Protein AF-0000000087542972 (afdb_homodimer)

pLDDT: mean 88.5, std 11.78, range [31.05, 98.88]

Radius of gyration: 29.47 Å; Cα contacts (8 Å, |Δi|>4): 1808; chains: 2; bounding box: 66×90×65 Å

Organism: NCBI:txid47879

Secondary structure (DSSP, 8-state):
------------SSSS-HHHHHHHHHHHHHHTTSS-TTPEEPPHHHHHHHHT--HHHHHHHHHHHHHTTSEEE-TTS-EEE------SS--EEESS--------HHHHHHHHHHHHTT--THHHHSPPPTT--HHHHHHHHHHHHHTT----GGGEEEESSHHHHHHHHHHHHT-TT-EEEEESB--HHHHHHHHHHT-EEEEE-EETTEE-HHHHHHHHHHTTTSS-EEEEE--SS-TTT-----HHHHHHHHHHHHHHT-EEEEE-TT--SS-SS--HHHH-TTTEEEEEESTTTT-GGG--EEEE--GGGHHHHHHHHHHS--PPPHHHHHHHHHHHHTTHHHHHHHHHHHHHHHHHHHHHHHTTTS--B--TT-SEEEEEEEHHHHHHHHHHHHHTTEEE--GGGGBSSTT-SEEEEEEE-SSS-HHHHHHHHHHHHHHHHHS-----/------------SSSS-HHHHHHHHHHHHHHTTSS-TTPEEPPHHHHHHHHT--HHHHHHHHHHHHHTTSEEE-TTS-EEE------SS--EEESS--------HHHHHHHHHHHHTT--THHHHSPPPTT--HHHHHHHHHHHHHTT----GGGEEEESSHHHHHHHHHHHHT-TT-EEEEESB--HHHHHHHHHHT-EEEEE-EETTEE-HHHHHHHHHHTTTSS-EEEEE--SS-TTT-----HHHHHHHHHHHHHHT-EEEEE-TT--SS-SS--HHHH-TTTEEEEEESTTTT-GGG--EEEE--GGGHHHHHHHHHHS--PPPHHHHHHHHHHHHTTHHHHHHHHHHHHHHHHHHHHHHHTTTS--B--TT-SEEEEEEEHHHHHHHHHHHHHTTEEE--GGGGBSSTT-SEEEEEEE-SSS-HHHHHHHHHHHHHHHHHS-----

Structure (mmCIF, N/CA/C/O backbone):
data_AF-0000000087542972-model_v1
#
loop_
_entity.id
_entity.type
_entity.pdbx_description
1 polymer 'HTH gntR-type domain-containing protein'
#
loop_
_atom_site.group_PDB
_atom_site.id
_atom_site.type_symbol
_atom_site.label_atom_id
_atom_site.label_alt_id
_atom_site.label_comp_id
_atom_site.label_asym_id
_atom_site.label_entity_id
_atom_site.label_seq_id
_atom_site.pdbx_PDB_ins_code
_atom_site.Cartn_x
_atom_site.Cartn_y
_atom_site.Cartn_z
_atom_site.occupancy
_atom_site.B_iso_or_equiv
_atom_site.auth_seq_id
_atom_site.auth_comp_id
_atom_site.auth_asym_id
_atom_site.auth_atom_id
_atom_site.pdbx_PDB_model_num
ATOM 1 N N . MET A 1 1 ? 20.156 4.625 -27.656 1 31.38 1 MET A N 1
ATOM 2 C CA . MET A 1 1 ? 20.141 5.91 -28.344 1 31.38 1 MET A CA 1
ATOM 3 C C . MET A 1 1 ? 20.047 7.059 -27.344 1 31.38 1 MET A C 1
ATOM 5 O O . MET A 1 1 ? 19.203 7.043 -26.438 1 31.38 1 MET A O 1
ATOM 9 N N . ARG A 1 2 ? 21.078 7.871 -27.094 1 43.78 2 ARG A N 1
ATOM 10 C CA . ARG A 1 2 ? 21.031 9.086 -26.281 1 43.78 2 ARG A CA 1
ATOM 11 C C . ARG A 1 2 ? 19.812 9.93 -26.625 1 43.78 2 ARG A C 1
ATOM 13 O O . ARG A 1 2 ? 19.625 10.328 -27.781 1 43.78 2 ARG A O 1
ATOM 20 N N . LEU A 1 3 ? 18.844 9.789 -25.969 1 50.81 3 LEU A N 1
ATOM 21 C CA . LEU A 1 3 ? 17.672 10.602 -26.312 1 50.81 3 LEU A CA 1
ATOM 22 C C . LEU A 1 3 ? 18.078 12.055 -26.531 1 50.81 3 LEU A C 1
ATOM 24 O O . LEU A 1 3 ? 18.734 12.656 -25.688 1 50.81 3 LEU A O 1
ATOM 28 N N . GLN A 1 4 ? 18.141 12.484 -27.734 1 64.31 4 GLN A N 1
ATOM 29 C CA . GLN A 1 4 ? 18.406 13.852 -28.172 1 64.31 4 GLN A CA 1
ATOM 30 C C . GLN A 1 4 ? 17.406 14.836 -27.562 1 64.31 4 GLN A C 1
ATOM 32 O O . GLN A 1 4 ? 16.25 14.484 -27.312 1 64.31 4 GLN A O 1
ATOM 37 N N . SER A 1 5 ? 17.938 15.93 -27.078 1 77.12 5 SER A N 1
ATOM 38 C CA . SER A 1 5 ? 17.078 16.984 -26.562 1 77.12 5 SER A CA 1
ATOM 39 C C . SER A 1 5 ? 16.016 17.391 -27.578 1 77.12 5 SER A C 1
ATOM 41 O O . SER A 1 5 ? 16.328 17.609 -28.75 1 77.12 5 SER A O 1
ATOM 43 N N . PRO A 1 6 ? 14.812 17.422 -27.219 1 79.25 6 PRO A N 1
ATOM 44 C CA . PRO A 1 6 ? 13.781 17.891 -28.141 1 79.25 6 PRO A CA 1
ATOM 45 C C . PRO A 1 6 ? 13.789 19.406 -28.312 1 79.25 6 PRO A C 1
ATOM 47 O O . PRO A 1 6 ? 13.016 19.938 -29.125 1 79.25 6 PRO A O 1
ATOM 50 N N . TRP A 1 7 ? 14.617 20.016 -27.656 1 85.81 7 TRP A N 1
ATOM 51 C CA . TRP A 1 7 ? 14.57 21.484 -27.672 1 85.81 7 TRP A CA 1
ATOM 52 C C . TRP A 1 7 ? 15.312 22.031 -28.875 1 85.81 7 TRP A C 1
ATOM 54 O O . TRP A 1 7 ? 16.438 21.625 -29.172 1 85.81 7 TRP A O 1
ATOM 64 N N . THR A 1 8 ? 14.68 22.828 -29.641 1 83.56 8 THR A N 1
ATOM 65 C CA . THR A 1 8 ? 15.375 23.609 -30.641 1 83.56 8 THR A CA 1
ATOM 66 C C . THR A 1 8 ? 16.016 24.844 -30.016 1 83.56 8 THR A C 1
ATOM 68 O O . THR A 1 8 ? 15.32 25.766 -29.578 1 83.56 8 THR A O 1
ATOM 71 N N . PRO A 1 9 ? 17.312 24.844 -29.922 1 87.81 9 PRO A N 1
ATOM 72 C CA . PRO A 1 9 ? 18.016 25.906 -29.203 1 87.81 9 PRO A CA 1
ATOM 73 C C . PRO A 1 9 ? 17.75 27.281 -29.797 1 87.81 9 PRO A C 1
ATOM 75 O O . PRO A 1 9 ? 17.828 27.469 -31.016 1 87.81 9 PRO A O 1
ATOM 78 N N . ARG A 1 10 ? 17.328 28.188 -28.969 1 88.69 10 ARG A N 1
ATOM 79 C CA . ARG A 1 10 ? 17.109 29.578 -29.359 1 88.69 10 ARG A CA 1
ATOM 80 C C . ARG A 1 10 ? 17.375 30.516 -28.172 1 88.69 10 ARG A C 1
ATOM 82 O O . ARG A 1 10 ? 17.391 30.078 -27.031 1 88.69 10 ARG A O 1
ATOM 89 N N . LEU A 1 11 ? 17.625 31.734 -28.484 1 88.62 11 LEU A N 1
ATOM 90 C CA . LEU A 1 11 ? 17.688 32.781 -27.5 1 88.62 11 LEU A CA 1
ATOM 91 C C . LEU A 1 11 ? 16.453 33.688 -27.578 1 88.62 11 LEU A C 1
ATOM 93 O O . LEU A 1 11 ? 15.945 33.938 -28.656 1 88.62 11 LEU A O 1
ATOM 97 N N . ALA A 1 12 ? 15.938 34.031 -26.469 1 84.56 12 ALA A N 1
ATOM 98 C CA . ALA A 1 12 ? 14.805 34.938 -26.453 1 84.56 12 ALA A CA 1
ATOM 99 C C . ALA A 1 12 ? 15.18 36.281 -27.062 1 84.56 12 ALA A C 1
ATOM 101 O O . ALA A 1 12 ? 16.312 36.75 -26.906 1 84.56 12 ALA A O 1
ATOM 102 N N . ASP A 1 13 ? 14.195 36.906 -27.781 1 82.62 13 ASP A N 1
ATOM 103 C CA . ASP A 1 13 ? 14.414 38.188 -28.391 1 82.62 13 ASP A CA 1
ATOM 104 C C . ASP A 1 13 ? 14.078 39.312 -27.422 1 82.62 13 ASP A C 1
ATOM 106 O O . ASP A 1 13 ? 13.055 40 -27.578 1 82.62 13 ASP A O 1
ATOM 110 N N . ILE A 1 14 ? 14.859 39.406 -26.438 1 79.31 14 ILE A N 1
ATOM 111 C CA . ILE A 1 14 ? 14.68 40.469 -25.438 1 79.31 14 ILE A CA 1
ATOM 112 C C . ILE A 1 14 ? 16 41.188 -25.203 1 79.31 14 ILE A C 1
ATOM 114 O O . ILE A 1 14 ? 17.062 40.688 -25.594 1 79.31 14 ILE A O 1
ATOM 118 N N . GLU A 1 15 ? 15.922 42.375 -24.719 1 80.06 15 GLU A N 1
ATOM 119 C CA . GLU A 1 15 ? 17.125 43.156 -24.391 1 80.06 15 GLU A CA 1
ATOM 120 C C . GLU A 1 15 ? 17.734 42.688 -23.078 1 80.06 15 GLU A C 1
ATOM 122 O O . GLU A 1 15 ? 17.375 43.188 -22.016 1 80.06 15 GLU A O 1
ATOM 127 N N . ALA A 1 16 ? 18.484 41.625 -23.078 1 84.94 16 ALA A N 1
ATOM 128 C CA . ALA A 1 16 ? 19.172 41.062 -21.922 1 84.94 16 ALA A CA 1
ATOM 129 C C . ALA A 1 16 ? 20.469 40.375 -22.344 1 84.94 16 ALA A C 1
ATOM 131 O O . ALA A 1 16 ? 20.766 40.281 -23.547 1 84.94 16 ALA A O 1
ATOM 132 N N . ASN A 1 17 ? 21.266 40.094 -21.453 1 86.5 17 ASN A N 1
ATOM 133 C CA . ASN A 1 17 ? 22.484 39.344 -21.781 1 86.5 17 ASN A CA 1
ATOM 134 C C . ASN A 1 17 ? 22.172 37.938 -22.25 1 86.5 17 ASN A C 1
ATOM 136 O O . ASN A 1 17 ? 21.047 37.469 -22.094 1 86.5 17 ASN A O 1
ATOM 140 N N . ALA A 1 18 ? 23.078 37.312 -22.797 1 88.81 18 ALA A N 1
ATOM 141 C CA . ALA A 1 18 ? 22.891 36.031 -23.453 1 88.81 18 ALA A CA 1
ATOM 142 C C . ALA A 1 18 ? 22.391 35 -22.469 1 88.81 18 ALA A C 1
ATOM 144 O O . ALA A 1 18 ? 21.547 34.156 -22.797 1 88.81 18 ALA A O 1
ATOM 145 N N . SER A 1 19 ? 22.922 35.031 -21.297 1 88.69 19 SER A N 1
ATOM 146 C CA . SER A 1 19 ? 22.5 34.094 -20.281 1 88.69 19 SER A CA 1
ATOM 147 C C . SER A 1 19 ? 21.016 34.25 -19.938 1 88.69 19 SER A C 1
ATOM 149 O O . SER A 1 19 ? 20.281 33.281 -19.891 1 88.69 19 SER A O 1
ATOM 151 N N . GLU A 1 20 ? 20.625 35.406 -19.75 1 84.5 20 GLU A N 1
ATOM 152 C CA . GLU A 1 20 ? 19.234 35.719 -19.422 1 84.5 20 GLU A CA 1
ATOM 153 C C . GLU A 1 20 ? 18.312 35.344 -20.578 1 84.5 20 GLU A C 1
ATOM 155 O O . GLU A 1 20 ? 17.203 34.812 -20.375 1 84.5 20 GLU A O 1
ATOM 160 N N . ARG A 1 21 ? 18.766 35.656 -21.734 1 86.94 21 ARG A N 1
ATOM 161 C CA . ARG A 1 21 ? 17.969 35.344 -22.906 1 86.94 21 ARG A CA 1
ATOM 162 C C . ARG A 1 21 ? 17.797 33.812 -23.047 1 86.94 21 ARG A C 1
ATOM 164 O O . ARG A 1 21 ? 16.734 33.344 -23.453 1 86.94 21 ARG A O 1
ATOM 171 N N . LEU A 1 22 ? 18.812 33.125 -22.75 1 89.06 22 LEU A N 1
ATOM 172 C CA . LEU A 1 22 ? 18.703 31.672 -22.781 1 89.06 22 LEU A CA 1
ATOM 173 C C . LEU A 1 22 ? 17.75 31.172 -21.703 1 89.06 22 LEU A C 1
ATOM 175 O O . LEU A 1 22 ? 16.922 30.297 -21.969 1 89.06 22 LEU A O 1
ATOM 179 N N . VAL A 1 23 ? 17.859 31.719 -20.516 1 86.44 23 VAL A N 1
ATOM 180 C CA . VAL A 1 23 ? 16.969 31.344 -19.422 1 86.44 23 VAL A CA 1
ATOM 181 C C . VAL A 1 23 ? 15.516 31.578 -19.812 1 86.44 23 VAL A C 1
ATOM 183 O O . VAL A 1 23 ? 14.656 30.703 -19.641 1 86.44 23 VAL A O 1
ATOM 186 N N . TYR A 1 24 ? 15.234 32.656 -20.328 1 80.44 24 TYR A N 1
ATOM 187 C CA . TYR A 1 24 ? 13.875 33 -20.719 1 80.44 24 TYR A CA 1
ATOM 188 C C . TYR A 1 24 ? 13.367 32.094 -21.828 1 80.44 24 TYR A C 1
ATOM 190 O O . TYR A 1 24 ? 12.211 31.656 -21.797 1 80.44 24 TYR A O 1
ATOM 198 N N . ALA A 1 25 ? 14.219 31.875 -22.797 1 85.75 25 ALA A N 1
ATOM 199 C CA . ALA A 1 25 ? 13.828 31 -23.906 1 85.75 25 ALA A CA 1
ATOM 200 C C . ALA A 1 25 ? 13.461 29.609 -23.391 1 85.75 25 ALA A C 1
ATOM 202 O O . ALA A 1 25 ? 12.406 29.078 -23.734 1 85.75 25 ALA A O 1
ATOM 203 N N . LEU A 1 26 ? 14.297 29.062 -22.578 1 84.25 26 LEU A N 1
ATOM 204 C CA . LEU A 1 26 ? 14.055 27.734 -22.031 1 84.25 26 LEU A CA 1
ATOM 205 C C . LEU A 1 26 ? 12.859 27.75 -21.078 1 84.25 26 LEU A C 1
ATOM 207 O O . LEU A 1 26 ? 12.008 26.859 -21.125 1 84.25 26 LEU A O 1
ATOM 211 N N . ALA A 1 27 ? 12.836 28.766 -20.219 1 77.69 27 ALA A N 1
ATOM 212 C CA . ALA A 1 27 ? 11.719 28.891 -19.281 1 77.69 27 ALA A CA 1
ATOM 213 C C . ALA A 1 27 ? 10.391 29 -20.031 1 77.69 27 ALA A C 1
ATOM 215 O O . ALA A 1 27 ? 9.414 28.344 -19.672 1 77.69 27 ALA A O 1
ATOM 216 N N . ASP A 1 28 ? 10.398 29.828 -21 1 75.06 28 ASP A N 1
ATOM 217 C CA . ASP A 1 28 ? 9.203 30.016 -21.812 1 75.06 28 ASP A CA 1
ATOM 218 C C . ASP A 1 28 ? 8.773 28.703 -22.453 1 75.06 28 ASP A C 1
ATOM 220 O O . ASP A 1 28 ? 7.59 28.359 -22.453 1 75.06 28 ASP A O 1
ATOM 224 N N . ASP A 1 29 ? 9.742 28 -22.953 1 78.5 29 ASP A N 1
ATOM 225 C CA . ASP A 1 29 ? 9.422 26.75 -23.641 1 78.5 29 ASP A CA 1
ATOM 226 C C . ASP A 1 29 ? 8.969 25.672 -22.656 1 78.5 29 ASP A C 1
ATOM 228 O O . ASP A 1 29 ? 8.133 24.828 -22.984 1 78.5 29 ASP A O 1
ATOM 232 N N . ILE A 1 30 ? 9.461 25.797 -21.531 1 76.06 30 ILE A N 1
ATOM 233 C CA . ILE A 1 30 ? 9.039 24.875 -20.484 1 76.06 30 ILE A CA 1
ATOM 234 C C . ILE A 1 30 ? 7.641 25.234 -20 1 76.06 30 ILE A C 1
ATOM 236 O O . ILE A 1 30 ? 6.762 24.375 -19.922 1 76.06 30 ILE A O 1
ATOM 240 N N . VAL A 1 31 ? 7.387 26.5 -19.828 1 63.59 31 VAL A N 1
ATOM 241 C CA . VAL A 1 31 ? 6.117 26.984 -19.297 1 63.59 31 VAL A CA 1
ATOM 242 C C . VAL A 1 31 ? 5.027 26.844 -20.359 1 63.59 31 VAL A C 1
ATOM 244 O O . VAL A 1 31 ? 3.889 26.484 -20.047 1 63.59 31 VAL A O 1
ATOM 247 N N . GLU A 1 32 ? 5.41 27.062 -21.562 1 63 32 GLU A N 1
ATOM 248 C CA . GLU A 1 32 ? 4.457 27 -22.672 1 63 32 GLU A CA 1
ATOM 249 C C . GLU A 1 32 ? 4.25 25.562 -23.125 1 63 32 GLU A C 1
ATOM 251 O O . GLU A 1 32 ? 3.469 25.297 -24.047 1 63 32 GLU A O 1
ATOM 256 N N . GLY A 1 33 ? 4.965 24.719 -22.453 1 66.12 33 GLY A N 1
ATOM 257 C CA . GLY A 1 33 ? 4.75 23.297 -22.703 1 66.12 33 GLY A CA 1
ATOM 258 C C . GLY A 1 33 ? 5.484 22.781 -23.922 1 66.12 33 GLY A C 1
ATOM 259 O O . GLY A 1 33 ? 5.277 21.641 -24.344 1 66.12 33 GLY A O 1
ATOM 260 N N . ARG A 1 34 ? 6.336 23.625 -24.594 1 72.62 34 ARG A N 1
ATOM 261 C CA . ARG A 1 34 ? 7.145 23.156 -25.719 1 72.62 34 ARG A CA 1
ATOM 262 C C . ARG A 1 34 ? 8.219 22.172 -25.266 1 72.62 34 ARG A C 1
ATOM 264 O O . ARG A 1 34 ? 8.586 21.266 -26 1 72.62 34 ARG A O 1
ATOM 271 N N . LEU A 1 35 ? 8.648 22.453 -24.047 1 75.31 35 LEU A N 1
ATOM 272 C CA . LEU A 1 35 ? 9.5 21.5 -23.328 1 75.31 35 LEU A CA 1
ATOM 273 C C . LEU A 1 35 ? 8.742 20.891 -22.156 1 75.31 35 LEU A C 1
ATOM 275 O O . LEU A 1 35 ? 8.156 21.609 -21.344 1 75.31 35 LEU A O 1
ATOM 279 N N . LYS A 1 36 ? 8.625 19.781 -22.156 1 68.56 36 LYS A N 1
ATOM 280 C CA . LYS A 1 36 ? 7.809 19.078 -21.172 1 68.56 36 LYS A CA 1
ATOM 281 C C . LYS A 1 36 ? 8.664 18.562 -20.016 1 68.56 36 LYS A C 1
ATOM 283 O O . LYS A 1 36 ? 9.875 18.375 -20.172 1 68.56 36 LYS A O 1
ATOM 288 N N . SER A 1 37 ? 7.883 18.422 -18.859 1 66.12 37 SER A N 1
ATOM 289 C CA . SER A 1 37 ? 8.562 17.844 -17.703 1 66.12 37 SER A CA 1
ATOM 290 C C . SER A 1 37 ? 9.25 16.531 -18.078 1 66.12 37 SER A C 1
ATOM 292 O O . SER A 1 37 ? 8.664 15.68 -18.75 1 66.12 37 SER A O 1
ATOM 294 N N . GLY A 1 38 ? 10.547 16.484 -17.75 1 69.94 38 GLY A N 1
ATOM 295 C CA . GLY A 1 38 ? 11.32 15.281 -18.016 1 69.94 38 GLY A CA 1
ATOM 296 C C . GLY A 1 38 ? 12.117 15.359 -19.312 1 69.94 38 GLY A C 1
ATOM 297 O O . GLY A 1 38 ? 12.953 14.5 -19.578 1 69.94 38 GLY A O 1
ATOM 298 N N . ASP A 1 39 ? 11.867 16.359 -20.109 1 75.38 39 ASP A N 1
ATOM 299 C CA . ASP A 1 39 ? 12.617 16.484 -21.359 1 75.38 39 ASP A CA 1
ATOM 300 C C . ASP A 1 39 ? 14.094 16.734 -21.078 1 75.38 39 ASP A C 1
ATOM 302 O O . ASP A 1 39 ? 14.445 17.484 -20.172 1 75.38 39 ASP A O 1
ATOM 306 N N . ARG A 1 40 ? 14.891 16.047 -21.859 1 80.88 40 ARG A N 1
ATOM 307 C CA . ARG A 1 40 ? 16.344 16.25 -21.781 1 80.88 40 ARG A CA 1
ATOM 308 C C . ARG A 1 40 ? 16.75 17.531 -22.484 1 80.88 40 ARG A C 1
ATOM 310 O O . ARG A 1 40 ? 16.312 17.797 -23.609 1 80.88 40 ARG A O 1
ATOM 317 N N . LEU A 1 41 ? 17.531 18.281 -21.75 1 86 41 LEU A N 1
ATOM 318 C CA . LEU A 1 41 ? 18.078 19.5 -22.359 1 86 41 LEU A CA 1
ATOM 319 C C . LEU A 1 41 ? 19.453 19.219 -22.969 1 86 41 LEU A C 1
ATOM 321 O O . LEU A 1 41 ? 20.141 18.281 -22.562 1 86 41 LEU A O 1
ATOM 325 N N . PRO A 1 42 ? 19.891 19.969 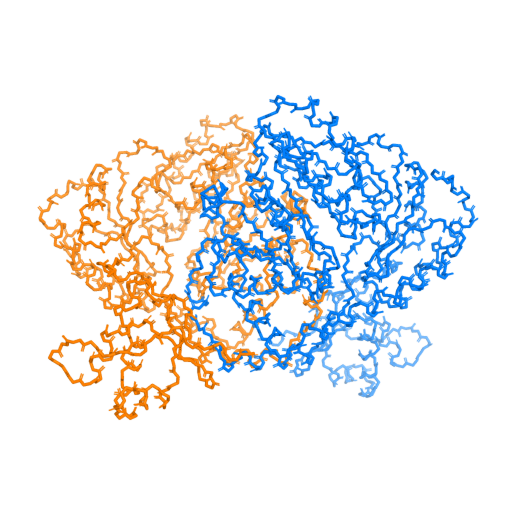-24.062 1 85.25 42 PRO A N 1
ATOM 326 C CA . PRO A 1 42 ? 21.203 19.781 -24.672 1 85.25 42 PRO A CA 1
ATOM 327 C C . PRO A 1 42 ? 22.344 19.953 -23.672 1 85.25 42 PRO A C 1
ATOM 329 O O . PRO A 1 42 ? 22.219 20.703 -22.703 1 85.25 42 PRO A O 1
ATOM 332 N N . ALA A 1 43 ? 23.406 19.234 -23.953 1 85.06 43 ALA A N 1
ATOM 333 C CA . ALA A 1 43 ? 24.609 19.438 -23.156 1 85.06 43 ALA A CA 1
ATOM 334 C C . ALA A 1 43 ? 25.125 20.875 -23.266 1 85.06 43 ALA A C 1
ATOM 336 O O . ALA A 1 43 ? 24.969 21.516 -24.312 1 85.06 43 ALA A O 1
ATOM 337 N N . HIS A 1 44 ? 25.703 21.328 -22.141 1 87.19 44 HIS A N 1
ATOM 338 C CA . HIS A 1 44 ? 26.125 22.719 -22.078 1 87.19 44 HIS A CA 1
ATOM 339 C C . HIS A 1 44 ? 27.016 23.094 -23.266 1 87.19 44 HIS A C 1
ATOM 341 O O . HIS A 1 44 ? 26.781 24.109 -23.906 1 87.19 44 HIS A O 1
ATOM 347 N N . ARG A 1 45 ? 27.984 22.188 -23.547 1 86.38 45 ARG A N 1
ATOM 348 C CA . ARG A 1 45 ? 28.922 22.469 -24.625 1 86.38 45 ARG A CA 1
ATOM 349 C C . ARG A 1 45 ? 28.219 22.469 -25.984 1 86.38 45 ARG A C 1
ATOM 351 O O . ARG A 1 45 ? 28.484 23.328 -26.828 1 86.38 45 ARG A O 1
ATOM 358 N N . GLN A 1 46 ? 27.359 21.594 -26.156 1 86.75 46 GLN A N 1
ATOM 359 C CA . GLN A 1 46 ? 26.625 21.5 -27.406 1 86.75 46 GLN A CA 1
ATOM 360 C C . GLN A 1 46 ? 25.734 22.719 -27.609 1 86.75 46 GLN A C 1
ATOM 362 O O . GLN A 1 46 ? 25.656 23.266 -28.719 1 86.75 46 GLN A O 1
ATOM 367 N N . LEU A 1 47 ? 25.094 23.109 -26.609 1 88.81 47 LEU A N 1
ATOM 368 C CA . LEU A 1 47 ? 24.203 24.266 -26.672 1 88.81 47 LEU A CA 1
ATOM 369 C C . LEU A 1 47 ? 24.984 25.547 -26.938 1 88.81 47 LEU A C 1
ATOM 371 O O . LEU A 1 47 ? 24.547 26.391 -27.719 1 88.81 47 LEU A O 1
ATOM 375 N N . ALA A 1 48 ? 26.094 25.641 -26.312 1 91.62 48 ALA A N 1
ATOM 376 C CA . ALA A 1 48 ? 26.969 26.797 -26.547 1 91.62 48 ALA A CA 1
ATOM 377 C C . ALA A 1 48 ? 27.375 26.891 -28.016 1 91.62 48 ALA A C 1
ATOM 379 O O . ALA A 1 48 ? 27.328 27.969 -28.594 1 91.62 48 ALA A O 1
ATOM 380 N N . TRP A 1 49 ? 27.719 25.781 -28.516 1 89 49 TRP A N 1
ATOM 381 C CA . TRP A 1 49 ? 28.125 25.719 -29.906 1 89 49 TRP A CA 1
ATOM 382 C C . TRP A 1 49 ? 26.953 26.078 -30.828 1 89 49 TRP A C 1
ATOM 384 O O . TRP A 1 49 ? 27.094 26.906 -31.734 1 89 49 TRP A O 1
ATOM 394 N N . GLN A 1 50 ? 25.875 25.562 -30.578 1 88.81 50 GLN A N 1
ATOM 395 C CA . GLN A 1 50 ? 24.703 25.734 -31.453 1 88.81 50 GLN A CA 1
ATOM 396 C C . GLN A 1 50 ? 24.203 27.172 -31.422 1 88.81 50 GLN A C 1
ATOM 398 O O . GLN A 1 50 ? 23.75 27.688 -32.438 1 88.81 50 GLN A O 1
ATOM 403 N N . LEU A 1 51 ? 24.344 27.812 -30.312 1 89.38 51 LEU A N 1
ATOM 404 C CA . LEU A 1 51 ? 23.797 29.141 -30.141 1 89.38 51 LEU A CA 1
ATOM 405 C C . LEU A 1 51 ? 24.859 30.203 -30.328 1 89.38 51 LEU A C 1
ATOM 407 O O . LEU A 1 51 ? 24.562 31.406 -30.344 1 89.38 51 LEU A O 1
ATOM 411 N N . GLY A 1 52 ? 26.141 29.734 -30.406 1 90.31 52 GLY A N 1
ATOM 412 C CA . GLY A 1 52 ? 27.25 30.656 -30.578 1 90.31 52 GLY A CA 1
ATOM 413 C C . GLY A 1 52 ? 27.484 31.531 -29.375 1 90.31 52 GLY A C 1
ATOM 414 O O . GLY A 1 52 ? 27.75 32.719 -29.5 1 90.31 52 GLY A O 1
ATOM 415 N N . ILE A 1 53 ? 27.234 30.984 -28.266 1 91 53 ILE A N 1
ATOM 416 C CA . ILE A 1 53 ? 27.453 31.734 -27.031 1 91 53 ILE A CA 1
ATOM 417 C C . ILE A 1 53 ? 28.469 31 -26.156 1 91 53 ILE A C 1
ATOM 419 O O . ILE A 1 53 ? 28.859 29.875 -26.453 1 91 53 ILE A O 1
ATOM 423 N N . GLY A 1 54 ? 29 31.719 -25.094 1 88.56 54 GLY A N 1
ATOM 424 C CA . GLY A 1 54 ? 30.031 31.156 -24.234 1 88.56 54 GLY A CA 1
ATOM 425 C C . GLY A 1 54 ? 29.516 30.016 -23.375 1 88.56 54 GLY A C 1
ATOM 426 O O . GLY A 1 54 ? 28.359 30.016 -22.953 1 88.56 54 GLY A O 1
ATOM 427 N N . LEU A 1 55 ? 30.422 29.125 -23.172 1 88.12 55 LEU A N 1
ATOM 428 C CA . LEU A 1 55 ? 30.109 28 -22.312 1 88.12 55 LEU A CA 1
ATOM 429 C C . LEU A 1 55 ? 29.703 28.484 -20.922 1 88.12 55 LEU A C 1
ATOM 431 O O . LEU A 1 55 ? 28.766 27.953 -20.328 1 88.12 55 LEU A O 1
ATOM 435 N N . GLY A 1 56 ? 30.391 29.375 -20.453 1 88.31 56 GLY A N 1
ATOM 436 C CA . GLY A 1 56 ? 30.047 29.953 -19.156 1 88.31 56 GLY A CA 1
ATOM 437 C C . GLY A 1 56 ? 28.656 30.547 -19.109 1 88.31 56 GLY A C 1
ATOM 438 O O . GLY A 1 56 ? 27.969 30.453 -18.094 1 88.31 56 GLY A O 1
ATOM 439 N N . THR A 1 57 ? 28.266 31.141 -20.141 1 87.69 57 THR A N 1
ATOM 440 C CA . THR A 1 57 ? 26.938 31.734 -20.297 1 87.69 57 THR A CA 1
ATOM 441 C C . THR A 1 57 ? 25.859 30.656 -20.219 1 87.69 57 THR A C 1
ATOM 443 O O . THR A 1 57 ? 24.844 30.828 -19.547 1 87.69 57 THR A O 1
ATOM 446 N N . VAL A 1 58 ? 26.078 29.562 -20.906 1 90.19 58 VAL A N 1
ATOM 447 C CA . VAL A 1 58 ? 25.141 28.453 -20.891 1 90.19 58 VAL A CA 1
ATOM 448 C C . VAL A 1 58 ? 25.062 27.859 -19.5 1 90.19 58 VAL A C 1
ATOM 450 O O . VAL A 1 58 ? 23.984 27.578 -18.984 1 90.19 58 VAL A O 1
ATOM 453 N N . THR A 1 59 ? 26.188 27.703 -18.969 1 87.06 59 THR A N 1
ATOM 454 C CA . THR A 1 59 ? 26.25 27.125 -17.625 1 87.06 59 THR A CA 1
ATOM 455 C C . THR A 1 59 ? 25.516 28 -16.625 1 87.06 59 THR A C 1
ATOM 457 O O . THR A 1 59 ? 24.766 27.5 -15.781 1 87.06 59 THR A O 1
ATOM 460 N N . LYS A 1 60 ? 25.688 29.25 -16.703 1 83.06 60 LYS A N 1
ATOM 461 C CA . LYS A 1 60 ? 24.969 30.203 -15.859 1 83.06 60 LYS A CA 1
ATOM 462 C C . LYS A 1 60 ? 23.453 30.109 -16.078 1 83.06 60 LYS A C 1
ATOM 464 O O . LYS A 1 60 ? 22.672 30.188 -15.133 1 83.06 60 LYS A O 1
ATOM 469 N N . ALA A 1 61 ? 23.047 29.984 -17.25 1 86.56 61 ALA A N 1
ATOM 470 C CA . ALA A 1 61 ? 21.625 29.891 -17.594 1 86.56 61 ALA A CA 1
ATOM 471 C C . ALA A 1 61 ? 21.016 28.609 -17.016 1 86.56 61 ALA A C 1
ATOM 473 O O . ALA A 1 61 ? 19.938 28.656 -16.422 1 86.56 61 ALA A O 1
ATOM 474 N N . TYR A 1 62 ? 21.703 27.531 -17.219 1 85.88 62 TYR A N 1
ATOM 475 C CA . TYR A 1 62 ? 21.188 26.266 -16.703 1 85.88 62 TYR A CA 1
ATOM 476 C C . TYR A 1 62 ? 21.141 26.297 -15.172 1 85.88 62 TYR A C 1
ATOM 478 O O . TYR A 1 62 ? 20.203 25.781 -14.57 1 85.88 62 TYR A O 1
ATOM 486 N N . ALA A 1 63 ? 22.078 26.969 -14.609 1 80.62 63 ALA A N 1
ATOM 487 C CA . ALA A 1 63 ? 22.062 27.125 -13.156 1 80.62 63 ALA A CA 1
ATOM 488 C C . ALA A 1 63 ? 20.875 27.969 -12.711 1 80.62 63 ALA A C 1
ATOM 490 O O . ALA A 1 63 ? 20.234 27.656 -11.703 1 80.62 63 ALA A O 1
ATOM 491 N N . ALA A 1 64 ? 20.641 28.969 -13.391 1 78.88 64 ALA A N 1
ATOM 492 C CA . ALA A 1 64 ? 19.5 29.828 -13.086 1 78.88 64 ALA A CA 1
ATOM 493 C C . ALA A 1 64 ? 18.188 29.062 -13.234 1 78.88 64 ALA A C 1
ATOM 495 O O . ALA A 1 64 ? 17.297 29.203 -12.398 1 78.88 64 ALA A O 1
ATOM 496 N N . LEU A 1 65 ? 18.062 28.312 -14.266 1 78 65 LEU A N 1
ATOM 497 C CA . LEU A 1 65 ? 16.875 27.5 -14.5 1 78 65 LEU A CA 1
ATOM 498 C C . LEU A 1 65 ? 16.703 26.469 -13.391 1 78 65 LEU A C 1
ATOM 500 O O . LEU A 1 65 ? 15.578 26.203 -12.961 1 78 65 LEU A O 1
ATOM 504 N N . GLU A 1 66 ? 17.797 25.938 -13.016 1 75.12 66 GLU A N 1
ATOM 505 C CA . GLU A 1 66 ? 17.766 24.953 -11.938 1 75.12 66 GLU A CA 1
ATOM 506 C C . GLU A 1 66 ? 17.344 25.594 -10.617 1 75.12 66 GLU A C 1
ATOM 508 O O . GLU A 1 66 ? 16.547 25.016 -9.875 1 75.12 66 GLU A O 1
ATOM 513 N N . ARG A 1 67 ? 17.781 26.781 -10.414 1 66.44 67 ARG A N 1
ATOM 514 C CA . ARG A 1 67 ? 17.375 27.531 -9.227 1 66.44 67 ARG A CA 1
ATOM 515 C C . ARG A 1 67 ? 15.883 27.828 -9.242 1 66.44 67 ARG A C 1
ATOM 517 O O . ARG A 1 67 ? 15.234 27.844 -8.195 1 66.44 67 ARG A O 1
ATOM 524 N N . ARG A 1 68 ? 15.391 27.984 -10.43 1 61 68 ARG A N 1
ATOM 525 C CA . ARG A 1 68 ? 13.977 28.297 -10.609 1 61 68 ARG A CA 1
ATOM 526 C C . ARG A 1 68 ? 13.133 27.031 -10.586 1 61 68 ARG A C 1
ATOM 528 O O . ARG A 1 68 ? 11.914 27.078 -10.734 1 61 68 ARG A O 1
ATOM 535 N N . GLY A 1 69 ? 13.75 25.938 -10.484 1 62.78 69 GLY A N 1
ATOM 536 C CA . GLY A 1 69 ? 13.086 24.641 -10.414 1 62.78 69 GLY A CA 1
ATOM 537 C C . GLY A 1 69 ? 12.586 24.156 -11.758 1 62.78 69 GLY A C 1
ATOM 538 O O . GLY A 1 69 ? 11.773 23.234 -11.828 1 62.78 69 GLY A O 1
ATOM 539 N N . LEU A 1 70 ? 12.961 24.766 -12.82 1 70.75 70 LEU A N 1
ATOM 540 C CA . LEU A 1 70 ? 12.438 24.453 -14.141 1 70.75 70 LEU A CA 1
ATOM 541 C C . LEU A 1 70 ? 13.203 23.297 -14.766 1 70.75 70 LEU A C 1
ATOM 543 O O . LEU A 1 70 ? 12.688 22.625 -15.656 1 70.75 70 LEU A O 1
ATOM 547 N N . VAL A 1 71 ? 14.539 23.281 -14.312 1 76.44 71 VAL A N 1
ATOM 548 C CA . VAL A 1 71 ? 15.336 22.188 -14.836 1 76.44 71 VAL A CA 1
ATOM 549 C C . VAL A 1 71 ? 16.062 21.484 -13.688 1 76.44 71 VAL A C 1
ATOM 551 O O . VAL A 1 71 ? 16.203 22.047 -12.602 1 76.44 71 VAL A O 1
ATOM 554 N N . ARG A 1 72 ? 16.297 20.312 -13.852 1 73.06 72 ARG A N 1
ATOM 555 C CA . ARG A 1 72 ? 17.062 19.531 -12.883 1 73.06 72 ARG A CA 1
ATOM 556 C C . ARG A 1 72 ? 18.266 18.875 -13.547 1 73.06 72 ARG A C 1
ATOM 558 O O . ARG A 1 72 ? 18.125 18.203 -14.57 1 73.06 72 ARG A O 1
ATOM 565 N N . SER A 1 73 ? 19.484 19.25 -12.914 1 72.81 73 SER A N 1
ATOM 566 C CA . SER A 1 73 ? 20.703 18.625 -13.438 1 72.81 73 SER A CA 1
ATOM 567 C C . SER A 1 73 ? 21.016 17.312 -12.727 1 72.81 73 SER A C 1
ATOM 569 O O . SER A 1 73 ? 20.922 17.234 -11.5 1 72.81 73 SER A O 1
ATOM 571 N N . VAL A 1 74 ? 21.094 16.297 -13.453 1 62.88 74 VAL A N 1
ATOM 572 C CA . VAL A 1 74 ? 21.562 15.023 -12.914 1 62.88 74 VAL A CA 1
ATOM 573 C C . VAL A 1 74 ? 23.031 14.836 -13.242 1 62.88 74 VAL A C 1
ATOM 575 O O . VAL A 1 74 ? 23.422 14.789 -14.414 1 62.88 74 VAL A O 1
ATOM 578 N N . LYS A 1 75 ? 23.969 14.906 -12.203 1 61.59 75 LYS A N 1
ATOM 579 C CA . LYS A 1 75 ? 25.422 14.82 -12.398 1 61.59 75 LYS A CA 1
ATOM 580 C C . LYS A 1 75 ? 25.781 13.57 -13.188 1 61.59 75 LYS A C 1
ATOM 582 O O . LYS A 1 75 ? 25.406 12.453 -12.82 1 61.59 75 LYS A O 1
ATOM 587 N N . GLY A 1 76 ? 26.625 13.742 -14.266 1 60.72 76 GLY A N 1
ATOM 588 C CA . GLY A 1 76 ? 27.141 12.68 -15.125 1 60.72 76 GLY A CA 1
ATOM 589 C C . GLY A 1 76 ? 26.141 12.234 -16.172 1 60.72 76 GLY A C 1
ATOM 590 O O . GLY A 1 76 ? 26.438 11.32 -16.953 1 60.72 76 GLY A O 1
ATOM 591 N N . ARG A 1 77 ? 24.875 12.82 -16.266 1 66.12 77 ARG A N 1
ATOM 592 C CA . ARG A 1 77 ? 23.922 12.492 -17.312 1 66.12 77 ARG A CA 1
ATOM 593 C C . ARG A 1 77 ? 23.578 13.719 -18.156 1 66.12 77 ARG A C 1
ATOM 595 O O . ARG A 1 77 ? 24.297 14.055 -19.094 1 66.12 77 ARG A O 1
ATOM 602 N N . ALA A 1 78 ? 22.406 14.25 -17.922 1 74.44 78 ALA A N 1
ATOM 603 C CA . ALA A 1 78 ? 21.922 15.406 -18.656 1 74.44 78 ALA A CA 1
ATOM 604 C C . ALA A 1 78 ? 21.062 16.297 -17.766 1 74.44 78 ALA A C 1
ATOM 606 O O . ALA A 1 78 ? 20.844 15.992 -16.578 1 74.44 78 ALA A O 1
ATOM 607 N N . THR A 1 79 ? 20.859 17.531 -18.125 1 79 79 THR A N 1
ATOM 608 C CA . THR A 1 79 ? 19.875 18.422 -17.516 1 79 79 THR A CA 1
ATOM 609 C C . THR A 1 79 ? 18.484 18.172 -18.094 1 79 79 THR A C 1
ATOM 611 O O . THR A 1 79 ? 18.328 18.016 -19.297 1 79 79 THR A O 1
ATOM 614 N N . PHE A 1 80 ? 17.531 17.969 -17.203 1 78.25 80 PHE A N 1
ATOM 615 C CA . PHE A 1 80 ? 16.156 17.688 -17.609 1 78.25 80 PHE A CA 1
ATOM 616 C C . PHE A 1 80 ? 15.227 18.812 -17.172 1 78.25 80 PHE A C 1
ATOM 618 O O . PHE A 1 80 ? 15.516 19.531 -16.203 1 78.25 80 PHE A O 1
ATOM 625 N N . VAL A 1 81 ? 14.211 19.047 -18.078 1 71.62 81 VAL A N 1
ATOM 626 C CA . VAL A 1 81 ? 13.141 19.938 -17.641 1 71.62 81 VAL A CA 1
ATOM 627 C C . VAL A 1 81 ? 12.484 19.391 -16.375 1 71.62 81 VAL A C 1
ATOM 629 O O . VAL A 1 81 ? 12.086 18.219 -16.344 1 71.62 81 VAL A O 1
ATOM 632 N N . ALA A 1 82 ? 12.664 20.125 -15.305 1 61.66 82 ALA A N 1
ATOM 633 C CA . ALA A 1 82 ? 12.062 19.734 -14.031 1 61.66 82 ALA A CA 1
ATOM 634 C C . ALA A 1 82 ? 10.539 19.672 -14.141 1 61.66 82 ALA A C 1
ATOM 636 O O . ALA A 1 82 ? 9.953 20.281 -15.039 1 61.66 82 ALA A O 1
ATOM 637 N N . ILE A 1 83 ? 9.914 18.859 -13.539 1 45.5 83 ILE A N 1
ATOM 638 C CA . ILE A 1 83 ? 8.461 18.844 -13.453 1 45.5 83 ILE A CA 1
ATOM 639 C C . ILE A 1 83 ? 7.945 20.266 -13.203 1 45.5 83 ILE A C 1
ATOM 641 O O . ILE A 1 83 ? 8.25 20.875 -12.18 1 45.5 83 ILE A O 1
ATOM 645 N N . LEU A 1 84 ? 7.898 21.062 -14.258 1 42.25 84 LEU A N 1
ATOM 646 C CA . LEU A 1 84 ? 7.285 22.375 -14.117 1 42.25 84 LEU A CA 1
ATOM 647 C C . LEU A 1 84 ? 5.961 22.281 -13.367 1 42.25 84 LEU A C 1
ATOM 649 O O . LEU A 1 84 ? 5.047 21.578 -13.797 1 42.25 84 LEU A O 1
ATOM 653 N N . GLN A 1 85 ? 5.914 22.328 -12.141 1 39.81 85 GLN A N 1
ATOM 654 C CA . GLN A 1 85 ? 4.648 22.875 -11.664 1 39.81 85 GLN A CA 1
ATOM 655 C C . GLN A 1 85 ? 4.215 24.078 -12.508 1 39.81 85 GLN A C 1
ATOM 657 O O . GLN A 1 85 ? 5.043 24.906 -12.883 1 39.81 85 GLN A O 1
ATOM 662 N N . ALA A 1 86 ? 3.408 24.078 -13.469 1 34.59 86 ALA A N 1
ATOM 663 C CA . ALA A 1 86 ? 2.852 25.188 -14.242 1 34.59 86 ALA A CA 1
ATOM 664 C C . ALA A 1 86 ? 3.066 26.516 -13.531 1 34.59 86 ALA A C 1
ATOM 666 O O . ALA A 1 86 ? 2.662 26.688 -12.375 1 34.59 86 ALA A O 1
ATOM 667 N N . HIS A 1 87 ? 4.012 27.328 -13.852 1 35.69 87 HIS A N 1
ATOM 668 C CA . HIS A 1 87 ? 4.195 28.719 -13.453 1 35.69 87 HIS A CA 1
ATOM 669 C C . HIS A 1 87 ? 2.916 29.531 -13.664 1 35.69 87 HIS A C 1
ATOM 671 O O . HIS A 1 87 ? 2.957 30.75 -13.734 1 35.69 87 HIS A O 1
ATOM 677 N N . GLY A 1 88 ? 1.956 29.297 -14.32 1 36.66 88 GLY A N 1
ATOM 678 C CA . GLY A 1 88 ? 0.996 30.359 -14.078 1 36.66 88 GLY A CA 1
ATOM 679 C C . GLY A 1 88 ? 1.075 30.938 -12.672 1 36.66 88 GLY A C 1
ATOM 680 O O . GLY A 1 88 ? 1.858 30.453 -11.852 1 36.66 88 GLY A O 1
ATOM 681 N N . GLN A 1 89 ? 0.387 32.031 -12.172 1 44.41 89 GLN A N 1
ATOM 682 C CA . GLN A 1 89 ? 0.417 32.594 -10.836 1 44.41 89 GLN A CA 1
ATOM 683 C C . GLN A 1 89 ? 0.713 31.531 -9.789 1 44.41 89 GLN A C 1
ATOM 685 O O . GLN A 1 89 ? 0.047 30.5 -9.75 1 44.41 89 GLN A O 1
ATOM 690 N N . GLN A 1 90 ? 2.066 31.297 -9.383 1 59.47 90 GLN A N 1
ATOM 691 C CA . GLN A 1 90 ? 2.697 30.375 -8.438 1 59.47 90 GLN A CA 1
ATOM 692 C C . GLN A 1 90 ? 1.753 30.031 -7.293 1 59.47 90 GLN A C 1
ATOM 694 O O . GLN A 1 90 ? 1.494 30.875 -6.422 1 59.47 90 GLN A O 1
ATOM 699 N N . LEU A 1 91 ? 0.887 29.25 -7.504 1 83.88 91 LEU A N 1
ATOM 700 C CA . LEU A 1 91 ? -0.038 28.812 -6.465 1 83.88 91 LEU A CA 1
ATOM 701 C C . LEU A 1 91 ? 0.719 28.281 -5.25 1 83.88 91 LEU A C 1
ATOM 703 O O . LEU A 1 91 ? 1.598 27.422 -5.387 1 83.88 91 LEU A O 1
ATOM 707 N N . ILE A 1 92 ? 0.728 29.156 -4.215 1 93.44 92 ILE A N 1
ATOM 708 C CA . ILE A 1 92 ? 1.255 28.703 -2.934 1 93.44 92 ILE A CA 1
ATOM 709 C C . ILE A 1 92 ? 0.254 27.766 -2.27 1 93.44 92 ILE A C 1
ATOM 711 O O . ILE A 1 92 ? -0.887 28.141 -2.002 1 93.44 92 ILE A O 1
ATOM 715 N N . ASP A 1 93 ? 0.704 26.531 -2.066 1 93.56 93 ASP A N 1
ATOM 716 C CA . ASP A 1 93 ? -0.202 25.531 -1.526 1 93.56 93 ASP A CA 1
ATOM 717 C C . ASP A 1 93 ? -0.094 25.453 -0.006 1 93.56 93 ASP A C 1
ATOM 719 O O . ASP A 1 93 ? 0.892 24.938 0.526 1 93.56 93 ASP A O 1
ATOM 723 N N . LEU A 1 94 ? -1.119 25.938 0.682 1 97.38 94 LEU A N 1
ATOM 724 C CA . LEU A 1 94 ? -1.223 25.812 2.133 1 97.38 94 LEU A CA 1
ATOM 725 C C . LEU A 1 94 ? -2.344 24.859 2.521 1 97.38 94 LEU A C 1
ATOM 727 O O . LEU A 1 94 ? -2.881 24.938 3.629 1 97.38 94 LEU A O 1
ATOM 731 N N . SER A 1 95 ? -2.699 23.969 1.548 1 95.19 95 SER A N 1
ATOM 732 C CA . SER A 1 95 ? -3.863 23.125 1.764 1 95.19 95 SER A CA 1
ATOM 733 C C . SER A 1 95 ? -3.449 21.734 2.225 1 95.19 95 SER A C 1
ATOM 735 O O . SER A 1 95 ? -4.254 21 2.803 1 95.19 95 SER A O 1
ATOM 737 N N . SER A 1 96 ? -2.23 21.281 2 1 91.5 96 SER A N 1
ATOM 738 C CA . SER A 1 96 ? -1.771 19.922 2.303 1 91.5 96 SER A CA 1
ATOM 739 C C . SER A 1 96 ? -0.838 19.922 3.51 1 91.5 96 SER A C 1
ATOM 741 O O . SER A 1 96 ? 0.198 20.594 3.504 1 91.5 96 SER A O 1
ATOM 743 N N . ASN A 1 97 ? -1.168 19.156 4.441 1 93.19 97 ASN A N 1
ATOM 744 C CA . ASN A 1 97 ? -0.395 19.125 5.68 1 93.19 97 ASN A CA 1
ATOM 745 C C . ASN A 1 97 ? 0.796 18.172 5.57 1 93.19 97 ASN A C 1
ATOM 747 O O . ASN A 1 97 ? 0.689 17 5.902 1 93.19 97 ASN A O 1
ATOM 751 N N . VAL A 1 98 ? 1.867 18.703 5.148 1 90.81 98 VAL A N 1
ATOM 752 C CA . VAL A 1 98 ? 3.111 17.953 4.984 1 90.81 98 VAL A CA 1
ATOM 753 C C . VAL A 1 98 ? 4.18 18.516 5.918 1 90.81 98 VAL A C 1
ATOM 755 O O . VAL A 1 98 ? 4.16 19.703 6.246 1 90.81 98 VAL A O 1
ATOM 758 N N . PRO A 1 99 ? 5.031 17.672 6.359 1 92.19 99 PRO A N 1
ATOM 759 C CA . PRO A 1 99 ? 6.148 18.203 7.141 1 92.19 99 PRO A CA 1
ATOM 760 C C . PRO A 1 99 ? 7.152 18.969 6.277 1 92.19 99 PRO A C 1
ATOM 762 O O . PRO A 1 99 ? 7.199 18.781 5.062 1 92.19 99 PRO A O 1
ATOM 765 N N . PRO A 1 100 ? 7.883 19.828 6.934 1 90.75 100 PRO A N 1
ATOM 766 C CA . PRO A 1 100 ? 8.984 20.438 6.188 1 90.75 100 PRO A CA 1
ATOM 767 C C . PRO A 1 100 ? 9.984 19.422 5.672 1 90.75 100 PRO A C 1
ATOM 769 O O . PRO A 1 100 ? 10.188 18.375 6.305 1 90.75 100 PRO A O 1
ATOM 772 N N . ALA A 1 101 ? 10.57 19.734 4.562 1 89.06 101 ALA A N 1
ATOM 773 C CA . ALA A 1 101 ? 11.57 18.844 3.977 1 89.06 101 ALA A CA 1
ATOM 774 C C . ALA A 1 101 ? 12.867 18.875 4.773 1 89.06 101 ALA A C 1
ATOM 776 O O . ALA A 1 101 ? 13.547 19.906 4.832 1 89.06 101 ALA A O 1
ATOM 777 N N . MET A 1 102 ? 13.211 17.75 5.359 1 89.56 102 MET A N 1
ATOM 778 C CA . MET A 1 102 ? 14.406 17.75 6.199 1 89.56 102 MET A CA 1
ATOM 779 C C . MET A 1 102 ? 15.453 16.781 5.645 1 89.56 102 MET A C 1
ATOM 781 O O . MET A 1 102 ? 16.625 16.859 6.027 1 89.56 102 MET A O 1
ATOM 785 N N . LEU A 1 103 ? 15.047 15.898 4.793 1 91.19 103 LEU A N 1
ATOM 786 C CA . LEU A 1 103 ? 15.977 14.898 4.289 1 91.19 103 LEU A CA 1
ATOM 787 C C . LEU A 1 103 ? 16.844 15.469 3.18 1 91.19 103 LEU A C 1
ATOM 789 O O . LEU A 1 103 ? 16.359 16.219 2.332 1 91.19 103 LEU A O 1
ATOM 793 N N . THR A 1 104 ? 18.141 15.156 3.268 1 91.44 104 THR A N 1
ATOM 794 C CA . THR A 1 104 ? 19.078 15.609 2.248 1 91.44 104 THR A CA 1
ATOM 795 C C . THR A 1 104 ? 19.609 14.43 1.434 1 91.44 104 THR A C 1
ATOM 797 O O . THR A 1 104 ? 19.609 13.297 1.905 1 91.44 104 THR A O 1
ATOM 800 N N . SER A 1 105 ? 20.047 14.758 0.289 1 90.69 105 SER A N 1
ATOM 801 C CA . SER A 1 105 ? 20.641 13.734 -0.557 1 90.69 105 SER A CA 1
ATOM 802 C C . SER A 1 105 ? 21.875 13.133 0.096 1 90.69 105 SER A C 1
ATOM 804 O O . SER A 1 105 ? 22.141 11.938 -0.039 1 90.69 105 SER A O 1
ATOM 806 N N . ARG A 1 106 ? 22.594 13.961 0.782 1 91.5 106 ARG A N 1
ATOM 807 C CA . ARG A 1 106 ? 23.797 13.492 1.462 1 91.5 106 ARG A CA 1
ATOM 808 C C . ARG A 1 106 ? 23.453 12.484 2.549 1 91.5 106 ARG A C 1
ATOM 810 O O . ARG A 1 106 ? 24.109 11.453 2.674 1 91.5 106 ARG A O 1
ATOM 817 N N . LEU A 1 107 ? 22.453 12.781 3.324 1 93 107 LEU A N 1
ATOM 818 C CA . LEU A 1 107 ? 22.016 11.852 4.355 1 93 107 LEU A CA 1
ATOM 819 C C . LEU A 1 107 ? 21.562 10.531 3.744 1 93 107 LEU A C 1
ATOM 821 O O . LEU A 1 107 ? 21.922 9.461 4.234 1 93 107 LEU A O 1
ATOM 825 N N . LEU A 1 108 ? 20.812 10.594 2.68 1 93.5 108 LEU A N 1
ATOM 826 C CA . LEU A 1 108 ? 20.297 9.398 2.029 1 93.5 108 LEU A CA 1
ATOM 827 C C . LEU A 1 108 ? 21.438 8.578 1.417 1 93.5 108 LEU A C 1
ATOM 829 O O . LEU A 1 108 ? 21.422 7.348 1.48 1 93.5 108 LEU A O 1
ATOM 833 N N . ALA A 1 109 ? 22.375 9.32 0.838 1 93.75 109 ALA A N 1
ATOM 834 C CA . ALA A 1 109 ? 23.531 8.641 0.26 1 93.75 109 ALA A CA 1
ATOM 835 C C . ALA A 1 109 ? 24.297 7.852 1.323 1 93.75 109 ALA A C 1
ATOM 837 O O . ALA A 1 109 ? 24.656 6.691 1.109 1 93.75 109 ALA A O 1
ATOM 838 N N . ARG A 1 110 ? 24.531 8.453 2.41 1 93.94 110 ARG A N 1
ATOM 839 C CA . ARG A 1 110 ? 25.219 7.789 3.514 1 93.94 110 ARG A CA 1
ATOM 840 C C . ARG A 1 110 ? 24.422 6.586 4.012 1 93.94 110 ARG A C 1
ATOM 842 O O . ARG A 1 110 ? 25 5.535 4.305 1 93.94 110 ARG A O 1
ATOM 849 N N . THR A 1 111 ? 23.188 6.77 4.113 1 95.44 111 THR A N 1
ATOM 850 C CA . THR A 1 111 ? 22.297 5.715 4.594 1 95.44 111 THR A CA 1
ATOM 851 C C . THR A 1 111 ? 22.328 4.512 3.66 1 95.44 111 THR A C 1
ATOM 853 O O . THR A 1 111 ? 22.5 3.375 4.109 1 95.44 111 THR A O 1
ATOM 856 N N . LEU A 1 112 ? 22.188 4.746 2.367 1 95.5 112 LEU A N 1
ATOM 857 C CA . LEU A 1 112 ? 22.156 3.672 1.382 1 95.5 112 LEU A CA 1
ATOM 858 C C . LEU A 1 112 ? 23.5 2.93 1.35 1 95.5 112 LEU A C 1
ATOM 860 O O . LEU A 1 112 ? 23.531 1.705 1.207 1 95.5 112 LEU A O 1
ATOM 864 N N . THR A 1 113 ? 24.516 3.688 1.493 1 93.81 113 THR A N 1
ATOM 865 C CA . THR A 1 113 ? 25.844 3.064 1.55 1 93.81 113 THR A CA 1
ATOM 866 C C . THR A 1 113 ? 25.969 2.172 2.781 1 93.81 113 THR A C 1
ATOM 868 O O . THR A 1 113 ? 26.547 1.084 2.711 1 93.81 113 THR A O 1
ATOM 871 N N . GLY A 1 114 ? 25.453 2.637 3.873 1 93.19 114 GLY A N 1
ATOM 872 C CA . GLY A 1 114 ? 25.469 1.843 5.09 1 93.19 114 GLY A CA 1
ATOM 873 C C . GLY A 1 114 ? 24.656 0.567 4.98 1 93.19 114 GLY A C 1
ATOM 874 O O . GLY A 1 114 ? 25.094 -0.499 5.406 1 93.19 114 GLY A O 1
ATOM 875 N N . ILE A 1 115 ? 23.531 0.608 4.367 1 93.56 115 ILE A N 1
ATOM 876 C CA . ILE A 1 115 ? 22.625 -0.527 4.207 1 93.56 115 ILE A CA 1
ATOM 877 C C . ILE A 1 115 ? 23.234 -1.545 3.25 1 93.56 115 ILE A C 1
ATOM 879 O O . ILE A 1 115 ? 23.078 -2.754 3.436 1 93.56 115 ILE A O 1
ATOM 883 N N . ALA A 1 116 ? 23.922 -1.037 2.266 1 92.81 116 ALA A N 1
ATOM 884 C CA . ALA A 1 116 ? 24.547 -1.9 1.269 1 92.81 116 ALA A CA 1
ATOM 885 C C . ALA A 1 116 ? 25.469 -2.926 1.929 1 92.81 116 ALA A C 1
ATOM 887 O O . ALA A 1 116 ? 25.609 -4.047 1.438 1 92.81 116 ALA A O 1
ATOM 888 N N . ARG A 1 117 ? 25.922 -2.672 3.018 1 87.69 117 ARG A N 1
ATOM 889 C CA . ARG A 1 117 ? 26.906 -3.52 3.684 1 87.69 117 ARG A CA 1
ATOM 890 C C . ARG A 1 117 ? 26.219 -4.641 4.461 1 87.69 117 ARG A C 1
ATOM 892 O O . ARG A 1 117 ? 26.859 -5.621 4.836 1 87.69 117 ARG A O 1
ATOM 899 N N . ARG A 1 118 ? 24.938 -4.535 4.613 1 84.88 118 ARG A N 1
ATOM 900 C CA . ARG A 1 118 ? 24.297 -5.477 5.527 1 84.88 118 ARG A CA 1
ATOM 901 C C . ARG A 1 118 ? 22.984 -5.996 4.949 1 84.88 118 ARG A C 1
ATOM 903 O O . ARG A 1 118 ? 22.312 -6.836 5.562 1 84.88 118 ARG A O 1
ATOM 910 N N . ILE A 1 119 ? 22.672 -5.551 3.803 1 84.69 119 ILE A N 1
ATOM 911 C CA . ILE A 1 119 ? 21.359 -5.848 3.25 1 84.69 119 ILE A CA 1
ATOM 912 C C . ILE A 1 119 ? 21.219 -7.352 3.033 1 84.69 119 ILE A C 1
ATOM 914 O O . ILE A 1 119 ? 22.156 -8.016 2.605 1 84.69 119 ILE A O 1
ATOM 918 N N . ASP A 1 120 ? 19.984 -7.855 3.412 1 81.81 120 ASP A N 1
ATOM 919 C CA . ASP A 1 120 ? 19.594 -9.25 3.223 1 81.81 120 ASP A CA 1
ATOM 920 C C . ASP A 1 120 ? 18.672 -9.406 2.016 1 81.81 120 ASP A C 1
ATOM 922 O O . ASP A 1 120 ? 17.562 -8.867 2.004 1 81.81 120 ASP A O 1
ATOM 926 N N . ALA A 1 121 ? 19.141 -10.227 1.112 1 85.69 121 ALA A N 1
ATOM 927 C CA . ALA A 1 121 ? 18.375 -10.398 -0.125 1 85.69 121 ALA A CA 1
ATOM 928 C C . ALA A 1 121 ? 17.078 -11.156 0.124 1 85.69 121 ALA A C 1
ATOM 930 O O . ALA A 1 121 ? 16.141 -11.078 -0.672 1 85.69 121 ALA A O 1
ATOM 931 N N . ASP A 1 122 ? 16.953 -11.883 1.182 1 83.12 122 ASP A N 1
ATOM 932 C CA . ASP A 1 122 ? 15.781 -12.719 1.459 1 83.12 122 ASP A CA 1
ATOM 933 C C . ASP A 1 122 ? 14.523 -11.859 1.61 1 83.12 122 ASP A C 1
ATOM 935 O O . ASP A 1 122 ? 13.43 -12.273 1.211 1 83.12 122 ASP A O 1
ATOM 939 N N . HIS A 1 123 ? 14.703 -10.734 2.117 1 80.81 123 HIS A N 1
ATOM 940 C CA . HIS A 1 123 ? 13.547 -9.852 2.291 1 80.81 123 HIS A CA 1
ATOM 941 C C . HIS A 1 123 ? 12.992 -9.398 0.946 1 80.81 123 HIS A C 1
ATOM 943 O O . HIS A 1 123 ? 11.82 -9.031 0.846 1 80.81 123 HIS A O 1
ATOM 949 N N . LEU A 1 124 ? 13.828 -9.398 0.008 1 84.19 124 LEU A N 1
ATOM 950 C CA . LEU A 1 124 ? 13.391 -8.969 -1.312 1 84.19 124 LEU A CA 1
ATOM 951 C C . LEU A 1 124 ? 12.953 -10.156 -2.158 1 84.19 124 LEU A C 1
ATOM 953 O O . LEU A 1 124 ? 12.141 -10.008 -3.078 1 84.19 124 LEU A O 1
ATOM 957 N N . ASN A 1 125 ? 13.477 -11.312 -1.819 1 84.5 125 ASN A N 1
ATOM 958 C CA . ASN A 1 125 ? 13.195 -12.516 -2.6 1 84.5 125 ASN A CA 1
ATOM 959 C C . ASN A 1 125 ? 11.883 -13.172 -2.164 1 84.5 125 ASN A C 1
ATOM 961 O O . ASN A 1 125 ? 11.273 -13.914 -2.932 1 84.5 125 ASN A O 1
ATOM 965 N N . LEU A 1 126 ? 11.5 -12.93 -1.008 1 78.5 126 LEU A N 1
ATOM 966 C CA . LEU A 1 126 ? 10.359 -13.656 -0.452 1 78.5 126 LEU A CA 1
ATOM 967 C C . LEU A 1 126 ? 9.188 -12.711 -0.204 1 78.5 126 LEU A C 1
ATOM 969 O O . LEU A 1 126 ? 9.391 -11.539 0.137 1 78.5 126 LEU A O 1
ATOM 973 N N . TYR A 1 127 ? 8.039 -13.328 -0.399 1 73.88 127 TYR A N 1
ATOM 974 C CA . TYR A 1 127 ? 6.855 -12.594 0.038 1 73.88 127 TYR A CA 1
ATOM 975 C C . TYR A 1 127 ? 6.844 -12.43 1.554 1 73.88 127 TYR A C 1
ATOM 977 O O . TYR A 1 127 ? 7.207 -13.352 2.285 1 73.88 127 TYR A O 1
ATOM 985 N N . SER A 1 128 ? 6.477 -11.266 1.954 1 75.81 128 SER A N 1
ATOM 986 C CA . SER A 1 128 ? 6.273 -11.055 3.385 1 75.81 128 SER A CA 1
ATOM 987 C C . SER A 1 128 ? 4.988 -11.727 3.863 1 75.81 128 SER A C 1
ATOM 989 O O . SER A 1 128 ? 4.027 -11.852 3.102 1 75.81 128 SER A O 1
ATOM 991 N N . PRO A 1 129 ? 5.047 -12.141 5.145 1 76.56 129 PRO A N 1
ATOM 992 C CA . PRO A 1 129 ? 3.746 -12.484 5.73 1 76.56 129 PRO A CA 1
ATOM 993 C C . PRO A 1 129 ? 2.732 -11.344 5.625 1 76.56 129 PRO A C 1
ATOM 995 O O . PRO A 1 129 ? 3.115 -10.188 5.426 1 76.56 129 PRO A O 1
ATOM 998 N N . PRO A 1 130 ? 1.483 -11.695 5.758 1 74 130 PRO A N 1
ATOM 999 C CA . PRO A 1 130 ? 0.42 -10.711 5.539 1 74 130 PRO A CA 1
ATOM 1000 C C . PRO A 1 130 ? 0.583 -9.469 6.406 1 74 130 PRO A C 1
ATOM 1002 O O . PRO A 1 130 ? 0.351 -8.352 5.934 1 74 130 PRO A O 1
ATOM 1005 N N . ALA A 1 131 ? 1.019 -9.633 7.602 1 78.31 131 ALA A N 1
ATOM 1006 C CA . ALA A 1 131 ? 1.149 -8.492 8.5 1 78.31 131 ALA A CA 1
ATOM 1007 C C . ALA A 1 131 ? 2.537 -7.863 8.398 1 78.31 131 ALA A C 1
ATOM 1009 O O . ALA A 1 131 ? 2.842 -6.891 9.094 1 78.31 131 ALA A O 1
ATOM 1010 N N . GLY A 1 132 ? 3.381 -8.359 7.582 1 81 132 GLY A N 1
ATOM 1011 C CA . GLY A 1 132 ? 4.754 -7.906 7.445 1 81 132 GLY A CA 1
ATOM 1012 C C .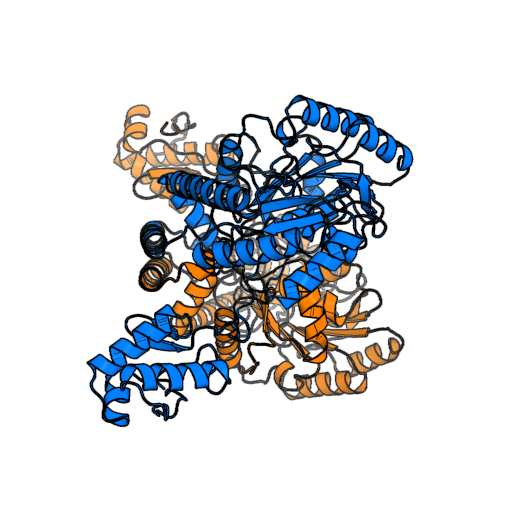 GLY A 1 132 ? 5.762 -8.859 8.062 1 81 132 GLY A C 1
ATOM 1013 O O . GLY A 1 132 ? 5.406 -9.703 8.891 1 81 132 GLY A O 1
ATOM 1014 N N . HIS A 1 133 ? 6.973 -8.711 7.648 1 82.81 133 HIS A N 1
ATOM 1015 C CA . HIS A 1 133 ? 8.039 -9.508 8.234 1 82.81 133 HIS A CA 1
ATOM 1016 C C . HIS A 1 133 ? 8.172 -9.25 9.727 1 82.81 133 HIS A C 1
ATOM 1018 O O . HIS A 1 133 ? 8.07 -8.102 10.172 1 82.81 133 HIS A O 1
ATOM 1024 N N . LEU A 1 134 ? 8.383 -10.289 10.445 1 84.12 134 LEU A N 1
ATOM 1025 C CA . LEU A 1 134 ? 8.484 -10.156 11.891 1 84.12 134 LEU A CA 1
ATOM 1026 C C . LEU A 1 134 ? 9.617 -9.219 12.281 1 84.12 134 LEU A C 1
ATOM 1028 O O . LEU A 1 134 ? 9.492 -8.453 13.234 1 84.12 134 LEU A O 1
ATOM 1032 N N . GLU A 1 135 ? 10.688 -9.266 11.523 1 85.5 135 GLU A N 1
ATOM 1033 C CA . GLU A 1 135 ? 11.82 -8.383 11.789 1 85.5 135 GLU A CA 1
ATOM 1034 C C . GLU A 1 135 ? 11.422 -6.918 11.656 1 85.5 135 GLU A C 1
ATOM 1036 O O . GLU A 1 135 ? 11.875 -6.078 12.438 1 85.5 135 GLU A O 1
ATOM 1041 N N . HIS A 1 136 ? 10.633 -6.691 10.719 1 90.62 136 HIS A N 1
ATOM 1042 C CA . HIS A 1 136 ? 10.18 -5.32 10.5 1 90.62 136 HIS A CA 1
ATOM 1043 C C . HIS A 1 136 ? 9.156 -4.906 11.555 1 90.62 136 HIS A C 1
ATOM 1045 O O . HIS A 1 136 ? 9.141 -3.752 11.992 1 90.62 136 HIS A O 1
ATOM 1051 N N . ARG A 1 137 ? 8.297 -5.816 11.953 1 93.5 137 ARG A N 1
ATOM 1052 C CA . ARG A 1 137 ? 7.34 -5.531 13.016 1 93.5 137 ARG A CA 1
ATOM 1053 C C . ARG A 1 137 ? 8.055 -5.246 14.328 1 93.5 137 ARG A C 1
ATOM 1055 O O . ARG A 1 137 ? 7.66 -4.352 15.078 1 93.5 137 ARG A O 1
ATOM 1062 N N . ARG A 1 138 ? 9.141 -5.965 14.609 1 92.06 138 ARG A N 1
ATOM 1063 C CA . ARG A 1 138 ? 9.953 -5.715 15.797 1 92.06 138 ARG A CA 1
ATOM 1064 C C . ARG A 1 138 ? 10.602 -4.336 15.734 1 92.06 138 ARG A C 1
ATOM 1066 O O . ARG A 1 138 ? 10.609 -3.604 16.734 1 92.06 138 ARG A O 1
ATOM 1073 N N . LEU A 1 139 ? 11.102 -4.078 14.609 1 91.38 139 LEU A N 1
ATOM 1074 C CA . LEU A 1 139 ? 11.727 -2.781 14.375 1 91.38 139 LEU A CA 1
ATOM 1075 C C . LEU A 1 139 ? 10.75 -1.646 14.672 1 91.38 139 LEU A C 1
ATOM 1077 O O . LEU A 1 139 ? 11.078 -0.717 15.414 1 91.38 139 LEU A O 1
ATOM 1081 N N . LEU A 1 140 ? 9.57 -1.738 14.141 1 94.88 140 LEU A N 1
ATOM 1082 C CA . LEU A 1 140 ? 8.617 -0.642 14.25 1 94.88 140 LEU A CA 1
ATOM 1083 C C . LEU A 1 140 ? 7.934 -0.657 15.617 1 94.88 140 LEU A C 1
ATOM 1085 O O . LEU A 1 140 ? 7.438 0.373 16.078 1 94.88 140 LEU A O 1
ATOM 1089 N N . ALA A 1 141 ? 7.93 -1.81 16.234 1 94.69 141 ALA A N 1
ATOM 1090 C CA . ALA A 1 141 ? 7.512 -1.842 17.641 1 94.69 141 ALA A CA 1
ATOM 1091 C C . ALA A 1 141 ? 8.477 -1.042 18.516 1 94.69 141 ALA A C 1
ATOM 1093 O O . ALA A 1 141 ? 8.055 -0.377 19.469 1 94.69 141 ALA A O 1
ATOM 1094 N N . ARG A 1 142 ? 9.727 -1.123 18.219 1 91.25 142 ARG A N 1
ATOM 1095 C CA . ARG A 1 142 ? 10.711 -0.312 18.938 1 91.25 142 ARG A CA 1
ATOM 1096 C C . ARG A 1 142 ? 10.453 1.175 18.703 1 91.25 142 ARG A C 1
ATOM 1098 O O . ARG A 1 142 ? 10.617 1.982 19.625 1 91.25 142 ARG A O 1
ATOM 1105 N N . TRP A 1 143 ? 10.102 1.48 17.547 1 91 143 TRP A N 1
ATOM 1106 C CA . TRP A 1 143 ? 9.711 2.854 17.234 1 91 143 TRP A CA 1
ATOM 1107 C C . TRP A 1 143 ? 8.57 3.305 18.141 1 91 143 TRP A C 1
ATOM 1109 O O . TRP A 1 143 ? 8.641 4.375 18.75 1 91 143 TRP A O 1
ATOM 1119 N N . LEU A 1 144 ? 7.539 2.518 18.25 1 93.38 144 LEU A N 1
ATOM 1120 C CA . LEU A 1 144 ? 6.379 2.855 19.062 1 93.38 144 LEU A CA 1
ATOM 1121 C C . LEU A 1 144 ? 6.758 2.92 20.547 1 93.38 144 LEU A C 1
ATOM 1123 O O . LEU A 1 144 ? 6.242 3.758 21.281 1 93.38 144 LEU A O 1
ATOM 1127 N N . ASP A 1 145 ? 7.66 2.084 20.891 1 91.38 145 ASP A N 1
ATOM 1128 C CA . ASP A 1 145 ? 8.133 2.086 22.281 1 91.38 145 ASP A CA 1
ATOM 1129 C C . ASP A 1 145 ? 8.781 3.424 22.641 1 91.38 145 ASP A C 1
ATOM 1131 O O . ASP A 1 145 ? 8.602 3.928 23.75 1 91.38 145 ASP A O 1
ATOM 1135 N N . ALA A 1 146 ? 9.508 3.967 21.75 1 86.31 146 ALA A N 1
ATOM 1136 C CA . ALA A 1 146 ? 10.141 5.27 21.953 1 86.31 146 ALA A CA 1
ATOM 1137 C C . ALA A 1 146 ? 9.094 6.367 22.125 1 86.31 146 ALA A C 1
ATOM 1139 O O . ALA A 1 146 ? 9.383 7.426 22.672 1 86.31 146 ALA A O 1
ATOM 1140 N N . LEU A 1 147 ? 7.902 6.102 21.688 1 87.94 147 LEU A N 1
ATOM 1141 C CA . LEU A 1 147 ? 6.801 7.047 21.828 1 87.94 147 LEU A CA 1
ATOM 1142 C C . LEU A 1 147 ? 5.977 6.73 23.078 1 87.94 147 LEU A C 1
ATOM 1144 O O . LEU A 1 147 ? 4.961 7.383 23.328 1 87.94 147 LEU A O 1
ATOM 1148 N N . GLY A 1 148 ? 6.406 5.711 23.781 1 89.12 148 GLY A N 1
ATOM 1149 C CA . GLY A 1 148 ? 5.711 5.34 25 1 89.12 148 GLY A CA 1
ATOM 1150 C C . GLY A 1 148 ? 4.609 4.32 24.781 1 89.12 148 GLY A C 1
ATOM 1151 O O . GLY A 1 148 ? 3.771 4.102 25.656 1 89.12 148 GLY A O 1
ATOM 1152 N N . ILE A 1 149 ? 4.535 3.76 23.641 1 93.06 149 ILE A N 1
ATOM 1153 C CA . ILE A 1 149 ? 3.52 2.764 23.312 1 93.06 149 ILE A CA 1
ATOM 1154 C C . ILE A 1 149 ? 4.164 1.383 23.219 1 93.06 149 ILE A C 1
ATOM 1156 O O . ILE A 1 149 ? 4.871 1.084 22.25 1 93.06 149 ILE A O 1
ATOM 1160 N N . VAL A 1 150 ? 3.871 0.569 24.156 1 92.94 150 VAL A N 1
ATOM 1161 C CA . VAL A 1 150 ? 4.426 -0.781 24.172 1 92.94 150 VAL A CA 1
ATOM 1162 C C . VAL A 1 150 ? 3.469 -1.742 23.469 1 92.94 150 VAL A C 1
ATOM 1164 O O . VAL A 1 150 ? 2.301 -1.857 23.859 1 92.94 150 VAL A O 1
ATOM 1167 N N . VAL A 1 151 ? 3.979 -2.367 22.469 1 93.94 151 VAL A N 1
ATOM 1168 C CA . VAL A 1 151 ? 3.154 -3.307 21.719 1 93.94 151 VAL A CA 1
ATOM 1169 C C . VAL A 1 151 ? 3.971 -4.547 21.375 1 93.94 151 VAL A C 1
ATOM 1171 O O . VAL A 1 151 ? 5.152 -4.445 21.047 1 93.94 151 VAL A O 1
ATOM 1174 N N . GLU A 1 152 ? 3.318 -5.707 21.562 1 92.69 152 GLU A N 1
ATOM 1175 C CA . GLU A 1 152 ? 3.934 -6.93 21.047 1 92.69 152 GLU A CA 1
ATOM 1176 C C . GLU A 1 152 ? 3.988 -6.926 19.516 1 92.69 152 GLU A C 1
ATOM 1178 O O . GLU A 1 152 ? 2.992 -6.621 18.859 1 92.69 152 GLU A O 1
ATOM 1183 N N . PRO A 1 153 ? 5.117 -7.281 18.953 1 92.69 153 PRO A N 1
ATOM 1184 C CA . PRO A 1 153 ? 5.242 -7.289 17.5 1 92.69 153 PRO A CA 1
ATOM 1185 C C . PRO A 1 153 ? 4.141 -8.102 16.812 1 92.69 153 PRO A C 1
ATOM 1187 O O . PRO A 1 153 ? 3.686 -7.734 15.727 1 92.69 153 PRO A O 1
ATOM 1190 N N . SER A 1 154 ? 3.666 -9.164 17.375 1 90.12 154 SER A N 1
ATOM 1191 C CA . SER A 1 154 ? 2.619 -10 16.797 1 90.12 154 SER A CA 1
ATOM 1192 C C . SER A 1 154 ? 1.289 -9.258 16.734 1 90.12 154 SER A C 1
ATOM 1194 O O . SER A 1 154 ? 0.374 -9.672 16.016 1 90.12 154 SER A O 1
ATOM 1196 N N . HIS A 1 155 ? 1.198 -8.117 17.438 1 92.88 155 HIS A N 1
ATOM 1197 C CA . HIS A 1 155 ? -0.027 -7.32 17.453 1 92.88 155 HIS A CA 1
ATOM 1198 C C . HIS A 1 155 ? 0.109 -6.07 16.594 1 92.88 155 HIS A C 1
ATOM 1200 O O . HIS A 1 155 ? -0.718 -5.16 16.688 1 92.88 155 HIS A O 1
ATOM 1206 N N . LEU A 1 156 ? 1.172 -6.09 15.883 1 96.19 156 LEU A N 1
ATOM 1207 C CA . LEU A 1 156 ? 1.444 -4.934 15.039 1 96.19 156 LEU A CA 1
ATOM 1208 C C . LEU A 1 156 ? 1.298 -5.293 13.562 1 96.19 156 LEU A C 1
ATOM 1210 O O . LEU A 1 156 ? 1.856 -6.293 13.102 1 96.19 156 LEU A O 1
ATOM 1214 N N . VAL A 1 157 ? 0.478 -4.527 12.875 1 96.62 157 VAL A N 1
ATOM 1215 C CA . VAL A 1 157 ? 0.339 -4.672 11.43 1 96.62 157 VAL A CA 1
ATOM 1216 C C . VAL A 1 157 ? 1.054 -3.518 10.727 1 96.62 157 VAL A C 1
ATOM 1218 O O . VAL A 1 157 ? 0.875 -2.354 11.086 1 96.62 157 VAL A O 1
ATOM 1221 N N . LEU A 1 158 ? 1.866 -3.875 9.781 1 96.19 158 LEU A N 1
ATOM 1222 C CA . LEU A 1 158 ? 2.545 -2.859 8.977 1 96.19 158 LEU A CA 1
ATOM 1223 C C . LEU A 1 158 ? 1.777 -2.578 7.691 1 96.19 158 LEU A C 1
ATOM 1225 O O . LEU A 1 158 ? 1.242 -3.498 7.07 1 96.19 158 LEU A O 1
ATOM 1229 N N . THR A 1 159 ? 1.698 -1.296 7.367 1 95.5 159 THR A N 1
ATOM 1230 C CA . THR A 1 159 ? 1.048 -0.849 6.141 1 95.5 159 THR A CA 1
ATOM 1231 C C . THR A 1 159 ? 1.94 0.127 5.379 1 95.5 159 THR A C 1
ATOM 1233 O O . THR A 1 159 ? 2.99 0.537 5.879 1 95.5 159 THR A O 1
ATOM 1236 N N . GLY A 1 160 ? 1.541 0.465 4.184 1 93.31 160 GLY A N 1
ATOM 1237 C CA . GLY A 1 160 ? 2.312 1.384 3.363 1 93.31 160 GLY A CA 1
ATOM 1238 C C . GLY A 1 160 ? 2.135 2.836 3.764 1 93.31 160 GLY A C 1
ATOM 1239 O O . GLY A 1 160 ? 2.908 3.699 3.344 1 93.31 160 GLY A O 1
ATOM 1240 N N . SER A 1 161 ? 1.157 3.117 4.551 1 93.06 161 SER A N 1
ATOM 1241 C CA . SER A 1 161 ? 0.889 4.469 5.031 1 93.06 161 SER A CA 1
ATOM 1242 C C . SER A 1 161 ? -0.076 4.457 6.211 1 93.06 161 SER A C 1
ATOM 1244 O O . SER A 1 161 ? -0.774 3.467 6.438 1 93.06 161 SER A O 1
ATOM 1246 N N . ALA A 1 162 ? -0.082 5.57 6.902 1 95.31 162 ALA A N 1
ATOM 1247 C CA . ALA A 1 162 ? -1.056 5.707 7.98 1 95.31 162 ALA A CA 1
ATOM 1248 C C . ALA A 1 162 ? -2.48 5.711 7.438 1 95.31 162 ALA A C 1
ATOM 1250 O O . ALA A 1 162 ? -3.404 5.223 8.094 1 95.31 162 ALA A O 1
ATOM 1251 N N . ARG A 1 163 ? -2.691 6.234 6.293 1 94 163 ARG A N 1
ATOM 1252 C CA . ARG A 1 163 ? -4.016 6.242 5.684 1 94 163 ARG A CA 1
ATOM 1253 C C . ARG A 1 163 ? -4.504 4.824 5.414 1 94 163 ARG A C 1
ATOM 1255 O O . ARG A 1 163 ? -5.684 4.52 5.605 1 94 163 ARG A O 1
ATOM 1262 N N . GLN A 1 164 ? -3.605 3.988 4.945 1 94.38 164 GLN A N 1
ATOM 1263 C CA . GLN A 1 164 ? -3.961 2.584 4.766 1 94.38 164 GLN A CA 1
ATOM 1264 C C . GLN A 1 164 ? -4.293 1.923 6.098 1 94.38 164 GLN A C 1
ATOM 1266 O O . GLN A 1 164 ? -5.18 1.073 6.172 1 94.38 164 GLN A O 1
ATOM 1271 N N . ALA A 1 165 ? -3.572 2.301 7.09 1 96.88 165 ALA A N 1
ATOM 1272 C CA . ALA A 1 165 ? -3.863 1.789 8.422 1 96.88 165 ALA A CA 1
ATOM 1273 C C . ALA A 1 165 ? -5.25 2.227 8.891 1 96.88 165 ALA A C 1
ATOM 1275 O O . ALA A 1 165 ? -5.984 1.441 9.492 1 96.88 165 ALA A O 1
ATOM 1276 N N . ILE A 1 166 ? -5.605 3.467 8.602 1 97.44 166 ILE A N 1
ATOM 1277 C CA . ILE A 1 166 ? -6.934 3.963 8.945 1 97.44 166 ILE A CA 1
ATOM 1278 C C . ILE A 1 166 ? -7.992 3.152 8.203 1 97.44 166 ILE A C 1
ATOM 1280 O O . ILE A 1 166 ? -8.992 2.732 8.797 1 97.44 166 ILE A O 1
ATOM 1284 N N . SER A 1 167 ? -7.762 2.949 6.957 1 94.81 167 SER A N 1
ATOM 1285 C CA . SER A 1 167 ? -8.695 2.168 6.148 1 94.81 167 SER A CA 1
ATOM 1286 C C . SER A 1 167 ? -8.914 0.783 6.746 1 94.81 167 SER A C 1
ATOM 1288 O O . SER A 1 167 ? -10.055 0.333 6.875 1 94.81 167 SER A O 1
ATOM 1290 N N . LEU A 1 168 ? -7.836 0.129 7.078 1 95.25 168 LEU A N 1
ATOM 1291 C CA . LEU A 1 168 ? -7.91 -1.201 7.672 1 95.25 168 LEU A CA 1
ATOM 1292 C C . LEU A 1 168 ? -8.617 -1.153 9.023 1 95.25 168 LEU A C 1
ATOM 1294 O O . LEU A 1 168 ? -9.438 -2.023 9.328 1 95.25 168 LEU A O 1
ATOM 1298 N N . ALA A 1 169 ? -8.297 -0.187 9.805 1 97.44 169 ALA A N 1
ATOM 1299 C CA . ALA A 1 169 ? -8.93 -0.042 11.109 1 97.44 169 ALA A CA 1
ATOM 1300 C C . ALA A 1 169 ? -10.438 0.111 10.977 1 97.44 169 ALA A C 1
ATOM 1302 O O . ALA A 1 169 ? -11.203 -0.49 11.742 1 97.44 169 ALA A O 1
ATOM 1303 N N . PHE A 1 170 ? -10.867 0.93 10.031 1 96.44 170 PHE A N 1
ATOM 1304 C CA . PHE A 1 170 ? -12.297 1.096 9.789 1 96.44 170 PHE A CA 1
ATOM 1305 C C . PHE A 1 170 ? -12.938 -0.233 9.406 1 96.44 170 PHE A C 1
ATOM 1307 O O . PHE A 1 170 ? -13.992 -0.588 9.93 1 96.44 170 PHE A O 1
ATOM 1314 N N . ASP A 1 171 ? -12.297 -0.985 8.523 1 93.31 171 ASP A N 1
ATOM 1315 C CA . ASP A 1 171 ? -12.828 -2.268 8.07 1 93.31 171 ASP A CA 1
ATOM 1316 C C . ASP A 1 171 ? -12.953 -3.252 9.227 1 93.31 171 ASP A C 1
ATOM 1318 O O . ASP A 1 171 ? -13.922 -4.008 9.305 1 93.31 171 ASP A O 1
ATOM 1322 N N . LEU A 1 172 ? -12 -3.246 10.078 1 94.75 172 LEU A N 1
ATOM 1323 C CA . LEU A 1 172 ? -11.938 -4.227 11.156 1 94.75 172 LEU A CA 1
ATOM 1324 C C . LEU A 1 172 ? -12.898 -3.863 12.281 1 94.75 172 LEU A C 1
ATOM 1326 O O . LEU A 1 172 ? -13.602 -4.73 12.812 1 94.75 172 LEU A O 1
ATOM 1330 N N . ALA A 1 173 ? -12.969 -2.564 12.625 1 95.94 173 ALA A N 1
ATOM 1331 C CA . ALA A 1 173 ? -13.656 -2.152 13.844 1 95.94 173 ALA A CA 1
ATOM 1332 C C . ALA A 1 173 ? -15.109 -1.785 13.547 1 95.94 173 ALA A C 1
ATOM 1334 O O . ALA A 1 173 ? -15.992 -1.987 14.391 1 95.94 173 ALA A O 1
ATOM 1335 N N . CYS A 1 174 ? -15.383 -1.161 12.492 1 93 174 CYS A N 1
ATOM 1336 C CA . CYS A 1 174 ? -16.703 -0.628 12.211 1 93 174 CYS A CA 1
ATOM 1337 C C . CYS A 1 174 ? -17.562 -1.658 11.492 1 93 174 CYS A C 1
ATOM 1339 O O . CYS A 1 174 ? -18.672 -1.973 11.938 1 93 174 CYS A O 1
ATOM 1341 N N . GLY A 1 175 ? -17.031 -2.338 10.5 1 80.69 175 GLY A N 1
ATOM 1342 C CA . GLY A 1 175 ? -17.812 -3.234 9.672 1 80.69 175 GLY A CA 1
ATOM 1343 C C . GLY A 1 175 ? -18.906 -2.521 8.891 1 80.69 175 GLY A C 1
ATOM 1344 O O . GLY A 1 175 ? -19.031 -1.299 8.969 1 80.69 175 GLY A O 1
ATOM 1345 N N . PRO A 1 176 ? -19.828 -3.215 8.195 1 79.19 176 PRO A N 1
ATOM 1346 C CA . PRO A 1 176 ? -20.781 -2.602 7.285 1 79.19 176 PRO A CA 1
ATOM 1347 C C . PRO A 1 176 ? -21.938 -1.91 8.016 1 79.19 176 PRO A C 1
ATOM 1349 O O . PRO A 1 176 ? -22.578 -1.018 7.457 1 79.19 176 PRO A O 1
ATOM 1352 N N . HIS A 1 177 ? -22.203 -2.223 9.242 1 86.12 177 HIS A N 1
ATOM 1353 C CA . HIS A 1 177 ? -23.359 -1.66 9.938 1 86.12 177 HIS A CA 1
ATOM 1354 C C . HIS A 1 177 ? -22.938 -0.915 11.195 1 86.12 177 HIS A C 1
ATOM 1356 O O . HIS A 1 177 ? -23.734 -0.707 12.109 1 86.12 177 HIS A O 1
ATOM 1362 N N . GLY A 1 178 ? -21.75 -0.551 11.195 1 93.19 178 GLY A N 1
ATOM 1363 C CA . GLY A 1 178 ? -21.25 0.176 12.352 1 93.19 178 GLY A CA 1
ATOM 1364 C C . GLY A 1 178 ? -21.406 1.679 12.234 1 93.19 178 GLY A C 1
ATOM 1365 O O . GLY A 1 178 ? -21.953 2.17 11.242 1 93.19 178 GLY A O 1
ATOM 1366 N N . MET A 1 179 ? -21.141 2.361 13.375 1 96.94 179 MET A N 1
ATOM 1367 C CA . MET A 1 179 ? -21.188 3.816 13.477 1 96.94 179 MET A CA 1
ATOM 1368 C C . MET A 1 179 ? -19.844 4.375 13.93 1 96.94 179 MET A C 1
ATOM 1370 O O . MET A 1 179 ? -19.297 3.949 14.953 1 96.94 179 MET A O 1
ATOM 1374 N N . ILE A 1 180 ? -19.328 5.293 13.125 1 98.31 180 ILE A N 1
ATOM 1375 C CA . ILE A 1 180 ? -18.094 5.973 13.5 1 98.31 180 ILE A CA 1
ATOM 1376 C C . ILE A 1 180 ? -18.422 7.328 14.117 1 98.31 180 ILE A C 1
ATOM 1378 O O . ILE A 1 180 ? -19.031 8.18 13.469 1 98.31 180 ILE A O 1
ATOM 1382 N N . LEU A 1 181 ? -18.109 7.5 15.367 1 98.69 181 LEU A N 1
ATOM 1383 C CA . LEU A 1 181 ? -18.156 8.797 16.031 1 98.69 181 LEU A CA 1
ATOM 1384 C C . LEU A 1 181 ? -16.781 9.453 16.016 1 98.69 181 LEU A C 1
ATOM 1386 O O . LEU A 1 181 ? -15.766 8.789 16.281 1 98.69 181 LEU A O 1
ATOM 1390 N N . THR A 1 182 ? -16.703 10.672 15.664 1 98.75 182 THR A N 1
ATOM 1391 C CA . THR A 1 182 ? -15.438 11.391 15.586 1 98.75 182 THR A CA 1
ATOM 1392 C C . THR A 1 182 ? -15.625 12.859 15.953 1 98.75 182 THR A C 1
ATOM 1394 O O . THR A 1 182 ? -16.75 13.297 16.219 1 98.75 182 THR A O 1
ATOM 1397 N N . GLU A 1 183 ? -14.555 13.57 16.141 1 98.56 183 GLU A N 1
ATOM 1398 C CA . GLU A 1 183 ? -14.633 15.016 16.344 1 98.56 183 GLU A CA 1
ATOM 1399 C C . GLU A 1 183 ? -15.414 15.695 15.227 1 98.56 183 GLU A C 1
ATOM 1401 O O . GLU A 1 183 ? -15.281 15.336 14.062 1 98.56 183 GLU A O 1
ATOM 1406 N N . ARG A 1 184 ? -16.203 16.703 15.539 1 97.81 184 ARG A N 1
ATOM 1407 C CA . ARG A 1 184 ? -17.094 17.328 14.562 1 97.81 184 ARG A CA 1
ATOM 1408 C C . ARG A 1 184 ? -16.297 17.859 13.375 1 97.81 184 ARG A C 1
ATOM 1410 O O . ARG A 1 184 ? -16.812 17.938 12.258 1 97.81 184 ARG A O 1
ATOM 1417 N N . LEU A 1 185 ? -15.102 18.359 13.68 1 97.69 185 LEU A N 1
ATOM 1418 C CA . LEU A 1 185 ? -14.07 18.625 12.68 1 97.69 185 LEU A CA 1
ATOM 1419 C C . LEU A 1 185 ? -12.914 17.641 12.82 1 97.69 185 LEU A C 1
ATOM 1421 O O . LEU A 1 185 ? -12.43 17.391 13.93 1 97.69 185 LEU A O 1
ATOM 1425 N N . THR A 1 186 ? -12.602 17.047 11.727 1 98 186 THR A N 1
ATOM 1426 C CA . THR A 1 186 ? -11.531 16.062 11.867 1 98 186 THR A CA 1
ATOM 1427 C C . THR A 1 186 ? -10.727 15.945 10.578 1 98 186 THR A C 1
ATOM 1429 O O . THR A 1 186 ? -10.914 16.734 9.648 1 98 186 THR A O 1
ATOM 1432 N N . TYR A 1 187 ? -9.812 15.078 10.547 1 97.12 187 TYR A N 1
ATOM 1433 C CA . TYR A 1 187 ? -8.898 14.836 9.445 1 97.12 187 TYR A CA 1
ATOM 1434 C C . TYR A 1 187 ? -9.664 14.555 8.156 1 97.12 187 TYR A C 1
ATOM 1436 O O . TYR A 1 187 ? -10.398 13.57 8.07 1 97.12 187 TYR A O 1
ATOM 1444 N N . PRO A 1 188 ? -9.414 15.328 7.043 1 95.19 188 PRO A N 1
ATOM 1445 C CA . PRO A 1 188 ? -10.148 15.148 5.789 1 95.19 188 PRO A CA 1
ATOM 1446 C C . PRO A 1 188 ? -10 13.742 5.211 1 95.19 188 PRO A C 1
ATOM 1448 O O . PRO A 1 188 ? -10.945 13.211 4.629 1 95.19 188 PRO A O 1
ATOM 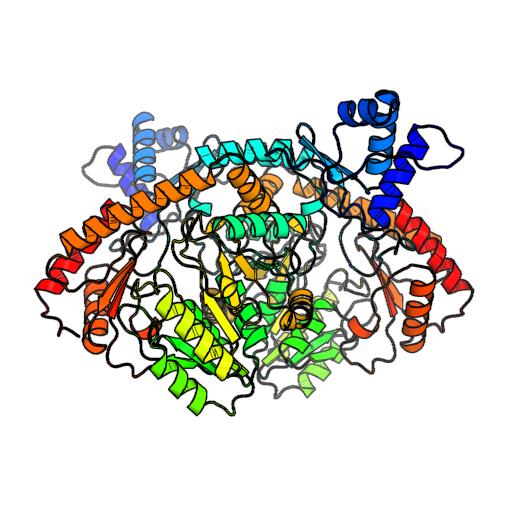1451 N N . GLY A 1 189 ? -8.812 13.172 5.363 1 94.5 189 GLY A N 1
ATOM 1452 C CA . GLY A 1 189 ? -8.586 11.844 4.824 1 94.5 189 GLY A CA 1
ATOM 1453 C C . GLY A 1 189 ? -9.469 10.781 5.461 1 94.5 189 GLY A C 1
ATOM 1454 O O . GLY A 1 189 ? -9.938 9.867 4.781 1 94.5 189 GLY A O 1
ATOM 1455 N N . ALA A 1 190 ? -9.672 10.875 6.734 1 96.88 190 ALA A N 1
ATOM 1456 C CA . ALA A 1 190 ? -10.547 9.93 7.43 1 96.88 190 ALA A CA 1
ATOM 1457 C C . ALA A 1 190 ? -11.992 10.086 6.977 1 96.88 190 ALA A C 1
ATOM 1459 O O . ALA A 1 190 ? -12.695 9.094 6.777 1 96.88 190 ALA A O 1
ATOM 1460 N N . ILE A 1 191 ? -12.445 11.344 6.797 1 96.31 191 ILE A N 1
ATOM 1461 C CA . ILE A 1 191 ? -13.805 11.625 6.352 1 96.31 191 ILE A CA 1
ATOM 1462 C C . ILE A 1 191 ? -14.016 11.062 4.949 1 96.31 191 ILE A C 1
ATOM 1464 O O . ILE A 1 191 ? -14.984 10.336 4.703 1 96.31 191 ILE A O 1
ATOM 1468 N N . ALA A 1 192 ? -13.086 11.406 4.102 1 92.88 192 ALA A N 1
ATOM 1469 C CA . ALA A 1 192 ? -13.195 10.961 2.715 1 92.88 192 ALA A CA 1
ATOM 1470 C C . ALA A 1 192 ? -13.211 9.438 2.631 1 92.88 192 ALA A C 1
ATOM 1472 O O . ALA A 1 192 ? -14 8.859 1.874 1 92.88 192 ALA A O 1
ATOM 1473 N N . LEU A 1 193 ? -12.383 8.781 3.367 1 92.25 193 LEU A N 1
ATOM 1474 C CA . LEU A 1 193 ? -12.305 7.328 3.391 1 92.25 193 LEU A CA 1
ATOM 1475 C C . LEU A 1 193 ? -13.609 6.719 3.879 1 92.25 193 LEU A C 1
ATOM 1477 O O . LEU A 1 193 ? -14.117 5.766 3.283 1 92.25 193 LEU A O 1
ATOM 1481 N N . ALA A 1 194 ? -14.141 7.207 4.988 1 94.44 194 ALA A N 1
ATOM 1482 C CA . ALA A 1 194 ? -15.391 6.699 5.543 1 94.44 194 ALA A CA 1
ATOM 1483 C C . ALA A 1 194 ? -16.531 6.84 4.543 1 94.44 194 ALA A C 1
ATOM 1485 O O . ALA A 1 194 ? -17.312 5.906 4.348 1 94.44 194 ALA A O 1
ATOM 1486 N N . ARG A 1 195 ? -16.594 7.984 3.9 1 91 195 ARG A N 1
ATOM 1487 C CA . ARG A 1 195 ? -17.641 8.242 2.92 1 91 195 ARG A CA 1
ATOM 1488 C C . ARG A 1 195 ? -17.516 7.301 1.728 1 91 195 ARG A C 1
ATOM 1490 O O . ARG A 1 195 ? -18.5 6.727 1.276 1 91 195 ARG A O 1
ATOM 1497 N N . ARG A 1 196 ? -16.359 7.156 1.26 1 86 196 ARG A N 1
ATOM 1498 C CA . ARG A 1 196 ? -16.125 6.297 0.104 1 86 196 ARG A CA 1
ATOM 1499 C C . ARG A 1 196 ? -16.516 4.855 0.407 1 86 196 ARG A C 1
ATOM 1501 O O . ARG A 1 196 ? -17.078 4.16 -0.449 1 86 196 ARG A O 1
ATOM 1508 N N . LYS A 1 197 ? -16.203 4.395 1.589 1 86.81 197 LYS A N 1
ATOM 1509 C CA . LYS A 1 197 ? -16.469 3.012 1.979 1 86.81 197 LYS A CA 1
ATOM 1510 C C . LYS A 1 197 ? -17.922 2.824 2.414 1 86.81 197 LYS A C 1
ATOM 1512 O O . LYS A 1 197 ? -18.344 1.702 2.686 1 86.81 197 LYS A O 1
ATOM 1517 N N . GLY A 1 198 ? -18.641 3.93 2.607 1 88.06 198 GLY A N 1
ATOM 1518 C CA . GLY A 1 198 ? -20.047 3.869 2.961 1 88.06 198 GLY A CA 1
ATOM 1519 C C . GLY A 1 198 ? -20.281 3.75 4.453 1 88.06 198 GLY A C 1
ATOM 1520 O O . GLY A 1 198 ? -21.359 3.334 4.887 1 88.06 198 GLY A O 1
ATOM 1521 N N . TYR A 1 199 ? -19.312 4.059 5.254 1 9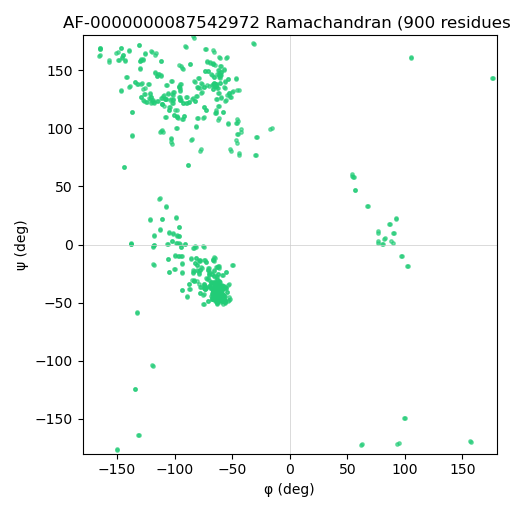3.31 199 TYR A N 1
ATOM 1522 C CA . TYR A 1 199 ? -19.5 4.023 6.699 1 93.31 199 TYR A CA 1
ATOM 1523 C C . TYR A 1 199 ? -20.266 5.242 7.184 1 93.31 199 TYR A C 1
ATOM 1525 O O . TYR A 1 199 ? -20.078 6.348 6.676 1 93.31 199 TYR A O 1
ATOM 1533 N N . ARG A 1 200 ? -21.172 5.008 8.117 1 94.88 200 ARG A N 1
ATOM 1534 C CA . ARG A 1 200 ? -21.859 6.117 8.766 1 94.88 200 ARG A CA 1
ATOM 1535 C C . ARG A 1 200 ? -20.953 6.824 9.766 1 94.88 200 ARG A C 1
ATOM 1537 O O . ARG A 1 200 ? -20.234 6.172 10.531 1 94.88 200 ARG A O 1
ATOM 1544 N N . MET A 1 201 ? -20.969 8.133 9.727 1 96.44 201 MET A N 1
ATOM 1545 C CA . MET A 1 201 ? -20.109 8.938 10.594 1 96.44 201 MET A CA 1
ATOM 1546 C C . MET A 1 201 ? -20.906 10.078 11.227 1 96.44 201 MET A C 1
ATOM 1548 O O . MET A 1 201 ? -21.734 10.695 10.57 1 96.44 201 MET A O 1
ATOM 1552 N N . GLN A 1 202 ? -20.641 10.344 12.5 1 97.19 202 GLN A N 1
ATOM 1553 C CA . GLN A 1 202 ? -21.266 11.453 13.219 1 97.19 202 GLN A CA 1
ATOM 1554 C C . GLN A 1 202 ? -20.219 12.273 13.977 1 97.19 202 GLN A C 1
ATOM 1556 O O . GLN A 1 202 ? -19.328 11.711 14.609 1 97.19 202 GLN A O 1
ATOM 1561 N N . GLY A 1 203 ? -20.406 13.578 13.906 1 97.94 203 GLY A N 1
ATOM 1562 C CA . GLY A 1 203 ? -19.516 14.484 14.625 1 97.94 203 GLY A CA 1
ATOM 1563 C C . GLY A 1 203 ? -19.906 14.664 16.078 1 97.94 203 GLY A C 1
ATOM 1564 O O . GLY A 1 203 ? -21.094 14.734 16.406 1 97.94 203 GLY A O 1
ATOM 1565 N N . VAL A 1 204 ? -18.891 14.711 16.891 1 98.31 204 VAL A N 1
ATOM 1566 C CA . VAL A 1 204 ? -19.047 14.969 18.312 1 98.31 204 VAL A CA 1
ATOM 1567 C C . VAL A 1 204 ? -18.453 16.328 18.656 1 98.31 204 VAL A C 1
ATOM 1569 O O . VAL A 1 204 ? -17.406 16.703 18.125 1 98.31 204 VAL A O 1
ATOM 1572 N N . GLU A 1 205 ? -19.016 17 19.578 1 97.75 205 GLU A N 1
ATOM 1573 C CA . GLU A 1 205 ? -18.578 18.344 19.953 1 97.75 205 GLU A CA 1
ATOM 1574 C C . GLU A 1 205 ? -17.156 18.328 20.5 1 97.75 205 GLU A C 1
ATOM 1576 O O . GLU A 1 205 ? -16.734 17.344 21.141 1 97.75 205 GLU A O 1
ATOM 1581 N N . ILE A 1 206 ? -16.438 19.453 20.203 1 97.75 206 ILE A N 1
ATOM 1582 C CA . ILE A 1 206 ? -15.039 19.562 20.625 1 97.75 206 ILE A CA 1
ATOM 1583 C C . ILE A 1 206 ? -14.836 20.891 21.359 1 97.75 206 ILE A C 1
ATOM 1585 O O . ILE A 1 206 ? -15.648 21.812 21.234 1 97.75 206 ILE A O 1
ATOM 1589 N N . ASP A 1 207 ? -13.797 20.984 22.156 1 96.81 207 ASP A N 1
ATOM 1590 C CA . ASP A 1 207 ? -13.312 22.219 22.766 1 96.81 207 ASP A CA 1
ATOM 1591 C C . ASP A 1 207 ? -11.797 22.359 22.578 1 96.81 207 ASP A C 1
ATOM 1593 O O . ASP A 1 207 ? -11.219 21.766 21.656 1 96.81 207 ASP A O 1
ATOM 1597 N N . GLU A 1 208 ? -11.156 23.203 23.297 1 94.94 208 GLU A N 1
ATOM 1598 C CA . GLU A 1 208 ? -9.734 23.5 23.125 1 94.94 208 GLU A CA 1
ATOM 1599 C C . GLU A 1 208 ? -8.867 22.281 23.453 1 94.94 208 GLU A C 1
ATOM 1601 O O . GLU A 1 208 ? -7.688 22.25 23.094 1 94.94 208 GLU A O 1
ATOM 1606 N N . GLN A 1 209 ? -9.516 21.266 24.047 1 95.31 209 GLN A N 1
ATOM 1607 C CA . GLN A 1 209 ? -8.773 20.047 24.375 1 95.31 209 GLN A CA 1
ATOM 1608 C C . GLN A 1 209 ? -9.242 18.875 23.531 1 95.31 209 GLN A C 1
ATOM 1610 O O . GLN A 1 209 ? -8.93 17.719 23.828 1 95.31 209 GLN A O 1
ATOM 1615 N N . GLY A 1 210 ? -9.984 19.141 22.531 1 96.62 210 GLY A N 1
ATOM 1616 C CA . GLY A 1 210 ? -10.438 18.062 21.672 1 96.62 210 GLY A CA 1
ATOM 1617 C C . GLY A 1 210 ? -11.852 17.625 21.969 1 96.62 210 GLY A C 1
ATOM 1618 O O . GLY A 1 210 ? -12.703 18.438 22.328 1 96.62 210 GLY A O 1
ATOM 1619 N N . MET A 1 211 ? -12.148 16.422 21.766 1 98.56 211 MET A N 1
ATOM 1620 C CA . MET A 1 211 ? -13.484 15.836 21.875 1 98.56 211 MET A CA 1
ATOM 1621 C C . MET A 1 211 ? -14.008 15.938 23.297 1 98.56 211 MET A C 1
ATOM 1623 O O . MET A 1 211 ? -13.281 15.648 24.25 1 98.56 211 MET A O 1
ATOM 1627 N N . LEU A 1 212 ? -15.281 16.344 23.453 1 98.69 212 LEU A N 1
ATOM 1628 C CA . LEU A 1 212 ? -15.906 16.438 24.766 1 98.69 212 LEU A CA 1
ATOM 1629 C C . LEU A 1 212 ? -16.422 15.086 25.234 1 98.69 212 LEU A C 1
ATOM 1631 O O . LEU A 1 212 ? -17.281 14.492 24.578 1 98.69 212 LEU A O 1
ATOM 1635 N N . PRO A 1 213 ? -15.953 14.641 26.422 1 98.69 213 PRO A N 1
ATOM 1636 C CA . PRO A 1 213 ? -16.391 13.328 26.891 1 98.69 213 PRO A CA 1
ATOM 1637 C C . PRO A 1 213 ? -17.891 13.242 27.094 1 98.69 213 PRO A C 1
ATOM 1639 O O . PRO A 1 213 ? -18.516 12.227 26.75 1 98.69 213 PRO A O 1
ATOM 1642 N N . LYS A 1 214 ? -18.5 14.273 27.609 1 98.56 214 LYS A N 1
ATOM 1643 C CA . LYS A 1 214 ? -19.938 14.273 27.859 1 98.56 214 LYS A CA 1
ATOM 1644 C C . LYS A 1 214 ? -20.703 14.141 26.547 1 98.56 214 LYS A C 1
ATOM 1646 O O . LYS A 1 214 ? -21.672 13.383 26.453 1 98.56 214 LYS A O 1
ATOM 1651 N N . ALA A 1 215 ? -20.312 14.883 25.578 1 98.69 215 ALA A N 1
ATOM 1652 C CA . ALA A 1 215 ? -20.953 14.812 24.266 1 98.69 215 ALA A CA 1
ATOM 1653 C C . ALA A 1 215 ? -20.766 13.43 23.641 1 98.69 215 ALA A C 1
ATOM 1655 O O . ALA A 1 215 ? -21.672 12.914 22.984 1 98.69 215 ALA A O 1
ATOM 1656 N N . LEU A 1 216 ? -19.609 12.875 23.828 1 98.81 216 LEU A N 1
ATOM 1657 C CA . LEU A 1 216 ? -19.328 11.531 23.328 1 98.81 216 LEU A CA 1
ATOM 1658 C C . LEU A 1 216 ? -20.234 10.508 23.984 1 98.81 216 LEU A C 1
ATOM 1660 O O . LEU A 1 216 ? -20.812 9.648 23.297 1 98.81 216 LEU A O 1
ATOM 1664 N N . ALA A 1 217 ? -20.359 10.617 25.281 1 98.69 217 ALA A N 1
ATOM 1665 C CA . ALA A 1 217 ? -21.219 9.695 26.016 1 98.69 217 ALA A CA 1
ATOM 1666 C C . ALA A 1 217 ? -22.656 9.758 25.484 1 98.69 217 ALA A C 1
ATOM 1668 O O . ALA A 1 217 ? -23.297 8.719 25.297 1 98.69 217 ALA A O 1
ATOM 1669 N N . GLN A 1 218 ? -23.125 10.922 25.266 1 98.5 218 GLN A N 1
ATOM 1670 C CA . GLN A 1 218 ? -24.469 11.117 24.75 1 98.5 218 GLN A CA 1
ATOM 1671 C C . GLN A 1 218 ? -24.625 10.5 23.359 1 98.5 218 GLN A C 1
ATOM 1673 O O . GLN A 1 218 ? -25.625 9.836 23.078 1 98.5 218 GLN A O 1
ATOM 1678 N N . ALA A 1 219 ? -23.672 10.742 22.531 1 98 219 ALA A N 1
ATOM 1679 C CA . ALA A 1 219 ? -23.719 10.211 21.172 1 98 219 ALA A CA 1
ATOM 1680 C C . ALA A 1 219 ? -23.688 8.68 21.172 1 98 219 ALA A C 1
ATOM 1682 O O . ALA A 1 219 ? -24.422 8.039 20.422 1 98 219 ALA A O 1
ATOM 1683 N N . LEU A 1 220 ? -22.844 8.125 22 1 98.19 220 LEU A N 1
ATOM 1684 C CA . LEU A 1 220 ? -22.734 6.672 22.094 1 98.19 220 LEU A CA 1
ATOM 1685 C C . LEU A 1 220 ? -24.031 6.059 22.594 1 98.19 220 LEU A C 1
ATOM 1687 O O . LEU A 1 220 ? -24.453 4.996 22.141 1 98.19 220 LEU A O 1
ATOM 1691 N N . ASP A 1 221 ? -24.656 6.75 23.5 1 97.19 221 ASP A N 1
ATOM 1692 C CA . ASP A 1 221 ? -25.953 6.297 24.016 1 97.19 221 ASP A CA 1
ATOM 1693 C C . ASP A 1 221 ? -27.016 6.324 22.922 1 97.19 221 ASP A C 1
ATOM 1695 O O . ASP A 1 221 ? -27.844 5.418 22.828 1 97.19 221 ASP A O 1
ATOM 1699 N N . HIS A 1 222 ? -27 7.328 22.141 1 96.25 222 HIS A N 1
ATOM 1700 C CA . HIS A 1 222 ? -27.953 7.477 21.047 1 96.25 222 HIS A CA 1
ATOM 1701 C C . HIS A 1 222 ? -27.812 6.336 20.047 1 96.25 222 HIS A C 1
ATOM 1703 O O . HIS A 1 222 ? -28.781 5.934 19.406 1 96.25 222 HIS A O 1
ATOM 1709 N N . HIS A 1 223 ? -26.594 5.836 19.891 1 95.06 223 HIS A N 1
ATOM 1710 C CA . HIS A 1 223 ? -26.328 4.789 18.906 1 95.06 223 HIS A CA 1
ATOM 1711 C C . HIS A 1 223 ? -26.094 3.443 19.578 1 95.06 223 HIS A C 1
ATOM 1713 O O . HIS A 1 223 ? -25.328 2.619 19.094 1 95.06 223 HIS A O 1
ATOM 1719 N N . ALA A 1 224 ? -26.719 3.24 20.641 1 92.25 224 ALA A N 1
ATOM 1720 C CA . ALA A 1 224 ? -26.516 2.037 21.438 1 92.25 224 ALA A CA 1
ATOM 1721 C C . ALA A 1 224 ? -26.891 0.785 20.641 1 92.25 224 ALA A C 1
ATOM 1723 O O . ALA A 1 224 ? -26.344 -0.293 20.875 1 92.25 224 ALA A O 1
ATOM 1724 N N . ALA A 1 225 ? -27.672 0.911 19.609 1 89.56 225 ALA A N 1
ATOM 1725 C CA . ALA A 1 225 ? -28.188 -0.233 18.859 1 89.56 225 ALA A CA 1
ATOM 1726 C C . ALA A 1 225 ? -27.297 -0.563 17.672 1 89.56 225 ALA A C 1
ATOM 1728 O O . ALA A 1 225 ? -27.469 -1.598 1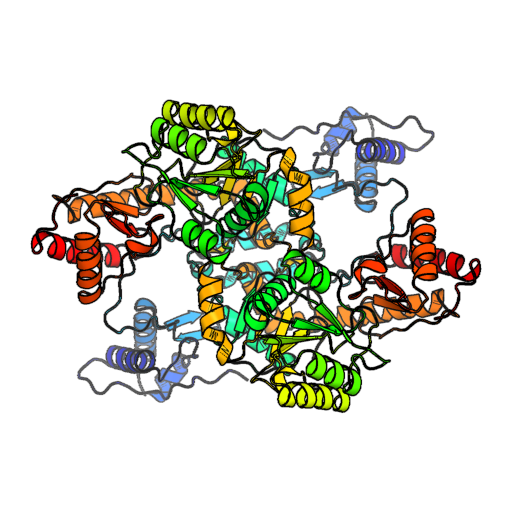7.031 1 89.56 225 ALA A O 1
ATOM 1729 N N . ALA A 1 226 ? -26.406 0.297 17.438 1 89.44 226 ALA A N 1
ATOM 1730 C CA . ALA A 1 226 ? -25.5 0.027 16.312 1 89.44 226 ALA A CA 1
ATOM 1731 C C . ALA A 1 226 ? -24.734 -1.271 16.531 1 89.44 226 ALA A C 1
ATOM 1733 O O . ALA A 1 226 ? -24.359 -1.598 17.656 1 89.44 226 ALA A O 1
ATOM 1734 N N . ALA A 1 227 ? -24.438 -2.014 15.469 1 86.94 227 ALA A N 1
ATOM 1735 C CA . ALA A 1 227 ? -23.75 -3.301 15.555 1 86.94 227 ALA A CA 1
ATOM 1736 C C . ALA A 1 227 ? -22.344 -3.135 16.125 1 86.94 227 ALA A C 1
ATOM 1738 O O . ALA A 1 227 ? -21.844 -4.023 16.828 1 86.94 227 ALA A O 1
ATOM 1739 N N . SER A 1 228 ? -21.734 -2.053 15.789 1 93.62 228 SER A N 1
ATOM 1740 C CA . SER A 1 228 ? -20.422 -1.682 16.281 1 93.62 228 SER A CA 1
ATOM 1741 C C . SER A 1 228 ? -20.281 -0.17 16.438 1 93.62 228 SER A C 1
ATOM 1743 O O . SER A 1 228 ? -20.797 0.588 15.602 1 93.62 228 SER A O 1
ATOM 1745 N N . LYS A 1 229 ? -19.797 0.228 17.516 1 97.25 229 LYS A N 1
ATOM 1746 C CA . LYS A 1 229 ? -19.484 1.632 17.781 1 97.25 229 LYS A CA 1
ATOM 1747 C C . LYS A 1 229 ? -17.984 1.881 17.797 1 97.25 229 LYS A C 1
ATOM 1749 O O . LYS A 1 229 ? -17.25 1.208 18.516 1 97.25 229 LYS A O 1
ATOM 1754 N N . VAL A 1 230 ? -17.609 2.799 16.984 1 98.56 230 VAL A N 1
ATOM 1755 C CA . VAL A 1 230 ? -16.188 3.111 16.828 1 98.56 230 VAL A CA 1
ATOM 1756 C C . VAL A 1 230 ? -15.961 4.605 17.062 1 98.56 230 VAL A C 1
ATOM 1758 O O . VAL A 1 230 ? -16.703 5.438 16.531 1 98.56 230 VAL A O 1
ATOM 1761 N N . VAL A 1 231 ? -15.023 4.949 17.891 1 98.88 231 VAL A N 1
ATOM 1762 C CA . VAL A 1 231 ? -14.617 6.332 18.094 1 98.88 231 VAL A CA 1
ATOM 1763 C C . VAL A 1 231 ? -13.273 6.578 17.406 1 98.88 231 VAL A C 1
ATOM 1765 O O . VAL A 1 231 ? -12.273 5.934 17.75 1 98.88 231 VAL A O 1
ATOM 1768 N N . TYR A 1 232 ? -13.281 7.418 16.438 1 98.75 232 TYR A N 1
ATOM 1769 C CA . TYR A 1 232 ? -12.055 7.867 15.789 1 98.75 232 TYR A CA 1
ATOM 1770 C C . TYR A 1 232 ? -11.656 9.258 16.266 1 98.75 232 TYR A C 1
ATOM 1772 O O . TYR A 1 232 ? -12.461 10.188 16.25 1 98.75 232 TYR A O 1
ATOM 1780 N N . LEU A 1 233 ? -10.383 9.414 16.688 1 98.31 233 LEU A N 1
ATOM 1781 C CA . LEU A 1 233 ? -9.984 10.742 17.156 1 98.31 233 LEU A CA 1
ATOM 1782 C C . LEU A 1 233 ? -8.477 10.922 17.047 1 98.31 233 LEU A C 1
ATOM 1784 O O . LEU A 1 233 ? -7.73 9.945 16.938 1 98.31 233 LEU A O 1
ATOM 1788 N N . THR A 1 234 ? -8.047 12.133 16.984 1 97.56 234 THR A N 1
ATOM 1789 C CA . THR A 1 234 ? -6.652 12.562 17 1 97.56 234 THR A CA 1
ATOM 1790 C C . THR A 1 234 ? -6.328 13.312 18.281 1 97.56 234 THR A C 1
ATOM 1792 O O . THR A 1 234 ? -6.473 14.531 18.359 1 97.56 234 THR A O 1
ATOM 1795 N N . PRO A 1 235 ? -5.766 12.633 19.234 1 96.69 235 PRO A N 1
ATOM 1796 C CA . PRO A 1 235 ? -5.637 13.227 20.578 1 96.69 235 PRO A CA 1
ATOM 1797 C C . PRO A 1 235 ? -4.477 14.211 20.672 1 96.69 235 PRO A C 1
ATOM 1799 O O . PRO A 1 235 ? -4.43 15.031 21.594 1 96.69 235 PRO A O 1
ATOM 1802 N N . THR A 1 236 ? -3.512 14.031 19.828 1 95.19 236 THR A N 1
ATOM 1803 C CA . THR A 1 236 ? -2.332 14.891 19.828 1 95.19 236 THR A CA 1
ATOM 1804 C C . THR A 1 236 ? -2.244 15.703 18.547 1 95.19 236 THR A C 1
ATOM 1806 O O . THR A 1 236 ? -2.219 15.133 17.453 1 95.19 236 THR A O 1
ATOM 1809 N N . LEU A 1 237 ? -2.186 17.078 18.75 1 94.62 237 LEU A N 1
ATOM 1810 C CA . LEU A 1 237 ? -2.096 17.969 17.609 1 94.62 237 LEU A CA 1
ATOM 1811 C C . LEU A 1 237 ? -3.219 17.703 16.609 1 94.62 237 LEU A C 1
ATOM 1813 O O . LEU A 1 237 ? -2.961 17.438 15.438 1 94.62 237 LEU A O 1
ATOM 1817 N N . HIS A 1 238 ? -4.359 17.891 17.172 1 96.75 238 HIS A N 1
ATOM 1818 C CA . HIS A 1 238 ? -5.594 17.609 16.438 1 96.75 238 HIS A CA 1
ATOM 1819 C C . HIS A 1 238 ? -5.578 18.281 15.062 1 96.75 238 HIS A C 1
ATOM 1821 O O . HIS A 1 238 ? -5.133 19.422 14.93 1 96.75 238 HIS A O 1
ATOM 1827 N N . ASN A 1 239 ? -5.898 17.531 14.125 1 96.31 239 ASN A N 1
ATOM 1828 C CA . ASN A 1 239 ? -6.125 18 12.758 1 96.31 239 ASN A CA 1
ATOM 1829 C C . ASN A 1 239 ? -7.613 18.203 12.477 1 96.31 239 ASN A C 1
ATOM 1831 O O . ASN A 1 239 ? -8.359 17.234 12.336 1 96.31 239 ASN A O 1
ATOM 1835 N N . PRO A 1 240 ? -8.055 19.453 12.531 1 96.81 240 PRO A N 1
ATOM 1836 C CA . PRO A 1 240 ? -7.305 20.594 12.031 1 96.81 240 PRO A CA 1
ATOM 1837 C C . PRO A 1 240 ? -6.969 21.609 13.133 1 96.81 240 PRO A C 1
ATOM 1839 O O . PRO A 1 240 ? -6.25 22.578 12.883 1 96.81 240 PRO A O 1
ATOM 1842 N N . THR A 1 241 ? -7.336 21.484 14.359 1 96.56 241 THR A N 1
ATOM 1843 C CA . THR A 1 241 ? -7.398 22.578 15.32 1 96.56 241 THR A CA 1
ATOM 1844 C C . THR A 1 241 ? -6.098 22.672 16.109 1 96.56 241 THR A C 1
ATOM 1846 O O . THR A 1 241 ? -5.883 23.641 16.844 1 96.56 241 THR A O 1
ATOM 1849 N N . THR A 1 242 ? -5.258 21.672 16.125 1 95.31 242 THR A N 1
ATOM 1850 C CA . THR A 1 242 ? -3.992 21.531 16.828 1 95.31 242 THR A CA 1
ATOM 1851 C C . THR A 1 242 ? -4.234 21.234 18.312 1 95.31 242 THR A C 1
ATOM 1853 O O . THR A 1 242 ? -3.289 21.141 19.094 1 95.31 242 THR A O 1
ATOM 1856 N N . ALA A 1 243 ? -5.492 21.094 18.719 1 95.19 243 ALA A N 1
ATOM 1857 C CA . ALA A 1 243 ? -5.812 20.766 20.094 1 95.19 243 ALA A CA 1
ATOM 1858 C C . ALA A 1 243 ? -5.113 19.469 20.531 1 95.19 243 ALA A C 1
ATOM 1860 O O . ALA A 1 243 ? -5.027 18.516 19.75 1 95.19 243 ALA A O 1
ATOM 1861 N N . THR A 1 244 ? -4.621 19.438 21.734 1 94.81 244 THR A N 1
ATOM 1862 C CA . THR A 1 244 ? -3.99 18.266 22.312 1 94.81 244 THR A CA 1
ATOM 1863 C C . THR A 1 244 ? -4.621 17.922 23.656 1 94.81 244 THR A C 1
ATOM 1865 O O . THR A 1 244 ? -4.66 18.75 24.562 1 94.81 244 THR A O 1
ATOM 1868 N N . MET A 1 245 ? -5.086 16.734 23.719 1 96.19 245 MET A N 1
ATOM 1869 C CA . MET A 1 245 ? -5.75 16.266 24.922 1 96.19 245 MET A CA 1
ATOM 1870 C C . MET A 1 245 ? -4.742 16.078 26.062 1 96.19 245 MET A C 1
ATOM 1872 O O . MET A 1 245 ? -3.646 15.562 25.844 1 96.19 245 MET A O 1
ATOM 1876 N N . ASP A 1 246 ? -5.129 16.531 27.234 1 95.56 246 ASP A N 1
ATOM 1877 C CA . ASP A 1 246 ? -4.324 16.188 28.406 1 95.56 246 ASP A CA 1
ATOM 1878 C C . ASP A 1 246 ? -4.691 14.812 28.953 1 95.56 246 ASP A C 1
ATOM 1880 O O . ASP A 1 246 ? -5.52 14.109 28.359 1 95.56 246 ASP A O 1
ATOM 1884 N N . THR A 1 247 ? -4.008 14.375 29.984 1 96.06 247 THR A N 1
ATOM 1885 C CA . THR A 1 247 ? -4.176 13.039 30.547 1 96.06 247 THR A CA 1
ATOM 1886 C C . THR A 1 247 ? -5.609 12.828 31.031 1 96.06 247 THR A C 1
ATOM 1888 O O . THR A 1 247 ? -6.203 11.773 30.781 1 96.06 247 THR A O 1
ATOM 1891 N N . ALA A 1 248 ? -6.152 13.805 31.703 1 97.44 248 ALA A N 1
ATOM 1892 C CA . ALA A 1 248 ? -7.5 13.688 32.25 1 97.44 248 ALA A CA 1
ATOM 1893 C C . ALA A 1 248 ? -8.531 13.5 31.156 1 97.44 248 ALA A C 1
ATOM 1895 O O . ALA A 1 248 ? -9.438 12.664 31.281 1 97.44 248 ALA A O 1
ATOM 1896 N N . ARG A 1 249 ? -8.422 14.297 30.125 1 98.06 249 ARG A N 1
ATOM 1897 C CA . ARG A 1 249 ? -9.32 14.18 28.984 1 98.06 249 ARG A CA 1
ATOM 1898 C C . ARG A 1 249 ? -9.219 12.797 28.344 1 98.06 249 ARG A C 1
ATOM 1900 O O . ARG A 1 249 ? -10.234 12.188 28 1 98.06 249 ARG A O 1
ATOM 1907 N N . ARG A 1 250 ? -8.078 12.281 28.172 1 98.06 250 ARG A N 1
ATOM 1908 C CA . ARG A 1 250 ? -7.852 10.969 27.578 1 98.06 250 ARG A CA 1
ATOM 1909 C C . ARG A 1 250 ? -8.469 9.867 28.438 1 98.06 250 ARG A C 1
ATOM 1911 O O . ARG A 1 250 ? -9.109 8.953 27.906 1 98.06 250 ARG A O 1
ATOM 1918 N N . GLN A 1 251 ? -8.273 9.953 29.719 1 98.25 251 GLN A N 1
ATOM 1919 C CA . GLN A 1 251 ? -8.852 8.977 30.625 1 98.25 251 GLN A CA 1
ATOM 1920 C C . GLN A 1 251 ? -10.375 9.008 30.562 1 98.25 251 GLN A C 1
ATOM 1922 O O . GLN A 1 251 ? -11.023 7.953 30.578 1 98.25 251 GLN A O 1
ATOM 1927 N N . ALA A 1 252 ? -10.883 10.203 30.531 1 98.75 252 ALA A N 1
ATOM 1928 C CA . ALA A 1 252 ? -12.336 10.352 30.453 1 98.75 252 ALA A CA 1
ATOM 1929 C C . ALA A 1 252 ? -12.883 9.719 29.172 1 98.75 252 ALA A C 1
ATOM 1931 O O . ALA A 1 252 ? -13.914 9.047 29.188 1 98.75 252 ALA A O 1
ATOM 1932 N N . ILE A 1 253 ? -12.242 9.93 28.078 1 98.81 253 ILE A N 1
ATOM 1933 C CA . ILE A 1 253 ? -12.656 9.367 26.797 1 98.81 253 ILE A CA 1
ATOM 1934 C C . ILE A 1 253 ? -12.633 7.84 26.875 1 98.81 253 ILE A C 1
ATOM 1936 O O . ILE A 1 253 ? -13.578 7.18 26.438 1 98.81 253 ILE A O 1
ATOM 1940 N N . VAL A 1 254 ? -11.547 7.262 27.391 1 98.69 254 VAL A N 1
ATOM 1941 C CA . VAL A 1 254 ? -11.391 5.816 27.516 1 98.69 254 VAL A CA 1
ATOM 1942 C C . VAL A 1 254 ? -12.523 5.242 28.359 1 98.69 254 VAL A C 1
ATOM 1944 O O . VAL A 1 254 ? -13.109 4.215 28.016 1 98.69 254 VAL A O 1
ATOM 1947 N N . GLU A 1 255 ? -12.797 5.938 29.453 1 98.62 255 GLU A N 1
ATOM 1948 C CA . GLU A 1 255 ? -13.828 5.461 30.359 1 98.62 255 GLU A CA 1
ATOM 1949 C C . GLU A 1 255 ? -15.203 5.473 29.688 1 98.62 255 GLU A C 1
ATOM 1951 O O . GLU A 1 255 ? -15.984 4.531 29.844 1 98.62 255 GLU A O 1
ATOM 1956 N N . VAL A 1 256 ? -15.492 6.516 29.016 1 98.75 256 VAL A N 1
ATOM 1957 C CA . VAL A 1 256 ? -16.75 6.617 28.281 1 98.75 256 VAL A CA 1
ATOM 1958 C C . VAL A 1 256 ? -16.875 5.48 27.281 1 98.75 256 VAL A C 1
ATOM 1960 O O . VAL A 1 256 ? -17.922 4.844 27.156 1 98.75 256 VAL A O 1
ATOM 1963 N N . CYS A 1 257 ? -15.828 5.203 26.562 1 98.69 257 CYS A N 1
ATOM 1964 C CA . CYS A 1 257 ? -15.836 4.172 25.531 1 98.69 257 CYS A CA 1
ATOM 1965 C C . CYS A 1 257 ? -15.953 2.783 26.156 1 98.69 257 CYS A C 1
ATOM 1967 O O . CYS A 1 257 ? -16.625 1.908 25.609 1 98.69 257 CYS A O 1
ATOM 1969 N N . ARG A 1 258 ? -15.328 2.562 27.281 1 97.88 258 ARG A N 1
ATOM 1970 C CA . ARG A 1 258 ? -15.438 1.295 28 1 97.88 258 ARG A CA 1
ATOM 1971 C C . ARG A 1 258 ? -16.875 1.014 28.406 1 97.88 258 ARG A C 1
ATOM 1973 O O . ARG A 1 258 ? -17.375 -0.095 28.203 1 97.88 258 ARG A O 1
ATOM 1980 N N . GLN A 1 259 ? -17.484 1.996 28.906 1 97.44 259 GLN A N 1
ATOM 1981 C CA . GLN A 1 259 ? -18.859 1.859 29.359 1 97.44 259 GLN A CA 1
ATOM 1982 C C . GLN A 1 259 ? -19.797 1.54 28.188 1 97.44 259 GLN A C 1
ATOM 1984 O O . GLN A 1 259 ? -20.75 0.776 28.344 1 97.44 259 GLN A O 1
ATOM 1989 N N . ALA A 1 260 ? -19.5 2.064 27.094 1 97.75 260 ALA A N 1
ATOM 1990 C CA . ALA A 1 260 ? -20.375 1.902 25.922 1 97.75 260 ALA A CA 1
ATOM 1991 C C . ALA A 1 260 ? -19.922 0.723 25.062 1 97.75 260 ALA A C 1
ATOM 1993 O O . ALA A 1 260 ? -20.516 0.45 24.016 1 97.75 260 ALA A O 1
ATOM 1994 N N . ASP A 1 261 ? -18.828 0.039 25.422 1 97.12 261 ASP A N 1
ATOM 1995 C CA . ASP A 1 261 ? -18.25 -1.063 24.656 1 97.12 261 ASP A CA 1
ATOM 1996 C C . ASP A 1 261 ? -17.922 -0.637 23.234 1 97.12 261 ASP A C 1
ATOM 1998 O O . ASP A 1 261 ? -18.328 -1.305 22.266 1 97.12 261 ASP A O 1
ATOM 2002 N N . ALA A 1 262 ? -17.281 0.524 23.109 1 98.31 262 ALA A N 1
ATOM 2003 C CA . ALA A 1 262 ? -16.906 1.078 21.812 1 98.31 262 ALA A CA 1
ATOM 2004 C C . ALA A 1 262 ? -15.422 0.868 21.547 1 98.31 262 ALA A C 1
ATOM 2006 O O . ALA A 1 262 ? -14.602 0.934 22.453 1 98.31 262 ALA A O 1
ATOM 2007 N N . TRP A 1 263 ? -15.055 0.546 20.281 1 98.5 263 TRP A N 1
ATOM 2008 C CA . TRP A 1 263 ? -13.664 0.563 19.844 1 98.5 263 TRP A CA 1
ATOM 2009 C C . TRP A 1 263 ? -13.148 1.993 19.734 1 98.5 263 TRP A C 1
ATOM 2011 O O . TRP A 1 263 ? -13.922 2.928 19.516 1 98.5 263 TRP A O 1
ATOM 2021 N N . ILE A 1 264 ? -11.883 2.193 19.953 1 98.81 264 ILE A N 1
ATOM 2022 C CA . ILE A 1 264 ? -11.234 3.488 19.766 1 98.81 264 ILE A CA 1
ATOM 2023 C C . ILE A 1 264 ? -10.164 3.377 18.688 1 98.81 264 ILE A C 1
ATOM 2025 O O . ILE A 1 264 ? -9.297 2.5 18.75 1 98.81 264 ILE A O 1
ATOM 2029 N N . ILE A 1 265 ? -10.234 4.145 17.672 1 98.81 265 ILE A N 1
ATOM 2030 C CA . ILE A 1 265 ? -9.156 4.328 16.719 1 98.81 265 ILE A CA 1
ATOM 2031 C C . ILE A 1 265 ? -8.414 5.625 17.016 1 98.81 265 ILE A C 1
ATOM 2033 O O . ILE A 1 265 ? -8.961 6.715 16.844 1 98.81 265 ILE A O 1
ATOM 2037 N N . GLU A 1 266 ? -7.207 5.488 17.453 1 98.56 266 GLU A N 1
ATOM 2038 C CA . GLU A 1 266 ? -6.355 6.617 17.828 1 98.56 266 GLU A CA 1
ATOM 2039 C C . GLU A 1 266 ? -5.398 6.98 16.688 1 98.56 266 GLU A C 1
ATOM 2041 O O . GLU A 1 266 ? -4.492 6.211 16.359 1 98.56 266 GLU A O 1
ATOM 2046 N N . ASP A 1 267 ? -5.641 8.094 16.109 1 98.12 267 ASP A N 1
ATOM 2047 C CA . ASP A 1 267 ? -4.723 8.633 15.109 1 98.12 267 ASP A CA 1
ATOM 2048 C C . ASP A 1 267 ? -3.549 9.352 15.781 1 98.12 267 ASP A C 1
ATOM 2050 O O . ASP A 1 267 ? -3.664 10.516 16.172 1 98.12 267 ASP A O 1
ATOM 2054 N N . GLY A 1 268 ? -2.412 8.672 15.828 1 96.19 268 GLY A N 1
ATOM 2055 C CA . GLY A 1 268 ? -1.259 9.18 16.562 1 96.19 268 GLY A CA 1
ATOM 2056 C C . GLY A 1 268 ? -0.094 9.531 15.656 1 96.19 268 GLY A C 1
ATOM 2057 O O . GLY A 1 268 ? 1.066 9.336 16.016 1 96.19 268 GLY A O 1
ATOM 2058 N N . VAL A 1 269 ? -0.304 10.117 14.484 1 94.25 269 VAL A N 1
ATOM 2059 C CA . VAL A 1 269 ? 0.729 10.289 13.469 1 94.25 269 VAL A CA 1
ATOM 2060 C C . VAL A 1 269 ? 1.599 11.492 13.812 1 94.25 269 VAL A C 1
ATOM 2062 O O . VAL A 1 269 ? 2.701 11.648 13.289 1 94.25 269 VAL A O 1
ATOM 2065 N N . TYR A 1 270 ? 1.173 12.414 14.695 1 89.69 270 TYR A N 1
ATOM 2066 C CA . TYR A 1 270 ? 1.899 13.648 14.953 1 89.69 270 TYR A CA 1
ATOM 2067 C C . TYR A 1 270 ? 2.793 13.508 16.188 1 89.69 270 TYR A C 1
ATOM 2069 O O . TYR A 1 270 ? 3.436 14.477 16.594 1 89.69 270 TYR A O 1
ATOM 2077 N N . ALA A 1 271 ? 2.939 12.484 16.719 1 74.31 271 ALA A N 1
ATOM 2078 C CA . ALA A 1 271 ? 3.773 12.312 17.906 1 74.31 271 ALA A CA 1
ATOM 2079 C C . ALA A 1 271 ? 5.254 12.359 17.547 1 74.31 271 ALA A C 1
ATOM 2081 O O . ALA A 1 271 ? 5.719 11.594 16.703 1 74.31 271 ALA A O 1
ATOM 2082 N N . LEU A 1 272 ? 5.82 13.523 18.031 1 68.44 272 LEU A N 1
ATOM 2083 C CA . LEU A 1 272 ? 7.258 13.648 17.828 1 68.44 272 LEU A CA 1
ATOM 2084 C C . LEU A 1 272 ? 8.016 13.367 19.125 1 68.44 272 LEU A C 1
ATOM 2086 O O . LEU A 1 272 ? 8.07 14.219 20 1 68.44 272 LEU A O 1
ATOM 2090 N N . GLY A 1 273 ? 8.375 12.203 19.469 1 64.25 273 GLY A N 1
ATOM 2091 C CA . GLY A 1 273 ? 9.18 11.883 20.625 1 64.25 273 GLY A CA 1
ATOM 2092 C C . GLY A 1 273 ? 8.344 11.547 21.859 1 64.25 273 GLY A C 1
ATOM 2093 O O . GLY A 1 273 ? 7.129 11.352 21.75 1 64.25 273 GLY A O 1
ATOM 2094 N N . SER A 1 274 ? 8.992 11.438 22.891 1 61.38 274 SER A N 1
ATOM 2095 C CA . SER A 1 274 ? 8.336 11.008 24.125 1 61.38 274 SER A CA 1
ATOM 2096 C C . SER A 1 274 ? 7.301 12.031 24.594 1 61.38 274 SER A C 1
ATOM 2098 O O . SER A 1 274 ? 7.609 13.219 24.703 1 61.38 274 SER A O 1
ATOM 2100 N N . ALA A 1 275 ? 6.074 11.531 24.516 1 63.16 275 ALA A N 1
ATOM 2101 C CA . ALA A 1 275 ? 4.938 12.375 24.859 1 63.16 275 ALA A CA 1
ATOM 2102 C C . ALA A 1 275 ? 4.766 12.461 26.375 1 63.16 275 ALA A C 1
ATOM 2104 O O . ALA A 1 275 ? 4.898 11.453 27.078 1 63.16 275 ALA A O 1
ATOM 2105 N N . PRO A 1 276 ? 4.547 13.648 26.812 1 68.94 276 PRO A N 1
ATOM 2106 C CA . PRO A 1 276 ? 4.285 13.773 28.25 1 68.94 276 PRO A CA 1
ATOM 2107 C C . PRO A 1 276 ? 2.975 13.109 28.672 1 68.94 276 PRO A C 1
ATOM 2109 O O . PRO A 1 276 ? 2.752 12.867 29.859 1 68.94 276 PRO A O 1
ATOM 2112 N N . VAL A 1 277 ? 2.172 12.773 27.781 1 88.06 277 VAL A N 1
ATOM 2113 C CA . VAL A 1 277 ? 0.873 12.18 28.078 1 88.06 277 VAL A CA 1
ATOM 2114 C C . VAL A 1 277 ? 0.756 10.812 27.406 1 88.06 277 VAL A C 1
ATOM 2116 O O . VAL A 1 277 ? 1.195 10.633 26.281 1 88.06 277 VAL A O 1
ATOM 2119 N N . PRO A 1 278 ? 0.189 9.852 28.172 1 92.38 278 PRO A N 1
ATOM 2120 C CA . PRO A 1 278 ? 0.062 8.516 27.594 1 92.38 278 PRO A CA 1
ATOM 2121 C C . PRO A 1 278 ? -0.902 8.477 26.406 1 92.38 278 PRO A C 1
ATOM 2123 O O . PRO A 1 278 ? -1.924 9.172 26.422 1 92.38 278 PRO A O 1
ATOM 2126 N N . ALA A 1 279 ? -0.548 7.656 25.469 1 95 279 ALA A N 1
ATOM 2127 C CA . ALA A 1 279 ? -1.48 7.41 24.375 1 95 279 ALA A CA 1
ATOM 2128 C C . ALA A 1 279 ? -2.723 6.672 24.859 1 95 279 ALA A C 1
ATOM 2130 O O . ALA A 1 279 ? -2.688 6.004 25.891 1 95 279 ALA A O 1
ATOM 2131 N N . LEU A 1 280 ? -3.832 6.809 24.156 1 97.38 280 LEU A N 1
ATOM 2132 C CA . LEU A 1 280 ? -5.035 6.059 24.5 1 97.38 280 LEU A CA 1
ATOM 2133 C C . LEU A 1 280 ? -4.77 4.555 24.453 1 97.38 280 LEU A C 1
ATOM 2135 O O . LEU A 1 280 ? -5.305 3.801 25.266 1 97.38 280 LEU A O 1
ATOM 2139 N N . ALA A 1 281 ? -3.945 4.148 23.516 1 96.44 281 ALA A N 1
ATOM 2140 C CA . ALA A 1 281 ? -3.592 2.74 23.359 1 96.44 281 ALA A CA 1
ATOM 2141 C C . ALA A 1 281 ? -2.902 2.199 24.609 1 96.44 281 ALA A C 1
ATOM 2143 O O . ALA A 1 281 ? -2.994 1.007 24.906 1 96.44 281 ALA A O 1
ATOM 2144 N N . THR A 1 282 ? -2.186 3.029 25.297 1 94.69 282 THR A N 1
ATOM 2145 C CA . THR A 1 282 ? -1.548 2.637 26.547 1 94.69 282 THR A CA 1
ATOM 2146 C C . THR A 1 282 ? -2.58 2.512 27.672 1 94.69 282 THR A C 1
ATOM 2148 O O . THR A 1 282 ? -2.488 1.615 28.5 1 94.69 282 THR A O 1
ATOM 2151 N N . LEU A 1 283 ? -3.545 3.367 27.688 1 96.62 283 LEU A N 1
ATOM 2152 C CA . LEU A 1 283 ? -4.566 3.414 28.719 1 96.62 283 LEU A CA 1
ATOM 2153 C C . LEU A 1 283 ? -5.566 2.277 28.562 1 96.62 283 LEU A C 1
ATOM 2155 O O . LEU A 1 283 ? -6.129 1.789 29.531 1 96.62 283 LEU A O 1
ATOM 2159 N N . ALA A 1 284 ? -5.836 1.907 27.344 1 97.69 284 ALA A N 1
ATOM 2160 C CA . ALA A 1 284 ? -6.84 0.882 27.078 1 97.69 284 ALA A CA 1
ATOM 2161 C C . ALA A 1 284 ? -6.422 0.014 25.891 1 97.69 284 ALA A C 1
ATOM 2163 O O . ALA A 1 284 ? -7.113 -0.027 24.875 1 97.69 284 ALA A O 1
ATOM 2164 N N . PRO A 1 285 ? -5.348 -0.784 26.016 1 95.5 285 PRO A N 1
ATOM 2165 C CA . PRO A 1 285 ? -4.84 -1.601 24.906 1 95.5 285 PRO A CA 1
ATOM 2166 C C . PRO A 1 285 ? -5.855 -2.633 24.422 1 95.5 285 PRO A C 1
ATOM 2168 O O . PRO A 1 285 ? -5.777 -3.092 23.281 1 95.5 285 PRO A O 1
ATOM 2171 N N . GLU A 1 286 ? -6.832 -2.947 25.188 1 95.81 286 GLU A N 1
ATOM 2172 C CA . GLU A 1 286 ? -7.797 -3.992 24.859 1 95.81 286 GLU A CA 1
ATOM 2173 C C . GLU A 1 286 ? -8.828 -3.494 23.859 1 95.81 286 GLU A C 1
ATOM 2175 O O . GLU A 1 286 ? -9.547 -4.289 23.25 1 95.81 286 GLU A O 1
ATOM 2180 N N . ARG A 1 287 ? -8.891 -2.123 23.641 1 97.38 287 ARG A N 1
ATOM 2181 C CA . ARG A 1 287 ? -9.961 -1.667 22.766 1 97.38 287 ARG A CA 1
ATOM 2182 C C . ARG A 1 287 ? -9.469 -0.589 21.797 1 97.38 287 ARG A C 1
ATOM 2184 O O . ARG A 1 287 ? -10.227 -0.095 20.969 1 97.38 287 ARG A O 1
ATOM 2191 N N . VAL A 1 288 ? -8.164 -0.243 21.891 1 98.5 288 VAL A N 1
ATOM 2192 C CA . VAL A 1 288 ? -7.656 0.849 21.062 1 98.5 288 VAL A CA 1
ATOM 2193 C C . VAL A 1 288 ? -6.859 0.282 19.891 1 98.5 288 VAL A C 1
ATOM 2195 O O . VAL A 1 288 ? -5.992 -0.576 20.078 1 98.5 288 VAL A O 1
ATOM 2198 N N . LEU A 1 289 ? -7.215 0.643 18.703 1 98.56 289 LEU A N 1
ATOM 2199 C CA . LEU A 1 289 ? -6.375 0.533 17.516 1 98.56 289 LEU A CA 1
ATOM 2200 C C . LEU A 1 289 ? -5.578 1.812 17.297 1 98.56 289 LEU A C 1
ATOM 2202 O O . LEU A 1 289 ? -6.145 2.857 16.969 1 98.56 289 LEU A O 1
ATOM 2206 N N . HIS A 1 290 ? -4.293 1.735 17.484 1 98.25 290 HIS A N 1
ATOM 2207 C CA . HIS A 1 290 ? -3.439 2.908 17.344 1 98.25 290 HIS A CA 1
ATOM 2208 C C . HIS A 1 290 ? -2.816 2.973 15.945 1 98.25 290 HIS A C 1
ATOM 2210 O O . HIS A 1 290 ? -2.191 2.01 15.5 1 98.25 290 HIS A O 1
ATOM 2216 N N . ILE A 1 291 ? -3.014 4.113 15.336 1 98.19 291 ILE A N 1
ATOM 2217 C CA . ILE A 1 291 ? -2.432 4.375 14.023 1 98.19 291 ILE A CA 1
ATOM 2218 C C . ILE A 1 291 ? -1.186 5.246 14.172 1 98.19 291 ILE A C 1
ATOM 2220 O O . ILE A 1 291 ? -1.213 6.266 14.867 1 98.19 291 ILE A O 1
ATOM 2224 N N . ASN A 1 292 ? -0.171 4.832 13.547 1 96.88 292 ASN A N 1
ATOM 2225 C CA . ASN A 1 292 ? 1.039 5.641 13.43 1 96.88 292 ASN A CA 1
ATOM 2226 C C . ASN A 1 292 ? 1.653 5.539 12.039 1 96.88 292 ASN A C 1
ATOM 2228 O O . ASN A 1 292 ? 1.207 4.738 11.211 1 96.88 292 ASN A O 1
ATOM 2232 N N . GLY A 1 293 ? 2.521 6.344 11.727 1 94.94 293 GLY A N 1
ATOM 2233 C CA . GLY A 1 293 ? 3.268 6.398 10.477 1 94.94 293 GLY A CA 1
ATOM 2234 C C . GLY A 1 293 ? 4.504 7.273 10.562 1 94.94 293 GLY A C 1
ATOM 2235 O O . GLY A 1 293 ? 4.668 8.039 11.516 1 94.94 293 GLY A O 1
ATOM 2236 N N . LEU A 1 294 ? 5.301 7.172 9.57 1 94.12 294 LEU A N 1
ATOM 2237 C CA . LEU A 1 294 ? 6.574 7.875 9.672 1 94.12 294 LEU A CA 1
ATOM 2238 C C . LEU A 1 294 ? 6.59 9.109 8.773 1 94.12 294 LEU A C 1
ATOM 2240 O O . LEU A 1 294 ? 7.562 9.867 8.766 1 94.12 294 LEU A O 1
ATOM 2244 N N . SER A 1 295 ? 5.512 9.344 8.078 1 92.81 295 SER A N 1
ATOM 2245 C CA . SER A 1 295 ? 5.441 10.469 7.145 1 92.81 295 SER A CA 1
ATOM 2246 C C . SER A 1 295 ? 5.648 11.797 7.859 1 92.81 295 SER A C 1
ATOM 2248 O O . SER A 1 295 ? 6.402 12.648 7.387 1 92.81 295 SER A O 1
ATOM 2250 N N . LYS A 1 296 ? 4.949 12.008 8.969 1 93.31 296 LYS A N 1
ATOM 2251 C CA . LYS A 1 296 ? 4.984 13.281 9.68 1 93.31 296 LYS A CA 1
ATOM 2252 C C . LYS A 1 296 ? 6.207 13.375 10.586 1 93.31 296 LYS A C 1
ATOM 2254 O O . LYS A 1 296 ? 6.59 14.469 11.008 1 93.31 296 LYS A O 1
ATOM 2259 N N . SER A 1 297 ? 6.84 12.242 10.852 1 92.88 297 SER A N 1
ATOM 2260 C CA . SER A 1 297 ? 7.93 12.227 11.812 1 92.88 297 SER A CA 1
ATOM 2261 C C . SER A 1 297 ? 9.281 12.133 11.125 1 92.88 297 SER A C 1
ATOM 2263 O O . SER A 1 297 ? 10.32 12.445 11.719 1 92.88 297 SER A O 1
ATOM 2265 N N . LEU A 1 298 ? 9.32 11.617 9.93 1 91.88 298 LEU A N 1
ATOM 2266 C CA . LEU A 1 298 ? 10.586 11.469 9.211 1 91.88 298 LEU A CA 1
ATOM 2267 C C . LEU A 1 298 ? 10.453 11.977 7.781 1 91.88 298 LEU A C 1
ATOM 2269 O O . LEU A 1 298 ? 11.203 12.859 7.359 1 91.88 298 LEU A O 1
ATOM 2273 N N . GLY A 1 299 ? 9.547 11.391 7.07 1 90.25 299 GLY A N 1
ATOM 2274 C CA . GLY A 1 299 ? 9.328 11.758 5.68 1 90.25 299 GLY A CA 1
ATOM 2275 C C . GLY A 1 299 ? 8.281 10.898 4.992 1 90.25 299 GLY A C 1
ATOM 2276 O O . GLY A 1 299 ? 8.234 9.68 5.203 1 90.25 299 GLY A O 1
ATOM 2277 N N . PRO A 1 300 ? 7.508 11.547 4.117 1 88.25 300 PRO A N 1
ATOM 2278 C CA . PRO A 1 300 ? 6.387 10.828 3.51 1 88.25 300 PRO A CA 1
ATOM 2279 C C . PRO A 1 300 ? 6.832 9.766 2.512 1 88.25 300 PRO A C 1
ATOM 2281 O O . PRO A 1 300 ? 6.121 8.781 2.291 1 88.25 300 PRO A O 1
ATOM 2284 N N . GLY A 1 301 ? 7.957 9.852 1.993 1 90.44 301 GLY A N 1
ATOM 2285 C CA . GLY A 1 301 ? 8.414 8.961 0.942 1 90.44 301 GLY A CA 1
ATOM 2286 C C . GLY A 1 301 ? 8.766 7.57 1.448 1 90.44 301 GLY A C 1
ATOM 2287 O O . GLY A 1 301 ? 8.914 6.637 0.659 1 90.44 301 GLY A O 1
ATOM 2288 N N . LEU A 1 302 ? 8.883 7.383 2.734 1 92.56 302 LEU A N 1
ATOM 2289 C CA . LEU A 1 302 ? 9.211 6.078 3.293 1 92.56 302 LEU A CA 1
ATOM 2290 C C . LEU A 1 302 ? 8.039 5.113 3.135 1 92.56 302 LEU A C 1
ATOM 2292 O O . LEU A 1 302 ? 8.227 3.895 3.123 1 92.56 302 LEU A O 1
ATOM 2296 N N . ARG A 1 303 ? 6.863 5.617 3.062 1 93 303 ARG A N 1
ATOM 2297 C CA . ARG A 1 303 ? 5.656 4.82 2.848 1 93 303 ARG A CA 1
ATOM 2298 C C . ARG A 1 303 ? 5.527 3.729 3.904 1 93 303 ARG A C 1
ATOM 2300 O O . ARG A 1 303 ? 5.352 2.555 3.572 1 93 303 ARG A O 1
ATOM 2307 N N . ILE A 1 304 ? 5.496 4.121 5.137 1 95.56 304 ILE A N 1
ATOM 2308 C CA . ILE A 1 304 ? 5.344 3.178 6.238 1 95.56 304 ILE A CA 1
ATOM 2309 C C . ILE A 1 304 ? 4.211 3.637 7.152 1 95.56 304 ILE A C 1
ATOM 2311 O O . ILE A 1 304 ? 4.172 4.797 7.57 1 95.56 304 ILE A O 1
ATOM 2315 N N . GLY A 1 305 ? 3.324 2.764 7.387 1 96.38 305 GLY A N 1
ATOM 2316 C CA . GLY A 1 305 ? 2.271 2.912 8.375 1 96.38 305 GLY A CA 1
ATOM 2317 C C . GLY A 1 305 ? 2.213 1.761 9.367 1 96.38 305 GLY A C 1
ATOM 2318 O O . GLY A 1 305 ? 2.836 0.719 9.148 1 96.38 305 GLY A O 1
ATOM 2319 N N . MET A 1 306 ? 1.525 1.985 10.438 1 97.25 306 MET A N 1
ATOM 2320 C CA . MET A 1 306 ? 1.405 0.997 11.508 1 97.25 306 MET A CA 1
ATOM 2321 C C . MET A 1 306 ? -0.001 1.003 12.094 1 97.25 306 MET A C 1
ATOM 2323 O O . MET A 1 306 ? -0.619 2.061 12.227 1 97.25 306 MET A O 1
ATOM 2327 N N . LEU A 1 307 ? -0.399 -0.18 12.438 1 98.12 307 LEU A N 1
ATOM 2328 C CA . LEU A 1 307 ? -1.664 -0.359 13.141 1 98.12 307 LEU A CA 1
ATOM 2329 C C . LEU A 1 307 ? -1.517 -1.367 14.273 1 98.12 307 LEU A C 1
ATOM 2331 O O . LEU A 1 307 ? -1.173 -2.527 14.039 1 98.12 307 LEU A O 1
ATOM 2335 N N . THR A 1 308 ? -1.665 -0.879 15.516 1 98 308 THR A N 1
ATOM 2336 C CA . THR A 1 308 ? -1.733 -1.826 16.625 1 98 308 THR A CA 1
ATOM 2337 C C . THR A 1 308 ? -3.123 -2.447 16.719 1 98 308 THR A C 1
ATOM 2339 O O . THR A 1 308 ? -4.129 -1.772 16.484 1 98 308 THR A O 1
ATOM 2342 N N . LEU A 1 309 ? -3.16 -3.701 17.062 1 96.38 309 LEU A N 1
ATOM 2343 C CA . LEU A 1 309 ? -4.434 -4.414 17.078 1 96.38 309 LEU A CA 1
ATOM 2344 C C . LEU A 1 309 ? -4.715 -4.977 18.469 1 96.38 309 LEU A C 1
ATOM 2346 O O . LEU A 1 309 ? -3.852 -5.625 19.062 1 96.38 309 LEU A O 1
ATOM 2350 N N . PRO A 1 310 ? -5.934 -4.699 18.984 1 96.06 310 PRO A N 1
ATOM 2351 C CA . PRO A 1 310 ? -6.383 -5.527 20.109 1 96.06 310 PRO A CA 1
ATOM 2352 C C . PRO A 1 310 ? -6.461 -7.012 19.75 1 96.06 310 PRO A C 1
ATOM 2354 O O . PRO A 1 310 ? -6.711 -7.359 18.594 1 96.06 310 PRO A O 1
ATOM 2357 N N . ALA A 1 311 ? -6.328 -7.824 20.734 1 92 311 ALA A N 1
ATOM 2358 C CA . ALA A 1 311 ? -6.258 -9.273 20.547 1 92 311 ALA A CA 1
ATOM 2359 C C . ALA A 1 311 ? -7.496 -9.789 19.812 1 92 311 ALA A C 1
ATOM 2361 O O . ALA A 1 311 ? -7.395 -10.664 18.953 1 92 311 ALA A O 1
ATOM 2362 N N . GLU A 1 312 ? -8.562 -9.227 20.109 1 93.06 312 GLU A N 1
ATOM 2363 C CA . GLU A 1 312 ? -9.844 -9.695 19.578 1 93.06 312 GLU A CA 1
ATOM 2364 C C . GLU A 1 312 ? -9.922 -9.5 18.078 1 93.06 312 GLU A C 1
ATOM 2366 O O . GLU A 1 312 ? -10.695 -10.18 17.391 1 93.06 312 GLU A O 1
ATOM 2371 N N . LEU A 1 313 ? -9.133 -8.602 17.562 1 94.88 313 LEU A N 1
ATOM 2372 C CA . LEU A 1 313 ? -9.258 -8.258 16.141 1 94.88 313 LEU A CA 1
ATOM 2373 C C . LEU A 1 313 ? -8.156 -8.922 15.32 1 94.88 313 LEU A C 1
ATOM 2375 O O . LEU A 1 313 ? -8.094 -8.742 14.102 1 94.88 313 LEU A O 1
ATOM 2379 N N . HIS A 1 314 ? -7.297 -9.742 15.906 1 92.19 314 HIS A N 1
ATOM 2380 C CA . HIS A 1 314 ? -6.148 -10.344 15.234 1 92.19 314 HIS A CA 1
ATOM 2381 C C . HIS A 1 314 ? -6.598 -11.266 14.102 1 92.19 314 HIS A C 1
ATOM 2383 O O . HIS A 1 314 ? -6.074 -11.18 12.984 1 92.19 314 HIS A O 1
ATOM 2389 N N . GLY A 1 315 ? -7.512 -12.148 14.391 1 90.5 315 GLY A N 1
ATOM 2390 C CA . GLY A 1 315 ? -7.98 -13.078 13.383 1 90.5 315 GLY A CA 1
ATOM 2391 C C . GLY A 1 315 ? -8.547 -12.391 12.156 1 90.5 315 GLY A C 1
ATOM 2392 O O . GLY A 1 315 ? -8.18 -12.719 11.023 1 90.5 315 GLY A O 1
ATOM 2393 N N . ALA A 1 316 ? -9.391 -11.422 12.391 1 90.25 316 ALA A N 1
ATOM 2394 C CA . ALA A 1 316 ? -10 -10.672 11.289 1 90.25 316 ALA A CA 1
ATOM 2395 C C . ALA A 1 316 ? -8.953 -9.93 10.477 1 90.25 316 ALA A C 1
ATOM 2397 O O . ALA A 1 316 ? -9.055 -9.844 9.25 1 90.25 316 ALA A O 1
ATOM 2398 N N . ALA A 1 317 ? -7.984 -9.391 11.164 1 93.19 317 ALA A N 1
ATOM 2399 C CA . ALA A 1 317 ? -6.91 -8.68 10.477 1 93.19 317 ALA A CA 1
ATOM 2400 C C . ALA A 1 317 ? -6.113 -9.617 9.578 1 93.19 317 ALA A C 1
ATOM 2402 O O . ALA A 1 317 ? -5.789 -9.273 8.438 1 93.19 317 ALA A O 1
ATOM 2403 N N . GLN A 1 318 ? -5.82 -10.742 10.055 1 87.56 318 GLN A N 1
ATOM 2404 C CA . GLN A 1 318 ? -5.07 -11.727 9.281 1 87.56 318 GLN A CA 1
ATOM 2405 C C . GLN A 1 318 ? -5.824 -12.117 8.016 1 87.56 318 GLN A C 1
ATOM 2407 O O . GLN A 1 318 ? -5.23 -12.211 6.938 1 87.56 318 GLN A O 1
ATOM 2412 N N . GLU A 1 319 ? -7.047 -12.328 8.156 1 84.19 319 GLU A N 1
ATOM 2413 C CA . GLU A 1 319 ? -7.871 -12.688 7 1 84.19 319 GLU A CA 1
ATOM 2414 C C . GLU A 1 319 ? -7.887 -11.57 5.961 1 84.19 319 GLU A C 1
ATOM 2416 O O . GLU A 1 319 ? -7.754 -11.828 4.766 1 84.19 319 GLU A O 1
ATOM 2421 N N . HIS A 1 320 ? -8.039 -10.359 6.434 1 88.38 320 HIS A N 1
ATOM 2422 C CA . HIS A 1 320 ? -8.055 -9.195 5.551 1 88.38 320 HIS A CA 1
ATOM 2423 C C . HIS A 1 320 ? -6.73 -9.062 4.801 1 88.38 320 HIS A C 1
ATOM 2425 O O . HIS A 1 320 ? -6.719 -8.82 3.594 1 88.38 320 HIS A O 1
ATOM 2431 N N . LEU A 1 321 ? -5.703 -9.258 5.52 1 89.75 321 LEU A N 1
ATOM 2432 C CA . LEU A 1 321 ? -4.371 -8.992 4.98 1 89.75 321 LEU A CA 1
ATOM 2433 C C . LEU A 1 321 ? -3.924 -10.125 4.062 1 89.75 321 LEU A C 1
ATOM 2435 O O . LEU A 1 321 ? -3.016 -9.945 3.248 1 89.75 321 LEU A O 1
ATOM 2439 N N . GLN A 1 322 ? -4.504 -11.234 4.242 1 84.69 322 GLN A N 1
ATOM 2440 C CA . GLN A 1 322 ? -4.227 -12.32 3.311 1 84.69 322 GLN A CA 1
ATOM 2441 C C . GLN A 1 322 ? -4.691 -11.969 1.9 1 84.69 322 GLN A C 1
ATOM 2443 O O . GLN A 1 322 ? -4.078 -12.383 0.916 1 84.69 322 GLN A O 1
ATOM 2448 N N . ASP A 1 323 ? -5.676 -11.203 1.864 1 83.19 323 ASP A N 1
ATOM 2449 C CA . ASP A 1 323 ? -6.266 -10.852 0.573 1 83.19 323 ASP A CA 1
ATOM 2450 C C . ASP A 1 323 ? -5.555 -9.648 -0.048 1 83.19 323 ASP A C 1
ATOM 2452 O O . ASP A 1 323 ? -5.375 -9.594 -1.266 1 83.19 323 ASP A O 1
ATOM 2456 N N . ILE A 1 324 ? -5.207 -8.758 0.766 1 85.69 324 ILE A N 1
ATOM 2457 C CA . ILE A 1 324 ? -4.5 -7.586 0.264 1 85.69 324 ILE A CA 1
ATOM 2458 C C . ILE A 1 324 ? -3.34 -7.242 1.198 1 85.69 324 ILE A C 1
ATOM 2460 O O . ILE A 1 324 ? -3.508 -6.48 2.15 1 85.69 324 ILE A O 1
ATOM 2464 N N . PRO A 1 325 ? -2.209 -7.766 0.85 1 82 325 PRO A N 1
ATOM 2465 C CA . PRO A 1 325 ? -1.049 -7.367 1.649 1 82 325 PRO A CA 1
ATOM 2466 C C . PRO A 1 325 ? -0.739 -5.875 1.54 1 82 325 PRO A C 1
ATOM 2468 O O . PRO A 1 325 ? -0.816 -5.305 0.449 1 82 325 PRO A O 1
ATOM 2471 N N . LEU A 1 326 ? -0.448 -5.27 2.686 1 88.62 326 LEU A N 1
ATOM 2472 C CA . LEU A 1 326 ? -0.27 -3.822 2.736 1 88.62 326 LEU A CA 1
ATOM 2473 C C . LEU A 1 326 ? 1.146 -3.465 3.17 1 88.62 326 LEU A C 1
ATOM 2475 O O . LEU A 1 326 ? 1.505 -2.285 3.225 1 88.62 326 LEU A O 1
ATOM 2479 N N . GLY A 1 327 ? 1.921 -4.41 3.422 1 89.06 327 GLY A N 1
ATOM 2480 C CA . GLY A 1 327 ? 3.205 -4.164 4.055 1 89.06 327 GLY A CA 1
ATOM 2481 C C . GLY A 1 327 ? 4.125 -3.287 3.227 1 89.06 327 GLY A C 1
ATOM 2482 O O . GLY A 1 327 ? 4.051 -3.291 1.995 1 89.06 327 GLY A O 1
ATOM 2483 N N . PRO A 1 328 ? 4.973 -2.543 3.895 1 91.81 328 PRO A N 1
ATOM 2484 C CA . PRO A 1 328 ? 5.926 -1.68 3.193 1 91.81 328 PRO A CA 1
ATOM 2485 C C . PRO A 1 328 ? 7.062 -2.463 2.541 1 91.81 328 PRO A C 1
ATOM 2487 O O . PRO A 1 328 ? 7.223 -3.658 2.801 1 91.81 328 PRO A O 1
ATOM 2490 N N . SER A 1 329 ? 7.789 -1.731 1.696 1 91.94 329 SER A N 1
ATOM 2491 C CA . SER A 1 329 ? 8.992 -2.314 1.105 1 91.94 329 SER A CA 1
ATOM 2492 C C . SER A 1 329 ? 10.055 -2.592 2.166 1 91.94 329 SER A C 1
ATOM 2494 O O . SER A 1 329 ? 10.273 -1.771 3.059 1 91.94 329 SER A O 1
ATOM 2496 N N . PRO A 1 330 ? 10.727 -3.744 2.055 1 91.56 330 PRO A N 1
ATOM 2497 C CA . PRO A 1 330 ? 11.844 -4.016 2.963 1 91.56 330 PRO A CA 1
ATOM 2498 C C . PRO A 1 330 ? 12.938 -2.959 2.881 1 91.56 330 PRO A C 1
ATOM 2500 O O . PRO A 1 330 ? 13.648 -2.723 3.861 1 91.56 330 PRO A O 1
ATOM 2503 N N . LEU A 1 331 ? 13.062 -2.291 1.774 1 92.88 331 LEU A N 1
ATOM 2504 C CA . LEU A 1 331 ? 14.062 -1.242 1.622 1 92.88 331 LEU A CA 1
ATOM 2505 C C . LEU A 1 331 ? 13.758 -0.061 2.537 1 92.88 331 LEU A C 1
ATOM 2507 O O . LEU A 1 331 ? 14.664 0.479 3.184 1 92.88 331 LEU A O 1
ATOM 2511 N N . SER A 1 332 ? 12.539 0.333 2.564 1 94.38 332 SER A N 1
ATOM 2512 C CA . SER A 1 332 ? 12.133 1.401 3.473 1 94.38 332 SER A CA 1
ATOM 2513 C C . SER A 1 332 ? 12.391 1.021 4.926 1 94.38 332 SER A C 1
ATOM 2515 O O . SER A 1 332 ? 12.852 1.845 5.715 1 94.38 332 SER A O 1
ATOM 2517 N N . CYS A 1 333 ? 12.094 -0.214 5.223 1 93.38 333 CYS A N 1
ATOM 2518 C CA . CYS A 1 333 ? 12.32 -0.695 6.582 1 93.38 333 CYS A CA 1
ATOM 2519 C C . CYS A 1 333 ? 13.812 -0.693 6.914 1 93.38 333 CYS A C 1
ATOM 2521 O O . CYS A 1 333 ? 14.195 -0.388 8.039 1 93.38 333 CYS A O 1
ATOM 2523 N N . ALA A 1 334 ? 14.625 -1.054 5.93 1 93.19 334 ALA A N 1
ATOM 2524 C CA . ALA A 1 334 ? 16.078 -1.033 6.133 1 93.19 334 ALA A CA 1
ATOM 2525 C C . ALA A 1 334 ? 16.562 0.38 6.434 1 93.19 334 ALA A C 1
ATOM 2527 O O . ALA A 1 334 ? 17.453 0.57 7.266 1 93.19 334 ALA A O 1
ATOM 2528 N N . VAL A 1 335 ? 15.984 1.348 5.816 1 94.31 335 VAL A N 1
ATOM 2529 C CA . VAL A 1 335 ? 16.344 2.742 6.051 1 94.31 335 VAL A CA 1
ATOM 2530 C C . VAL A 1 335 ? 15.992 3.131 7.484 1 94.31 335 VAL A C 1
ATOM 2532 O O . VAL A 1 335 ? 16.812 3.703 8.203 1 94.31 335 VAL A O 1
ATOM 2535 N N . VAL A 1 336 ? 14.859 2.791 7.906 1 94.12 336 VAL A N 1
ATOM 2536 C CA . VAL A 1 336 ? 14.406 3.127 9.258 1 94.12 336 VAL A CA 1
ATOM 2537 C C . VAL A 1 336 ? 15.289 2.436 10.289 1 94.12 336 VAL A C 1
ATOM 2539 O O . VAL A 1 336 ? 15.648 3.027 11.305 1 94.12 336 VAL A O 1
ATOM 2542 N N . GLU A 1 337 ? 15.602 1.196 9.977 1 91.75 337 GLU A N 1
ATOM 2543 C CA . GLU A 1 337 ? 16.484 0.458 10.875 1 91.75 337 GLU A CA 1
ATOM 2544 C C . GLU A 1 337 ? 17.828 1.155 11.023 1 91.75 337 GLU A C 1
ATOM 2546 O O . GLU A 1 337 ? 18.344 1.293 12.133 1 91.75 337 GLU A O 1
ATOM 2551 N N . ASP A 1 338 ? 18.344 1.543 9.93 1 92.81 338 ASP A N 1
ATOM 2552 C CA . ASP A 1 338 ? 19.609 2.258 9.93 1 92.81 338 ASP A CA 1
ATOM 2553 C C . ASP A 1 338 ? 19.516 3.553 10.734 1 92.81 338 ASP A C 1
ATOM 2555 O O . ASP A 1 338 ? 20.375 3.846 11.562 1 92.81 338 ASP A O 1
ATOM 2559 N N . TRP A 1 339 ? 18.469 4.297 10.508 1 93.94 339 TRP A N 1
ATOM 2560 C CA . TRP A 1 339 ? 18.297 5.598 11.148 1 93.94 339 TRP A CA 1
ATOM 2561 C C . TRP A 1 339 ? 18.078 5.438 12.648 1 93.94 339 TRP A C 1
ATOM 2563 O O . TRP A 1 339 ? 18.516 6.266 13.438 1 93.94 339 TRP A O 1
ATOM 2573 N N . LEU A 1 340 ? 17.359 4.438 13.047 1 88.69 340 LEU A N 1
ATOM 2574 C CA . LEU A 1 340 ? 17.125 4.172 14.461 1 88.69 340 LEU A CA 1
ATOM 2575 C C . LEU A 1 340 ? 18.422 3.797 15.172 1 88.69 340 LEU A C 1
ATOM 2577 O O . LEU A 1 340 ? 18.641 4.148 16.328 1 88.69 340 LEU A O 1
ATOM 2581 N N . SER A 1 341 ? 19.297 3.141 14.484 1 87.38 341 SER A N 1
ATOM 2582 C CA . SER A 1 341 ? 20.516 2.584 15.086 1 87.38 341 SER A CA 1
ATOM 2583 C C . SER A 1 341 ? 21.609 3.631 15.188 1 87.38 341 SER A C 1
ATOM 2585 O O . SER A 1 341 ? 22.484 3.537 16.047 1 87.38 341 SER A O 1
ATOM 2587 N N . ASN A 1 342 ? 21.547 4.652 14.391 1 89.06 342 ASN A N 1
ATOM 2588 C CA . ASN A 1 342 ? 22.688 5.566 14.352 1 89.06 342 ASN A CA 1
ATOM 2589 C C . ASN A 1 342 ? 22.281 6.973 14.805 1 89.06 342 ASN A C 1
ATOM 2591 O O . ASN A 1 342 ? 23.031 7.934 14.578 1 89.06 342 ASN A O 1
ATOM 2595 N N . GLY A 1 343 ? 21.109 7.168 15.281 1 88.75 343 GLY A N 1
ATOM 2596 C CA . GLY A 1 343 ? 20.719 8.43 15.891 1 88.75 343 GLY A CA 1
ATOM 2597 C C . GLY A 1 343 ? 20.141 9.414 14.891 1 88.75 343 GLY A C 1
ATOM 2598 O O . GLY A 1 343 ? 19.797 10.539 15.258 1 88.75 343 GLY A O 1
ATOM 2599 N N . VAL A 1 344 ? 20.031 9.062 13.68 1 91.06 344 VAL A N 1
ATOM 2600 C CA . VAL A 1 344 ? 19.516 9.938 12.625 1 91.06 344 VAL A CA 1
ATOM 2601 C C . VAL A 1 344 ? 18.062 10.312 12.906 1 91.06 344 VAL A C 1
ATOM 2603 O O . VAL A 1 344 ? 17.641 11.438 12.641 1 91.06 344 VAL A O 1
ATOM 2606 N N . VAL A 1 345 ? 17.312 9.438 13.469 1 91.12 345 VAL A N 1
ATOM 2607 C CA . VAL A 1 345 ? 15.906 9.688 13.773 1 91.12 345 VAL A CA 1
ATOM 2608 C C . VAL A 1 345 ? 15.789 10.891 14.711 1 91.12 345 VAL A C 1
ATOM 2610 O O . VAL A 1 345 ? 15.023 11.82 14.438 1 91.12 345 VAL A O 1
ATOM 2613 N N . ALA A 1 346 ? 16.547 10.867 15.758 1 87.69 346 ALA A N 1
ATOM 2614 C CA . ALA A 1 346 ? 16.5 11.961 16.719 1 87.69 346 ALA A CA 1
ATOM 2615 C C . ALA A 1 346 ? 16.875 13.289 16.062 1 87.69 346 ALA A C 1
ATOM 2617 O O . ALA A 1 346 ? 16.266 14.328 16.359 1 87.69 346 ALA A O 1
ATOM 2618 N N . SER A 1 347 ? 17.844 13.242 15.242 1 91 347 SER A N 1
ATOM 2619 C CA . SER A 1 347 ? 18.297 14.453 14.555 1 91 347 SER A CA 1
ATOM 2620 C C . SER A 1 347 ? 17.219 15 13.633 1 91 347 SER A C 1
ATOM 2622 O O . SER A 1 347 ? 16.938 16.203 13.648 1 91 347 SER A O 1
ATOM 2624 N N . ILE A 1 348 ? 16.594 14.125 12.859 1 91.06 348 ILE A N 1
ATOM 2625 C CA . ILE A 1 348 ? 15.547 14.547 11.938 1 91.06 348 ILE A CA 1
ATOM 2626 C C . ILE A 1 348 ? 14.375 15.133 12.734 1 91.06 348 ILE A C 1
ATOM 2628 O O . ILE A 1 348 ? 13.859 16.203 12.375 1 91.06 348 ILE A O 1
ATOM 2632 N N . GLN A 1 349 ? 13.992 14.523 13.797 1 90.38 349 GLN A N 1
ATOM 2633 C CA . GLN A 1 349 ? 12.859 14.977 14.594 1 90.38 349 GLN A CA 1
ATOM 2634 C C . GLN A 1 349 ? 13.156 16.328 15.25 1 90.38 349 GLN A C 1
ATOM 2636 O O . GLN A 1 349 ? 12.266 17.172 15.375 1 90.38 349 GLN A O 1
ATOM 2641 N N . GLN A 1 350 ? 14.367 16.484 15.688 1 89.56 350 GLN A N 1
ATOM 2642 C CA . GLN A 1 350 ? 14.766 17.766 16.234 1 89.56 350 GLN A CA 1
ATOM 2643 C C . GLN A 1 350 ? 14.688 18.875 15.18 1 89.56 350 GLN A C 1
ATOM 2645 O O . GLN A 1 350 ? 14.18 19.953 15.453 1 89.56 350 GLN A O 1
ATOM 2650 N N . ASP A 1 351 ? 15.18 18.531 14.031 1 92.12 351 ASP A N 1
ATOM 2651 C CA . ASP A 1 351 ? 15.109 19.5 12.938 1 92.12 351 ASP A CA 1
ATOM 2652 C C . ASP A 1 351 ? 13.664 19.828 12.586 1 92.12 351 ASP A C 1
ATOM 2654 O O . ASP A 1 351 ? 13.328 20.984 12.32 1 92.12 351 ASP A O 1
ATOM 2658 N N . LEU A 1 352 ? 12.852 18.844 12.562 1 92.38 352 LEU A N 1
ATOM 2659 C CA . LEU A 1 352 ? 11.438 19.047 12.258 1 92.38 352 LEU A CA 1
ATOM 2660 C C . LEU A 1 352 ? 10.773 19.938 13.305 1 92.38 352 LEU A C 1
ATOM 2662 O O . LEU A 1 352 ? 10.031 20.859 12.953 1 92.38 352 LEU A O 1
ATOM 2666 N N . ARG A 1 353 ? 11.039 19.719 14.555 1 91.94 353 ARG A N 1
ATOM 2667 C CA . ARG A 1 353 ? 10.477 20.547 15.625 1 91.94 353 ARG A CA 1
ATOM 2668 C C . ARG A 1 353 ? 10.945 22 15.492 1 91.94 353 ARG A C 1
ATOM 2670 O O . ARG A 1 353 ? 10.156 22.922 15.648 1 91.94 353 ARG A O 1
ATOM 2677 N N . HIS A 1 354 ? 12.203 22.125 15.266 1 93.81 354 HIS A N 1
ATOM 2678 C CA . HIS A 1 354 ? 12.766 23.469 15.109 1 93.81 354 HIS A CA 1
ATOM 2679 C C . HIS A 1 354 ? 12.086 24.219 13.969 1 93.81 354 HIS A C 1
ATOM 2681 O O . HIS A 1 354 ? 11.719 25.375 14.125 1 93.81 354 HIS A O 1
ATOM 2687 N N . GLU A 1 355 ? 11.984 23.516 12.867 1 94.19 355 GLU A N 1
ATOM 2688 C CA . GLU A 1 355 ? 11.375 24.156 11.703 1 94.19 355 GLU A CA 1
ATOM 2689 C C . GLU A 1 355 ? 9.898 24.438 11.938 1 94.19 355 GLU A C 1
ATOM 2691 O O . GLU A 1 355 ? 9.383 25.469 11.523 1 94.19 355 GLU A O 1
ATOM 2696 N N . ALA A 1 356 ? 9.219 23.531 12.57 1 94.19 356 ALA A N 1
ATOM 2697 C CA . ALA A 1 356 ? 7.809 23.75 12.898 1 94.19 356 ALA A CA 1
ATOM 2698 C C . ALA A 1 356 ? 7.633 25 13.758 1 94.19 356 ALA A C 1
ATOM 2700 O O . ALA A 1 356 ? 6.762 25.828 13.484 1 94.19 356 ALA A O 1
ATOM 2701 N N . ARG A 1 357 ? 8.461 25.156 14.734 1 95 357 ARG A N 1
ATOM 2702 C CA . ARG A 1 357 ? 8.391 26.312 15.641 1 95 357 ARG A CA 1
ATOM 2703 C C . ARG A 1 357 ? 8.688 27.609 14.898 1 95 357 ARG A C 1
ATOM 2705 O O . ARG A 1 357 ? 8.031 28.625 15.125 1 95 357 ARG A O 1
ATOM 2712 N N . ARG A 1 358 ? 9.656 27.5 14.062 1 96.06 358 ARG A N 1
ATOM 2713 C CA . ARG A 1 358 ? 10.008 28.672 13.266 1 96.06 358 ARG A CA 1
ATOM 2714 C C . ARG A 1 358 ? 8.836 29.109 12.391 1 96.06 358 ARG A C 1
ATOM 2716 O O . ARG A 1 358 ? 8.523 30.297 12.32 1 96.06 358 ARG A O 1
ATOM 2723 N N . ARG A 1 359 ? 8.211 28.203 11.781 1 96.69 359 ARG A N 1
ATOM 2724 C CA . ARG A 1 359 ? 7.133 28.484 10.852 1 96.69 359 ARG A CA 1
ATOM 2725 C C . ARG A 1 359 ? 5.867 28.922 11.586 1 96.69 359 ARG A C 1
ATOM 2727 O O . ARG A 1 359 ? 5.145 29.797 11.125 1 96.69 359 ARG A O 1
ATOM 2734 N N . THR A 1 360 ? 5.602 28.328 12.695 1 95 360 THR A N 1
ATOM 2735 C CA . THR A 1 360 ? 4.457 28.719 13.508 1 95 360 THR A CA 1
ATOM 2736 C C . THR A 1 360 ? 4.645 30.141 14.055 1 95 360 THR A C 1
ATOM 2738 O O . THR A 1 360 ? 3.689 30.922 14.117 1 95 360 THR A O 1
ATOM 2741 N N . ARG A 1 361 ? 5.828 30.453 14.43 1 95.19 361 ARG A N 1
ATOM 2742 C CA . ARG A 1 361 ? 6.125 31.812 14.898 1 95.19 361 ARG A CA 1
ATOM 2743 C C . ARG A 1 361 ? 5.918 32.844 13.789 1 95.19 361 ARG A C 1
ATOM 2745 O O . ARG A 1 361 ? 5.383 33.906 14.023 1 95.19 361 ARG A O 1
ATOM 2752 N N . LEU A 1 362 ? 6.383 32.469 12.641 1 96.06 362 LEU A N 1
ATOM 2753 C CA . LEU A 1 362 ? 6.188 33.344 11.492 1 96.06 362 LEU A CA 1
ATOM 2754 C C . LEU A 1 362 ? 4.707 33.594 11.258 1 96.06 362 LEU A C 1
ATOM 2756 O O . LEU A 1 362 ? 4.309 34.75 11.008 1 96.06 362 LEU A O 1
ATOM 2760 N N . ALA A 1 363 ? 3.959 32.562 11.312 1 96.5 363 ALA A N 1
ATOM 2761 C CA . ALA A 1 363 ? 2.52 32.719 11.109 1 96.5 363 ALA A CA 1
ATOM 2762 C C . ALA A 1 363 ? 1.896 33.625 12.164 1 96.5 363 ALA A C 1
ATOM 2764 O O . ALA A 1 363 ? 1.059 34.469 11.852 1 96.5 363 ALA A O 1
ATOM 2765 N N . ALA A 1 364 ? 2.275 33.438 13.359 1 93.25 364 ALA A N 1
ATOM 2766 C CA . ALA A 1 364 ? 1.768 34.25 14.461 1 93.25 364 ALA A CA 1
ATOM 2767 C C . ALA A 1 364 ? 2.127 35.719 14.266 1 93.25 364 ALA A C 1
ATOM 2769 O O . ALA A 1 364 ? 1.319 36.625 14.547 1 93.25 364 ALA A O 1
ATOM 2770 N N . GLU A 1 365 ? 3.262 35.906 13.828 1 93.44 365 GLU A N 1
ATOM 2771 C CA . GLU A 1 365 ? 3.744 37.25 13.609 1 93.44 365 GLU A CA 1
ATOM 2772 C C . GLU A 1 365 ? 2.986 37.938 12.477 1 93.44 365 GLU A C 1
ATOM 2774 O O . GLU A 1 365 ? 2.584 39.094 12.594 1 93.44 365 GLU A O 1
ATOM 2779 N N . LEU A 1 366 ? 2.838 37.25 11.438 1 94.56 366 LEU A N 1
ATOM 2780 C CA . LEU A 1 366 ? 2.273 37.844 10.234 1 94.56 366 LEU A CA 1
ATOM 2781 C C . LEU A 1 366 ? 0.754 37.938 10.328 1 94.56 366 LEU A C 1
ATOM 2783 O O . LEU A 1 366 ? 0.141 38.844 9.773 1 94.56 366 LEU A O 1
ATOM 2787 N N . LEU A 1 367 ? 0.203 37 10.969 1 92.5 367 LEU A N 1
ATOM 2788 C CA . LEU A 1 367 ? -1.251 37 11.086 1 92.5 367 LEU A CA 1
ATOM 2789 C C . LEU A 1 367 ? -1.7 37.625 12.398 1 92.5 367 LEU A C 1
ATOM 2791 O O . LEU A 1 367 ? -2.848 37.438 12.812 1 92.5 367 LEU A O 1
ATOM 2795 N N . GLY A 1 368 ? -0.775 38.281 12.953 1 80.06 368 GLY A N 1
ATOM 2796 C CA . GLY A 1 368 ? -1.065 38.938 14.227 1 80.06 368 GLY A CA 1
ATOM 2797 C C . GLY A 1 368 ? -2.395 39.656 14.227 1 80.06 368 GLY A C 1
ATOM 2798 O O . GLY A 1 368 ? -2.777 40.281 13.227 1 80.06 368 GLY A O 1
ATOM 2799 N N . GLY A 1 369 ? -3.285 39.5 15.289 1 77.81 369 GLY A N 1
ATOM 2800 C CA . GLY A 1 369 ? -4.574 40.156 15.438 1 77.81 369 GLY A CA 1
ATOM 2801 C C . GLY A 1 369 ? -5.746 39.25 15.086 1 77.81 369 GLY A C 1
ATOM 2802 O O . GLY A 1 369 ? -6.898 39.594 15.367 1 77.81 369 GLY A O 1
ATOM 2803 N N . VAL A 1 370 ? -5.391 38.25 14.383 1 81.06 370 VAL A N 1
ATOM 2804 C CA . VAL A 1 370 ? -6.422 37.281 14.031 1 81.06 370 VAL A CA 1
ATOM 2805 C C . VAL A 1 370 ? -6.414 36.125 15.031 1 81.06 370 VAL A C 1
ATOM 2807 O O . VAL A 1 370 ? -5.352 35.75 15.531 1 81.06 370 VAL A O 1
ATOM 2810 N N . GLU A 1 371 ? -7.574 35.812 15.414 1 83.62 371 GLU A N 1
ATOM 2811 C CA . GLU A 1 371 ? -7.668 34.656 16.297 1 83.62 371 GLU A CA 1
ATOM 2812 C C . GLU A 1 371 ? -7.156 33.375 15.602 1 83.62 371 GLU A C 1
ATOM 2814 O O . GLU A 1 371 ? -7.715 32.969 14.586 1 83.62 371 GLU A O 1
ATOM 2819 N N . CYS A 1 372 ? -6.051 32.938 16.031 1 89.38 372 CYS A N 1
ATOM 2820 C CA . CYS A 1 372 ? -5.43 31.75 15.484 1 89.38 372 CYS A CA 1
ATOM 2821 C C . CYS A 1 372 ? -5.082 30.766 16.594 1 89.38 372 CYS A C 1
ATOM 2823 O O . CYS A 1 372 ? -4.641 31.156 17.672 1 89.38 372 CYS A O 1
ATOM 2825 N N . VAL A 1 373 ? -5.402 29.562 16.375 1 93.06 373 VAL A N 1
ATOM 2826 C CA . VAL A 1 373 ? -5 28.484 17.281 1 93.06 373 VAL A CA 1
ATOM 2827 C C . VAL A 1 373 ? -3.807 27.734 16.688 1 93.06 373 VAL A C 1
ATOM 2829 O O . VAL A 1 373 ? -3.834 27.328 15.531 1 93.06 373 VAL A O 1
ATOM 2832 N N . SER A 1 374 ? -2.734 27.656 17.469 1 93 374 SER A N 1
ATOM 2833 C CA . SER A 1 374 ? -1.524 27.016 16.969 1 93 374 SER A CA 1
ATOM 2834 C C . SER A 1 374 ? -0.825 26.219 18.078 1 93 374 SER A C 1
ATOM 2836 O O . SER A 1 374 ? -1.146 26.391 19.25 1 93 374 SER A O 1
ATOM 2838 N N . HIS A 1 375 ? -0.056 25.344 17.734 1 93.31 375 HIS A N 1
ATOM 2839 C CA . HIS A 1 375 ? 0.87 24.609 18.578 1 93.31 375 HIS A CA 1
ATOM 2840 C C . HIS A 1 375 ? 2.277 24.609 18 1 93.31 375 HIS A C 1
ATOM 2842 O O . HIS A 1 375 ? 2.453 24.438 16.797 1 93.31 375 HIS A O 1
ATOM 2848 N N . PRO A 1 376 ? 3.283 24.781 18.797 1 91.94 376 PRO A N 1
ATOM 2849 C CA . PRO A 1 376 ? 4.641 24.953 18.281 1 91.94 376 PRO A CA 1
ATOM 2850 C C . PRO A 1 376 ? 5.129 23.734 17.5 1 91.94 376 PRO A C 1
ATOM 2852 O O . PRO A 1 376 ? 5.965 23.859 16.609 1 91.94 376 PRO A O 1
ATOM 2855 N N . ASP A 1 377 ? 4.59 22.562 17.797 1 91.62 377 ASP A N 1
ATOM 2856 C CA . ASP A 1 377 ? 5.09 21.359 17.156 1 91.62 377 ASP A CA 1
ATOM 2857 C C . ASP A 1 377 ? 4.215 20.953 15.977 1 91.62 377 ASP A C 1
ATOM 2859 O O . ASP A 1 377 ? 4.457 19.938 15.336 1 91.62 377 ASP A O 1
ATOM 2863 N N . ALA A 1 378 ? 3.205 21.734 15.711 1 94.5 378 ALA A N 1
ATOM 2864 C CA . ALA A 1 378 ? 2.295 21.391 14.617 1 94.5 378 ALA A CA 1
ATOM 2865 C C . ALA A 1 378 ? 2.814 21.938 13.289 1 94.5 378 ALA A C 1
ATOM 2867 O O . ALA A 1 378 ? 3.584 22.891 13.258 1 94.5 378 ALA A O 1
ATOM 2868 N N . TYR A 1 379 ? 2.385 21.297 12.203 1 95.25 379 TYR A N 1
ATOM 2869 C CA . TYR A 1 379 ? 2.734 21.75 10.867 1 95.25 379 TYR A CA 1
ATOM 2870 C C . TYR A 1 379 ? 1.611 22.594 10.266 1 95.25 379 TYR A C 1
ATOM 2872 O O . TYR A 1 379 ? 1.606 22.859 9.062 1 95.25 379 TYR A O 1
ATOM 2880 N N . HIS A 1 380 ? 0.635 22.906 11.039 1 97.12 380 HIS A N 1
ATOM 2881 C CA . HIS A 1 380 ? -0.509 23.688 10.602 1 97.12 380 HIS A CA 1
ATOM 2882 C C . HIS A 1 380 ? -1.003 24.609 11.719 1 97.12 380 HIS A C 1
ATOM 2884 O O . HIS A 1 380 ? -0.622 24.438 12.875 1 97.12 380 HIS A O 1
ATOM 2890 N N . ILE A 1 381 ? -1.795 25.609 11.336 1 96.88 381 ILE A N 1
ATOM 2891 C CA . ILE A 1 381 ? -2.518 26.469 12.273 1 96.88 381 ILE A CA 1
ATOM 2892 C C . ILE A 1 381 ? -3.998 26.5 11.906 1 96.88 381 ILE A C 1
ATOM 2894 O O . ILE A 1 381 ? -4.375 26.109 10.797 1 96.88 381 ILE A O 1
ATOM 2898 N N . TRP A 1 382 ? -4.762 26.859 12.883 1 97 382 TRP A N 1
ATOM 2899 C CA . TRP A 1 382 ? -6.215 26.828 12.727 1 97 382 TRP A CA 1
ATOM 2900 C C . TRP A 1 382 ? -6.805 28.219 12.938 1 97 382 TRP A C 1
ATOM 2902 O O . TRP A 1 382 ? -6.516 28.891 13.938 1 97 382 TRP A O 1
ATOM 2912 N N . LEU A 1 383 ? -7.598 28.672 11.945 1 95.38 383 LEU A N 1
ATOM 2913 C CA . LEU A 1 383 ? -8.352 29.922 12.023 1 95.38 383 LEU A CA 1
ATOM 2914 C C . LEU A 1 383 ? -9.852 29.656 12.141 1 95.38 383 LEU A C 1
ATOM 2916 O O . LEU A 1 383 ? -10.531 29.5 11.125 1 95.38 383 LEU A O 1
ATOM 2920 N N . PRO A 1 384 ? -10.328 29.688 13.367 1 94.75 384 PRO A N 1
ATOM 2921 C CA . PRO A 1 384 ? -11.766 29.453 13.508 1 94.75 384 PRO A CA 1
ATOM 2922 C C . PRO A 1 384 ? -12.617 30.562 12.883 1 94.75 384 PRO A C 1
ATOM 2924 O O . PRO A 1 384 ? -12.281 31.734 13.008 1 94.75 384 PRO A O 1
ATOM 2927 N N . MET A 1 385 ? -13.633 30.219 12.195 1 92.62 385 MET A N 1
ATOM 2928 C CA . MET A 1 385 ? -14.602 31.156 11.633 1 92.62 385 MET A CA 1
ATOM 2929 C C . MET A 1 385 ? -15.875 30.438 11.203 1 92.62 385 MET A C 1
ATOM 2931 O O . MET A 1 385 ? -15.938 29.203 11.242 1 92.62 385 MET A O 1
ATOM 2935 N N . THR A 1 386 ? -16.922 31.188 10.891 1 93.06 386 THR A N 1
ATOM 2936 C CA . THR A 1 386 ? -18.172 30.578 10.438 1 93.06 386 THR A CA 1
ATOM 2937 C C . THR A 1 386 ? -17.984 29.906 9.078 1 93.06 386 THR A C 1
ATOM 2939 O O . THR A 1 386 ? -17.047 30.219 8.344 1 93.06 386 THR A O 1
ATOM 2942 N N . HIS A 1 387 ? -18.812 28.984 8.844 1 93.38 387 HIS A N 1
ATOM 2943 C CA . HIS A 1 387 ? -18.75 28.25 7.586 1 93.38 387 HIS A CA 1
ATOM 2944 C C . HIS A 1 387 ? -18.766 29.203 6.395 1 93.38 387 HIS A C 1
ATOM 2946 O O . HIS A 1 387 ? -17.953 29.062 5.477 1 93.38 387 HIS A O 1
ATOM 2952 N N . ASP A 1 388 ? -19.656 30.156 6.383 1 89.88 388 ASP A N 1
ATOM 2953 C CA . ASP A 1 388 ? -19.781 31.109 5.289 1 89.88 388 ASP A CA 1
ATOM 2954 C C . ASP A 1 388 ? -18.516 31.938 5.141 1 89.88 388 ASP A C 1
ATOM 2956 O O . ASP A 1 388 ? -18.047 32.188 4.023 1 89.88 388 ASP A O 1
ATOM 2960 N N . ALA A 1 389 ? -18.016 32.375 6.254 1 92.12 389 ALA A N 1
ATOM 2961 C CA . ALA A 1 389 ? -16.781 33.188 6.234 1 92.12 389 ALA A CA 1
ATOM 2962 C C . ALA A 1 389 ? -15.625 32.344 5.684 1 92.12 389 ALA A C 1
ATOM 2964 O O . ALA A 1 389 ? -14.789 32.875 4.938 1 92.12 389 ALA A O 1
ATOM 2965 N N . ALA A 1 390 ? -15.586 31.125 6.102 1 94.69 390 ALA A N 1
ATOM 2966 C CA . ALA A 1 390 ? -14.516 30.234 5.645 1 94.69 390 ALA A CA 1
ATOM 2967 C C . ALA A 1 390 ? -14.586 30.031 4.137 1 94.69 390 ALA A C 1
ATOM 2969 O O . ALA A 1 390 ? -13.555 30.016 3.457 1 94.69 390 ALA A O 1
ATOM 2970 N N . GLU A 1 391 ? -15.75 29.828 3.639 1 91.75 391 GLU A N 1
ATOM 2971 C CA . GLU A 1 391 ? -15.938 29.641 2.201 1 91.75 391 GLU A CA 1
ATOM 2972 C C . GLU A 1 391 ? -15.516 30.891 1.433 1 91.75 391 GLU A C 1
ATOM 2974 O O . GLU A 1 391 ? -14.844 30.797 0.404 1 91.75 391 GLU A O 1
ATOM 2979 N N . ARG A 1 392 ? -15.922 32.031 1.915 1 90.75 392 ARG A N 1
ATOM 2980 C CA . ARG A 1 392 ? -15.547 33.281 1.288 1 90.75 392 ARG A CA 1
ATOM 2981 C C . ARG A 1 392 ? -14.039 33.5 1.318 1 90.75 392 ARG A C 1
ATOM 2983 O O . ARG A 1 392 ? -13.438 33.906 0.329 1 90.75 392 ARG A O 1
ATOM 2990 N N . PHE A 1 393 ? -13.547 33.188 2.441 1 93.25 393 PHE A N 1
ATOM 2991 C CA . PHE A 1 393 ? -12.102 33.344 2.596 1 93.25 393 PHE A CA 1
ATOM 2992 C C . PHE A 1 393 ? -11.359 32.438 1.617 1 93.25 393 PHE A C 1
ATOM 2994 O O . PHE A 1 393 ? -10.352 32.844 1.031 1 93.25 393 PHE A O 1
ATOM 3001 N N . THR A 1 394 ? -11.758 31.203 1.464 1 95.06 394 THR A N 1
ATOM 3002 C CA . THR A 1 394 ? -11.133 30.234 0.555 1 95.06 394 THR A CA 1
ATOM 3003 C C . THR A 1 394 ? -11.141 30.766 -0.876 1 95.06 394 THR A C 1
ATOM 3005 O O . THR A 1 394 ? -10.133 30.688 -1.579 1 95.06 394 THR A O 1
ATOM 3008 N N . LYS A 1 395 ? -12.203 31.297 -1.296 1 90.94 395 LYS A N 1
ATOM 3009 C CA . LYS A 1 395 ? -12.32 31.859 -2.635 1 90.94 395 LYS A CA 1
ATOM 3010 C C . LYS A 1 395 ? -11.398 33.062 -2.799 1 90.94 395 LYS A C 1
ATOM 3012 O O . LYS A 1 395 ? -10.734 33.219 -3.826 1 90.94 395 LYS A O 1
ATOM 3017 N N . ALA A 1 396 ? -11.43 33.938 -1.84 1 91.31 396 ALA A N 1
ATOM 3018 C CA . ALA A 1 396 ? -10.57 35.094 -1.87 1 91.31 396 ALA A CA 1
ATOM 3019 C C . ALA A 1 396 ? -9.094 34.719 -1.933 1 91.31 396 ALA A C 1
ATOM 3021 O O . ALA A 1 396 ? -8.312 35.344 -2.656 1 91.31 396 ALA A O 1
ATOM 3022 N N . ALA A 1 397 ? -8.719 33.75 -1.081 1 95.06 397 ALA A N 1
ATOM 3023 C CA . ALA A 1 397 ? -7.348 33.281 -1.074 1 95.06 397 ALA A CA 1
ATOM 3024 C C . ALA A 1 397 ? -6.938 32.75 -2.455 1 95.06 397 ALA A C 1
ATOM 3026 O O . ALA A 1 397 ? -5.832 33.031 -2.922 1 95.06 397 ALA A O 1
ATOM 3027 N N . ALA A 1 398 ? -7.809 31.984 -3.076 1 92.31 398 ALA A N 1
ATOM 3028 C CA . ALA A 1 398 ? -7.539 31.453 -4.41 1 92.31 398 ALA A CA 1
ATOM 3029 C C . ALA A 1 398 ? -7.281 32.594 -5.406 1 92.31 398 ALA A C 1
ATOM 3031 O O . ALA A 1 398 ? -6.43 32.469 -6.289 1 92.31 398 ALA A O 1
ATOM 3032 N N . HIS A 1 399 ? -7.996 33.656 -5.285 1 87.88 399 HIS A N 1
ATOM 3033 C CA . HIS A 1 399 ? -7.871 34.781 -6.18 1 87.88 399 HIS A CA 1
ATOM 3034 C C . HIS A 1 399 ? -6.488 35.438 -6.07 1 87.88 399 HIS A C 1
ATOM 3036 O O . HIS A 1 399 ? -5.996 36.031 -7.031 1 87.88 399 HIS A O 1
ATOM 3042 N N . VAL A 1 400 ? -5.949 35.281 -4.941 1 89.25 400 VAL A N 1
ATOM 3043 C CA . VAL A 1 400 ? -4.637 35.906 -4.77 1 89.25 400 VAL A CA 1
ATOM 3044 C C . VAL A 1 400 ? -3.547 34.844 -4.898 1 89.25 400 VAL A C 1
ATOM 3046 O O . VAL A 1 400 ? -2.418 35.031 -4.441 1 89.25 400 VAL A O 1
ATOM 3049 N N . GLY A 1 401 ? -3.891 33.656 -5.301 1 92.94 401 GLY A N 1
ATOM 3050 C CA . GLY A 1 401 ? -2.912 32.625 -5.664 1 92.94 401 GLY A CA 1
ATOM 3051 C C . GLY A 1 401 ? -2.541 31.719 -4.504 1 92.94 401 GLY A C 1
ATOM 3052 O O . GLY A 1 401 ? -1.439 31.172 -4.473 1 92.94 401 GLY A O 1
ATOM 3053 N N . ILE A 1 402 ? -3.391 31.641 -3.531 1 95.81 402 ILE A N 1
ATOM 3054 C CA . ILE A 1 402 ? -3.123 30.797 -2.375 1 95.81 402 ILE A CA 1
ATOM 3055 C C . ILE A 1 402 ? -4.207 29.719 -2.258 1 95.81 402 ILE A C 1
ATOM 3057 O O . ILE A 1 402 ? -5.398 30.031 -2.248 1 95.81 402 ILE A O 1
ATOM 3061 N N . ARG A 1 403 ? -3.766 28.484 -2.225 1 95.69 403 ARG A N 1
ATOM 3062 C CA . ARG A 1 403 ? -4.695 27.375 -1.982 1 95.69 403 ARG A CA 1
ATOM 3063 C C . ARG A 1 403 ? -4.723 27 -0.505 1 95.69 403 ARG A C 1
ATOM 3065 O O . ARG A 1 403 ? -3.676 26.781 0.104 1 95.69 403 ARG A O 1
ATOM 3072 N N . VAL A 1 404 ? -5.887 27.016 0.065 1 96.75 404 VAL A N 1
ATOM 3073 C CA . VAL A 1 404 ? -6.043 26.609 1.456 1 96.75 404 VAL A CA 1
ATOM 3074 C C . VAL A 1 404 ? -6.926 25.359 1.532 1 96.75 404 VAL A C 1
ATOM 3076 O O . VAL A 1 404 ? -7.543 24.969 0.538 1 96.75 404 VAL A O 1
ATOM 3079 N N . THR A 1 405 ? -6.91 24.703 2.633 1 96.19 405 THR A N 1
ATOM 3080 C CA . THR A 1 405 ? -7.754 23.516 2.809 1 96.19 405 THR A CA 1
ATOM 3081 C C . THR A 1 405 ? -9.227 23.891 2.705 1 96.19 405 THR A C 1
ATOM 3083 O O . THR A 1 405 ? -9.688 24.828 3.369 1 96.19 405 THR A O 1
ATOM 3086 N N . ALA A 1 406 ? -9.93 23.156 1.9 1 94.38 406 ALA A N 1
ATOM 3087 C CA . ALA A 1 406 ? -11.359 23.422 1.782 1 94.38 406 ALA A CA 1
ATOM 3088 C C . ALA A 1 406 ? -12.078 23.156 3.107 1 94.38 406 ALA A C 1
ATOM 3090 O O . ALA A 1 406 ? -11.961 22.078 3.684 1 94.38 406 ALA A O 1
ATOM 3091 N N . PRO A 1 407 ? -12.812 24.156 3.6 1 95.44 407 PRO A N 1
ATOM 3092 C CA . PRO A 1 407 ? -13.477 24 4.898 1 95.44 407 PRO A CA 1
ATOM 3093 C C . PRO A 1 407 ? -14.398 22.781 4.934 1 95.44 407 PRO A C 1
ATOM 3095 O O . PRO A 1 407 ? -14.477 22.094 5.953 1 95.44 407 PRO A O 1
ATOM 3098 N N . GLU A 1 408 ? -15.07 22.469 3.838 1 93.56 408 GLU A N 1
ATOM 3099 C CA . GLU A 1 408 ? -16.047 21.391 3.785 1 93.56 408 GLU A CA 1
ATOM 3100 C C . GLU A 1 408 ? -15.367 20.031 3.988 1 93.56 408 GLU A C 1
ATOM 3102 O O . GLU A 1 408 ? -15.992 19.094 4.48 1 93.56 408 GLU A O 1
ATOM 3107 N N . SER A 1 409 ? -14.102 19.953 3.633 1 94.56 409 SER A N 1
ATOM 3108 C CA . SER A 1 409 ? -13.391 18.672 3.725 1 94.56 409 SER A CA 1
ATOM 3109 C C . SER A 1 409 ? -13.102 18.312 5.176 1 94.56 409 SER A C 1
ATOM 3111 O O . SER A 1 409 ? -12.789 17.156 5.48 1 94.56 409 SER A O 1
ATOM 3113 N N . LEU A 1 410 ? -13.227 19.281 6.09 1 97.06 410 LEU A N 1
ATOM 3114 C CA . LEU A 1 410 ? -12.898 19.078 7.496 1 97.06 410 LEU A CA 1
ATOM 3115 C C . LEU A 1 410 ? -14.148 18.75 8.305 1 97.06 410 LEU A C 1
ATOM 3117 O O . LEU A 1 410 ? -14.055 18.359 9.469 1 97.06 410 LEU A O 1
ATOM 3121 N N . MET A 1 411 ? -15.305 18.906 7.691 1 97 411 MET A N 1
ATOM 3122 C CA . MET A 1 411 ? -16.578 18.812 8.391 1 97 411 MET A CA 1
ATOM 3123 C C . MET A 1 411 ? -17.172 17.422 8.297 1 97 411 MET A C 1
ATOM 3125 O O . MET A 1 411 ? -17.344 16.891 7.191 1 97 411 MET A O 1
ATOM 3129 N N . VAL A 1 412 ? -17.453 16.828 9.422 1 97.31 412 VAL A N 1
ATOM 3130 C CA . VAL A 1 412 ? -18.094 15.516 9.422 1 97.31 412 VAL A CA 1
ATOM 3131 C C . VAL A 1 412 ? -19.531 15.641 8.961 1 97.31 412 VAL A C 1
ATOM 3133 O O . VAL A 1 412 ? -19.984 14.898 8.094 1 97.31 412 VAL A O 1
ATOM 3136 N N . ASP A 1 413 ? -20.172 16.625 9.594 1 94 413 ASP A N 1
ATOM 3137 C CA . ASP A 1 413 ? -21.531 16.953 9.156 1 94 413 ASP A CA 1
ATOM 3138 C C . ASP A 1 413 ? -21.531 18.125 8.18 1 94 413 ASP A C 1
ATOM 3140 O O . ASP A 1 413 ? -20.906 19.156 8.438 1 94 413 ASP A O 1
ATOM 3144 N N . ARG A 1 414 ? -22.234 18.047 7.156 1 87.75 414 ARG A N 1
ATOM 3145 C CA . ARG A 1 414 ? -22.203 19.031 6.078 1 87.75 414 ARG A CA 1
ATOM 3146 C C . ARG A 1 414 ? -22.812 20.359 6.531 1 87.75 414 ARG A C 1
ATOM 3148 O O . ARG A 1 414 ? -22.516 21.406 5.965 1 87.75 414 ARG A O 1
ATOM 3155 N N . ASP A 1 415 ? -23.656 20.297 7.52 1 87.06 415 ASP A N 1
ATOM 3156 C CA . ASP A 1 415 ? -24.344 21.5 7.965 1 87.06 415 ASP A CA 1
ATOM 3157 C C . ASP A 1 415 ? -23.672 22.109 9.18 1 87.06 415 ASP A C 1
ATOM 3159 O O . ASP A 1 415 ? -24.266 22.906 9.906 1 87.06 415 ASP A O 1
ATOM 3163 N N . GLU A 1 416 ? -22.469 21.828 9.352 1 86.75 416 GLU A N 1
ATOM 3164 C CA . GLU A 1 416 ? -21.703 22.406 10.453 1 86.75 416 GLU A CA 1
ATOM 3165 C C . GLU A 1 416 ? -21.625 23.922 10.352 1 86.75 416 GLU A C 1
ATOM 3167 O O . GLU A 1 416 ? -21.094 24.453 9.375 1 86.75 416 GLU A O 1
ATOM 3172 N N . PRO A 1 417 ? -22.125 24.625 11.328 1 85.94 417 PRO A N 1
ATOM 3173 C CA . PRO A 1 417 ? -22.172 26.094 11.219 1 85.94 417 PRO A CA 1
ATOM 3174 C C . PRO A 1 417 ? -20.812 26.734 11.484 1 85.94 417 PRO A C 1
ATOM 3176 O O . PRO A 1 417 ? -20.516 27.812 10.945 1 85.94 417 PRO A O 1
ATOM 3179 N N . VAL A 1 418 ? -20.094 26.125 12.438 1 88 418 VAL A N 1
ATOM 3180 C CA . VAL A 1 418 ? -18.797 26.688 12.805 1 88 418 VAL A CA 1
ATOM 3181 C C . VAL A 1 418 ? -17.672 25.75 12.344 1 88 418 VAL A C 1
ATOM 3183 O O . VAL A 1 418 ? -17.688 24.562 12.664 1 88 418 VAL A O 1
ATOM 3186 N N . THR A 1 419 ? -16.812 26.25 11.523 1 93.69 419 THR A N 1
ATOM 3187 C CA . THR A 1 419 ? -15.633 25.547 11.039 1 93.69 419 THR A CA 1
ATOM 3188 C C . THR A 1 419 ? -14.406 26.438 11.094 1 93.69 419 THR A C 1
ATOM 3190 O O . THR A 1 419 ? -14.094 27.016 12.141 1 93.69 419 THR A O 1
ATOM 3193 N N . GLY A 1 420 ? -13.727 26.625 9.984 1 94.88 420 GLY A N 1
ATOM 3194 C CA . GLY A 1 420 ? -12.531 27.453 9.906 1 94.88 420 GLY A CA 1
ATOM 3195 C C . GLY A 1 420 ? -11.633 27.094 8.742 1 94.88 420 GLY A C 1
ATOM 3196 O O . GLY A 1 420 ? -12.07 26.453 7.785 1 94.88 420 GLY A O 1
ATOM 3197 N N . ILE A 1 421 ? -10.484 27.688 8.852 1 96.31 421 ILE A N 1
ATOM 3198 C CA . ILE A 1 421 ? -9.484 27.469 7.812 1 96.31 421 ILE A CA 1
ATOM 3199 C C . ILE A 1 421 ? -8.227 26.859 8.43 1 96.31 421 ILE A C 1
ATOM 3201 O O . ILE A 1 421 ? -7.68 27.406 9.398 1 96.31 421 ILE A O 1
ATOM 3205 N N . ARG A 1 422 ? -7.867 25.734 7.949 1 97.56 422 ARG A N 1
ATOM 3206 C CA . ARG A 1 422 ? -6.562 25.172 8.281 1 97.56 422 ARG A CA 1
ATOM 3207 C C . ARG A 1 422 ? -5.492 25.672 7.316 1 97.56 422 ARG A C 1
ATOM 3209 O O . ARG A 1 422 ? -5.641 25.562 6.098 1 97.56 422 ARG A O 1
ATOM 3216 N N . LEU A 1 423 ? -4.488 26.281 7.809 1 97.69 423 LEU A N 1
ATOM 3217 C CA . LEU A 1 423 ? -3.324 26.656 7.012 1 97.69 423 LEU A CA 1
ATOM 3218 C C . LEU A 1 423 ? -2.154 25.719 7.285 1 97.69 423 LEU A C 1
ATOM 3220 O O . LEU A 1 423 ? -1.657 25.656 8.414 1 97.69 423 LEU A O 1
ATOM 3224 N N . CYS A 1 424 ? -1.743 25.047 6.27 1 97.56 424 CYS A N 1
ATOM 3225 C CA . CYS A 1 424 ? -0.628 24.109 6.383 1 97.56 424 CYS A CA 1
ATOM 3226 C C . CYS A 1 424 ? 0.698 24.812 6.105 1 97.56 424 CYS A C 1
ATOM 3228 O O . CYS A 1 424 ? 0.895 25.375 5.031 1 97.56 424 CYS A O 1
ATOM 3230 N N . LEU A 1 425 ? 1.621 24.688 7.008 1 97.25 425 LEU A N 1
ATOM 3231 C CA . LEU A 1 425 ? 2.799 25.547 7.016 1 97.25 425 LEU A CA 1
ATOM 3232 C C . LEU A 1 425 ? 4.027 24.781 6.523 1 97.25 425 LEU A C 1
ATOM 3234 O O . LEU A 1 425 ? 5.059 25.391 6.227 1 97.25 425 LEU A O 1
ATOM 3238 N N . GLY A 1 426 ? 3.934 23.5 6.418 1 94.31 426 GLY A N 1
ATOM 3239 C CA . GLY A 1 426 ? 5.129 22.688 6.266 1 94.31 426 GLY A CA 1
ATOM 3240 C C . GLY A 1 426 ? 5.617 22.609 4.832 1 94.31 426 GLY A C 1
ATOM 3241 O O . GLY A 1 426 ? 6.824 22.531 4.586 1 94.31 426 GLY A O 1
ATOM 3242 N N . GLY A 1 427 ? 4.797 22.656 3.873 1 91.44 427 GLY A N 1
ATOM 3243 C CA . GLY A 1 427 ? 5.074 22.328 2.484 1 91.44 427 GLY A CA 1
ATOM 3244 C C . GLY A 1 427 ? 5.887 23.375 1.764 1 91.44 427 GLY A C 1
ATOM 3245 O O . GLY A 1 427 ? 6.93 23.078 1.185 1 91.44 427 GLY A O 1
ATOM 3246 N N . PRO A 1 428 ? 5.492 24.625 1.814 1 92.69 428 PRO A N 1
ATOM 3247 C CA . PRO A 1 428 ? 6.172 25.688 1.057 1 92.69 428 PRO A CA 1
ATOM 3248 C C . PRO A 1 428 ? 7.57 25.984 1.588 1 92.69 428 PRO A C 1
ATOM 3250 O O . PRO A 1 428 ? 7.859 25.734 2.758 1 92.69 428 PRO A O 1
ATOM 3253 N N . SER A 1 429 ? 8.383 26.547 0.682 1 91.06 429 SER A N 1
ATOM 3254 C CA . SER A 1 429 ? 9.625 27.125 1.177 1 91.06 429 SER A CA 1
ATOM 3255 C C . SER A 1 429 ? 9.352 28.25 2.16 1 91.06 429 SER A C 1
ATOM 3257 O O . SER A 1 429 ? 8.234 28.766 2.227 1 91.06 429 SER A O 1
ATOM 3259 N N . PHE A 1 430 ? 10.383 28.547 2.924 1 92.69 430 PHE A N 1
ATOM 3260 C CA . PHE A 1 430 ? 10.188 29.594 3.916 1 92.69 430 PHE A CA 1
ATOM 3261 C C . PHE A 1 430 ? 9.82 30.906 3.244 1 92.69 430 PHE A C 1
ATOM 3263 O O . PHE A 1 430 ? 8.992 31.672 3.762 1 92.69 430 PHE A O 1
ATOM 3270 N N . GLU A 1 431 ? 10.383 31.141 2.082 1 92.31 431 GLU A N 1
ATOM 3271 C CA . GLU A 1 431 ? 10.07 32.344 1.312 1 92.31 431 GLU A CA 1
ATOM 3272 C C . GLU A 1 431 ? 8.625 32.312 0.809 1 92.31 431 GLU A C 1
ATOM 3274 O O . GLU A 1 431 ? 7.902 33.312 0.933 1 92.31 431 GLU A O 1
ATOM 3279 N N . GLU A 1 432 ? 8.242 31.219 0.263 1 93.56 432 GLU A N 1
ATOM 3280 C CA . GLU A 1 432 ? 6.867 31.062 -0.209 1 93.56 432 GLU A CA 1
ATOM 3281 C C . GLU A 1 432 ? 5.867 31.203 0.934 1 93.56 432 GLU A C 1
ATOM 3283 O O . GLU A 1 432 ? 4.812 31.828 0.767 1 93.56 432 GLU A O 1
ATOM 3288 N N . LEU A 1 433 ? 6.25 30.656 2.051 1 96.94 433 LEU A N 1
ATOM 3289 C CA . LEU A 1 433 ? 5.383 30.734 3.221 1 96.94 433 LEU A CA 1
ATOM 3290 C C . LEU A 1 433 ? 5.219 32.188 3.67 1 96.94 433 LEU A C 1
ATOM 3292 O O . LEU A 1 433 ? 4.105 32.625 3.975 1 96.94 433 LEU A O 1
ATOM 3296 N N . THR A 1 434 ? 6.297 32.906 3.709 1 96.44 434 THR A N 1
ATOM 3297 C CA . THR A 1 434 ? 6.262 34.312 4.098 1 96.44 434 THR A CA 1
ATOM 3298 C C . THR A 1 434 ? 5.359 35.094 3.162 1 96.44 434 THR A C 1
ATOM 3300 O O . THR A 1 434 ? 4.512 35.875 3.617 1 96.44 434 THR A O 1
ATOM 3303 N N . GLN A 1 435 ? 5.52 34.844 1.886 1 94.75 435 GLN A N 1
ATOM 3304 C CA . GLN A 1 435 ? 4.707 35.531 0.888 1 94.75 435 GLN A CA 1
ATOM 3305 C C . GLN A 1 435 ? 3.232 35.156 1.035 1 94.75 435 GLN A C 1
ATOM 3307 O O . GLN A 1 435 ? 2.369 36.031 1.01 1 94.75 435 GLN A O 1
ATOM 3312 N N . GLY A 1 436 ? 2.984 33.906 1.135 1 96.5 436 GLY A N 1
ATOM 3313 C CA . GLY A 1 436 ? 1.612 33.438 1.266 1 96.5 436 GLY A CA 1
ATOM 3314 C C . GLY A 1 436 ? 0.907 34 2.486 1 96.5 436 GLY A C 1
ATOM 3315 O O . GLY A 1 436 ? -0.22 34.5 2.387 1 96.5 436 GLY A O 1
ATOM 3316 N N . LEU A 1 437 ? 1.554 33.969 3.605 1 96.81 437 LEU A N 1
ATOM 3317 C CA . LEU A 1 437 ? 0.968 34.438 4.852 1 96.81 437 LEU A CA 1
ATOM 3318 C C . LEU A 1 437 ? 0.764 35.969 4.797 1 96.81 437 LEU A C 1
ATOM 3320 O O . LEU A 1 437 ? -0.202 36.469 5.359 1 96.81 437 LEU A O 1
ATOM 3324 N N . THR A 1 438 ? 1.672 36.656 4.184 1 95.06 438 THR A N 1
ATOM 3325 C CA . THR A 1 438 ? 1.525 38.125 4.023 1 95.06 438 THR A CA 1
ATOM 3326 C C . THR A 1 438 ? 0.282 38.438 3.205 1 95.06 438 THR A C 1
ATOM 3328 O O . THR A 1 438 ? -0.5 39.312 3.578 1 95.06 438 THR A O 1
ATOM 3331 N N . ARG A 1 439 ? 0.124 37.719 2.156 1 93.75 439 ARG A N 1
ATOM 3332 C CA . ARG A 1 439 ? -1.051 37.938 1.314 1 93.75 439 ARG A CA 1
ATOM 3333 C C . ARG A 1 439 ? -2.332 37.625 2.076 1 93.75 439 ARG A C 1
ATOM 3335 O O . ARG A 1 439 ? -3.326 38.344 1.959 1 93.75 439 ARG A O 1
ATOM 3342 N N . LEU A 1 440 ? -2.307 36.625 2.805 1 94.62 440 LEU A N 1
ATOM 3343 C CA . LEU A 1 440 ? -3.484 36.219 3.568 1 94.62 440 LEU A CA 1
ATOM 3344 C C . LEU A 1 440 ? -3.787 37.25 4.664 1 94.62 440 LEU A C 1
ATOM 3346 O O . LEU A 1 440 ? -4.953 37.5 4.965 1 94.62 440 LEU A O 1
ATOM 3350 N N . SER A 1 441 ? -2.734 37.656 5.285 1 92.56 441 SER A N 1
ATOM 3351 C CA . SER A 1 441 ? -2.912 38.688 6.309 1 92.56 441 SER A CA 1
ATOM 3352 C C . SER A 1 441 ? -3.639 39.906 5.746 1 92.56 441 SER A C 1
ATOM 3354 O O . SER A 1 441 ? -4.504 40.5 6.41 1 92.56 441 SER A O 1
ATOM 3356 N N . ASN A 1 442 ? -3.303 40.281 4.582 1 88.06 442 ASN A N 1
ATOM 3357 C CA . ASN A 1 442 ? -3.955 41.406 3.922 1 88.06 442 ASN A CA 1
ATOM 3358 C C . ASN A 1 442 ? -5.43 41.125 3.648 1 88.06 442 ASN A C 1
ATOM 3360 O O . ASN A 1 442 ? -6.27 42.031 3.764 1 88.06 442 ASN A O 1
ATOM 3364 N N . LEU A 1 443 ? -5.699 39.938 3.295 1 88.06 443 LEU A N 1
ATOM 3365 C CA . LEU A 1 443 ? -7.082 39.562 3.049 1 88.06 443 LEU A CA 1
ATOM 3366 C C . LEU A 1 443 ? -7.898 39.594 4.336 1 88.06 443 LEU A C 1
ATOM 3368 O O . LEU A 1 443 ? -9.062 40 4.32 1 88.06 443 LEU A O 1
ATOM 3372 N N . LEU A 1 444 ? -7.348 39.188 5.367 1 87.62 444 LEU A N 1
ATOM 3373 C CA . LEU A 1 444 ? -8.047 39.094 6.645 1 87.62 444 LEU A CA 1
ATOM 3374 C C . LEU A 1 444 ? -8.305 40.469 7.219 1 87.62 444 LEU A C 1
ATOM 3376 O O . LEU A 1 444 ? -9.281 40.688 7.945 1 87.62 444 LEU A O 1
ATOM 3380 N N . LYS A 1 445 ? -7.48 41.406 6.949 1 80.5 445 LYS A N 1
ATOM 3381 C CA . LYS A 1 445 ? -7.641 42.75 7.434 1 80.5 445 LYS A CA 1
ATOM 3382 C C . LYS A 1 445 ? -8.75 43.5 6.672 1 80.5 445 LYS A C 1
ATOM 3384 O O . LYS A 1 445 ? -9.453 44.312 7.238 1 80.5 445 LYS A O 1
ATOM 3389 N N . HIS A 1 446 ? -8.922 43.281 5.449 1 71.88 446 HIS A N 1
ATOM 3390 C CA . HIS A 1 446 ? -9.883 44 4.621 1 71.88 446 HIS A CA 1
ATOM 3391 C C . HIS A 1 446 ? -11.258 43.344 4.676 1 71.88 446 HIS A C 1
ATOM 3393 O O . HIS A 1 446 ? -12.266 43.969 4.324 1 71.88 446 HIS A O 1
ATOM 3399 N N . GLU A 1 447 ? -11.391 42.125 4.785 1 62.97 447 GLU A N 1
ATOM 3400 C CA . GLU A 1 447 ? -12.695 41.5 4.922 1 62.97 447 GLU A CA 1
ATOM 3401 C C . GLU A 1 447 ? -12.961 41.094 6.367 1 62.97 447 GLU A C 1
ATOM 3403 O O . GLU A 1 447 ? -12.438 40.062 6.836 1 62.97 447 GLU A O 1
ATOM 3408 N N . PRO A 1 448 ? -13.586 42.031 7.109 1 53.41 448 PRO A N 1
ATOM 3409 C CA . PRO A 1 448 ? -13.875 41.688 8.508 1 53.41 448 PRO A CA 1
ATOM 3410 C C . PRO A 1 448 ? -14.594 40.375 8.664 1 53.41 448 PRO A C 1
ATOM 3412 O O . PRO A 1 448 ? -15.602 40.125 7.992 1 53.41 448 PRO A O 1
ATOM 3415 N N . HIS A 1 449 ? -13.852 39.344 8.641 1 55.5 449 HIS A N 1
ATOM 3416 C CA . HIS A 1 449 ? -14.43 38 8.781 1 55.5 449 HIS A CA 1
ATOM 3417 C C . HIS A 1 449 ? -15.07 37.844 10.156 1 55.5 449 HIS A C 1
ATOM 3419 O O . HIS A 1 449 ? -14.609 38.438 11.133 1 55.5 449 HIS A O 1
ATOM 3425 N N . ALA A 1 450 ? -16.422 37.688 10.133 1 52.78 450 ALA A N 1
ATOM 3426 C CA . ALA A 1 450 ? -17.172 37.438 11.352 1 52.78 450 ALA A CA 1
ATOM 3427 C C . ALA A 1 450 ? -16.5 36.375 12.211 1 52.78 450 ALA A C 1
ATOM 3429 O O . ALA A 1 450 ? -16.234 35.25 11.742 1 52.78 450 ALA A O 1
ATOM 3430 N N . PRO A 1 451 ? -15.914 36.875 13.359 1 51 451 PRO A N 1
ATOM 3431 C CA . PRO A 1 451 ? -15.359 35.906 14.297 1 51 451 PRO A CA 1
ATOM 3432 C C . PRO A 1 451 ? -16.312 34.75 14.578 1 51 451 PRO A C 1
ATOM 3434 O O . PRO A 1 451 ? -17.531 34.906 14.453 1 51 451 PRO A O 1
ATOM 3437 N N . ALA A 1 452 ? -15.797 33.531 14.742 1 49.06 452 ALA A N 1
ATOM 3438 C CA . ALA A 1 452 ? -16.656 32.406 15.148 1 49.06 452 ALA A CA 1
ATOM 3439 C C . ALA A 1 452 ? -17.328 32.688 16.484 1 49.06 452 ALA A C 1
ATOM 3441 O O . ALA A 1 452 ? -16.766 33.406 17.328 1 49.06 452 ALA A O 1
ATOM 3442 N N . MET B 1 1 ? 22.297 -0.571 25.969 1 31.05 1 MET B N 1
ATOM 3443 C CA . MET B 1 1 ? 22.562 -1.832 26.656 1 31.05 1 MET B CA 1
ATOM 3444 C C . MET B 1 1 ? 22.656 -2.984 25.656 1 31.05 1 MET B C 1
ATOM 3446 O O . MET B 1 1 ? 21.797 -3.131 24.781 1 31.05 1 MET B O 1
ATOM 3450 N N . ARG B 1 2 ? 23.828 -3.58 25.375 1 44 2 ARG B N 1
ATOM 3451 C CA . ARG B 1 2 ? 23.984 -4.781 24.562 1 44 2 ARG B CA 1
ATOM 3452 C C . ARG B 1 2 ? 22.969 -5.848 24.953 1 44 2 ARG B C 1
ATOM 3454 O O . ARG B 1 2 ? 22.906 -6.27 26.109 1 44 2 ARG B O 1
ATOM 3461 N N . LEU B 1 3 ? 21.969 -5.914 24.344 1 51 3 LEU B N 1
ATOM 3462 C CA . LEU B 1 3 ? 21 -6.941 24.719 1 51 3 LEU B CA 1
ATOM 3463 C C . LEU B 1 3 ? 21.688 -8.289 24.922 1 51 3 LEU B C 1
ATOM 3465 O O . LEU B 1 3 ? 22.422 -8.75 24.047 1 51 3 LEU B O 1
ATOM 3469 N N . GLN B 1 4 ? 21.875 -8.711 26.109 1 64.62 4 GLN B N 1
ATOM 3470 C CA . GLN B 1 4 ? 22.438 -9.992 26.531 1 64.62 4 GLN B CA 1
ATOM 3471 C C . GLN B 1 4 ? 21.641 -11.156 25.953 1 64.62 4 GLN B C 1
ATOM 3473 O O . GLN B 1 4 ? 20.422 -11.055 25.766 1 64.62 4 GLN B O 1
ATOM 3478 N N . SER B 1 5 ? 22.359 -12.125 25.453 1 77.88 5 SER B N 1
ATOM 3479 C CA . SER B 1 5 ? 21.719 -13.336 24.938 1 77.88 5 SER B CA 1
ATOM 3480 C C . SER B 1 5 ? 20.812 -13.953 26 1 77.88 5 SER B C 1
ATOM 3482 O O . SER B 1 5 ? 21.203 -14.109 27.156 1 77.88 5 SER B O 1
ATOM 3484 N N . PRO B 1 6 ? 19.609 -14.227 25.688 1 79.5 6 PRO B N 1
ATOM 3485 C CA . PRO B 1 6 ? 18.734 -14.891 26.641 1 79.5 6 PRO B CA 1
ATOM 3486 C C . PRO B 1 6 ? 19.062 -16.375 26.812 1 79.5 6 PRO B C 1
ATOM 3488 O O . PRO B 1 6 ? 18.453 -17.062 27.641 1 79.5 6 PRO B O 1
ATOM 3491 N N . TRP B 1 7 ? 19.969 -16.797 26.109 1 85.88 7 TRP B N 1
ATOM 3492 C CA . TRP B 1 7 ? 20.219 -18.234 26.125 1 85.88 7 TRP B CA 1
ATOM 3493 C C . TRP B 1 7 ? 21.125 -18.625 27.281 1 85.88 7 TRP B C 1
ATOM 3495 O O . TRP B 1 7 ? 22.156 -18 27.531 1 85.88 7 TRP B O 1
ATOM 3505 N N . THR B 1 8 ? 20.703 -19.531 28.078 1 83.75 8 THR B N 1
ATOM 3506 C CA . THR B 1 8 ? 21.594 -20.156 29.047 1 83.75 8 THR B CA 1
ATOM 3507 C C . THR B 1 8 ? 22.453 -21.234 28.375 1 83.75 8 THR B C 1
ATOM 3509 O O . THR B 1 8 ? 21.938 -22.281 27.969 1 83.75 8 THR B O 1
ATOM 3512 N N . PRO B 1 9 ? 23.703 -20.969 28.234 1 87.88 9 PRO B N 1
ATOM 3513 C CA . PRO B 1 9 ? 24.578 -21.875 27.484 1 87.88 9 PRO B CA 1
ATOM 3514 C C . PRO B 1 9 ? 24.625 -23.281 28.078 1 87.88 9 PRO B C 1
ATOM 3516 O O . PRO B 1 9 ? 24.797 -23.438 29.297 1 87.88 9 PRO B O 1
ATOM 3519 N N . ARG B 1 10 ? 24.359 -24.25 27.266 1 88.62 10 ARG B N 1
ATOM 3520 C CA . ARG B 1 10 ? 24.438 -25.656 27.641 1 88.62 10 ARG B CA 1
ATOM 3521 C C . ARG B 1 10 ? 24.844 -26.516 26.453 1 88.62 10 ARG B C 1
ATOM 3523 O O . ARG B 1 10 ? 24.734 -26.094 25.297 1 88.62 10 ARG B O 1
ATOM 3530 N N . LEU B 1 11 ? 25.344 -27.656 26.766 1 88.56 11 LEU B N 1
ATOM 3531 C CA . LEU B 1 11 ? 25.578 -28.688 25.75 1 88.56 11 LEU B CA 1
ATOM 3532 C C . LEU B 1 11 ? 24.562 -29.828 25.875 1 88.56 11 LEU B C 1
ATOM 3534 O O . LEU B 1 11 ? 24.172 -30.188 26.984 1 88.56 11 LEU B O 1
ATOM 3538 N N . ALA B 1 12 ? 24.078 -30.25 24.797 1 84.75 12 ALA B N 1
ATOM 3539 C CA . ALA B 1 12 ? 23.156 -31.375 24.812 1 84.75 12 ALA B CA 1
ATOM 3540 C C . ALA B 1 12 ? 23.828 -32.625 25.406 1 84.75 12 ALA B C 1
ATOM 3542 O O . ALA B 1 12 ? 25.016 -32.844 25.203 1 84.75 12 ALA B O 1
ATOM 3543 N N . ASP B 1 13 ? 23.016 -33.406 26.156 1 82.5 13 ASP B N 1
ATOM 3544 C CA . ASP B 1 13 ? 23.531 -34.625 26.75 1 82.5 13 ASP B CA 1
ATOM 3545 C C . ASP B 1 13 ? 23.391 -35.812 25.797 1 82.5 13 ASP B C 1
ATOM 3547 O O . ASP B 1 13 ? 22.531 -36.688 26 1 82.5 13 ASP B O 1
ATOM 3551 N N . ILE B 1 14 ? 24.125 -35.75 24.781 1 79.62 14 ILE B N 1
ATOM 3552 C CA . ILE B 1 14 ? 24.109 -36.812 23.781 1 79.62 14 ILE B CA 1
ATOM 3553 C C . ILE B 1 14 ? 25.547 -37.25 23.484 1 79.62 14 ILE B C 1
ATOM 3555 O O . ILE B 1 14 ? 26.5 -36.562 23.828 1 79.62 14 ILE B O 1
ATOM 3559 N N . GLU B 1 15 ? 25.672 -38.438 22.984 1 80.12 15 GLU B N 1
ATOM 3560 C CA . GLU B 1 15 ? 26.984 -38.938 22.594 1 80.12 15 GLU B CA 1
ATOM 3561 C C . GLU B 1 15 ? 27.438 -38.344 21.266 1 80.12 15 GLU B C 1
ATOM 3563 O O . GLU B 1 15 ? 27.125 -38.906 20.203 1 80.12 15 GLU B O 1
ATOM 3568 N N . ALA B 1 16 ? 27.969 -37.188 21.25 1 85.12 16 ALA B N 1
ATOM 3569 C CA . ALA B 1 16 ? 28.469 -36.469 20.078 1 85.12 16 ALA B CA 1
ATOM 3570 C C . ALA B 1 16 ? 29.609 -35.531 20.453 1 85.12 16 ALA B C 1
ATOM 3572 O O . ALA B 1 16 ? 29.938 -35.375 21.625 1 85.12 16 ALA B O 1
ATOM 3573 N N . ASN B 1 17 ? 30.312 -35.094 19.5 1 86.56 17 ASN B N 1
ATOM 3574 C CA . ASN B 1 17 ? 31.359 -34.125 19.797 1 86.56 17 ASN B CA 1
ATOM 3575 C C . ASN B 1 17 ? 30.797 -32.812 20.281 1 86.56 17 ASN B C 1
ATOM 3577 O O . ASN B 1 17 ? 29.594 -32.562 20.172 1 86.56 17 ASN B O 1
ATOM 3581 N N . ALA B 1 18 ? 31.594 -32.031 20.781 1 89 18 ALA B N 1
ATOM 3582 C CA . ALA B 1 18 ? 31.172 -30.812 21.453 1 89 18 ALA B CA 1
ATOM 3583 C C . ALA B 1 18 ? 30.422 -29.891 20.5 1 89 18 ALA B C 1
ATOM 3585 O O . ALA B 1 18 ? 29.438 -29.25 20.875 1 89 18 ALA B O 1
ATOM 3586 N N . SER B 1 19 ? 30.891 -29.828 19.297 1 89 19 SER B N 1
ATOM 3587 C CA . SER B 1 19 ? 30.234 -28.969 18.312 1 89 19 SER B CA 1
ATOM 3588 C C . SER B 1 19 ? 28.812 -29.438 18.047 1 89 19 SER B C 1
ATOM 3590 O O . SER B 1 19 ? 27.875 -28.641 18.016 1 89 19 SER B O 1
ATOM 3592 N N . GLU B 1 20 ? 28.656 -30.641 17.859 1 84.62 20 GLU B N 1
ATOM 3593 C CA . GLU B 1 20 ? 27.344 -31.234 17.594 1 84.62 20 GLU B CA 1
ATOM 3594 C C . GLU B 1 20 ? 26.422 -31.062 18.797 1 84.62 20 GLU B C 1
ATOM 3596 O O . GLU B 1 20 ? 25.234 -30.781 18.625 1 84.62 20 GLU B O 1
ATOM 3601 N N . ARG B 1 21 ? 26.969 -31.281 19.922 1 87.06 21 ARG B N 1
ATOM 3602 C CA . ARG B 1 21 ? 26.188 -31.125 21.125 1 87.06 21 ARG B CA 1
ATOM 3603 C C . ARG B 1 21 ? 25.703 -29.688 21.281 1 87.06 21 ARG B C 1
ATOM 3605 O O . ARG B 1 21 ? 24.578 -29.438 21.75 1 87.06 21 ARG B O 1
ATOM 3612 N N . LEU B 1 22 ? 26.547 -28.797 20.938 1 89.12 22 LEU B N 1
ATOM 3613 C CA . LEU B 1 22 ? 26.156 -27.391 20.984 1 89.12 22 LEU B CA 1
ATOM 3614 C C . LEU B 1 22 ? 25.062 -27.094 19.953 1 89.12 22 LEU B C 1
ATOM 3616 O O . LEU B 1 22 ? 24.078 -26.406 20.266 1 89.12 22 LEU B O 1
ATOM 3620 N N . VAL B 1 23 ? 25.219 -27.609 18.766 1 86.5 23 VAL B N 1
ATOM 3621 C CA . VAL B 1 23 ? 24.234 -27.438 17.719 1 86.5 23 VAL B CA 1
ATOM 3622 C C . VAL B 1 23 ? 22.875 -27.969 18.172 1 86.5 23 VAL B C 1
ATOM 3624 O O . VAL B 1 23 ? 21.859 -27.281 18.047 1 86.5 23 VAL B O 1
ATOM 3627 N N . TYR B 1 24 ? 22.844 -29.062 18.688 1 80.62 24 TYR B N 1
ATOM 3628 C CA . TYR B 1 24 ? 21.609 -29.688 19.125 1 80.62 24 TYR B CA 1
ATOM 3629 C C . TYR B 1 24 ? 20.969 -28.891 20.266 1 80.62 24 TYR B C 1
ATOM 3631 O O . TYR B 1 24 ? 19.75 -28.703 20.297 1 80.62 24 TYR B O 1
ATOM 3639 N N . ALA B 1 25 ? 21.812 -28.516 21.203 1 85.69 25 ALA B N 1
ATOM 3640 C CA . ALA B 1 25 ? 21.297 -27.734 22.328 1 85.69 25 ALA B CA 1
ATOM 3641 C C . ALA B 1 25 ? 20.625 -26.453 21.844 1 85.69 25 ALA B C 1
ATOM 3643 O O . ALA B 1 25 ? 19.5 -26.141 22.234 1 85.69 25 ALA B O 1
ATOM 3644 N N . LEU B 1 26 ? 21.297 -25.75 21 1 84.38 26 LEU B N 1
ATOM 3645 C CA . LEU B 1 26 ? 20.766 -24.5 20.484 1 84.38 26 LEU B CA 1
ATOM 3646 C C . LEU B 1 26 ? 19.562 -24.75 19.578 1 84.38 26 LEU B C 1
ATOM 3648 O O . LEU B 1 26 ? 18.547 -24.062 19.672 1 84.38 26 LEU B O 1
ATOM 3652 N N . ALA B 1 27 ? 19.703 -25.75 18.719 1 77.81 27 ALA B N 1
ATOM 3653 C CA . ALA B 1 27 ? 18.594 -26.094 17.828 1 77.81 27 ALA B CA 1
ATOM 3654 C C . ALA B 1 27 ? 17.344 -26.484 18.625 1 77.81 27 ALA B C 1
ATOM 3656 O O . ALA B 1 27 ? 16.25 -26.031 18.312 1 77.81 27 ALA B O 1
ATOM 3657 N N . ASP B 1 28 ? 17.578 -27.281 19.578 1 75.19 28 ASP B N 1
ATOM 3658 C CA . ASP B 1 28 ? 16.469 -27.703 20.453 1 75.19 28 ASP B CA 1
ATOM 3659 C C . ASP B 1 28 ? 15.812 -26.5 21.125 1 75.19 28 ASP B C 1
ATOM 3661 O O . ASP B 1 28 ? 14.586 -26.406 21.172 1 75.19 28 ASP B O 1
ATOM 3665 N N . ASP B 1 29 ? 16.625 -25.609 21.578 1 78.56 29 ASP B N 1
ATOM 3666 C CA . ASP B 1 29 ? 16.094 -24.469 22.297 1 78.56 29 ASP B CA 1
ATOM 3667 C C . ASP B 1 29 ? 15.391 -23.5 21.328 1 78.56 29 ASP B C 1
ATOM 3669 O O . ASP B 1 29 ? 14.414 -22.844 21.703 1 78.56 29 ASP B O 1
ATOM 3673 N N . ILE B 1 30 ? 15.852 -23.531 20.188 1 76.25 30 ILE B N 1
ATOM 3674 C CA . ILE B 1 30 ? 15.211 -22.703 19.172 1 76.25 30 ILE B CA 1
ATOM 3675 C C . ILE B 1 30 ? 13.891 -23.344 18.75 1 76.25 30 ILE B C 1
ATOM 3677 O O . ILE B 1 30 ? 12.852 -22.672 18.719 1 76.25 30 ILE B O 1
ATOM 3681 N N . VAL B 1 31 ? 13.891 -24.625 18.562 1 64.12 31 VAL B N 1
ATOM 3682 C CA . VAL B 1 31 ? 12.727 -25.359 18.078 1 64.12 31 VAL B CA 1
ATOM 3683 C C . VAL B 1 31 ? 11.672 -25.438 19.188 1 64.12 31 VAL B C 1
ATOM 3685 O O . VAL B 1 31 ? 10.477 -25.328 18.922 1 64.12 31 VAL B O 1
ATOM 3688 N N . GLU B 1 32 ? 12.141 -25.594 20.359 1 63.16 32 GLU B N 1
ATOM 3689 C CA . GLU B 1 32 ? 11.242 -25.719 21.516 1 63.16 32 GLU B CA 1
ATOM 3690 C C . GLU B 1 32 ? 10.766 -24.344 21.984 1 63.16 32 GLU B C 1
ATOM 3692 O O . GLU B 1 32 ? 9.992 -24.25 22.938 1 63.16 32 GLU B O 1
ATOM 3697 N N . GLY B 1 33 ? 11.266 -23.391 21.312 1 66.38 33 GLY B N 1
ATOM 3698 C CA . GLY B 1 33 ? 10.781 -22.047 21.562 1 66.38 33 GLY B CA 1
ATOM 3699 C C . GLY B 1 33 ? 11.453 -21.391 22.766 1 66.38 33 GLY B C 1
ATOM 3700 O O . GLY B 1 33 ? 11.031 -20.312 23.203 1 66.38 33 GLY B O 1
ATOM 3701 N N . ARG B 1 34 ? 12.469 -22.016 23.391 1 72.75 34 ARG B N 1
ATOM 3702 C CA . ARG B 1 34 ? 13.211 -21.406 24.484 1 72.75 34 ARG B CA 1
ATOM 3703 C C . ARG B 1 34 ? 14.039 -20.219 23.984 1 72.75 34 ARG B C 1
ATOM 3705 O O . ARG B 1 34 ? 14.258 -19.266 24.719 1 72.75 34 ARG B O 1
ATOM 3712 N N . LEU B 1 35 ? 14.484 -20.406 22.75 1 75.31 35 LEU B N 1
ATOM 3713 C CA . LEU B 1 35 ? 15.094 -19.312 22 1 75.31 35 LEU B CA 1
ATOM 3714 C C . LEU B 1 35 ? 14.18 -18.859 20.859 1 75.31 35 LEU B C 1
ATOM 3716 O O . LEU B 1 35 ? 13.727 -19.672 20.062 1 75.31 35 LEU B O 1
ATOM 3720 N N . LYS B 1 36 ? 13.828 -17.781 20.891 1 68.5 36 LYS B N 1
ATOM 3721 C CA . LYS B 1 36 ? 12.844 -17.25 19.938 1 68.5 36 LYS B CA 1
ATOM 3722 C C . LYS B 1 36 ? 13.531 -16.578 18.75 1 68.5 36 LYS B C 1
ATOM 3724 O O . LYS B 1 36 ? 14.68 -16.141 18.859 1 68.5 36 LYS B O 1
ATOM 3729 N N . SER B 1 37 ? 12.695 -16.625 17.641 1 66.38 37 SER B N 1
ATOM 3730 C CA . SER B 1 37 ? 13.188 -15.922 16.469 1 66.38 37 SER B CA 1
ATOM 3731 C C . SER B 1 37 ? 13.617 -14.5 16.812 1 66.38 37 SER B C 1
ATOM 3733 O O . SER B 1 37 ? 12.898 -13.781 17.516 1 66.38 37 SER B O 1
ATOM 3735 N N . GLY B 1 38 ? 14.844 -14.195 16.422 1 70 38 GLY B N 1
ATOM 3736 C CA . GLY B 1 38 ? 15.375 -12.859 16.656 1 70 38 GLY B CA 1
ATOM 3737 C C . GLY B 1 38 ? 16.219 -12.781 17.922 1 70 38 GLY B C 1
ATOM 3738 O O . GLY B 1 38 ? 16.875 -11.766 18.156 1 70 38 GLY B O 1
ATOM 3739 N N . ASP B 1 39 ? 16.203 -13.797 18.719 1 75.31 39 ASP B N 1
ATOM 3740 C CA . ASP B 1 39 ? 17.016 -13.773 19.922 1 75.31 39 ASP B CA 1
ATOM 3741 C C . ASP B 1 39 ? 18.5 -13.719 19.594 1 75.31 39 ASP B C 1
ATOM 3743 O O . ASP B 1 39 ? 18.953 -14.375 18.641 1 75.31 39 ASP B O 1
ATOM 3747 N N . ARG B 1 40 ? 19.188 -12.867 20.328 1 80.81 40 ARG B N 1
ATOM 3748 C CA . ARG B 1 40 ? 20.641 -12.773 20.188 1 80.81 40 ARG B CA 1
ATOM 3749 C C . ARG B 1 40 ? 21.328 -13.945 20.875 1 80.81 40 ARG B C 1
ATOM 3751 O O . ARG B 1 40 ? 21.016 -14.289 22.016 1 80.81 40 ARG B O 1
ATOM 3758 N N . LEU B 1 41 ? 22.234 -14.523 20.094 1 86.19 41 LEU B N 1
ATOM 3759 C CA . LEU B 1 41 ? 23.031 -15.586 20.672 1 86.19 41 LEU B CA 1
ATOM 3760 C C . LEU B 1 41 ? 24.344 -15.039 21.219 1 86.19 41 LEU B C 1
ATOM 3762 O O . LEU B 1 41 ? 24.812 -13.984 20.797 1 86.19 41 LEU B O 1
ATOM 3766 N N . PRO B 1 42 ? 24.984 -15.695 22.297 1 85.19 42 PRO B N 1
ATOM 3767 C CA . PRO B 1 42 ? 26.266 -15.227 22.844 1 85.19 42 PRO B CA 1
ATOM 3768 C C . PRO B 1 42 ? 27.359 -15.164 21.797 1 85.19 42 PRO B C 1
ATOM 3770 O O . PRO B 1 42 ? 27.344 -15.93 20.828 1 85.19 42 PRO B O 1
ATOM 3773 N N . ALA B 1 43 ? 28.266 -14.25 22.047 1 85 43 ALA B N 1
ATOM 3774 C CA . ALA B 1 43 ? 29.438 -14.188 21.203 1 85 43 ALA B CA 1
ATOM 3775 C C . ALA B 1 43 ? 30.234 -15.492 21.281 1 85 43 ALA B C 1
ATOM 3777 O O . ALA B 1 43 ? 30.266 -16.141 22.328 1 85 43 ALA B O 1
ATOM 3778 N N . HIS B 1 44 ? 30.859 -15.82 20.141 1 87.25 44 HIS B N 1
ATOM 3779 C CA . HIS B 1 44 ? 31.562 -17.094 20.047 1 87.25 44 HIS B CA 1
ATOM 3780 C C . HIS B 1 44 ? 32.531 -17.281 21.188 1 87.25 44 HIS B C 1
ATOM 3782 O O . HIS B 1 44 ? 32.562 -18.328 21.844 1 87.25 44 HIS B O 1
ATOM 3788 N N . ARG B 1 45 ? 33.312 -16.188 21.422 1 86 45 ARG B N 1
ATOM 3789 C CA . ARG B 1 45 ? 34.344 -16.281 22.469 1 86 45 ARG B CA 1
ATOM 3790 C C . ARG B 1 45 ? 33.719 -16.422 23.844 1 86 45 ARG B C 1
ATOM 3792 O O . ARG B 1 45 ? 34.188 -17.203 24.672 1 86 45 ARG B O 1
ATOM 3799 N N . GLN B 1 46 ? 32.719 -15.727 24.062 1 86.69 46 GLN B N 1
ATOM 3800 C CA . GLN B 1 46 ? 32 -15.789 25.359 1 86.69 46 GLN B CA 1
ATOM 3801 C C . GLN B 1 46 ? 31.406 -17.172 25.578 1 86.69 46 GLN B C 1
ATOM 3803 O O . GLN B 1 46 ? 31.5 -17.719 26.688 1 86.69 46 GLN B O 1
ATOM 3808 N N . LEU B 1 47 ? 30.828 -17.703 24.609 1 88.75 47 LEU B N 1
ATOM 3809 C CA . LEU B 1 47 ? 30.188 -19 24.703 1 88.75 47 LEU B CA 1
ATOM 3810 C C . LEU B 1 47 ? 31.219 -20.094 24.922 1 88.75 47 LEU B C 1
ATOM 3812 O O . LEU B 1 47 ? 31 -21.016 25.719 1 88.75 47 LEU B O 1
ATOM 3816 N N . ALA B 1 48 ? 32.312 -19.969 24.25 1 91.75 48 ALA B N 1
ATOM 3817 C CA . ALA B 1 48 ? 33.406 -20.906 24.438 1 91.75 48 ALA B CA 1
ATOM 3818 C C . ALA B 1 48 ? 33.875 -20.922 25.891 1 91.75 48 ALA B C 1
ATOM 3820 O O . ALA B 1 48 ? 34.094 -22 26.469 1 91.75 48 ALA B O 1
ATOM 3821 N N . TRP B 1 49 ? 34 -19.766 26.375 1 88.94 49 TRP B N 1
ATOM 3822 C CA . TRP B 1 49 ? 34.469 -19.625 27.75 1 88.94 49 TRP B CA 1
ATOM 3823 C C . TRP B 1 49 ? 33.438 -20.203 28.719 1 88.94 49 TRP B C 1
ATOM 3825 O O . TRP B 1 49 ? 33.781 -20.984 29.609 1 88.94 49 TRP B O 1
ATOM 3835 N N . GLN B 1 50 ? 32.25 -19.938 28.531 1 88.75 50 GLN B N 1
ATOM 3836 C CA . GLN B 1 50 ? 31.188 -20.328 29.438 1 88.75 50 GLN B CA 1
ATOM 3837 C C . GLN B 1 50 ? 30.984 -21.844 29.422 1 88.75 50 GLN B C 1
ATOM 3839 O O . GLN B 1 50 ? 30.688 -22.453 30.453 1 88.75 50 GLN B O 1
ATOM 3844 N N . LEU B 1 51 ? 31.203 -22.438 28.297 1 89.25 51 LEU B N 1
ATOM 3845 C CA . LEU B 1 51 ? 30.922 -23.859 28.156 1 89.25 51 LEU B CA 1
ATOM 3846 C C . LEU B 1 51 ? 32.188 -24.688 28.281 1 89.25 51 LEU B C 1
ATOM 3848 O O . LEU B 1 51 ? 32.156 -25.922 28.297 1 89.25 51 LEU B O 1
ATOM 3852 N N . GLY B 1 52 ? 33.375 -23.953 28.312 1 90.31 52 GLY B N 1
ATOM 3853 C CA . GLY B 1 52 ? 34.656 -24.641 28.422 1 90.31 52 GLY B CA 1
ATOM 3854 C C . GLY B 1 52 ? 35 -25.453 27.203 1 90.31 52 GLY B C 1
ATOM 3855 O O . GLY B 1 52 ? 35.5 -26.562 27.312 1 90.31 52 GLY B O 1
ATOM 3856 N N . ILE B 1 53 ? 34.594 -24.969 26.109 1 91 53 ILE B N 1
ATOM 3857 C CA . ILE B 1 53 ? 34.906 -25.656 24.859 1 91 53 ILE B CA 1
ATOM 3858 C C . ILE B 1 53 ? 35.719 -24.734 23.953 1 91 53 ILE B C 1
ATOM 3860 O O . ILE B 1 53 ? 35.875 -23.547 24.25 1 91 53 ILE B O 1
ATOM 3864 N N . GLY B 1 54 ? 36.344 -25.328 22.875 1 88.75 54 GLY B N 1
ATOM 3865 C CA . GLY B 1 54 ? 37.188 -24.562 21.969 1 88.75 54 GLY B CA 1
ATOM 3866 C C . GLY B 1 54 ? 36.406 -23.547 21.141 1 88.75 54 GLY B C 1
ATOM 3867 O O . GLY B 1 54 ? 35.281 -23.781 20.766 1 88.75 54 GLY B O 1
ATOM 3868 N N . LEU B 1 55 ? 37.094 -22.5 20.922 1 88.19 55 LEU B N 1
ATOM 3869 C CA . LEU B 1 55 ? 36.531 -21.469 20.062 1 88.19 55 LEU B CA 1
ATOM 3870 C C . LEU B 1 55 ? 36.188 -22.031 18.703 1 88.19 55 LEU B C 1
ATOM 3872 O O . LEU B 1 55 ? 35.125 -21.703 18.141 1 88.19 55 LEU B O 1
ATOM 3876 N N . GLY B 1 56 ? 37 -22.75 18.203 1 88.31 56 GLY B N 1
ATOM 3877 C CA . GLY B 1 56 ? 36.719 -23.391 16.922 1 88.31 56 GLY B CA 1
ATOM 3878 C C . GLY B 1 56 ? 35.5 -24.25 16.938 1 88.31 56 GLY B C 1
ATOM 3879 O O . GLY B 1 56 ? 34.75 -24.297 15.945 1 88.31 56 GLY B O 1
ATOM 3880 N N . THR B 1 57 ? 35.281 -24.922 17.969 1 87.81 57 THR B N 1
ATOM 3881 C CA . THR B 1 57 ? 34.125 -25.766 18.172 1 87.81 57 THR B CA 1
ATOM 3882 C C . THR B 1 57 ? 32.844 -24.938 18.141 1 87.81 57 THR B C 1
ATOM 3884 O O . THR B 1 57 ? 31.859 -25.328 17.516 1 87.81 57 THR B O 1
ATOM 3887 N N . VAL B 1 58 ? 32.875 -23.828 18.828 1 90.06 58 VAL B N 1
ATOM 3888 C CA . VAL B 1 58 ? 31.719 -22.922 18.859 1 90.06 58 VAL B CA 1
ATOM 3889 C C . VAL B 1 58 ? 31.469 -22.359 17.469 1 90.06 58 VAL B C 1
ATOM 3891 O O . VAL B 1 58 ? 30.312 -22.312 17.016 1 90.06 58 VAL B O 1
ATOM 3894 N N . THR B 1 59 ? 32.5 -21.984 16.891 1 87 59 THR B N 1
ATOM 3895 C CA . THR B 1 59 ? 32.406 -21.406 15.562 1 87 59 THR B CA 1
ATOM 3896 C C . THR B 1 59 ? 31.797 -22.422 14.586 1 87 59 THR B C 1
ATOM 3898 O O . THR B 1 59 ? 30.938 -22.078 13.773 1 87 59 THR B O 1
ATOM 3901 N N . LYS B 1 60 ? 32.219 -23.594 14.641 1 83.38 60 LYS B N 1
ATOM 3902 C CA . LYS B 1 60 ? 31.656 -24.672 13.82 1 83.38 60 LYS B CA 1
ATOM 3903 C C . LYS B 1 60 ? 30.188 -24.891 14.109 1 83.38 60 LYS B C 1
ATOM 3905 O O . LYS B 1 60 ? 29.391 -25.125 13.195 1 83.38 60 LYS B O 1
ATOM 3910 N N . ALA B 1 61 ? 29.812 -24.859 15.297 1 86.75 61 ALA B N 1
ATOM 3911 C CA . ALA B 1 61 ? 28.422 -25.047 15.695 1 86.75 61 ALA B CA 1
ATOM 3912 C C . ALA B 1 61 ? 27.531 -23.938 15.148 1 86.75 61 ALA B C 1
ATOM 3914 O O . ALA B 1 61 ? 26.469 -24.203 14.602 1 86.75 61 ALA B O 1
ATOM 3915 N N . TYR B 1 62 ? 27.984 -22.734 15.344 1 85.94 62 TYR B N 1
ATOM 3916 C CA . TYR B 1 62 ? 27.203 -21.609 14.852 1 85.94 62 TYR B CA 1
ATOM 3917 C C . TYR B 1 62 ? 27.094 -21.641 13.336 1 85.94 62 TYR B C 1
ATOM 3919 O O . TYR B 1 62 ? 26.031 -21.328 12.773 1 85.94 62 TYR B O 1
ATOM 3927 N N . ALA B 1 63 ? 28.125 -22.094 12.727 1 80.69 63 ALA B N 1
ATOM 3928 C CA . ALA B 1 63 ? 28.094 -22.266 11.273 1 80.69 63 ALA B CA 1
ATOM 3929 C C . ALA B 1 63 ? 27.094 -23.328 10.867 1 80.69 63 ALA B C 1
ATOM 3931 O O . ALA B 1 63 ? 26.344 -23.172 9.898 1 80.69 63 ALA B O 1
ATOM 3932 N N . ALA B 1 64 ? 27.078 -24.359 11.547 1 79.06 64 ALA B N 1
ATOM 3933 C CA . ALA B 1 64 ? 26.125 -25.438 11.281 1 79.06 64 ALA B CA 1
ATOM 3934 C C . ALA B 1 64 ? 24.688 -24.953 11.492 1 79.06 64 ALA B C 1
ATOM 3936 O O . ALA B 1 64 ? 23.812 -25.266 10.695 1 79.06 64 ALA B O 1
ATOM 3937 N N . LEU B 1 65 ? 24.469 -24.234 12.531 1 78 65 LEU B N 1
ATOM 3938 C CA . LEU B 1 65 ? 23.141 -23.688 12.82 1 78 65 LEU B CA 1
ATOM 3939 C C . LEU B 1 65 ? 22.719 -22.703 11.727 1 78 65 LEU B C 1
ATOM 3941 O O . LEU B 1 65 ? 21.547 -22.672 11.344 1 78 65 LEU B O 1
ATOM 3945 N N . GLU B 1 66 ? 23.672 -21.969 11.32 1 75.19 66 GLU B N 1
ATOM 3946 C CA . GLU B 1 66 ? 23.406 -21.016 10.25 1 75.19 66 GLU B CA 1
ATOM 3947 C C . GLU B 1 66 ? 23.062 -21.719 8.945 1 75.19 66 GLU B C 1
ATOM 3949 O O . GLU B 1 66 ? 22.125 -21.312 8.234 1 75.19 66 GLU B O 1
ATOM 3954 N N . ARG B 1 67 ? 23.688 -22.797 8.719 1 66.62 67 ARG B N 1
ATOM 3955 C CA . ARG B 1 67 ? 23.391 -23.609 7.539 1 66.62 67 ARG B CA 1
ATOM 3956 C C . ARG B 1 67 ? 22 -24.203 7.613 1 66.62 67 ARG B C 1
ATOM 3958 O O . ARG B 1 67 ? 21.328 -24.359 6.59 1 66.62 67 ARG B O 1
ATOM 3965 N N . ARG B 1 68 ? 21.609 -24.469 8.805 1 61.19 68 ARG B N 1
ATOM 3966 C CA . ARG B 1 68 ? 20.297 -25.047 9.039 1 61.19 68 ARG B CA 1
ATOM 3967 C C . ARG B 1 68 ? 19.219 -23.984 9.062 1 61.19 68 ARG B C 1
ATOM 3969 O O . ARG B 1 68 ? 18.031 -24.281 9.242 1 61.19 68 ARG B O 1
ATOM 3976 N N . GLY B 1 69 ? 19.594 -22.797 8.938 1 62.81 69 GLY B N 1
ATOM 3977 C CA . GLY B 1 69 ? 18.688 -21.656 8.906 1 62.81 69 GLY B CA 1
ATOM 3978 C C . GLY B 1 69 ? 18.156 -21.281 10.281 1 62.81 69 GLY B C 1
ATOM 3979 O O . GLY B 1 69 ? 17.172 -20.547 10.391 1 62.81 69 GLY B O 1
ATOM 3980 N N . LEU B 1 70 ? 18.672 -21.828 11.312 1 70.75 70 LEU B N 1
ATOM 3981 C CA . LEU B 1 70 ? 18.156 -21.625 12.664 1 70.75 70 LEU B CA 1
ATOM 3982 C C . LEU B 1 70 ? 18.703 -20.328 13.266 1 70.75 70 LEU B C 1
ATOM 3984 O O . LEU B 1 70 ? 18.094 -19.766 14.18 1 70.75 70 LEU B O 1
ATOM 3988 N N . VAL B 1 71 ? 19.984 -20.047 12.758 1 76.69 71 VAL B N 1
ATOM 3989 C CA . VAL B 1 71 ? 20.562 -18.797 13.258 1 76.69 71 VAL B CA 1
ATOM 3990 C C . VAL B 1 71 ? 21.078 -17.969 12.094 1 76.69 71 VAL B C 1
ATOM 3992 O O . VAL B 1 71 ? 21.297 -18.484 10.992 1 76.69 71 VAL B O 1
ATOM 3995 N N . ARG B 1 72 ? 21.094 -16.766 12.25 1 73.31 72 ARG B N 1
ATOM 3996 C CA . ARG B 1 72 ? 21.641 -15.836 11.266 1 73.31 72 ARG B CA 1
ATOM 3997 C C . ARG B 1 72 ? 22.703 -14.938 11.883 1 73.31 72 ARG B C 1
ATOM 3999 O O . ARG B 1 72 ? 22.469 -14.312 12.922 1 73.31 72 ARG B O 1
ATOM 4006 N N . SER B 1 73 ? 23.953 -15.047 11.188 1 73 73 SER B N 1
ATOM 4007 C CA . SER B 1 73 ? 25.031 -14.195 11.672 1 73 73 SER B CA 1
ATOM 4008 C C . SER B 1 73 ? 25.031 -12.844 10.961 1 73 73 SER B C 1
ATOM 4010 O O . SER B 1 73 ? 24.875 -12.781 9.734 1 73 73 SER B O 1
ATOM 4012 N N . VAL B 1 74 ? 24.922 -11.836 11.688 1 63.31 74 VAL B N 1
ATOM 4013 C CA . VAL B 1 74 ? 25.094 -10.492 11.156 1 63.31 74 VAL B CA 1
ATOM 4014 C C . VAL B 1 74 ? 26.5 -9.992 11.414 1 63.31 74 VAL B C 1
ATOM 4016 O O . VAL B 1 74 ? 26.922 -9.867 12.57 1 63.31 74 VAL B O 1
ATOM 4019 N N . LYS B 1 75 ? 27.406 -9.875 10.305 1 61.28 75 LYS B N 1
ATOM 4020 C CA . LYS B 1 75 ? 28.797 -9.484 10.438 1 61.28 75 LYS B CA 1
ATOM 4021 C C . LYS B 1 75 ? 28.938 -8.18 11.211 1 61.28 75 LYS B C 1
ATOM 4023 O O . LYS B 1 75 ? 28.328 -7.172 10.867 1 61.28 75 LYS B O 1
ATOM 4028 N N . GLY B 1 76 ? 29.844 -8.18 12.25 1 61 76 GLY B N 1
ATOM 4029 C CA . GLY B 1 76 ? 30.172 -7.039 13.086 1 61 76 GLY B CA 1
ATOM 4030 C C . GLY B 1 76 ? 29.156 -6.801 14.195 1 61 76 GLY B C 1
ATOM 4031 O O . GLY B 1 76 ? 29.281 -5.848 14.961 1 61 76 GLY B O 1
ATOM 4032 N N . ARG B 1 77 ? 28.031 -7.652 14.352 1 66.38 77 ARG B N 1
ATOM 4033 C CA . ARG B 1 77 ? 27.094 -7.523 15.461 1 66.38 77 ARG B CA 1
ATOM 4034 C C . ARG B 1 77 ? 27.047 -8.797 16.297 1 66.38 77 ARG B C 1
ATOM 4036 O O . ARG B 1 77 ? 27.906 -9.016 17.156 1 66.38 77 ARG B O 1
ATOM 4043 N N . ALA B 1 78 ? 25.984 -9.555 16.109 1 74.75 78 ALA B N 1
ATOM 4044 C CA . ALA B 1 78 ? 25.781 -10.797 16.844 1 74.75 78 ALA B CA 1
ATOM 4045 C C . ALA B 1 78 ? 25.078 -11.844 15.984 1 74.75 78 ALA B C 1
ATOM 4047 O O . ALA B 1 78 ? 24.781 -11.586 14.812 1 74.75 78 ALA B O 1
ATOM 4048 N N . THR B 1 79 ? 25.156 -13.102 16.328 1 79.12 79 THR B N 1
ATOM 4049 C CA . THR B 1 79 ? 24.359 -14.18 15.766 1 79.12 79 THR B CA 1
ATOM 4050 C C . THR B 1 79 ? 22.969 -14.219 16.406 1 79.12 79 THR B C 1
ATOM 4052 O O . THR B 1 79 ? 22.844 -14.102 17.625 1 79.12 79 THR B O 1
ATOM 4055 N N . PHE B 1 80 ? 21.953 -14.227 15.555 1 78.38 80 PHE B N 1
ATOM 4056 C CA . PHE B 1 80 ? 20.562 -14.234 16.016 1 78.38 80 PHE B CA 1
ATOM 4057 C C . PHE B 1 80 ? 19.875 -15.523 15.609 1 78.38 80 PHE B C 1
ATOM 4059 O O . PHE B 1 80 ? 20.25 -16.156 14.625 1 78.38 80 PHE B O 1
ATOM 4066 N N . VAL B 1 81 ? 18.969 -15.969 16.547 1 71.81 81 VAL B N 1
ATOM 4067 C CA . VAL B 1 81 ? 18.078 -17.062 16.156 1 71.81 81 VAL B CA 1
ATOM 4068 C C . VAL B 1 81 ? 17.266 -16.641 14.922 1 71.81 81 VAL B C 1
ATOM 4070 O O . VAL B 1 81 ? 16.641 -15.586 14.906 1 71.81 81 VAL B O 1
ATOM 4073 N N . ALA B 1 82 ? 17.547 -17.344 13.844 1 61.88 82 ALA B N 1
ATOM 4074 C CA . ALA B 1 82 ? 16.828 -17.078 12.602 1 61.88 82 ALA B CA 1
ATOM 4075 C C . ALA B 1 82 ? 15.336 -17.328 12.773 1 61.88 82 ALA B C 1
ATOM 4077 O O . ALA B 1 82 ? 14.914 -18.047 13.688 1 61.88 82 ALA B O 1
ATOM 4078 N N . ILE B 1 83 ? 14.539 -16.656 12.195 1 45.56 83 ILE B N 1
ATOM 4079 C CA . ILE B 1 83 ? 13.109 -16.938 12.164 1 45.56 83 ILE B CA 1
ATOM 4080 C C . ILE B 1 83 ? 12.883 -18.422 11.914 1 45.56 83 ILE B C 1
ATOM 4082 O O . ILE B 1 83 ? 13.25 -18.953 10.859 1 45.56 83 ILE B O 1
ATOM 4086 N N . LEU B 1 84 ? 13.062 -19.25 12.938 1 42.38 84 LEU B N 1
ATOM 4087 C CA . LEU B 1 84 ? 12.734 -20.656 12.805 1 42.38 84 LEU B CA 1
ATOM 4088 C C . LEU B 1 84 ? 11.367 -20.844 12.148 1 42.38 84 LEU B C 1
ATOM 4090 O O . LEU B 1 84 ? 10.367 -20.328 12.641 1 42.38 84 LEU B O 1
ATOM 4094 N N . GLN B 1 85 ? 11.273 -20.938 10.922 1 39.94 85 GLN B N 1
ATOM 4095 C CA . GLN B 1 85 ? 10.109 -21.719 10.516 1 39.94 85 GLN B CA 1
ATOM 4096 C C . GLN B 1 85 ? 9.953 -22.969 11.398 1 39.94 85 GLN B C 1
ATOM 4098 O O . GLN B 1 85 ? 10.945 -23.609 11.758 1 39.94 85 GLN B O 1
ATOM 4103 N N . ALA B 1 86 ? 9.18 -23.109 12.367 1 34.84 86 ALA B N 1
ATOM 4104 C CA . ALA B 1 86 ? 8.883 -24.281 13.172 1 34.84 86 ALA B CA 1
ATOM 4105 C C . ALA B 1 86 ? 9.336 -25.562 12.469 1 34.84 86 ALA B C 1
ATOM 4107 O O . ALA B 1 86 ? 8.938 -25.828 11.328 1 34.84 86 ALA B O 1
ATOM 4108 N N . HIS B 1 87 ? 10.445 -26.172 12.75 1 35.91 87 HIS B N 1
ATOM 4109 C CA . HIS B 1 87 ? 10.891 -27.5 12.359 1 35.91 87 HIS B CA 1
ATOM 4110 C C . HIS B 1 87 ? 9.82 -28.547 12.656 1 35.91 87 HIS B C 1
ATOM 4112 O O . HIS B 1 87 ? 10.117 -29.734 12.734 1 35.91 87 HIS B O 1
ATOM 4118 N N . GLY B 1 88 ? 8.859 -28.516 13.367 1 36.78 88 GLY B N 1
ATOM 4119 C CA . GLY B 1 88 ? 8.125 -29.75 13.195 1 36.78 88 GLY B CA 1
ATOM 4120 C C . GLY B 1 88 ? 8.242 -30.328 11.797 1 36.78 88 GLY B C 1
ATOM 4121 O O . GLY B 1 88 ? 8.844 -29.719 10.914 1 36.78 88 GLY B O 1
ATOM 4122 N N . GLN B 1 89 ? 7.77 -31.578 11.367 1 44.44 89 GLN B N 1
ATOM 4123 C CA . GLN B 1 89 ? 7.84 -32.156 10.031 1 44.44 89 GLN B CA 1
ATOM 4124 C C . GLN B 1 89 ? 7.848 -31.078 8.953 1 44.44 89 GLN B C 1
ATOM 4126 O O . GLN B 1 89 ? 6.98 -30.203 8.938 1 44.44 89 GLN B O 1
ATOM 4131 N N . GLN B 1 90 ? 9.086 -30.578 8.461 1 59.34 90 GLN B N 1
ATOM 4132 C CA . GLN B 1 90 ? 9.453 -29.562 7.477 1 59.34 90 GLN B CA 1
ATOM 4133 C C . GLN B 1 90 ? 8.398 -29.453 6.387 1 59.34 90 GLN B C 1
ATOM 4135 O O . GLN B 1 90 ? 8.273 -30.328 5.535 1 59.34 90 GLN B O 1
ATOM 4140 N N . LEU B 1 91 ? 7.391 -28.875 6.652 1 83.69 91 LEU B N 1
ATOM 4141 C CA . LEU B 1 91 ? 6.336 -28.656 5.668 1 83.69 91 LEU B CA 1
ATOM 4142 C C . LEU B 1 91 ? 6.895 -27.984 4.418 1 83.69 91 LEU B C 1
ATOM 4144 O O . LEU B 1 91 ? 7.582 -26.953 4.508 1 83.69 91 LEU B O 1
ATOM 4148 N N . ILE B 1 92 ? 7.027 -28.859 3.373 1 93.38 92 ILE B N 1
ATOM 4149 C CA . ILE B 1 92 ? 7.371 -28.297 2.064 1 93.38 92 ILE B CA 1
ATOM 4150 C C . ILE B 1 92 ? 6.156 -27.594 1.469 1 93.38 92 ILE B C 1
ATOM 4152 O O . ILE B 1 92 ? 5.109 -28.203 1.267 1 93.38 92 ILE B O 1
ATOM 4156 N N . ASP B 1 93 ? 6.328 -26.297 1.255 1 93.56 93 ASP B N 1
ATOM 4157 C CA . ASP B 1 93 ? 5.203 -25.5 0.779 1 93.56 93 ASP B CA 1
ATOM 4158 C C . ASP B 1 93 ? 5.199 -25.422 -0.745 1 93.56 93 ASP B C 1
ATOM 4160 O O . ASP B 1 93 ? 6.023 -24.703 -1.332 1 93.56 93 ASP B O 1
ATOM 4164 N N . LEU B 1 94 ? 4.258 -26.109 -1.377 1 97.31 94 LEU B N 1
ATOM 4165 C CA . LEU B 1 94 ? 4.047 -26.031 -2.818 1 97.31 94 LEU B CA 1
ATOM 4166 C C . LEU B 1 94 ? 2.729 -25.328 -3.133 1 97.31 94 LEU B C 1
ATOM 4168 O O . LEU B 1 94 ? 2.152 -25.531 -4.203 1 97.31 94 LEU B O 1
ATOM 4172 N N . SER B 1 95 ? 2.258 -24.516 -2.137 1 95.19 95 SER B N 1
ATOM 4173 C CA . SER B 1 95 ? 0.93 -23.938 -2.275 1 95.19 95 SER B CA 1
ATOM 4174 C C . SER B 1 95 ? 1.014 -22.484 -2.754 1 95.19 95 SER B C 1
ATOM 4176 O O . SER B 1 95 ? 0.036 -21.938 -3.271 1 95.19 95 SER B O 1
ATOM 4178 N N . SER B 1 96 ? 2.125 -21.797 -2.598 1 91.5 96 SER B N 1
ATOM 4179 C CA . SER B 1 96 ? 2.273 -20.391 -2.92 1 91.5 96 SER B CA 1
ATOM 4180 C C . SER B 1 96 ? 3.117 -20.188 -4.176 1 91.5 96 SER B C 1
ATOM 4182 O O . SER B 1 96 ? 4.27 -20.625 -4.23 1 91.5 96 SER B O 1
ATOM 4184 N N . ASN B 1 97 ? 2.578 -19.516 -5.086 1 93.19 97 ASN B N 1
ATOM 4185 C CA . ASN B 1 97 ? 3.258 -19.328 -6.367 1 93.19 97 ASN B CA 1
ATOM 4186 C C . ASN B 1 97 ? 4.23 -18.156 -6.32 1 93.19 97 ASN B C 1
ATOM 4188 O O . ASN B 1 97 ? 3.865 -17.031 -6.645 1 93.19 97 ASN B O 1
ATOM 4192 N N . VAL B 1 98 ? 5.418 -18.453 -5.969 1 90.81 98 VAL B N 1
ATOM 4193 C CA . VAL B 1 98 ? 6.484 -17.469 -5.871 1 90.81 98 VAL B CA 1
ATOM 4194 C C . VAL B 1 98 ? 7.59 -17.797 -6.871 1 90.81 98 VAL B C 1
ATOM 4196 O O . VAL B 1 98 ? 7.797 -18.969 -7.215 1 90.81 98 VAL B O 1
ATOM 4199 N N . PRO B 1 99 ? 8.219 -16.781 -7.355 1 92.06 99 PRO B N 1
ATOM 4200 C CA . PRO B 1 99 ? 9.367 -17.078 -8.203 1 92.06 99 PRO B CA 1
ATOM 4201 C C . PRO B 1 99 ? 10.562 -17.609 -7.414 1 92.06 99 PRO B C 1
ATOM 4203 O O . PRO B 1 99 ? 10.648 -17.406 -6.203 1 92.06 99 PRO B O 1
ATOM 4206 N N . PRO B 1 100 ? 11.406 -18.312 -8.117 1 90.75 100 PRO B N 1
ATOM 4207 C CA . PRO B 1 100 ? 12.656 -18.688 -7.445 1 90.75 100 PRO B CA 1
ATOM 4208 C C . PRO B 1 100 ? 13.461 -17.469 -6.992 1 90.75 100 PRO B C 1
ATOM 4210 O O . PRO B 1 100 ? 13.398 -16.406 -7.629 1 90.75 100 PRO B O 1
ATOM 4213 N N . ALA B 1 101 ? 14.164 -17.641 -5.926 1 89.06 101 ALA B N 1
ATOM 4214 C CA . ALA B 1 101 ? 14.992 -16.562 -5.398 1 89.06 101 ALA B CA 1
ATOM 4215 C C . ALA B 1 101 ? 16.219 -16.328 -6.277 1 89.06 101 ALA B C 1
ATOM 4217 O O . ALA B 1 101 ? 17.078 -17.203 -6.383 1 89.06 101 ALA B O 1
ATOM 4218 N N . MET B 1 102 ? 16.281 -15.164 -6.871 1 89.62 102 MET B N 1
ATOM 4219 C CA . MET B 1 102 ? 17.406 -14.914 -7.781 1 89.62 102 MET B CA 1
ATOM 4220 C C . MET B 1 102 ? 18.266 -13.758 -7.289 1 89.62 102 MET B C 1
ATOM 4222 O O . MET B 1 102 ? 19.391 -13.57 -7.746 1 89.62 102 MET B O 1
ATOM 4226 N N . LEU B 1 103 ? 17.734 -12.969 -6.402 1 91.19 103 LEU B N 1
ATOM 4227 C CA . LEU B 1 103 ? 18.453 -11.789 -5.945 1 91.19 103 LEU B CA 1
ATOM 4228 C C . LEU B 1 103 ? 19.5 -12.164 -4.895 1 91.19 103 LEU B C 1
ATOM 4230 O O . LEU B 1 103 ? 19.234 -13 -4.031 1 91.19 103 LEU B O 1
ATOM 4234 N N . THR B 1 104 ? 20.688 -11.586 -5.059 1 91.44 104 THR B N 1
ATOM 4235 C CA . THR B 1 104 ? 21.766 -11.828 -4.098 1 91.44 104 THR B CA 1
ATOM 4236 C C . THR B 1 104 ? 22.078 -10.562 -3.312 1 91.44 104 THR B C 1
ATOM 4238 O O . THR B 1 104 ? 21.812 -9.453 -3.775 1 91.44 104 THR B O 1
ATOM 4241 N N . SER B 1 105 ? 22.656 -10.781 -2.195 1 90.81 105 SER B N 1
ATOM 4242 C CA . SER B 1 105 ? 23.078 -9.641 -1.382 1 90.81 105 SER B CA 1
ATOM 4243 C C . SER B 1 105 ? 24.125 -8.805 -2.107 1 90.81 105 SER B C 1
ATOM 4245 O O . SER B 1 105 ? 24.125 -7.574 -1.983 1 90.81 105 SER B O 1
ATOM 4247 N N . ARG B 1 106 ? 24.938 -9.477 -2.84 1 91.62 106 ARG B N 1
ATOM 4248 C CA . ARG B 1 106 ? 25.984 -8.773 -3.592 1 91.62 106 ARG B CA 1
ATOM 4249 C C . ARG B 1 106 ? 25.359 -7.859 -4.648 1 91.62 106 ARG B C 1
ATOM 4251 O O . ARG B 1 106 ? 25.797 -6.711 -4.809 1 91.62 106 ARG B O 1
ATOM 4258 N N . LEU B 1 107 ? 24.406 -8.359 -5.355 1 93.12 107 LEU B N 1
ATOM 4259 C CA . LEU B 1 107 ? 23.719 -7.559 -6.355 1 93.12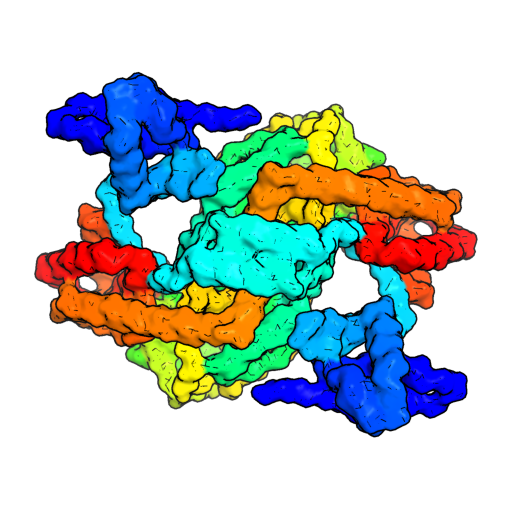 107 LEU B CA 1
ATOM 4260 C C . LEU B 1 107 ? 23.047 -6.355 -5.707 1 93.12 107 LEU B C 1
ATOM 4262 O O . LEU B 1 107 ? 23.141 -5.234 -6.215 1 93.12 107 LEU B O 1
ATOM 4266 N N . LEU B 1 108 ? 22.391 -6.566 -4.602 1 93.62 108 LEU B N 1
ATOM 4267 C CA . LEU B 1 108 ? 21.672 -5.496 -3.912 1 93.62 108 LEU B CA 1
ATOM 4268 C C . LEU B 1 108 ? 22.656 -4.457 -3.367 1 93.62 108 LEU B C 1
ATOM 4270 O O . LEU B 1 108 ? 22.391 -3.256 -3.428 1 93.62 108 LEU B O 1
ATOM 4274 N N . ALA B 1 109 ? 23.766 -4.969 -2.855 1 93.88 109 ALA B N 1
ATOM 4275 C CA . ALA B 1 109 ? 24.781 -4.059 -2.344 1 93.88 109 ALA B CA 1
ATOM 4276 C C . ALA B 1 109 ? 25.297 -3.139 -3.447 1 93.88 109 ALA B C 1
ATOM 4278 O O . ALA B 1 109 ? 25.406 -1.927 -3.248 1 93.88 109 ALA B O 1
ATOM 4279 N N . ARG B 1 110 ? 25.594 -3.684 -4.555 1 94 110 ARG B N 1
ATOM 4280 C CA . ARG B 1 110 ? 26.062 -2.9 -5.695 1 94 110 ARG B CA 1
ATOM 4281 C C . ARG B 1 110 ? 25 -1.896 -6.133 1 94 110 ARG B C 1
ATOM 4283 O O . ARG B 1 110 ? 25.328 -0.75 -6.457 1 94 110 ARG B O 1
ATOM 4290 N N . THR B 1 111 ? 23.828 -2.326 -6.156 1 95.44 111 THR B N 1
ATOM 4291 C CA . THR B 1 111 ? 22.703 -1.483 -6.578 1 95.44 111 THR B CA 1
ATOM 4292 C C . THR B 1 111 ? 22.547 -0.294 -5.637 1 95.44 111 THR B C 1
ATOM 4294 O O . THR B 1 111 ? 22.438 0.85 -6.086 1 95.44 111 THR B O 1
ATOM 4297 N N . LEU B 1 112 ? 22.547 -0.547 -4.344 1 95.44 112 LEU B N 1
ATOM 4298 C CA . LEU B 1 112 ? 22.344 0.504 -3.35 1 95.44 112 LEU B CA 1
ATOM 4299 C C . LEU B 1 112 ? 23.5 1.509 -3.393 1 95.44 112 LEU B C 1
ATOM 4301 O O . LEU B 1 112 ? 23.281 2.713 -3.25 1 95.44 112 LEU B O 1
ATOM 4305 N N . THR B 1 113 ? 24.641 0.988 -3.602 1 93.88 113 THR B N 1
ATOM 4306 C CA . THR B 1 113 ? 25.797 1.871 -3.734 1 93.88 113 THR B CA 1
ATOM 4307 C C . THR B 1 113 ? 25.656 2.762 -4.965 1 93.88 113 THR B C 1
ATOM 4309 O O . THR B 1 113 ? 26 3.945 -4.926 1 93.88 113 THR B O 1
ATOM 4312 N N . GLY B 1 114 ? 25.188 2.189 -6.023 1 93.12 114 GLY B N 1
ATOM 4313 C CA . GLY B 1 114 ? 24.969 2.959 -7.238 1 93.12 114 GLY B CA 1
ATOM 4314 C C . GLY B 1 114 ? 23.906 4.039 -7.07 1 93.12 114 GLY B C 1
ATOM 4315 O O . GLY B 1 114 ? 24.094 5.172 -7.523 1 93.12 114 GLY B O 1
ATOM 4316 N N . ILE B 1 115 ? 22.859 3.762 -6.387 1 93.56 115 ILE B N 1
ATOM 4317 C CA . ILE B 1 115 ? 21.75 4.688 -6.164 1 93.56 115 ILE B CA 1
ATOM 4318 C C . ILE B 1 115 ? 22.203 5.816 -5.238 1 93.56 115 ILE B C 1
ATOM 4320 O O . ILE B 1 115 ? 21.797 6.969 -5.41 1 93.56 115 ILE B O 1
ATOM 4324 N N . ALA B 1 116 ? 23.031 5.473 -4.305 1 92.75 116 ALA B N 1
ATOM 4325 C CA . ALA B 1 116 ? 23.531 6.453 -3.342 1 92.75 116 ALA B CA 1
ATOM 4326 C C . ALA B 1 116 ? 24.172 7.641 -4.047 1 92.75 116 ALA B C 1
ATOM 4328 O O . ALA B 1 116 ? 24.109 8.773 -3.561 1 92.75 116 ALA B O 1
ATOM 4329 N N . ARG B 1 117 ? 24.594 7.48 -5.16 1 87.5 117 ARG B N 1
ATOM 4330 C CA . ARG B 1 117 ? 25.344 8.508 -5.883 1 87.5 117 ARG B CA 1
ATOM 4331 C C . ARG B 1 117 ? 24.391 9.461 -6.609 1 87.5 117 ARG B C 1
ATOM 4333 O O . ARG B 1 117 ? 24.797 10.547 -7.016 1 87.5 117 ARG B O 1
ATOM 4340 N N . ARG B 1 118 ? 23.156 9.094 -6.684 1 84.56 118 ARG B N 1
ATOM 4341 C CA . ARG B 1 118 ? 22.281 9.875 -7.551 1 84.56 118 ARG B CA 1
ATOM 4342 C C . ARG B 1 118 ? 20.922 10.109 -6.895 1 84.56 118 ARG B C 1
ATOM 4344 O O . ARG B 1 118 ? 20.062 10.789 -7.461 1 84.56 118 ARG B O 1
ATOM 4351 N N . ILE B 1 119 ? 20.781 9.617 -5.734 1 84.44 119 ILE B N 1
ATOM 4352 C CA . ILE B 1 119 ? 19.469 9.625 -5.109 1 84.44 119 ILE B CA 1
ATOM 4353 C C . ILE B 1 119 ? 19.031 11.07 -4.871 1 84.44 119 ILE B C 1
ATOM 4355 O O . ILE B 1 119 ? 19.828 11.922 -4.488 1 84.44 119 ILE B O 1
ATOM 4359 N N . ASP B 1 120 ? 17.703 11.312 -5.176 1 81.62 120 ASP B N 1
ATOM 4360 C CA . ASP B 1 120 ? 17.047 12.594 -4.953 1 81.62 120 ASP B CA 1
ATOM 4361 C C . ASP B 1 120 ? 16.188 12.562 -3.689 1 81.62 120 ASP B C 1
ATOM 4363 O O . ASP B 1 120 ? 15.211 11.812 -3.615 1 81.62 120 ASP B O 1
ATOM 4367 N N . ALA B 1 121 ? 16.531 13.469 -2.807 1 85.81 121 ALA B N 1
ATOM 4368 C CA . ALA B 1 121 ? 15.836 13.477 -1.522 1 85.81 121 ALA B CA 1
ATOM 4369 C C . ALA B 1 121 ? 14.391 13.953 -1.684 1 85.81 121 ALA B C 1
ATOM 4371 O O . ALA B 1 121 ? 13.547 13.68 -0.83 1 85.81 121 ALA B O 1
ATOM 4372 N N . ASP B 1 122 ? 14.039 14.633 -2.725 1 83 122 ASP B N 1
ATOM 4373 C CA . ASP B 1 122 ? 12.703 15.195 -2.922 1 83 122 ASP B CA 1
ATOM 4374 C C . ASP B 1 122 ? 11.648 14.094 -3.004 1 83 122 ASP B C 1
ATOM 4376 O O . ASP B 1 122 ? 10.523 14.273 -2.537 1 83 122 ASP B O 1
ATOM 4380 N N . HIS B 1 123 ? 12.039 13.031 -3.531 1 81 123 HIS B N 1
ATOM 4381 C CA . HIS B 1 123 ? 11.086 11.93 -3.643 1 81 123 HIS B CA 1
ATOM 4382 C C . HIS B 1 123 ? 10.727 11.375 -2.271 1 81 123 HIS B C 1
ATOM 4384 O O . HIS B 1 123 ? 9.664 10.766 -2.104 1 81 123 HIS B O 1
ATOM 4390 N N . LEU B 1 124 ? 11.594 11.555 -1.376 1 84.38 124 LEU B N 1
ATOM 4391 C CA . LEU B 1 124 ? 11.328 11.055 -0.033 1 84.38 124 LEU B CA 1
ATOM 4392 C C . LEU B 1 124 ? 10.703 12.133 0.843 1 84.38 124 LEU B C 1
ATOM 4394 O O . LEU B 1 124 ? 10 11.828 1.807 1 84.38 124 LEU B O 1
ATOM 4398 N N . ASN B 1 125 ? 10.953 13.375 0.476 1 84.69 125 ASN B N 1
ATOM 4399 C CA . ASN B 1 125 ? 10.477 14.5 1.276 1 84.69 125 ASN B CA 1
ATOM 4400 C C . ASN B 1 125 ? 9.039 14.859 0.926 1 84.69 125 ASN B C 1
ATOM 4402 O O . ASN B 1 125 ? 8.328 15.469 1.733 1 84.69 125 ASN B O 1
ATOM 4406 N N . LEU B 1 126 ? 8.648 14.547 -0.211 1 78.62 126 LEU B N 1
ATOM 4407 C CA . LEU B 1 126 ? 7.355 15.016 -0.694 1 78.62 126 LEU B CA 1
ATOM 4408 C C . LEU B 1 126 ? 6.387 13.852 -0.874 1 78.62 126 LEU B C 1
ATOM 4410 O O . LEU B 1 126 ? 6.801 12.742 -1.227 1 78.62 126 LEU B O 1
ATOM 4414 N N . TYR B 1 127 ? 5.145 14.219 -0.621 1 74.19 127 TYR B N 1
ATOM 4415 C CA . TYR B 1 127 ? 4.121 13.25 -0.989 1 74.19 127 TYR B CA 1
ATOM 4416 C C . TYR B 1 127 ? 4.047 13.078 -2.502 1 74.19 127 TYR B C 1
ATOM 4418 O O . TYR B 1 127 ? 4.164 14.055 -3.248 1 74.19 127 TYR B O 1
ATOM 4426 N N . SER B 1 128 ? 3.908 11.852 -2.879 1 76.06 128 SER B N 1
ATOM 4427 C CA . SER B 1 128 ? 3.664 11.602 -4.297 1 76.06 128 SER B CA 1
ATOM 4428 C C . SER B 1 128 ? 2.242 11.984 -4.691 1 76.06 128 SER B C 1
ATOM 4430 O O . SER B 1 128 ? 1.324 11.906 -3.871 1 76.06 128 SER B O 1
ATOM 4432 N N . PRO B 1 129 ? 2.131 12.398 -5.969 1 76.56 129 PRO B N 1
ATOM 4433 C CA . PRO B 1 129 ? 0.756 12.461 -6.473 1 76.56 129 PRO B CA 1
ATOM 4434 C C . PRO B 1 129 ? 0.007 11.141 -6.312 1 76.56 129 PRO B C 1
ATOM 4436 O O . PRO B 1 129 ? 0.631 10.086 -6.148 1 76.56 129 PRO B O 1
ATOM 4439 N N . PRO B 1 130 ? -1.297 11.211 -6.371 1 74.25 130 PRO B N 1
ATOM 4440 C CA . PRO B 1 130 ? -2.121 10.031 -6.098 1 74.25 130 PRO B CA 1
ATOM 4441 C C . PRO B 1 130 ? -1.755 8.844 -6.98 1 74.25 130 PRO B C 1
ATOM 4443 O O . PRO B 1 130 ? -1.726 7.703 -6.504 1 74.25 130 PRO B O 1
ATOM 4446 N N . ALA B 1 131 ? -1.429 9.086 -8.188 1 78.44 131 ALA B N 1
ATOM 4447 C CA . ALA B 1 131 ? -1.12 7.988 -9.109 1 78.44 131 ALA B CA 1
ATOM 4448 C C . ALA B 1 131 ? 0.37 7.664 -9.086 1 78.44 131 ALA B C 1
ATOM 4450 O O . ALA B 1 131 ? 0.825 6.77 -9.805 1 78.44 131 ALA B O 1
ATOM 4451 N N . GLY B 1 132 ? 1.137 8.328 -8.32 1 81.06 132 GLY B N 1
ATOM 4452 C CA . GLY B 1 132 ? 2.582 8.172 -8.273 1 81.06 132 GLY B CA 1
ATOM 4453 C C . GLY B 1 132 ? 3.334 9.305 -8.938 1 81.06 132 GLY B C 1
ATOM 4454 O O . GLY B 1 132 ? 2.764 10.055 -9.734 1 81.06 132 GLY B O 1
ATOM 4455 N N . HIS B 1 133 ? 4.566 9.422 -8.602 1 82.94 133 HIS B N 1
ATOM 4456 C CA . HIS B 1 133 ? 5.41 10.422 -9.242 1 82.94 133 HIS B CA 1
ATOM 4457 C C . HIS B 1 133 ? 5.504 10.18 -10.75 1 82.94 133 HIS B C 1
ATOM 4459 O O . HIS B 1 133 ? 5.605 9.039 -11.195 1 82.94 133 HIS B O 1
ATOM 4465 N N . LEU B 1 134 ? 5.457 11.242 -11.453 1 84 134 LEU B N 1
ATOM 4466 C CA . LEU B 1 134 ? 5.488 11.125 -12.906 1 84 134 LEU B CA 1
ATOM 4467 C C . LEU B 1 134 ? 6.77 10.438 -13.375 1 84 134 LEU B C 1
ATOM 4469 O O . LEU B 1 134 ? 6.746 9.656 -14.328 1 84 134 LEU B O 1
ATOM 4473 N N . GLU B 1 135 ? 7.848 10.711 -12.688 1 85.44 135 GLU B N 1
ATOM 4474 C CA . GLU B 1 135 ? 9.117 10.086 -13.031 1 85.44 135 GLU B CA 1
ATOM 4475 C C . GLU B 1 135 ? 9.039 8.57 -12.883 1 85.44 135 GLU B C 1
ATOM 4477 O O . GLU B 1 135 ? 9.609 7.832 -13.695 1 85.44 135 GLU B O 1
ATOM 4482 N N . HIS B 1 136 ? 8.375 8.188 -11.906 1 90.69 136 HIS B N 1
ATOM 4483 C CA . HIS B 1 136 ? 8.234 6.754 -11.672 1 90.69 136 HIS B CA 1
ATOM 4484 C C . HIS B 1 136 ? 7.254 6.129 -12.664 1 90.69 136 HIS B C 1
ATOM 4486 O O . HIS B 1 136 ? 7.453 4.996 -13.109 1 90.69 136 HIS B O 1
ATOM 4492 N N . ARG B 1 137 ? 6.199 6.836 -12.992 1 93.56 137 ARG B N 1
ATOM 4493 C CA . ARG B 1 137 ? 5.262 6.352 -14 1 93.56 137 ARG B CA 1
ATOM 4494 C C . ARG B 1 137 ? 5.941 6.215 -15.359 1 93.56 137 ARG B C 1
ATOM 4496 O O . ARG B 1 137 ? 5.699 5.25 -16.094 1 93.56 137 ARG B O 1
ATOM 4503 N N . ARG B 1 138 ? 6.832 7.148 -15.703 1 92.06 138 ARG B N 1
ATOM 4504 C CA . ARG B 1 138 ? 7.609 7.062 -16.938 1 92.06 138 ARG B CA 1
ATOM 4505 C C . ARG B 1 138 ? 8.531 5.848 -16.922 1 92.06 138 ARG B C 1
ATOM 4507 O O . ARG B 1 138 ? 8.633 5.125 -17.906 1 92.06 138 ARG B O 1
ATOM 4514 N N . LEU B 1 139 ? 9.141 5.703 -15.828 1 91.38 139 LEU B N 1
ATOM 4515 C CA . LEU B 1 139 ? 10.031 4.566 -15.641 1 91.38 139 LEU B CA 1
ATOM 4516 C C . LEU B 1 139 ? 9.297 3.252 -15.883 1 91.38 139 LEU B C 1
ATOM 4518 O O . LEU B 1 139 ? 9.766 2.404 -16.641 1 91.38 139 LEU B O 1
ATOM 4522 N N . LEU B 1 140 ? 8.156 3.094 -15.289 1 94.94 140 LEU B N 1
ATOM 4523 C CA . LEU B 1 140 ? 7.445 1.823 -15.352 1 94.94 140 LEU B CA 1
ATOM 4524 C C . LEU B 1 140 ? 6.691 1.689 -16.672 1 94.94 140 LEU B C 1
ATOM 4526 O O . LEU B 1 140 ? 6.387 0.577 -17.109 1 94.94 140 LEU B O 1
ATOM 4530 N N . ALA B 1 141 ? 6.418 2.814 -17.281 1 94.69 141 ALA B N 1
ATOM 4531 C CA . ALA B 1 141 ? 5.922 2.75 -18.656 1 94.69 141 ALA B CA 1
ATOM 4532 C C . ALA B 1 141 ? 6.973 2.158 -19.594 1 94.69 141 ALA B C 1
ATOM 4534 O O . ALA B 1 141 ? 6.641 1.414 -20.516 1 94.69 141 ALA B O 1
ATOM 4535 N N . ARG B 1 142 ? 8.195 2.498 -19.375 1 91.31 142 ARG B N 1
ATOM 4536 C CA . ARG B 1 142 ? 9.281 1.902 -20.141 1 91.31 142 ARG B CA 1
ATOM 4537 C C . ARG B 1 142 ? 9.352 0.396 -19.906 1 91.31 142 ARG B C 1
ATOM 4539 O O . ARG B 1 142 ? 9.617 -0.367 -20.844 1 91.31 142 ARG B O 1
ATOM 4546 N N . TRP B 1 143 ? 9.141 0.028 -18.719 1 91.12 143 TRP B N 1
ATOM 4547 C CA . TRP B 1 143 ? 9.055 -1.395 -18.406 1 91.12 143 TRP B CA 1
ATOM 4548 C C . TRP B 1 143 ? 7.984 -2.076 -19.25 1 91.12 143 TRP B C 1
ATOM 4550 O O . TRP B 1 143 ? 8.234 -3.113 -19.875 1 91.12 143 TRP B O 1
ATOM 4560 N N . LEU B 1 144 ? 6.816 -1.517 -19.281 1 93.38 144 LEU B N 1
ATOM 4561 C CA . LEU B 1 144 ? 5.703 -2.09 -20.031 1 93.38 144 LEU B CA 1
ATOM 4562 C C . LEU B 1 144 ? 6.004 -2.086 -21.531 1 93.38 144 LEU B C 1
ATOM 4564 O O . LEU B 1 144 ? 5.625 -3.018 -22.25 1 93.38 144 LEU B O 1
ATOM 4568 N N . ASP B 1 145 ? 6.688 -1.074 -21.938 1 91.31 145 ASP B N 1
ATOM 4569 C CA . ASP B 1 145 ? 7.066 -0.99 -23.344 1 91.31 145 ASP B CA 1
ATOM 4570 C C . ASP B 1 145 ? 7.949 -2.168 -23.75 1 91.31 145 ASP B C 1
ATOM 4572 O O . ASP B 1 145 ? 7.809 -2.711 -24.844 1 91.31 145 ASP B O 1
ATOM 4576 N N . ALA B 1 146 ? 8.828 -2.549 -22.906 1 86.31 146 ALA B N 1
ATOM 4577 C CA . ALA B 1 146 ? 9.703 -3.693 -23.156 1 86.31 146 ALA B CA 1
ATOM 4578 C C . ALA B 1 146 ? 8.891 -4.984 -23.266 1 86.31 146 ALA B C 1
ATOM 4580 O O . ALA B 1 146 ? 9.359 -5.969 -23.844 1 86.31 146 ALA B O 1
ATOM 4581 N N . LEU B 1 147 ? 7.703 -4.961 -22.766 1 87.81 147 LEU B N 1
ATOM 4582 C CA . LEU B 1 147 ? 6.812 -6.113 -22.844 1 87.81 147 LEU B CA 1
ATOM 4583 C C . LEU B 1 147 ? 5.863 -5.984 -24.031 1 87.81 147 LEU B C 1
ATOM 4585 O O . LEU B 1 147 ? 4.984 -6.828 -24.234 1 87.81 147 LEU B O 1
ATOM 4589 N N . GLY B 1 148 ? 6.035 -4.902 -24.766 1 89 148 GLY B N 1
ATOM 4590 C CA . GLY B 1 148 ? 5.207 -4.688 -25.938 1 89 148 GLY B CA 1
ATOM 4591 C C . GLY B 1 148 ? 3.934 -3.92 -25.641 1 89 148 GLY B C 1
ATOM 4592 O O . GLY B 1 148 ? 3.014 -3.893 -26.469 1 89 148 GLY B O 1
ATOM 4593 N N . ILE B 1 149 ? 3.807 -3.381 -24.5 1 93 149 ILE B N 1
ATOM 4594 C CA . ILE B 1 149 ? 2.629 -2.615 -24.109 1 93 149 ILE B CA 1
ATOM 4595 C C . ILE B 1 149 ? 2.975 -1.13 -24.047 1 93 149 ILE B C 1
ATOM 4597 O O . ILE B 1 149 ? 3.666 -0.686 -23.125 1 93 149 ILE B O 1
ATOM 4601 N N . VAL B 1 150 ? 2.467 -0.397 -24.953 1 92.81 150 VAL B N 1
ATOM 4602 C CA . VAL B 1 150 ? 2.725 1.038 -25 1 92.81 150 VAL B CA 1
ATOM 4603 C C . VAL B 1 150 ? 1.635 1.785 -24.234 1 92.81 150 VAL B C 1
ATOM 4605 O O . VAL B 1 150 ? 0.449 1.657 -24.547 1 92.81 150 VAL B O 1
ATOM 4608 N N . VAL B 1 151 ? 2.068 2.506 -23.266 1 93.88 151 VAL B N 1
ATOM 4609 C CA . VAL B 1 151 ? 1.113 3.254 -22.453 1 93.88 151 VAL B CA 1
ATOM 4610 C C . VAL B 1 151 ? 1.674 4.641 -22.141 1 93.88 151 VAL B C 1
ATOM 4612 O O . VAL B 1 151 ? 2.871 4.789 -21.875 1 93.88 151 VAL B O 1
ATOM 4615 N N . GLU B 1 152 ? 0.787 5.641 -22.281 1 92.62 152 GLU B N 1
ATOM 4616 C CA . GLU B 1 152 ? 1.164 6.965 -21.797 1 92.62 152 GLU B CA 1
ATOM 4617 C C . GLU B 1 152 ? 1.309 6.98 -20.281 1 92.62 152 GLU B C 1
ATOM 4619 O O . GLU B 1 152 ? 0.437 6.484 -19.562 1 92.62 152 GLU B O 1
ATOM 4624 N N . PRO B 1 153 ? 2.371 7.566 -19.766 1 92.69 153 PRO B N 1
ATOM 4625 C CA . PRO B 1 153 ? 2.576 7.605 -18.328 1 92.69 153 PRO B CA 1
ATOM 4626 C C . PRO B 1 153 ? 1.375 8.18 -17.578 1 92.69 153 PRO B C 1
ATOM 4628 O O . PRO B 1 153 ? 1.07 7.734 -16.469 1 92.69 153 PRO B O 1
ATOM 4631 N N . SER B 1 154 ? 0.662 9.125 -18.094 1 90 154 SER B N 1
ATOM 4632 C CA . SER B 1 154 ? -0.499 9.727 -17.453 1 90 154 SER B CA 1
ATOM 4633 C C . SER B 1 154 ? -1.643 8.727 -17.312 1 90 154 SER B C 1
ATOM 4635 O O . SER B 1 154 ? -2.58 8.945 -16.547 1 90 154 SER B O 1
ATOM 4637 N N . HIS B 1 155 ? -1.532 7.586 -18.031 1 93 155 HIS B N 1
ATOM 4638 C CA . HIS B 1 155 ? -2.566 6.559 -17.984 1 93 155 HIS B CA 1
ATOM 4639 C C . HIS B 1 155 ? -2.121 5.367 -17.141 1 93 155 HIS B C 1
ATOM 4641 O O . HIS B 1 155 ? -2.744 4.305 -17.172 1 93 155 HIS B O 1
ATOM 4647 N N . LEU B 1 156 ? -1.048 5.609 -16.484 1 96.19 156 LEU B N 1
ATOM 4648 C CA . LEU B 1 156 ? -0.49 4.539 -15.672 1 96.19 156 LEU B CA 1
ATOM 4649 C C . LEU B 1 156 ? -0.62 4.871 -14.188 1 96.19 156 LEU B C 1
ATOM 4651 O O . LEU B 1 156 ? -0.256 5.969 -13.758 1 96.19 156 LEU B O 1
ATOM 4655 N N . VAL B 1 157 ? -1.222 3.949 -13.453 1 96.62 157 VAL B N 1
ATOM 4656 C CA . VAL B 1 157 ? -1.3 4.07 -12 1 96.62 157 VAL B CA 1
ATOM 4657 C C . VAL B 1 157 ? -0.322 3.094 -11.352 1 96.62 157 VAL B C 1
ATOM 4659 O O . VAL B 1 157 ? -0.277 1.916 -11.711 1 96.62 157 VAL B O 1
ATOM 4662 N N . LEU B 1 158 ? 0.459 3.619 -10.453 1 96.25 158 LEU B N 1
ATOM 4663 C CA . LEU B 1 158 ? 1.379 2.771 -9.703 1 96.25 158 LEU B CA 1
ATOM 4664 C C . LEU B 1 158 ? 0.763 2.344 -8.375 1 96.25 158 LEU B C 1
ATOM 4666 O O . LEU B 1 158 ? 0.087 3.135 -7.715 1 96.25 158 LEU B O 1
ATOM 4670 N N . THR B 1 159 ? 0.969 1.074 -8.055 1 95.5 159 THR B N 1
ATOM 4671 C CA . THR B 1 159 ? 0.499 0.509 -6.797 1 95.5 159 THR B CA 1
ATOM 4672 C C . THR B 1 159 ? 1.618 -0.257 -6.098 1 95.5 159 THR B C 1
ATOM 4674 O O . THR B 1 159 ? 2.697 -0.445 -6.664 1 95.5 159 THR B O 1
ATOM 4677 N N . GLY B 1 160 ? 1.368 -0.663 -4.871 1 93.31 160 GLY B N 1
ATOM 4678 C CA . GLY B 1 160 ? 2.359 -1.397 -4.102 1 93.31 160 GLY B CA 1
ATOM 4679 C C . GLY B 1 160 ? 2.459 -2.859 -4.496 1 93.31 160 GLY B C 1
ATOM 4680 O O . GLY B 1 160 ? 3.408 -3.547 -4.117 1 93.31 160 GLY B O 1
ATOM 4681 N N . SER B 1 161 ? 1.519 -3.338 -5.234 1 93.12 161 SER B N 1
ATOM 4682 C CA . SER B 1 161 ? 1.505 -4.719 -5.707 1 93.12 161 SER B CA 1
ATOM 4683 C C . SER B 1 161 ? 0.492 -4.91 -6.832 1 93.12 161 SER B C 1
ATOM 4685 O O . SER B 1 161 ? -0.404 -4.082 -7.012 1 93.12 161 SER B O 1
ATOM 4687 N N . ALA B 1 162 ? 0.684 -6.004 -7.527 1 95.31 162 ALA B N 1
ATOM 4688 C CA . ALA B 1 162 ? -0.302 -6.348 -8.555 1 95.31 162 ALA B CA 1
ATOM 4689 C C . ALA B 1 162 ? -1.662 -6.641 -7.926 1 95.31 162 ALA B C 1
ATOM 4691 O O . ALA B 1 162 ? -2.703 -6.359 -8.523 1 95.31 162 ALA B O 1
ATOM 4692 N N . ARG B 1 163 ? -1.687 -7.191 -6.773 1 94.06 163 ARG B N 1
ATOM 4693 C CA . ARG B 1 163 ? -2.941 -7.469 -6.082 1 94.06 163 ARG B CA 1
ATOM 4694 C C . ARG B 1 163 ? -3.695 -6.18 -5.773 1 94.06 163 ARG B C 1
ATOM 4696 O O . ARG B 1 163 ? -4.922 -6.129 -5.895 1 94.06 163 ARG B O 1
ATOM 4703 N N . GLN B 1 164 ? -2.961 -5.176 -5.355 1 94.38 164 GLN B N 1
ATOM 4704 C CA . GLN B 1 164 ? -3.588 -3.877 -5.141 1 94.38 164 GLN B CA 1
ATOM 4705 C C . GLN B 1 164 ? -4.129 -3.305 -6.449 1 94.38 164 GLN B C 1
ATOM 4707 O O . GLN B 1 164 ? -5.176 -2.656 -6.465 1 94.38 164 GLN B O 1
ATOM 4712 N N . ALA B 1 165 ? -3.418 -3.531 -7.48 1 96.94 165 ALA B N 1
ATOM 4713 C CA . ALA B 1 165 ? -3.887 -3.096 -8.797 1 96.94 165 ALA B CA 1
ATOM 4714 C C . ALA B 1 165 ? -5.176 -3.812 -9.18 1 96.94 165 ALA B C 1
ATOM 4716 O O . ALA B 1 165 ? -6.094 -3.199 -9.734 1 96.94 165 ALA B O 1
ATOM 4717 N N . ILE B 1 166 ? -5.246 -5.094 -8.883 1 97.44 166 ILE B N 1
ATOM 4718 C CA . ILE B 1 166 ? -6.461 -5.855 -9.148 1 97.44 166 ILE B CA 1
ATOM 4719 C C . ILE B 1 166 ? -7.621 -5.281 -8.336 1 97.44 166 ILE B C 1
ATOM 4721 O O . ILE B 1 166 ? -8.719 -5.082 -8.867 1 97.44 166 ILE B O 1
ATOM 4725 N N . SER B 1 167 ? -7.363 -5.031 -7.105 1 94.88 167 SER B N 1
ATOM 4726 C CA . SER B 1 167 ? -8.383 -4.457 -6.238 1 94.88 167 SER B CA 1
ATOM 4727 C C . SER B 1 167 ? -8.922 -3.148 -6.809 1 94.88 167 SER B C 1
ATOM 4729 O O . SER B 1 167 ? -10.141 -2.943 -6.867 1 94.88 167 SER B O 1
ATOM 4731 N N . LEU B 1 168 ? -8.031 -2.287 -7.203 1 95.25 168 LEU B N 1
ATOM 4732 C CA . LEU B 1 168 ? -8.414 -1.004 -7.781 1 95.25 168 LEU B CA 1
ATOM 4733 C C . LEU B 1 168 ? -9.18 -1.203 -9.086 1 95.25 168 LEU B C 1
ATOM 4735 O O . LEU B 1 168 ? -10.172 -0.521 -9.336 1 95.25 168 LEU B O 1
ATOM 4739 N N . ALA B 1 169 ? -8.711 -2.086 -9.883 1 97.38 169 ALA B N 1
ATOM 4740 C CA . ALA B 1 169 ? -9.375 -2.365 -11.156 1 97.38 169 ALA B CA 1
ATOM 4741 C C . ALA B 1 169 ? -10.812 -2.826 -10.93 1 97.38 169 ALA B C 1
ATOM 4743 O O . ALA B 1 169 ? -11.727 -2.398 -11.641 1 97.38 169 ALA B O 1
ATOM 4744 N N . PHE B 1 170 ? -11 -3.709 -9.969 1 96.44 170 PHE B N 1
ATOM 4745 C CA . PHE B 1 170 ? -12.344 -4.164 -9.633 1 96.44 170 PHE B CA 1
ATOM 4746 C C . PHE B 1 170 ? -13.227 -2.994 -9.203 1 96.44 170 PHE B C 1
ATOM 4748 O O . PHE B 1 170 ? -14.367 -2.869 -9.656 1 96.44 170 PHE B O 1
ATOM 4755 N N . ASP B 1 171 ? -12.695 -2.129 -8.359 1 93.31 171 ASP B N 1
ATOM 4756 C CA . ASP B 1 171 ? -13.453 -0.98 -7.863 1 93.31 171 ASP B CA 1
ATOM 4757 C C . ASP B 1 171 ? -13.852 -0.049 -9.008 1 93.31 171 ASP B C 1
ATOM 4759 O O . ASP B 1 171 ? -14.961 0.491 -9.016 1 93.31 171 ASP B O 1
ATOM 4763 N N . LEU B 1 172 ? -12.977 0.138 -9.914 1 94.81 172 LEU B N 1
ATOM 4764 C CA . LEU B 1 172 ? -13.18 1.104 -10.992 1 94.81 172 LEU B CA 1
ATOM 4765 C C . LEU B 1 172 ? -14.109 0.541 -12.055 1 94.81 172 LEU B C 1
ATOM 4767 O O . LEU B 1 172 ? -15 1.241 -12.539 1 94.81 172 LEU B O 1
ATOM 4771 N N . ALA B 1 173 ? -13.93 -0.744 -12.398 1 95.94 173 ALA B N 1
ATOM 4772 C CA . ALA B 1 173 ? -14.594 -1.299 -13.57 1 95.94 173 ALA B CA 1
ATOM 4773 C C . ALA B 1 173 ? -15.914 -1.964 -13.195 1 95.94 173 ALA B C 1
ATOM 4775 O O . ALA B 1 173 ? -16.859 -1.968 -13.984 1 95.94 173 ALA B O 1
ATOM 4776 N N . CYS B 1 174 ? -15.984 -2.619 -12.133 1 93 174 CYS B N 1
ATOM 4777 C CA . CYS B 1 174 ? -17.156 -3.416 -11.766 1 93 174 CYS B CA 1
ATOM 4778 C C . CYS B 1 174 ? -18.156 -2.584 -10.984 1 93 174 CYS B C 1
ATOM 4780 O O . CYS B 1 174 ? -19.328 -2.504 -11.367 1 93 174 CYS B O 1
ATOM 4782 N N . GLY B 1 175 ? -17.703 -1.799 -10.031 1 80.62 175 GLY B N 1
ATOM 4783 C CA . GLY B 1 175 ? -18.609 -1.082 -9.148 1 80.62 175 GLY B CA 1
ATOM 4784 C C . GLY B 1 175 ? -19.484 -2.002 -8.312 1 80.62 175 GLY B C 1
ATOM 4785 O O . GLY B 1 175 ? -19.359 -3.227 -8.406 1 80.62 175 GLY B O 1
ATOM 4786 N N . PRO B 1 176 ? -20.469 -1.518 -7.562 1 79.06 176 PRO B N 1
ATOM 4787 C CA . PRO B 1 176 ? -21.234 -2.316 -6.598 1 79.06 176 PRO B CA 1
ATOM 4788 C C . PRO B 1 176 ? -22.266 -3.227 -7.27 1 79.06 176 PRO B C 1
ATOM 4790 O O . PRO B 1 176 ? -22.672 -4.23 -6.684 1 79.06 176 PRO B O 1
ATOM 4793 N N . HIS B 1 177 ? -22.656 -2.969 -8.469 1 86.06 177 HIS B N 1
ATOM 4794 C CA . HIS B 1 177 ? -23.719 -3.756 -9.102 1 86.06 177 HIS B CA 1
ATOM 4795 C C . HIS B 1 177 ? -23.219 -4.406 -10.391 1 86.06 177 HIS B C 1
ATOM 4797 O O . HIS B 1 177 ? -24.016 -4.773 -11.25 1 86.06 177 HIS B O 1
ATOM 4803 N N . GLY B 1 178 ? -21.984 -4.531 -10.453 1 93.19 178 GLY B N 1
ATOM 4804 C CA . GLY B 1 178 ? -21.422 -5.145 -11.648 1 93.19 178 GLY B CA 1
ATOM 4805 C C . GLY B 1 178 ? -21.266 -6.648 -11.531 1 93.19 178 GLY B C 1
ATOM 4806 O O . GLY B 1 178 ? -21.641 -7.238 -10.508 1 93.19 178 GLY B O 1
ATOM 4807 N N . MET B 1 179 ? -20.922 -7.262 -12.695 1 96.94 179 MET B N 1
ATOM 4808 C CA . MET B 1 179 ? -20.672 -8.695 -12.805 1 96.94 179 MET B CA 1
ATOM 4809 C C . MET B 1 179 ? -19.266 -8.969 -13.344 1 96.94 179 MET B C 1
ATOM 4811 O O . MET B 1 179 ? -18.906 -8.445 -14.398 1 96.94 179 MET B O 1
ATOM 4815 N N . ILE B 1 180 ? -18.547 -9.766 -12.578 1 98.31 180 ILE B N 1
ATOM 4816 C CA . ILE B 1 180 ? -17.219 -10.172 -13.031 1 98.31 180 ILE B CA 1
ATOM 4817 C C . ILE B 1 180 ? -17.297 -11.57 -13.641 1 98.31 180 ILE B C 1
ATOM 4819 O O . ILE B 1 180 ? -17.672 -12.531 -12.969 1 98.31 180 ILE B O 1
ATOM 4823 N N . LEU B 1 181 ? -17.031 -11.672 -14.906 1 98.69 181 LEU B N 1
ATOM 4824 C CA . LEU B 1 181 ? -16.844 -12.953 -15.578 1 98.69 181 LEU B CA 1
ATOM 4825 C C . LEU B 1 181 ? -15.359 -13.312 -15.656 1 98.69 181 LEU B C 1
ATOM 4827 O O . LEU B 1 181 ? -14.531 -12.453 -15.977 1 98.69 181 LEU B O 1
ATOM 4831 N N . THR B 1 182 ? -15.016 -14.492 -15.305 1 98.75 182 THR B N 1
ATOM 4832 C CA . THR B 1 182 ? -13.625 -14.938 -15.312 1 98.75 182 THR B CA 1
ATOM 4833 C C . THR B 1 182 ? -13.531 -16.422 -15.672 1 98.75 182 THR B C 1
ATOM 4835 O O . THR B 1 182 ? -14.547 -17.078 -15.875 1 98.75 182 THR B O 1
ATOM 4838 N N . GLU B 1 183 ? -12.344 -16.875 -15.93 1 98.56 183 GLU B N 1
ATOM 4839 C CA . GLU B 1 183 ? -12.133 -18.312 -16.156 1 98.56 183 GLU B CA 1
ATOM 4840 C C . GLU B 1 183 ? -12.688 -19.125 -14.992 1 98.56 183 GLU B C 1
ATOM 4842 O O . GLU B 1 183 ? -12.555 -18.734 -13.828 1 98.56 183 GLU B O 1
ATOM 4847 N N . ARG B 1 184 ? -13.273 -20.281 -15.258 1 97.81 184 ARG B N 1
ATOM 4848 C CA . ARG B 1 184 ? -13.945 -21.078 -14.234 1 97.81 184 ARG B CA 1
ATOM 4849 C C . ARG B 1 184 ? -12.992 -21.438 -13.102 1 97.81 184 ARG B C 1
ATOM 4851 O O . ARG B 1 184 ? -13.414 -21.609 -11.961 1 97.81 184 ARG B O 1
ATOM 4858 N N . LEU B 1 185 ? -11.734 -21.688 -13.484 1 97.69 185 LEU B N 1
ATOM 4859 C CA . LEU B 1 185 ? -10.617 -21.719 -12.547 1 97.69 185 LEU B CA 1
ATOM 4860 C C . LEU B 1 185 ? -9.703 -20.516 -12.75 1 97.69 185 LEU B C 1
ATOM 4862 O O . LEU B 1 185 ? -9.359 -20.172 -13.883 1 97.69 185 LEU B O 1
ATOM 4866 N N . THR B 1 186 ? -9.453 -19.859 -11.664 1 98 186 THR B N 1
ATOM 4867 C CA . THR B 1 186 ? -8.625 -18.688 -11.867 1 98 186 THR B CA 1
ATOM 4868 C C . THR B 1 186 ? -7.789 -18.391 -10.625 1 98 186 THR B C 1
ATOM 4870 O O . THR B 1 186 ? -7.746 -19.188 -9.695 1 98 186 THR B O 1
ATOM 4873 N N . TYR B 1 187 ? -7.082 -17.344 -10.641 1 97.12 187 TYR B N 1
ATOM 4874 C CA . TYR B 1 187 ? -6.168 -16.906 -9.594 1 97.12 187 TYR B CA 1
ATOM 4875 C C . TYR B 1 187 ? -6.895 -16.781 -8.258 1 97.12 187 TYR B C 1
ATOM 4877 O O . TYR B 1 187 ? -7.816 -15.977 -8.117 1 97.12 187 TYR B O 1
ATOM 4885 N N . PRO B 1 188 ? -6.426 -17.484 -7.172 1 95.25 188 PRO B N 1
ATOM 4886 C CA . PRO B 1 188 ? -7.105 -17.453 -5.871 1 95.25 188 PRO B CA 1
ATOM 4887 C C . PRO B 1 188 ? -7.211 -16.047 -5.297 1 95.25 188 PRO B C 1
ATOM 4889 O O . PRO B 1 188 ? -8.211 -15.711 -4.652 1 95.25 188 PRO B O 1
ATOM 4892 N N . GLY B 1 189 ? -6.18 -15.242 -5.52 1 94.5 189 GLY B N 1
ATOM 4893 C CA . GLY B 1 189 ? -6.199 -13.891 -4.992 1 94.5 189 GLY B CA 1
ATOM 4894 C C . GLY B 1 189 ? -7.316 -13.039 -5.566 1 94.5 189 GLY B C 1
ATOM 4895 O O . GLY B 1 189 ? -7.926 -12.242 -4.852 1 94.5 189 GLY B O 1
ATOM 4896 N N . ALA B 1 190 ? -7.578 -13.18 -6.82 1 96.88 190 ALA B N 1
ATOM 4897 C CA . ALA B 1 190 ? -8.664 -12.445 -7.457 1 96.88 190 ALA B CA 1
ATOM 4898 C C . ALA B 1 190 ? -10.023 -12.891 -6.914 1 96.88 190 ALA B C 1
ATOM 4900 O O . ALA B 1 190 ? -10.898 -12.062 -6.664 1 96.88 190 ALA B O 1
ATOM 4901 N N . ILE B 1 191 ? -10.188 -14.211 -6.719 1 96.31 191 ILE B N 1
ATOM 4902 C CA . ILE B 1 191 ? -11.43 -14.766 -6.191 1 96.31 191 ILE B CA 1
ATOM 4903 C C . ILE B 1 191 ? -11.664 -14.242 -4.777 1 96.31 191 ILE B C 1
ATOM 4905 O O . ILE B 1 191 ? -12.742 -13.742 -4.465 1 96.31 191 ILE B O 1
ATOM 4909 N N . ALA B 1 192 ? -10.641 -14.383 -3.988 1 92.94 192 ALA B N 1
ATOM 4910 C CA . ALA B 1 192 ? -10.75 -13.961 -2.596 1 92.94 192 ALA B CA 1
ATOM 4911 C C . ALA B 1 192 ? -11.078 -12.469 -2.504 1 92.94 192 ALA B C 1
ATOM 4913 O O . ALA B 1 192 ? -11.914 -12.062 -1.698 1 92.94 192 ALA B O 1
ATOM 4914 N N . LEU B 1 193 ? -10.445 -11.664 -3.291 1 92.31 193 LEU B N 1
ATOM 4915 C CA . LEU B 1 193 ? -10.672 -10.227 -3.311 1 92.31 193 LEU B CA 1
ATOM 4916 C C . LEU B 1 193 ? -12.109 -9.906 -3.713 1 92.31 193 LEU B C 1
ATOM 4918 O O . LEU B 1 193 ? -12.766 -9.078 -3.08 1 92.31 193 LEU B O 1
ATOM 4922 N N . ALA B 1 194 ? -12.586 -10.508 -4.781 1 94.38 194 ALA B N 1
ATOM 4923 C CA . ALA B 1 194 ? -13.945 -10.273 -5.254 1 94.38 194 ALA B CA 1
ATOM 4924 C C . ALA B 1 194 ? -14.969 -10.641 -4.184 1 94.38 194 ALA B C 1
ATOM 4926 O O . ALA B 1 194 ? -15.914 -9.883 -3.932 1 94.38 194 ALA B O 1
ATOM 4927 N N . ARG B 1 195 ? -14.758 -11.766 -3.545 1 91 195 ARG B N 1
ATOM 4928 C CA . ARG B 1 195 ? -15.664 -12.227 -2.502 1 91 195 ARG B CA 1
ATOM 4929 C C . ARG B 1 195 ? -15.664 -11.273 -1.312 1 91 195 ARG B C 1
ATOM 4931 O O . ARG B 1 195 ? -16.719 -10.914 -0.799 1 91 195 ARG B O 1
ATOM 4938 N N . ARG B 1 196 ? -14.547 -10.906 -0.919 1 86.12 196 ARG B N 1
ATOM 4939 C CA . ARG B 1 196 ? -14.422 -10.008 0.225 1 86.12 196 ARG B CA 1
ATOM 4940 C C . ARG B 1 196 ? -15.117 -8.672 -0.045 1 86.12 196 ARG B C 1
ATOM 4942 O O . ARG B 1 196 ? -15.742 -8.102 0.848 1 86.12 196 ARG B O 1
ATOM 4949 N N . LYS B 1 197 ? -14.984 -8.164 -1.24 1 86.88 197 LYS B N 1
ATOM 4950 C CA . LYS B 1 197 ? -15.547 -6.867 -1.604 1 86.88 197 LYS B CA 1
ATOM 4951 C C . LYS B 1 197 ? -17.031 -6.988 -1.95 1 86.88 197 LYS B C 1
ATOM 4953 O O . LYS B 1 197 ? -17.703 -5.98 -2.188 1 86.88 197 LYS B O 1
ATOM 4958 N N . GLY B 1 198 ? -17.516 -8.211 -2.104 1 88.12 198 GLY B N 1
ATOM 4959 C CA . GLY B 1 198 ? -18.922 -8.453 -2.373 1 88.12 198 GLY B CA 1
ATOM 4960 C C . GLY B 1 198 ? -19.266 -8.391 -3.85 1 88.12 198 GLY B C 1
ATOM 4961 O O . GLY B 1 198 ? -20.438 -8.203 -4.215 1 88.12 198 GLY B O 1
ATOM 4962 N N . TYR B 1 199 ? -18.297 -8.492 -4.707 1 93.31 199 TYR B N 1
ATOM 4963 C CA . TYR B 1 199 ? -18.562 -8.508 -6.141 1 93.31 199 TYR B CA 1
ATOM 4964 C C . TYR B 1 199 ? -19.094 -9.859 -6.59 1 93.31 199 TYR B C 1
ATOM 4966 O O . TYR B 1 199 ? -18.656 -10.898 -6.098 1 93.31 199 TYR B O 1
ATOM 4974 N N . ARG B 1 200 ? -20.094 -9.82 -7.465 1 94.81 200 ARG B N 1
ATOM 4975 C CA . ARG B 1 200 ? -20.578 -11.055 -8.078 1 94.81 200 ARG B CA 1
ATOM 4976 C C . ARG B 1 200 ? -19.594 -11.562 -9.133 1 94.81 200 ARG B C 1
ATOM 4978 O O . ARG B 1 200 ? -19.062 -10.781 -9.922 1 94.81 200 ARG B O 1
ATOM 4985 N N . MET B 1 201 ? -19.344 -12.852 -9.102 1 96.44 201 MET B N 1
ATOM 4986 C CA . MET B 1 201 ? -18.391 -13.469 -10.023 1 96.44 201 MET B CA 1
ATOM 4987 C C . MET B 1 201 ? -18.969 -14.75 -10.617 1 96.44 201 MET B C 1
ATOM 4989 O O . MET B 1 201 ? -19.609 -15.523 -9.914 1 96.44 201 MET B O 1
ATOM 4993 N N . GLN B 1 202 ? -18.734 -14.969 -11.906 1 97.19 202 GLN B N 1
ATOM 4994 C CA . GLN B 1 202 ? -19.172 -16.188 -12.586 1 97.19 202 GLN B CA 1
ATOM 4995 C C . GLN B 1 202 ? -18.031 -16.781 -13.414 1 97.19 202 GLN B C 1
ATOM 4997 O O . GLN B 1 202 ? -17.312 -16.047 -14.094 1 97.19 202 GLN B O 1
ATOM 5002 N N . GLY B 1 203 ? -17.922 -18.109 -13.344 1 97.94 203 GLY B N 1
ATOM 5003 C CA . GLY B 1 203 ? -16.922 -18.812 -14.117 1 97.94 203 GLY B CA 1
ATOM 5004 C C . GLY B 1 203 ? -17.344 -19.078 -15.555 1 97.94 203 GLY B C 1
ATOM 5005 O O . GLY B 1 203 ? -18.516 -19.375 -15.812 1 97.94 203 GLY B O 1
ATOM 5006 N N . VAL B 1 204 ? -16.391 -18.906 -16.422 1 98.31 204 VAL B N 1
ATOM 5007 C CA . VAL B 1 204 ? -16.578 -19.188 -17.844 1 98.31 204 VAL B CA 1
ATOM 5008 C C . VAL B 1 204 ? -15.734 -20.406 -18.234 1 98.31 204 VAL B C 1
ATOM 5010 O O . VAL B 1 204 ? -14.602 -20.547 -17.766 1 98.31 204 VAL B O 1
ATOM 5013 N N . GLU B 1 205 ? -16.203 -21.188 -19.109 1 97.75 205 GLU B N 1
ATOM 5014 C CA . GLU B 1 205 ? -15.523 -22.406 -19.531 1 97.75 205 GLU B CA 1
ATOM 5015 C C . GLU B 1 205 ? -14.172 -22.094 -20.156 1 97.75 205 GLU B C 1
ATOM 5017 O O . GLU B 1 205 ? -14.008 -21.062 -20.812 1 97.75 205 GLU B O 1
ATOM 5022 N N . ILE B 1 206 ? -13.211 -23.047 -19.906 1 97.81 206 ILE B N 1
ATOM 5023 C CA . ILE B 1 206 ? -11.859 -22.875 -20.422 1 97.81 206 ILE B CA 1
ATOM 5024 C C . ILE B 1 206 ? -11.422 -24.141 -21.172 1 97.81 206 ILE B C 1
ATOM 5026 O O . ILE B 1 206 ? -12.023 -25.203 -21 1 97.81 206 ILE B O 1
ATOM 5030 N N . ASP B 1 207 ? -10.445 -24 -22.031 1 96.75 207 ASP B N 1
ATOM 5031 C CA . ASP B 1 207 ? -9.75 -25.109 -22.672 1 96.75 207 ASP B CA 1
ATOM 5032 C C . ASP B 1 207 ? -8.234 -24.938 -22.578 1 96.75 207 ASP B C 1
ATOM 5034 O O . ASP B 1 207 ? -7.73 -24.25 -21.703 1 96.75 207 ASP B O 1
ATOM 5038 N N . GLU B 1 208 ? -7.469 -25.641 -23.344 1 94.88 208 GLU B N 1
ATOM 5039 C CA . GLU B 1 208 ? -6.012 -25.656 -23.266 1 94.88 208 GLU B CA 1
ATOM 5040 C C . GLU B 1 208 ? -5.438 -24.281 -23.625 1 94.88 208 GLU B C 1
ATOM 5042 O O . GLU B 1 208 ? -4.27 -24 -23.344 1 94.88 208 GLU B O 1
ATOM 5047 N N . GLN B 1 209 ? -6.309 -23.406 -24.172 1 95.31 209 GLN B N 1
ATOM 5048 C CA . GLN B 1 209 ? -5.855 -22.078 -24.531 1 95.31 209 GLN B CA 1
ATOM 5049 C C . GLN B 1 209 ? -6.508 -21.016 -23.656 1 95.31 209 GLN B C 1
ATOM 5051 O O . GLN B 1 209 ? -6.461 -19.828 -23.969 1 95.31 209 GLN B O 1
ATOM 5056 N N . GLY B 1 210 ? -7.109 -21.438 -22.625 1 96.62 210 GLY B N 1
ATOM 5057 C CA . GLY B 1 210 ? -7.727 -20.469 -21.719 1 96.62 210 GLY B CA 1
ATOM 5058 C C . GLY B 1 210 ? -9.219 -20.328 -21.938 1 96.62 210 GLY B C 1
ATOM 5059 O O . GLY B 1 210 ? -9.906 -21.297 -22.266 1 96.62 210 GLY B O 1
ATOM 5060 N N . MET B 1 211 ? -9.75 -19.203 -21.703 1 98.56 211 MET B N 1
ATOM 5061 C CA . MET B 1 211 ? -11.18 -18.906 -21.734 1 98.56 211 MET B CA 1
ATOM 5062 C C . MET B 1 211 ? -11.758 -19.125 -23.125 1 98.56 211 MET B C 1
ATOM 5064 O O . MET B 1 211 ? -11.172 -18.703 -24.125 1 98.56 211 MET B O 1
ATOM 5068 N N . LEU B 1 212 ? -12.922 -19.797 -23.203 1 98.69 212 LEU B N 1
ATOM 5069 C CA . LEU B 1 212 ? -13.594 -20.031 -24.484 1 98.69 212 LEU B CA 1
ATOM 5070 C C . LEU B 1 212 ? -14.406 -18.812 -24.906 1 98.69 212 LEU B C 1
ATOM 5072 O O . LEU B 1 212 ? -15.328 -18.406 -24.188 1 98.69 212 LEU B O 1
ATOM 5076 N N . PRO B 1 213 ? -14.109 -18.297 -26.109 1 98.69 213 PRO B N 1
ATOM 5077 C CA . PRO B 1 213 ? -14.836 -17.094 -26.547 1 98.69 213 PRO B CA 1
ATOM 5078 C C . PRO B 1 213 ? -16.344 -17.328 -26.656 1 98.69 213 PRO B C 1
ATOM 5080 O O . PRO B 1 213 ? -17.125 -16.453 -26.281 1 98.69 213 PRO B O 1
ATOM 5083 N N . LYS B 1 214 ? -16.734 -18.453 -27.172 1 98.56 214 LYS B N 1
ATOM 5084 C CA . LYS B 1 214 ? -18.156 -18.75 -27.312 1 98.56 214 LYS B CA 1
ATOM 5085 C C . LYS B 1 214 ? -18.859 -18.781 -25.969 1 98.56 214 LYS B C 1
ATOM 5087 O O . LYS B 1 214 ? -19.953 -18.234 -25.812 1 98.56 214 LYS B O 1
ATOM 5092 N N . ALA B 1 215 ? -18.281 -19.422 -25.016 1 98.69 215 ALA B N 1
ATOM 5093 C CA . ALA B 1 215 ? -18.828 -19.469 -23.672 1 98.69 215 ALA B CA 1
ATOM 5094 C C . ALA B 1 215 ? -18.891 -18.078 -23.047 1 98.69 215 ALA B C 1
ATOM 5096 O O . ALA B 1 215 ? -19.844 -17.75 -22.344 1 98.69 215 ALA B O 1
ATOM 5097 N N . LEU B 1 216 ? -17.891 -17.297 -23.297 1 98.81 216 LEU B N 1
ATOM 5098 C CA . LEU B 1 216 ? -17.859 -15.922 -22.812 1 98.81 216 LEU B CA 1
ATOM 5099 C C . LEU B 1 216 ? -19 -15.109 -23.406 1 98.81 216 LEU B C 1
ATOM 5101 O O . LEU B 1 216 ? -19.688 -14.383 -22.688 1 98.81 216 LEU B O 1
ATOM 5105 N N . ALA B 1 217 ? -19.172 -15.25 -24.688 1 98.69 217 ALA B N 1
ATOM 5106 C CA . ALA B 1 217 ? -20.25 -14.531 -25.359 1 98.69 217 ALA B CA 1
ATOM 5107 C C . ALA B 1 217 ? -21.609 -14.883 -24.75 1 98.69 217 ALA B C 1
ATOM 5109 O O . ALA B 1 217 ? -22.438 -14 -24.516 1 98.69 217 ALA B O 1
ATOM 5110 N N . GLN B 1 218 ? -21.812 -16.125 -24.5 1 98.5 218 GLN B N 1
ATOM 5111 C CA . GLN B 1 218 ? -23.062 -16.578 -23.906 1 98.5 218 GLN B CA 1
ATOM 5112 C C . GLN B 1 218 ? -23.25 -16 -22.516 1 98.5 218 GLN B C 1
ATOM 5114 O O . GLN B 1 218 ? -24.344 -15.562 -22.172 1 98.5 218 GLN B O 1
ATOM 5119 N N . ALA B 1 219 ? -22.234 -16.047 -21.734 1 98 219 ALA B N 1
ATOM 5120 C CA . ALA B 1 219 ? -22.297 -15.516 -20.375 1 98 219 ALA B CA 1
ATOM 5121 C C . ALA B 1 219 ? -22.578 -14.016 -20.375 1 98 219 ALA B C 1
ATOM 5123 O O . ALA B 1 219 ? -23.391 -13.531 -19.578 1 98 219 ALA B O 1
ATOM 5124 N N . LEU B 1 220 ? -21.922 -13.305 -21.25 1 98.19 220 LEU B N 1
ATOM 5125 C CA . LEU B 1 220 ? -22.109 -11.859 -21.344 1 98.19 220 LEU B CA 1
ATOM 5126 C C . LEU B 1 220 ? -23.547 -11.531 -21.766 1 98.19 220 LEU B C 1
ATOM 5128 O O . LEU B 1 220 ? -24.141 -10.578 -21.266 1 98.19 220 LEU B O 1
ATOM 5132 N N . ASP B 1 221 ? -24.078 -12.336 -22.625 1 97.12 221 ASP B N 1
ATOM 5133 C CA . ASP B 1 221 ? -25.453 -12.164 -23.047 1 97.12 221 ASP B CA 1
ATOM 5134 C C . ASP B 1 221 ? -26.422 -12.406 -21.891 1 97.12 221 ASP B C 1
ATOM 5136 O O . ASP B 1 221 ? -27.406 -11.688 -21.734 1 97.12 221 ASP B O 1
ATOM 5140 N N . HIS B 1 222 ? -26.156 -13.391 -21.141 1 96.25 222 HIS B N 1
ATOM 5141 C CA . HIS B 1 222 ? -26.984 -13.719 -19.984 1 96.25 222 HIS B CA 1
ATOM 5142 C C . HIS B 1 222 ? -27.016 -12.57 -18.984 1 96.25 222 HIS B C 1
ATOM 5144 O O . HIS B 1 222 ? -28.016 -12.375 -18.281 1 96.25 222 HIS B O 1
ATOM 5150 N N . HIS B 1 223 ? -25.938 -11.828 -18.891 1 95 223 HIS B N 1
ATOM 5151 C CA . HIS B 1 223 ? -25.844 -10.742 -17.922 1 95 223 HIS B CA 1
ATOM 5152 C C . HIS B 1 223 ? -25.922 -9.383 -18.609 1 95 223 HIS B C 1
ATOM 5154 O O . HIS B 1 223 ? -25.297 -8.414 -18.141 1 95 223 HIS B O 1
ATOM 5160 N N . ALA B 1 224 ? -26.641 -9.32 -19.625 1 92.31 224 ALA B N 1
ATOM 5161 C CA . ALA B 1 224 ? -26.734 -8.102 -20.422 1 92.31 224 ALA B CA 1
ATOM 5162 C C . ALA B 1 224 ? -27.312 -6.949 -19.609 1 92.31 224 ALA B C 1
ATOM 5164 O O . ALA B 1 224 ? -27 -5.785 -19.859 1 92.31 224 ALA B O 1
ATOM 5165 N N . ALA B 1 225 ? -27.984 -7.219 -18.516 1 89.69 225 ALA B N 1
ATOM 5166 C CA . ALA B 1 225 ? -28.688 -6.203 -17.734 1 89.69 225 ALA B CA 1
ATOM 5167 C C . ALA B 1 225 ? -27.797 -5.688 -16.594 1 89.69 225 ALA B C 1
ATOM 5169 O O . ALA B 1 225 ? -28.156 -4.711 -15.93 1 89.69 225 ALA B O 1
ATOM 5170 N N . ALA B 1 226 ? -26.734 -6.359 -16.422 1 89.38 226 ALA B N 1
ATOM 5171 C CA . ALA B 1 226 ? -25.844 -5.902 -15.352 1 89.38 226 ALA B CA 1
ATOM 5172 C C . ALA B 1 226 ? -25.375 -4.473 -15.609 1 89.38 226 ALA B C 1
ATOM 5174 O O . ALA B 1 226 ? -25.141 -4.086 -16.75 1 89.38 226 ALA B O 1
ATOM 5175 N N . ALA B 1 227 ? -25.188 -3.666 -14.562 1 86.81 227 ALA B N 1
ATOM 5176 C CA . ALA B 1 227 ? -24.781 -2.268 -14.672 1 86.81 227 ALA B CA 1
ATOM 5177 C C . ALA B 1 227 ? -23.422 -2.143 -15.328 1 86.81 227 ALA B C 1
ATOM 5179 O O . ALA B 1 227 ? -23.141 -1.173 -16.047 1 86.81 227 ALA B O 1
ATOM 5180 N N . SER B 1 228 ? -22.562 -3.088 -15.039 1 93.62 228 SER B N 1
ATOM 5181 C CA . SER B 1 228 ? -21.234 -3.178 -15.609 1 93.62 228 SER B CA 1
ATOM 5182 C C . SER B 1 228 ? -20.797 -4.629 -15.781 1 93.62 228 SER B C 1
ATOM 5184 O O . SER B 1 228 ? -21.078 -5.473 -14.922 1 93.62 228 SER B O 1
ATOM 5186 N N . LYS B 1 229 ? -20.297 -4.914 -16.906 1 97.25 229 LYS B N 1
ATOM 5187 C CA . LYS B 1 229 ? -19.734 -6.23 -17.203 1 97.25 229 LYS B CA 1
ATOM 5188 C C . LYS B 1 229 ? -18.219 -6.16 -17.297 1 97.25 229 LYS B C 1
ATOM 5190 O O . LYS B 1 229 ? -17.672 -5.352 -18.047 1 97.25 229 LYS B O 1
ATOM 5195 N N . VAL B 1 230 ? -17.609 -6.988 -16.516 1 98.5 230 VAL B N 1
ATOM 5196 C CA . VAL B 1 230 ? -16.141 -6.996 -16.453 1 98.5 230 VAL B CA 1
ATOM 5197 C C . VAL B 1 230 ? -15.625 -8.414 -16.703 1 98.5 230 VAL B C 1
ATOM 5199 O O . VAL B 1 230 ? -16.156 -9.375 -16.141 1 98.5 230 VAL B O 1
ATOM 5202 N N . VAL B 1 231 ? -14.688 -8.555 -17.594 1 98.88 231 VAL B N 1
ATOM 5203 C CA . VAL B 1 231 ? -14.008 -9.82 -17.828 1 98.88 231 VAL B CA 1
ATOM 5204 C C . VAL B 1 231 ? -12.609 -9.781 -17.234 1 98.88 231 VAL B C 1
ATOM 5206 O O . VAL B 1 231 ? -11.781 -8.945 -17.609 1 98.88 231 VAL B O 1
ATOM 5209 N N . TYR B 1 232 ? -12.391 -10.609 -16.266 1 98.81 232 TYR B N 1
ATOM 5210 C CA . TYR B 1 232 ? -11.062 -10.797 -15.68 1 98.81 232 TYR B CA 1
ATOM 5211 C C . TYR B 1 232 ? -10.414 -12.07 -16.203 1 98.81 232 TYR B C 1
ATOM 5213 O O . TYR B 1 232 ? -11.016 -13.148 -16.141 1 98.81 232 TYR B O 1
ATOM 5221 N N . LEU B 1 233 ? -9.156 -11.953 -16.703 1 98.31 233 LEU B N 1
ATOM 5222 C CA . LEU B 1 233 ? -8.523 -13.172 -17.188 1 98.31 233 LEU B CA 1
ATOM 5223 C C . LEU B 1 233 ? -7.004 -13.039 -17.172 1 98.31 233 LEU B C 1
ATOM 5225 O O . LEU B 1 233 ? -6.477 -11.93 -17.094 1 98.31 233 LEU B O 1
ATOM 5229 N N . THR B 1 234 ? -6.332 -14.141 -17.156 1 97.56 234 THR B N 1
ATOM 5230 C CA . THR B 1 234 ? -4.883 -14.281 -17.25 1 97.56 234 THR B CA 1
ATOM 5231 C C . THR B 1 234 ? -4.492 -14.945 -18.562 1 97.56 234 THR B C 1
ATOM 5233 O O . THR B 1 234 ? -4.387 -16.172 -18.625 1 97.56 234 THR B O 1
ATOM 5236 N N . PRO B 1 235 ? -4.133 -14.156 -19.547 1 96.69 235 PRO B N 1
ATOM 5237 C CA . PRO B 1 235 ? -3.965 -14.719 -20.891 1 96.69 235 PRO B CA 1
ATOM 5238 C C . PRO B 1 235 ? -2.633 -15.445 -21.062 1 96.69 235 PRO B C 1
ATOM 5240 O O . PRO B 1 235 ? -2.475 -16.234 -22 1 96.69 235 PRO B O 1
ATOM 5243 N N . THR B 1 236 ? -1.686 -15.078 -20.266 1 95.12 236 THR B N 1
ATOM 5244 C CA . THR B 1 236 ? -0.356 -15.672 -20.344 1 95.12 236 THR B CA 1
ATOM 5245 C C . THR B 1 236 ? -0.028 -16.438 -19.078 1 95.12 236 THR B C 1
ATOM 5247 O O . THR B 1 236 ? -0.061 -15.875 -17.984 1 95.12 236 THR B O 1
ATOM 5250 N N . LEU B 1 237 ? 0.303 -17.781 -19.312 1 94.56 237 LEU B N 1
ATOM 5251 C CA . LEU B 1 237 ? 0.643 -18.625 -18.172 1 94.56 237 LEU B CA 1
ATOM 5252 C C . LEU B 1 237 ? -0.452 -18.594 -17.109 1 94.56 237 LEU B C 1
ATOM 5254 O O . LEU B 1 237 ? -0.184 -18.266 -15.953 1 94.56 237 LEU B O 1
ATOM 5258 N N . HIS B 1 238 ? -1.562 -19 -17.594 1 96.75 238 HIS B N 1
ATOM 5259 C CA . HIS B 1 238 ? -2.777 -18.984 -16.797 1 96.75 238 HIS B CA 1
ATOM 5260 C C . HIS B 1 238 ? -2.543 -19.625 -15.43 1 96.75 238 HIS B C 1
ATOM 5262 O O . HIS B 1 238 ? -1.866 -20.656 -15.328 1 96.75 238 HIS B O 1
ATOM 5268 N N . ASN B 1 239 ? -2.963 -18.969 -14.469 1 96.25 239 ASN B N 1
ATOM 5269 C CA . ASN B 1 239 ? -3.004 -19.453 -13.094 1 96.25 239 ASN B CA 1
ATOM 5270 C C . ASN B 1 239 ? -4.395 -19.953 -12.719 1 96.25 239 ASN B C 1
ATOM 5272 O O . ASN B 1 239 ? -5.316 -19.172 -12.523 1 96.25 239 ASN B O 1
ATOM 5276 N N . PRO B 1 240 ? -4.574 -21.266 -12.758 1 96.81 240 PRO B N 1
ATOM 5277 C CA . PRO B 1 240 ? -3.572 -22.234 -12.312 1 96.81 240 PRO B CA 1
ATOM 5278 C C . PRO B 1 240 ? -3.105 -23.156 -13.438 1 96.81 240 PRO B C 1
ATOM 5280 O O . PRO B 1 240 ? -2.191 -23.969 -13.242 1 96.81 240 PRO B O 1
ATOM 5283 N N . THR B 1 241 ? -3.557 -23.125 -14.641 1 96.5 241 THR B N 1
ATOM 5284 C CA . THR B 1 241 ? -3.451 -24.219 -15.602 1 96.5 241 THR B CA 1
ATOM 5285 C C . THR B 1 241 ? -2.207 -24.047 -16.469 1 96.5 241 THR B C 1
ATOM 5287 O O . THR B 1 241 ? -1.846 -24.953 -17.219 1 96.5 241 THR B O 1
ATOM 5290 N N . THR B 1 242 ? -1.588 -22.891 -16.516 1 95.25 242 THR B N 1
ATOM 5291 C CA . THR B 1 242 ? -0.421 -22.516 -17.312 1 95.25 242 THR B CA 1
ATOM 5292 C C . THR B 1 242 ? -0.808 -22.266 -18.766 1 95.25 242 THR B C 1
ATOM 5294 O O . THR B 1 242 ? 0.051 -21.984 -19.594 1 95.25 242 THR B O 1
ATOM 5297 N N . ALA B 1 243 ? -2.09 -22.391 -19.094 1 95.12 243 ALA B N 1
ATOM 5298 C CA . ALA B 1 243 ? -2.555 -22.141 -20.453 1 95.12 243 ALA B CA 1
ATOM 5299 C C . ALA B 1 243 ? -2.166 -20.734 -20.906 1 95.12 243 ALA B C 1
ATOM 5301 O O . ALA B 1 243 ? -2.232 -19.781 -20.125 1 95.12 243 ALA B O 1
ATOM 5302 N N . THR B 1 244 ? -1.771 -20.609 -22.141 1 94.81 244 THR B N 1
ATOM 5303 C CA . THR B 1 244 ? -1.436 -19.328 -22.75 1 94.81 244 THR B CA 1
ATOM 5304 C C . THR B 1 244 ? -2.209 -19.125 -24.047 1 94.81 244 THR B C 1
ATOM 5306 O O . THR B 1 244 ? -2.135 -19.969 -24.969 1 94.81 244 THR B O 1
ATOM 5309 N N . MET B 1 245 ? -2.904 -18.047 -24.078 1 96.12 245 MET B N 1
ATOM 5310 C CA . MET B 1 245 ? -3.725 -17.75 -25.25 1 96.12 245 MET B CA 1
ATOM 5311 C C . MET B 1 245 ? -2.852 -17.359 -26.438 1 96.12 245 MET B C 1
ATOM 5313 O O . MET B 1 245 ? -1.878 -16.625 -26.281 1 96.12 245 MET B O 1
ATOM 5317 N N . ASP B 1 246 ? -3.207 -17.891 -27.594 1 95.5 246 ASP B N 1
ATOM 5318 C CA . ASP B 1 246 ? -2.559 -17.391 -28.797 1 95.5 246 ASP B CA 1
ATOM 5319 C C . ASP B 1 246 ? -3.234 -16.125 -29.312 1 95.5 246 ASP B C 1
ATOM 5321 O O . ASP B 1 246 ? -4.16 -15.609 -28.672 1 95.5 246 ASP B O 1
ATOM 5325 N N . THR B 1 247 ? -2.717 -15.57 -30.391 1 96.06 247 THR B N 1
ATOM 5326 C CA . THR B 1 247 ? -3.191 -14.297 -30.922 1 96.06 247 THR B CA 1
ATOM 5327 C C . THR B 1 247 ? -4.66 -14.398 -31.312 1 96.06 247 THR B C 1
ATOM 5329 O O . THR B 1 247 ? -5.445 -13.484 -31.031 1 96.06 247 THR B O 1
ATOM 5332 N N . ALA B 1 248 ? -5.031 -15.461 -31.969 1 97.38 248 ALA B N 1
ATOM 5333 C CA . ALA B 1 248 ? -6.402 -15.633 -32.438 1 97.38 248 ALA B CA 1
ATOM 5334 C C . ALA B 1 248 ? -7.387 -15.648 -31.266 1 97.38 248 ALA B C 1
ATOM 5336 O O . ALA B 1 248 ? -8.445 -15.023 -31.328 1 97.38 248 ALA B O 1
ATOM 5337 N N . ARG B 1 249 ? -7.055 -16.406 -30.266 1 98.06 249 ARG B N 1
ATOM 5338 C CA . ARG B 1 249 ? -7.883 -16.469 -29.062 1 98.06 249 ARG B CA 1
ATOM 5339 C C . ARG B 1 249 ? -8.031 -15.086 -28.422 1 98.06 249 ARG B C 1
ATOM 5341 O O . ARG B 1 249 ? -9.133 -14.703 -28.016 1 98.06 249 ARG B O 1
ATOM 5348 N N . ARG B 1 250 ? -7.016 -14.344 -28.312 1 98.06 250 ARG B N 1
ATOM 5349 C CA . ARG B 1 250 ? -7.027 -13.016 -27.734 1 98.06 250 ARG B CA 1
ATOM 5350 C C . ARG B 1 250 ? -7.91 -12.062 -28.531 1 98.06 250 ARG B C 1
ATOM 5352 O O . ARG B 1 250 ? -8.688 -11.297 -27.969 1 98.06 250 ARG B O 1
ATOM 5359 N N . GLN B 1 251 ? -7.773 -12.125 -29.828 1 98.25 251 GLN B N 1
ATOM 5360 C CA . GLN B 1 251 ? -8.594 -11.297 -30.703 1 98.25 251 GLN B CA 1
ATOM 5361 C C . GLN B 1 251 ? -10.078 -11.633 -30.547 1 98.25 251 GLN B C 1
ATOM 5363 O O . GLN B 1 251 ? -10.922 -10.734 -30.516 1 98.25 251 GLN B O 1
ATOM 5368 N N . ALA B 1 252 ? -10.32 -12.914 -30.484 1 98.75 252 ALA B N 1
ATOM 5369 C CA . ALA B 1 252 ? -11.703 -13.352 -30.328 1 98.75 252 ALA B CA 1
ATOM 5370 C C . ALA B 1 252 ? -12.289 -12.844 -29.016 1 98.75 252 ALA B C 1
ATOM 5372 O O . ALA B 1 252 ? -13.438 -12.398 -28.969 1 98.75 252 ALA B O 1
ATOM 5373 N N . ILE B 1 253 ? -11.562 -12.898 -27.953 1 98.81 253 ILE B N 1
ATOM 5374 C CA . ILE B 1 253 ? -12.008 -12.43 -26.656 1 98.81 253 ILE B CA 1
ATOM 5375 C C . ILE B 1 253 ? -12.305 -10.938 -26.719 1 98.81 253 ILE B C 1
ATOM 5377 O O . ILE B 1 253 ? -13.344 -10.484 -26.234 1 98.81 253 ILE B O 1
ATOM 5381 N N . VAL B 1 254 ? -11.391 -10.156 -27.297 1 98.69 254 VAL B N 1
ATOM 5382 C CA . VAL B 1 254 ? -11.547 -8.711 -27.406 1 98.69 254 VAL B CA 1
ATOM 5383 C C . VAL B 1 254 ? -12.82 -8.391 -28.188 1 98.69 254 VAL B C 1
ATOM 5385 O O . VAL B 1 254 ? -13.586 -7.504 -27.812 1 98.69 254 VAL B O 1
ATOM 5388 N N . GLU B 1 255 ? -13.016 -9.125 -29.266 1 98.62 255 GLU B N 1
ATOM 5389 C CA . GLU B 1 255 ? -14.18 -8.883 -30.109 1 98.62 255 GLU B CA 1
ATOM 5390 C C . GLU B 1 255 ? -15.477 -9.172 -29.359 1 98.62 255 GLU B C 1
ATOM 5392 O O . GLU B 1 255 ? -16.438 -8.414 -29.469 1 98.62 255 GLU B O 1
ATOM 5397 N N . VAL B 1 256 ? -15.5 -10.25 -28.672 1 98.75 256 VAL B N 1
ATOM 5398 C CA . VAL B 1 256 ? -16.672 -10.609 -27.875 1 98.75 256 VAL B CA 1
ATOM 5399 C C . VAL B 1 256 ? -16.953 -9.516 -26.844 1 98.75 256 VAL B C 1
ATOM 5401 O O . VAL B 1 256 ? -18.094 -9.109 -26.672 1 98.75 256 VAL B O 1
ATOM 5404 N N . CYS B 1 257 ? -15.938 -9.023 -26.203 1 98.62 257 CYS B N 1
ATOM 5405 C CA . CYS B 1 257 ? -16.094 -8.008 -25.156 1 98.62 257 CYS B CA 1
ATOM 5406 C C . CYS B 1 257 ? -16.531 -6.68 -25.766 1 98.62 257 CYS B C 1
ATOM 5408 O O . CYS B 1 257 ? -17.344 -5.957 -25.172 1 98.62 257 CYS B O 1
ATOM 5410 N N . ARG B 1 258 ? -16.047 -6.34 -26.938 1 97.88 258 ARG B N 1
ATOM 5411 C CA . ARG B 1 258 ? -16.453 -5.125 -27.625 1 97.88 258 ARG B CA 1
ATOM 5412 C C . ARG B 1 258 ? -17.953 -5.152 -27.938 1 97.88 258 ARG B C 1
ATOM 5414 O O . ARG B 1 258 ? -18.656 -4.172 -27.703 1 97.88 258 ARG B O 1
ATOM 5421 N N . GLN B 1 259 ? -18.375 -6.242 -28.422 1 97.44 259 GLN B N 1
ATOM 5422 C CA . GLN B 1 259 ? -19.781 -6.398 -28.781 1 97.44 259 GLN B CA 1
ATOM 5423 C C . GLN B 1 259 ? -20.688 -6.27 -27.562 1 97.44 259 GLN B C 1
ATOM 5425 O O . GLN B 1 259 ? -21.781 -5.723 -27.656 1 97.44 259 GLN B O 1
ATOM 5430 N N . ALA B 1 260 ? -20.219 -6.707 -26.484 1 97.75 260 ALA B N 1
ATOM 5431 C CA . ALA B 1 260 ? -21.031 -6.723 -25.266 1 97.75 260 ALA B CA 1
ATOM 5432 C C . ALA B 1 260 ? -20.781 -5.469 -24.422 1 97.75 260 ALA B C 1
ATOM 5434 O O . ALA B 1 260 ? -21.359 -5.32 -23.344 1 97.75 260 ALA B O 1
ATOM 5435 N N . ASP B 1 261 ? -19.891 -4.582 -24.828 1 97.19 261 ASP B N 1
ATOM 5436 C CA . ASP B 1 261 ? -19.5 -3.377 -24.109 1 97.19 261 ASP B CA 1
ATOM 5437 C C . ASP B 1 261 ? -19 -3.721 -22.703 1 97.19 261 ASP B C 1
ATOM 5439 O O . ASP B 1 261 ? -19.469 -3.145 -21.719 1 97.19 261 ASP B O 1
ATOM 5443 N N . ALA B 1 262 ? -18.141 -4.727 -22.641 1 98.31 262 ALA B N 1
ATOM 5444 C CA . ALA B 1 262 ? -17.578 -5.184 -21.375 1 98.31 262 ALA B CA 1
ATOM 5445 C C . ALA B 1 262 ? -16.156 -4.668 -21.188 1 98.31 262 ALA B C 1
ATOM 5447 O O . ALA B 1 262 ? -15.391 -4.57 -22.141 1 98.31 262 ALA B O 1
ATOM 5448 N N . TRP B 1 263 ? -15.789 -4.273 -19.938 1 98.44 263 TRP B N 1
ATOM 5449 C CA . TRP B 1 263 ? -14.398 -3.998 -19.578 1 98.44 263 TRP B CA 1
ATOM 5450 C C . TRP B 1 263 ? -13.594 -5.289 -19.516 1 98.44 263 TRP B C 1
ATOM 5452 O O . TRP B 1 263 ? -14.141 -6.359 -19.266 1 98.44 263 TRP B O 1
ATOM 5462 N N . ILE B 1 264 ? -12.328 -5.215 -19.812 1 98.81 264 ILE B N 1
ATOM 5463 C CA . ILE B 1 264 ? -11.414 -6.348 -19.688 1 98.81 264 ILE B CA 1
ATOM 5464 C C . ILE B 1 264 ? -10.32 -6.012 -18.672 1 98.81 264 ILE B C 1
ATOM 5466 O O . ILE B 1 264 ? -9.664 -4.973 -18.781 1 98.81 264 ILE B O 1
ATOM 5470 N N . ILE B 1 265 ? -10.188 -6.777 -17.656 1 98.81 265 ILE B N 1
ATOM 5471 C CA . ILE B 1 265 ? -9.031 -6.727 -16.766 1 98.81 265 ILE B CA 1
ATOM 5472 C C . ILE B 1 265 ? -8.055 -7.848 -17.109 1 98.81 265 ILE B C 1
ATOM 5474 O O . ILE B 1 265 ? -8.359 -9.023 -16.922 1 98.81 265 ILE B O 1
ATOM 5478 N N . GLU B 1 266 ? -6.926 -7.457 -17.625 1 98.56 266 GLU B N 1
ATOM 5479 C CA . GLU B 1 266 ? -5.887 -8.383 -18.062 1 98.56 266 GLU B CA 1
ATOM 5480 C C . GLU B 1 266 ? -4.805 -8.539 -17 1 98.56 266 GLU B C 1
ATOM 5482 O O . GLU B 1 266 ? -4.059 -7.594 -16.719 1 98.56 266 GLU B O 1
ATOM 5487 N N . ASP B 1 267 ? -4.777 -9.688 -16.406 1 98.06 267 ASP B N 1
ATOM 5488 C CA . ASP B 1 267 ? -3.709 -10.016 -15.469 1 98.06 267 ASP B CA 1
ATOM 5489 C C . ASP B 1 267 ? -2.457 -10.484 -16.203 1 98.06 267 ASP B C 1
ATOM 5491 O O . ASP B 1 267 ? -2.354 -11.648 -16.594 1 98.06 267 ASP B O 1
ATOM 5495 N N . GLY B 1 268 ? -1.481 -9.57 -16.328 1 96.19 268 GLY B N 1
ATOM 5496 C CA . GLY B 1 268 ? -0.293 -9.836 -17.125 1 96.19 268 GLY B CA 1
ATOM 5497 C C . GLY B 1 268 ? 0.972 -9.93 -16.281 1 96.19 268 GLY B C 1
ATOM 5498 O O . GLY B 1 268 ? 2.039 -9.492 -16.719 1 96.19 268 GLY B O 1
ATOM 5499 N N . VAL B 1 269 ? 0.957 -10.547 -15.109 1 94.25 269 VAL B N 1
ATOM 5500 C CA . VAL B 1 269 ? 2.062 -10.5 -14.156 1 94.25 269 VAL B CA 1
ATOM 5501 C C . VAL B 1 269 ? 3.141 -11.5 -14.562 1 94.25 269 VAL B C 1
ATOM 5503 O O . VAL B 1 269 ? 4.281 -11.414 -14.102 1 94.25 269 VAL B O 1
ATOM 5506 N N . TYR B 1 270 ? 2.869 -12.484 -15.422 1 89.62 270 TYR B N 1
ATOM 5507 C CA . TYR B 1 270 ? 3.82 -13.547 -15.734 1 89.62 270 TYR B CA 1
ATOM 5508 C C . TYR B 1 270 ? 4.594 -13.227 -17 1 89.62 270 TYR B C 1
ATOM 5510 O O . TYR B 1 270 ? 5.398 -14.039 -17.469 1 89.62 270 TYR B O 1
ATOM 5518 N N . ALA B 1 271 ? 4.5 -12.195 -17.531 1 74.25 271 ALA B N 1
ATOM 5519 C CA . ALA B 1 271 ? 5.207 -11.867 -18.766 1 74.25 271 ALA B CA 1
ATOM 5520 C C . ALA B 1 271 ? 6.688 -11.602 -18.5 1 74.25 271 ALA B C 1
ATOM 5522 O O . ALA B 1 271 ? 7.031 -10.75 -17.688 1 74.25 271 ALA B O 1
ATOM 5523 N N . LEU B 1 272 ? 7.453 -12.641 -19 1 68.25 272 LEU B N 1
ATOM 5524 C CA . LEU B 1 272 ? 8.898 -12.461 -18.891 1 68.25 272 LEU B CA 1
ATOM 5525 C C . LEU B 1 272 ? 9.5 -12.047 -20.234 1 68.25 272 LEU B C 1
ATOM 5527 O O . LEU B 1 272 ? 9.695 -12.891 -21.109 1 68.25 272 LEU B O 1
ATOM 5531 N N . GLY B 1 273 ? 9.555 -10.836 -20.609 1 63.88 273 GLY B N 1
ATOM 5532 C CA . GLY B 1 273 ? 10.195 -10.359 -21.828 1 63.88 273 GLY B CA 1
ATOM 5533 C C . GLY B 1 273 ? 9.242 -10.211 -23 1 63.88 273 GLY B C 1
ATOM 5534 O O . GLY B 1 273 ? 8.023 -10.266 -22.812 1 63.88 273 GLY B O 1
ATOM 5535 N N . SER B 1 274 ? 9.805 -9.977 -24.078 1 60.91 274 SER B N 1
ATOM 5536 C CA . SER B 1 274 ? 9 -9.688 -25.266 1 60.91 274 SER B CA 1
ATOM 5537 C C . SER B 1 274 ? 8.156 -10.891 -25.672 1 60.91 274 SER B C 1
ATOM 5539 O O . SER B 1 274 ? 8.68 -12 -25.812 1 60.91 274 SER B O 1
ATOM 5541 N N . ALA B 1 275 ? 6.871 -10.648 -25.516 1 62.84 275 ALA B N 1
ATOM 5542 C CA . ALA B 1 275 ? 5.898 -11.703 -25.797 1 62.84 275 ALA B CA 1
ATOM 5543 C C . ALA B 1 275 ? 5.668 -11.852 -27.297 1 62.84 275 ALA B C 1
ATOM 5545 O O . ALA B 1 275 ? 5.559 -10.859 -28.016 1 62.84 275 ALA B O 1
ATOM 5546 N N . PRO B 1 276 ? 5.668 -13.055 -27.703 1 69 276 PRO B N 1
ATOM 5547 C CA . PRO B 1 276 ? 5.355 -13.258 -29.125 1 69 276 PRO B CA 1
ATOM 5548 C C . PRO B 1 276 ? 3.918 -12.891 -29.469 1 69 276 PRO B C 1
ATOM 5550 O O . PRO B 1 276 ? 3.586 -12.719 -30.656 1 69 276 PRO B O 1
ATOM 5553 N N . VAL B 1 277 ? 3.113 -12.703 -28.547 1 88.06 277 VAL B N 1
ATOM 5554 C CA . VAL B 1 277 ? 1.705 -12.398 -28.766 1 88.06 277 VAL B CA 1
ATOM 5555 C C . VAL B 1 277 ? 1.346 -11.078 -28.094 1 88.06 277 VAL B C 1
ATOM 5557 O O . VAL B 1 277 ? 1.8 -10.805 -26.969 1 88.06 277 VAL B O 1
ATOM 5560 N N . PRO B 1 278 ? 0.555 -10.258 -28.812 1 92.38 278 PRO B N 1
ATOM 5561 C CA . PRO B 1 278 ? 0.187 -8.969 -28.219 1 92.38 278 PRO B CA 1
ATOM 5562 C C . PRO B 1 278 ? -0.69 -9.125 -26.969 1 92.38 278 PRO B C 1
ATOM 5564 O O . PRO B 1 278 ? -1.544 -10.016 -26.922 1 92.38 278 PRO B O 1
ATOM 5567 N N . ALA B 1 279 ? -0.456 -8.242 -26.047 1 94.94 279 ALA B N 1
ATOM 5568 C CA . ALA B 1 279 ? -1.35 -8.188 -24.891 1 94.94 279 ALA B CA 1
ATOM 5569 C C . ALA B 1 279 ? -2.746 -7.73 -25.297 1 94.94 279 ALA B C 1
ATOM 5571 O O . ALA B 1 279 ? -2.914 -7.07 -26.328 1 94.94 279 ALA B O 1
ATOM 5572 N N . LEU B 1 280 ? -3.766 -8.086 -24.531 1 97.38 280 LEU B N 1
ATOM 5573 C CA . LEU B 1 280 ? -5.117 -7.605 -24.797 1 97.38 280 LEU B CA 1
ATOM 5574 C C . LEU B 1 280 ? -5.164 -6.082 -24.75 1 97.38 280 LEU B C 1
ATOM 5576 O O . LEU B 1 280 ? -5.895 -5.457 -25.531 1 97.38 280 LEU B O 1
ATOM 5580 N N . ALA B 1 281 ? -4.379 -5.508 -23.875 1 96.44 281 ALA B N 1
ATOM 5581 C CA . ALA B 1 281 ? -4.312 -4.055 -23.719 1 96.44 281 ALA B CA 1
ATOM 5582 C C . ALA B 1 281 ? -3.828 -3.393 -25.016 1 96.44 281 ALA B C 1
ATOM 5584 O O . ALA B 1 281 ? -4.18 -2.244 -25.297 1 96.44 281 ALA B O 1
ATOM 5585 N N . THR B 1 282 ? -3.008 -4.062 -25.75 1 94.69 282 THR B N 1
ATOM 5586 C CA . THR B 1 282 ? -2.543 -3.553 -27.031 1 94.69 282 THR B CA 1
ATOM 5587 C C . THR B 1 282 ? -3.646 -3.652 -28.078 1 94.69 282 THR B C 1
ATOM 5589 O O . THR B 1 282 ? -3.799 -2.758 -28.922 1 94.69 282 THR B O 1
ATOM 5592 N N . LEU B 1 283 ? -4.402 -4.691 -28.047 1 96.56 283 LEU B N 1
ATOM 5593 C CA . LEU B 1 283 ? -5.453 -4.953 -29.016 1 96.56 283 LEU B CA 1
ATOM 5594 C C . LEU B 1 283 ? -6.656 -4.047 -28.781 1 96.56 283 LEU B C 1
ATOM 5596 O O . LEU B 1 283 ? -7.367 -3.691 -29.734 1 96.56 283 LEU B O 1
ATOM 5600 N N . ALA B 1 284 ? -6.926 -3.736 -27.562 1 97.69 284 ALA B N 1
ATOM 5601 C CA . ALA B 1 284 ? -8.102 -2.938 -27.219 1 97.69 284 ALA B CA 1
ATOM 5602 C C . ALA B 1 284 ? -7.801 -1.997 -26.047 1 97.69 284 ALA B C 1
ATOM 5604 O O . ALA B 1 284 ? -8.422 -2.094 -24.984 1 97.69 284 ALA B O 1
ATOM 5605 N N . PRO B 1 285 ? -6.918 -0.99 -26.25 1 95.5 285 PRO B N 1
ATOM 5606 C CA . PRO B 1 285 ? -6.527 -0.08 -25.172 1 95.5 285 PRO B CA 1
ATOM 5607 C C . PRO B 1 285 ? -7.703 0.722 -24.609 1 95.5 285 PRO B C 1
ATOM 5609 O O . PRO B 1 285 ? -7.648 1.197 -23.484 1 95.5 285 PRO B O 1
ATOM 5612 N N . GLU B 1 286 ? -8.766 0.82 -25.312 1 95.81 286 GLU B N 1
ATOM 5613 C CA . GLU B 1 286 ? -9.906 1.646 -24.922 1 95.81 286 GLU B CA 1
ATOM 5614 C C . GLU B 1 286 ? -10.75 0.95 -23.859 1 95.81 286 GLU B C 1
ATOM 5616 O O . GLU B 1 286 ? -11.586 1.584 -23.203 1 95.81 286 GLU B O 1
ATOM 5621 N N . ARG B 1 287 ? -10.516 -0.4 -23.656 1 97.38 287 ARG B N 1
ATOM 5622 C CA . ARG B 1 287 ? -11.414 -1.063 -22.719 1 97.38 287 ARG B CA 1
ATOM 5623 C C . ARG B 1 287 ? -10.648 -2.01 -21.797 1 97.38 287 ARG B C 1
ATOM 5625 O O . ARG B 1 287 ? -11.234 -2.639 -20.906 1 97.38 287 ARG B O 1
ATOM 5632 N N . VAL B 1 288 ? -9.312 -2.076 -21.953 1 98.5 288 VAL B N 1
ATOM 5633 C CA . VAL B 1 288 ? -8.539 -3.031 -21.172 1 98.5 288 VAL B CA 1
ATOM 5634 C C . VAL B 1 288 ? -7.809 -2.305 -20.047 1 98.5 288 VAL B C 1
ATOM 5636 O O . VAL B 1 288 ? -7.152 -1.288 -20.281 1 98.5 288 VAL B O 1
ATOM 5639 N N . LEU B 1 289 ? -8.016 -2.732 -18.859 1 98.56 289 LEU B N 1
ATOM 5640 C CA . LEU B 1 289 ? -7.145 -2.445 -17.719 1 98.56 289 LEU B CA 1
ATOM 5641 C C . LEU B 1 289 ? -6.086 -3.531 -17.547 1 98.56 289 LEU B C 1
ATOM 5643 O O . LEU B 1 289 ? -6.406 -4.668 -17.188 1 98.56 289 LEU B O 1
ATOM 5647 N N . HIS B 1 290 ? -4.867 -3.186 -17.812 1 98.31 290 HIS B N 1
ATOM 5648 C CA . HIS B 1 290 ? -3.779 -4.156 -17.734 1 98.31 290 HIS B CA 1
ATOM 5649 C C . HIS B 1 290 ? -3.074 -4.082 -16.375 1 98.31 290 HIS B C 1
ATOM 5651 O O . HIS B 1 290 ? -2.639 -3.006 -15.961 1 98.31 290 HIS B O 1
ATOM 5657 N N . ILE B 1 291 ? -2.992 -5.242 -15.766 1 98.25 291 ILE B N 1
ATOM 5658 C CA . ILE B 1 291 ? -2.291 -5.367 -14.492 1 98.25 291 ILE B CA 1
ATOM 5659 C C . ILE B 1 291 ? -0.903 -5.961 -14.719 1 98.25 291 ILE B C 1
ATOM 5661 O O . ILE B 1 291 ? -0.76 -6.973 -15.414 1 98.25 291 ILE B O 1
ATOM 5665 N N . ASN B 1 292 ? 0.044 -5.336 -14.148 1 96.88 292 ASN B N 1
ATOM 5666 C CA . ASN B 1 292 ? 1.4 -5.875 -14.117 1 96.88 292 ASN B CA 1
ATOM 5667 C C . ASN B 1 292 ? 2.061 -5.645 -12.758 1 96.88 292 ASN B C 1
ATOM 5669 O O . ASN B 1 292 ? 1.506 -4.953 -11.906 1 96.88 292 ASN B O 1
ATOM 5673 N N . GLY B 1 293 ? 3.1 -6.258 -12.516 1 95 293 GLY B N 1
ATOM 5674 C CA . GLY B 1 293 ? 3.912 -6.152 -11.312 1 95 293 GLY B CA 1
ATOM 5675 C C . GLY B 1 293 ? 5.293 -6.754 -11.469 1 95 293 GLY B C 1
ATOM 5676 O O . GLY B 1 293 ? 5.555 -7.477 -12.438 1 95 293 GLY B O 1
ATOM 5677 N N . LEU B 1 294 ? 6.117 -6.473 -10.523 1 94.19 294 LEU B N 1
ATOM 5678 C CA . LEU B 1 294 ? 7.5 -6.898 -10.703 1 94.19 294 LEU B CA 1
ATOM 5679 C C . LEU B 1 294 ? 7.82 -8.094 -9.82 1 94.19 294 LEU B C 1
ATOM 5681 O O . LEU B 1 294 ? 8.93 -8.641 -9.875 1 94.19 294 LEU B O 1
ATOM 5685 N N . SER B 1 295 ? 6.859 -8.555 -9.062 1 92.81 295 SER B N 1
ATOM 5686 C CA . SER B 1 295 ? 7.078 -9.656 -8.133 1 92.81 295 SER B CA 1
ATOM 5687 C C . SER B 1 295 ? 7.512 -10.922 -8.859 1 92.81 295 SER B C 1
ATOM 5689 O O . SER B 1 295 ? 8.445 -11.602 -8.43 1 92.81 295 SER B O 1
ATOM 5691 N N . LYS B 1 296 ? 6.805 -11.281 -9.93 1 93.31 296 LYS B N 1
ATOM 5692 C CA . LYS B 1 296 ? 7.062 -12.531 -10.648 1 93.31 296 LYS B CA 1
ATOM 5693 C C . LYS B 1 296 ? 8.227 -12.367 -11.625 1 93.31 296 LYS B C 1
ATOM 5695 O O . LYS B 1 296 ? 8.812 -13.359 -12.07 1 93.31 296 LYS B O 1
ATOM 5700 N N . SER B 1 297 ? 8.594 -11.133 -11.914 1 92.88 297 SER B N 1
ATOM 5701 C CA . SER B 1 297 ? 9.602 -10.898 -12.945 1 92.88 297 SER B CA 1
ATOM 5702 C C . SER B 1 297 ? 10.945 -10.516 -12.336 1 92.88 297 SER B C 1
ATOM 5704 O O . SER B 1 297 ? 11.984 -10.609 -12.992 1 92.88 297 SER B O 1
ATOM 5706 N N . LEU B 1 298 ? 10.945 -9.992 -11.148 1 91.94 298 LEU B N 1
ATOM 5707 C CA . LEU B 1 298 ? 12.188 -9.578 -10.508 1 91.94 298 LEU B CA 1
ATOM 5708 C C . LEU B 1 298 ? 12.258 -10.086 -9.078 1 91.94 298 LEU B C 1
ATOM 5710 O O . LEU B 1 298 ? 13.203 -10.789 -8.703 1 91.94 298 LEU B O 1
ATOM 5714 N N . GLY B 1 299 ? 11.297 -9.719 -8.305 1 90.31 299 GLY B N 1
ATOM 5715 C CA . GLY B 1 299 ? 11.242 -10.102 -6.902 1 90.31 299 GLY B CA 1
ATOM 5716 C C . GLY B 1 299 ? 10.086 -9.469 -6.152 1 90.31 299 GLY B C 1
ATOM 5717 O O . GLY B 1 299 ? 9.773 -8.297 -6.352 1 90.31 299 GLY B O 1
ATOM 5718 N N . PRO B 1 300 ? 9.516 -10.258 -5.238 1 88.25 300 PRO B N 1
ATOM 5719 C CA . PRO B 1 300 ? 8.305 -9.781 -4.562 1 88.25 300 PRO B CA 1
ATOM 5720 C C . PRO B 1 300 ? 8.586 -8.641 -3.586 1 88.25 300 PRO B C 1
ATOM 5722 O O . PRO B 1 300 ? 7.699 -7.816 -3.322 1 88.25 300 PRO B O 1
ATOM 5725 N N . GLY B 1 301 ? 9.727 -8.492 -3.131 1 90.44 301 GLY B N 1
ATOM 5726 C CA . GLY B 1 301 ? 10.055 -7.52 -2.104 1 90.44 301 GLY B CA 1
ATOM 5727 C C . GLY B 1 301 ? 10.078 -6.094 -2.623 1 90.44 301 GLY B C 1
ATOM 5728 O O . GLY B 1 301 ? 10.078 -5.141 -1.839 1 90.44 301 GLY B O 1
ATOM 5729 N N . LEU B 1 302 ? 10.078 -5.895 -3.914 1 92.5 302 LEU B N 1
ATOM 5730 C CA . LEU B 1 302 ? 10.086 -4.551 -4.484 1 92.5 302 LEU B CA 1
ATOM 5731 C C . LEU B 1 302 ? 8.742 -3.857 -4.254 1 92.5 302 LEU B C 1
ATOM 5733 O O . LEU B 1 302 ? 8.672 -2.625 -4.25 1 92.5 302 LEU B O 1
ATOM 5737 N N . ARG B 1 303 ? 7.715 -4.598 -4.109 1 93.12 303 ARG B N 1
ATOM 5738 C CA . ARG B 1 303 ? 6.383 -4.074 -3.82 1 93.12 303 ARG B CA 1
ATOM 5739 C C . ARG B 1 303 ? 5.961 -3.039 -4.859 1 93.12 303 ARG B C 1
ATOM 5741 O O . ARG B 1 303 ? 5.562 -1.928 -4.512 1 93.12 303 ARG B O 1
ATOM 5748 N N . ILE B 1 304 ? 5.93 -3.428 -6.086 1 95.56 304 ILE B N 1
ATOM 5749 C CA . ILE B 1 304 ? 5.52 -2.543 -7.168 1 95.56 304 ILE B CA 1
ATOM 5750 C C . ILE B 1 304 ? 4.449 -3.23 -8.016 1 95.56 304 ILE B C 1
ATOM 5752 O O . ILE B 1 304 ? 4.625 -4.375 -8.438 1 95.56 304 ILE B O 1
ATOM 5756 N N . GLY B 1 305 ? 3.395 -2.564 -8.188 1 96.38 305 GLY B N 1
ATOM 5757 C CA . GLY B 1 305 ? 2.338 -2.934 -9.117 1 96.38 305 GLY B CA 1
ATOM 5758 C C . GLY B 1 305 ? 1.987 -1.826 -10.094 1 96.38 305 GLY B C 1
ATOM 5759 O O . GLY B 1 305 ? 2.398 -0.678 -9.914 1 96.38 305 GLY B O 1
ATOM 5760 N N . MET B 1 306 ? 1.29 -2.191 -11.125 1 97.25 306 MET B N 1
ATOM 5761 C CA . MET B 1 306 ? 0.905 -1.258 -12.18 1 97.25 306 MET B CA 1
ATOM 5762 C C . MET B 1 306 ? -0.502 -1.557 -12.688 1 97.25 306 MET B C 1
ATOM 5764 O O . MET B 1 306 ? -0.894 -2.721 -12.789 1 97.25 306 MET B O 1
ATOM 5768 N N . LEU B 1 307 ? -1.152 -0.484 -12.992 1 98.12 307 LEU B N 1
ATOM 5769 C CA . LEU B 1 307 ? -2.467 -0.574 -13.617 1 98.12 307 LEU B CA 1
ATOM 5770 C C . LEU B 1 307 ? -2.598 0.435 -14.75 1 98.12 307 LEU B C 1
ATOM 5772 O O . LEU B 1 307 ? -2.486 1.643 -14.531 1 98.12 307 LEU B O 1
ATOM 5776 N N . THR B 1 308 ? -2.721 -0.07 -15.984 1 98 308 THR B N 1
ATOM 5777 C CA . THR B 1 308 ? -3.049 0.835 -17.078 1 98 308 THR B CA 1
ATOM 5778 C C . THR B 1 308 ? -4.539 1.155 -17.094 1 98 308 THR B C 1
ATOM 5780 O O . THR B 1 308 ? -5.367 0.288 -16.797 1 98 308 THR B O 1
ATOM 5783 N N . LEU B 1 309 ? -4.855 2.363 -17.422 1 96.44 309 LEU B N 1
ATOM 5784 C CA . LEU B 1 309 ? -6.25 2.795 -17.359 1 96.44 309 LEU B CA 1
ATOM 5785 C C . LEU B 1 309 ? -6.723 3.277 -18.734 1 96.44 309 LEU B C 1
ATOM 5787 O O . LEU B 1 309 ? -6.047 4.086 -19.375 1 96.44 309 LEU B O 1
ATOM 5791 N N . PRO B 1 310 ? -7.887 2.756 -19.172 1 96.06 310 PRO B N 1
ATOM 5792 C CA . PRO B 1 310 ? -8.562 3.467 -20.266 1 96.06 310 PRO B CA 1
ATOM 5793 C C . PRO B 1 310 ? -8.93 4.902 -19.891 1 96.06 310 PRO B C 1
ATOM 5795 O O . PRO B 1 310 ? -9.172 5.199 -18.719 1 96.06 310 PRO B O 1
ATOM 5798 N N . ALA B 1 311 ? -9.023 5.719 -20.875 1 92 311 ALA B N 1
ATOM 5799 C CA . ALA B 1 311 ? -9.242 7.148 -20.672 1 92 311 ALA B CA 1
ATOM 5800 C C . ALA B 1 311 ? -10.516 7.402 -19.875 1 92 311 ALA B C 1
ATOM 5802 O O . ALA B 1 311 ? -10.547 8.281 -19.016 1 92 311 ALA B O 1
ATOM 5803 N N . GLU B 1 312 ? -11.461 6.637 -20.109 1 93.06 312 GLU B N 1
ATOM 5804 C CA . GLU B 1 312 ? -12.773 6.832 -19.5 1 93.06 312 GLU B CA 1
ATOM 5805 C C . GLU B 1 312 ? -12.719 6.633 -17.984 1 93.06 312 GLU B C 1
ATOM 5807 O O . GLU B 1 312 ? -13.57 7.137 -17.25 1 93.06 312 GLU B O 1
ATOM 5812 N N . LEU B 1 313 ? -11.734 5.918 -17.531 1 94.94 313 LEU B N 1
ATOM 5813 C CA . LEU B 1 313 ? -11.695 5.566 -16.109 1 94.94 313 LEU B CA 1
ATOM 5814 C C . LEU B 1 313 ? -10.711 6.445 -15.352 1 94.94 313 LEU B C 1
ATOM 5816 O O . LEU B 1 313 ? -10.531 6.293 -14.141 1 94.94 313 LEU B O 1
ATOM 5820 N N . HIS B 1 314 ? -10.07 7.434 -15.984 1 92.25 314 HIS B N 1
ATOM 5821 C CA . HIS B 1 314 ? -9.039 8.266 -15.375 1 92.25 314 HIS B CA 1
ATOM 5822 C C . HIS B 1 314 ? -9.594 9.078 -14.211 1 92.25 314 HIS B C 1
ATOM 5824 O O . HIS B 1 314 ? -9 9.109 -13.133 1 92.25 314 HIS B O 1
ATOM 5830 N N . GLY B 1 315 ? -10.695 9.742 -14.445 1 90.44 315 GLY B N 1
ATOM 5831 C CA . GLY B 1 315 ? -11.289 10.562 -13.398 1 90.44 315 GLY B CA 1
ATOM 5832 C C . GLY B 1 315 ? -11.617 9.781 -12.141 1 90.44 315 GLY B C 1
ATOM 5833 O O . GLY B 1 315 ? -11.258 10.188 -11.039 1 90.44 315 GLY B O 1
ATOM 5834 N N . ALA B 1 316 ? -12.25 8.656 -12.328 1 90.31 316 ALA B N 1
ATOM 5835 C CA . ALA B 1 316 ? -12.633 7.809 -11.203 1 90.31 316 ALA B CA 1
ATOM 5836 C C . ALA B 1 316 ? -11.398 7.301 -10.461 1 90.31 316 ALA B C 1
ATOM 5838 O O . ALA B 1 316 ? -11.406 7.207 -9.227 1 90.31 316 ALA B O 1
ATOM 5839 N N . ALA B 1 317 ? -10.383 6.977 -11.211 1 93.31 317 ALA B N 1
ATOM 5840 C CA . ALA B 1 317 ? -9.148 6.508 -10.594 1 93.31 317 ALA B CA 1
ATOM 5841 C C . ALA B 1 317 ? -8.508 7.598 -9.742 1 93.31 317 ALA B C 1
ATOM 5843 O O . ALA B 1 317 ? -8.055 7.336 -8.625 1 93.31 317 ALA B O 1
ATOM 5844 N N . GLN B 1 318 ? -8.484 8.75 -10.227 1 87.69 318 GLN B N 1
ATOM 5845 C CA . GLN B 1 318 ? -7.91 9.875 -9.492 1 87.69 318 GLN B CA 1
ATOM 5846 C C . GLN B 1 318 ? -8.648 10.109 -8.18 1 87.69 318 GLN B C 1
ATOM 5848 O O . GLN B 1 318 ? -8.031 10.336 -7.141 1 87.69 318 GLN B O 1
ATOM 5853 N N . GLU B 1 319 ? -9.906 10.062 -8.25 1 84.25 319 GLU B N 1
ATOM 5854 C CA . GLU B 1 319 ? -10.719 10.25 -7.051 1 84.25 319 GLU B CA 1
ATOM 5855 C C . GLU B 1 319 ? -10.438 9.164 -6.016 1 84.25 319 GLU B C 1
ATOM 5857 O O . GLU B 1 319 ? -10.289 9.453 -4.828 1 84.25 319 GLU B O 1
ATOM 5862 N N . HIS B 1 320 ? -10.359 7.941 -6.484 1 88.38 320 HIS B N 1
ATOM 5863 C CA . HIS B 1 320 ? -10.078 6.812 -5.605 1 88.38 320 HIS B CA 1
ATOM 5864 C C . HIS B 1 320 ? -8.719 6.961 -4.938 1 88.38 320 HIS B C 1
ATOM 5866 O O . HIS B 1 320 ? -8.578 6.738 -3.732 1 88.38 320 HIS B O 1
ATOM 5872 N N . LEU B 1 321 ? -7.793 7.359 -5.719 1 89.81 321 LEU B N 1
ATOM 5873 C CA . LEU B 1 321 ? -6.406 7.379 -5.262 1 89.81 321 LEU B CA 1
ATOM 5874 C C . LEU B 1 321 ? -6.148 8.586 -4.363 1 89.81 321 LEU B C 1
ATOM 5876 O O . LEU B 1 321 ? -5.176 8.602 -3.609 1 89.81 321 LEU B O 1
ATOM 5880 N N . GLN B 1 322 ? -6.957 9.547 -4.504 1 84.69 322 GLN B N 1
ATOM 5881 C CA . GLN B 1 322 ? -6.859 10.672 -3.58 1 84.69 322 GLN B CA 1
ATOM 5882 C C . GLN B 1 322 ? -7.156 10.242 -2.148 1 84.69 322 GLN B C 1
ATOM 5884 O O . GLN B 1 322 ? -6.586 10.781 -1.198 1 84.69 322 GLN B O 1
ATOM 5889 N N . ASP B 1 323 ? -7.949 9.281 -2.055 1 83.12 323 ASP B N 1
ATOM 5890 C CA . ASP B 1 323 ? -8.375 8.828 -0.734 1 83.12 323 ASP B CA 1
ATOM 5891 C C . ASP B 1 323 ? -7.395 7.805 -0.165 1 83.12 323 ASP B C 1
ATOM 5893 O O . ASP B 1 323 ? -7.129 7.793 1.039 1 83.12 323 ASP B O 1
ATOM 5897 N N . ILE B 1 324 ? -6.918 6.996 -0.999 1 85.81 324 ILE B N 1
ATOM 5898 C CA . ILE B 1 324 ? -5.953 6 -0.548 1 85.81 324 ILE B CA 1
ATOM 5899 C C . ILE B 1 324 ? -4.809 5.898 -1.553 1 85.81 324 ILE B C 1
ATOM 5901 O O . ILE B 1 324 ? -4.875 5.113 -2.502 1 85.81 324 ILE B O 1
ATOM 5905 N N . PRO B 1 325 ? -3.781 6.645 -1.268 1 82.19 325 PRO B N 1
ATOM 5906 C CA . PRO B 1 325 ? -2.613 6.488 -2.139 1 82.19 325 PRO B CA 1
ATOM 5907 C C . PRO B 1 325 ? -2.002 5.09 -2.059 1 82.19 325 PRO B C 1
ATOM 5909 O O . PRO B 1 325 ? -1.894 4.52 -0.969 1 82.19 325 PRO B O 1
ATOM 5912 N N . LEU B 1 326 ? -1.661 4.555 -3.225 1 88.62 326 LEU B N 1
ATOM 5913 C CA . LEU B 1 326 ? -1.195 3.174 -3.293 1 88.62 326 LEU B CA 1
ATOM 5914 C C . LEU B 1 326 ? 0.236 3.107 -3.814 1 88.62 326 LEU B C 1
ATOM 5916 O O . LEU B 1 326 ? 0.825 2.027 -3.893 1 88.62 326 LEU B O 1
ATOM 5920 N N . GLY B 1 327 ? 0.78 4.191 -4.102 1 89.12 327 GLY B N 1
ATOM 5921 C CA . GLY B 1 327 ? 2.047 4.207 -4.816 1 89.12 327 GLY B CA 1
ATOM 5922 C C . GLY B 1 327 ? 3.174 3.547 -4.051 1 89.12 327 GLY B C 1
ATOM 5923 O O . GLY B 1 327 ? 3.174 3.543 -2.816 1 89.12 327 GLY B O 1
ATOM 5924 N N . PRO B 1 328 ? 4.117 2.984 -4.762 1 91.88 328 PRO B N 1
ATOM 5925 C CA . PRO B 1 328 ? 5.27 2.34 -4.129 1 91.88 328 PRO B CA 1
ATOM 5926 C C . PRO B 1 328 ? 6.258 3.344 -3.539 1 91.88 328 PRO B C 1
ATOM 5928 O O . PRO B 1 328 ? 6.145 4.547 -3.793 1 91.88 328 PRO B O 1
ATOM 5931 N N . SER B 1 329 ? 7.176 2.783 -2.75 1 92 329 SER B N 1
ATOM 5932 C CA . SER B 1 329 ? 8.258 3.605 -2.227 1 92 329 SER B CA 1
ATOM 5933 C C . SER B 1 329 ? 9.172 4.094 -3.348 1 92 329 SER B C 1
ATOM 5935 O O . SER B 1 329 ? 9.5 3.338 -4.266 1 92 329 SER B O 1
ATOM 5937 N N . PRO B 1 330 ? 9.594 5.367 -3.268 1 91.56 330 PRO B N 1
ATOM 5938 C CA . PRO B 1 330 ? 10.57 5.859 -4.242 1 91.56 330 PRO B CA 1
ATOM 5939 C C . PRO B 1 330 ? 11.867 5.059 -4.238 1 91.56 330 PRO B C 1
ATOM 5941 O O . PRO B 1 330 ? 12.547 4.965 -5.266 1 91.56 330 PRO B O 1
ATOM 5944 N N . LEU B 1 331 ? 12.203 4.445 -3.146 1 92.88 331 LEU B N 1
ATOM 5945 C CA . LEU B 1 331 ? 13.406 3.633 -3.064 1 92.88 331 LEU B CA 1
ATOM 5946 C C . LEU B 1 331 ? 13.297 2.406 -3.967 1 92.88 331 LEU B C 1
ATOM 5948 O O . LEU B 1 331 ? 14.25 2.061 -4.668 1 92.88 331 LEU B O 1
ATOM 5952 N N . SER B 1 332 ? 12.188 1.763 -3.92 1 94.44 332 SER B N 1
ATOM 5953 C CA . SER B 1 332 ? 11.953 0.626 -4.805 1 94.44 332 SER B CA 1
ATOM 5954 C C . SER B 1 332 ? 12.039 1.04 -6.27 1 94.44 332 SER B C 1
ATOM 5956 O O . SER B 1 332 ? 12.617 0.324 -7.09 1 94.44 332 SER B O 1
ATOM 5958 N N . CYS B 1 333 ? 11.469 2.189 -6.543 1 93.44 333 CYS B N 1
ATOM 5959 C CA . CYS B 1 333 ? 11.516 2.697 -7.91 1 93.44 333 CYS B CA 1
ATOM 5960 C C . CYS B 1 333 ? 12.945 3.004 -8.336 1 93.44 333 CYS B C 1
ATOM 5962 O O . CYS B 1 333 ? 13.32 2.777 -9.484 1 93.44 333 CYS B O 1
ATOM 5964 N N . ALA B 1 334 ? 13.727 3.537 -7.398 1 93.19 334 ALA B N 1
ATOM 5965 C CA . ALA B 1 334 ? 15.133 3.816 -7.691 1 93.19 334 ALA B CA 1
ATOM 5966 C C . ALA B 1 334 ? 15.891 2.535 -8.023 1 93.19 334 ALA B C 1
ATOM 5968 O O . ALA B 1 334 ? 16.75 2.527 -8.914 1 93.19 334 ALA B O 1
ATOM 5969 N N . VAL B 1 335 ? 15.562 1.467 -7.379 1 94.38 335 VAL B N 1
ATOM 5970 C CA . VAL B 1 335 ? 16.188 0.174 -7.641 1 94.38 335 VAL B CA 1
ATOM 5971 C C . VAL B 1 335 ? 15.836 -0.29 -9.055 1 94.38 335 VAL B C 1
ATOM 5973 O O . VAL B 1 335 ? 16.719 -0.683 -9.82 1 94.38 335 VAL B O 1
ATOM 5976 N N . VAL B 1 336 ? 14.633 -0.198 -9.406 1 94.19 336 VAL B N 1
ATOM 5977 C CA . VAL B 1 336 ? 14.18 -0.631 -10.719 1 94.19 336 VAL B CA 1
ATOM 5978 C C . VAL B 1 336 ? 14.836 0.222 -11.805 1 94.19 336 VAL B C 1
ATOM 5980 O O . VAL B 1 336 ? 15.25 -0.294 -12.844 1 94.19 336 VAL B O 1
ATOM 5983 N N . GLU B 1 337 ? 14.898 1.505 -11.508 1 91.88 337 GLU B N 1
ATOM 5984 C CA . GLU B 1 337 ? 15.555 2.404 -12.453 1 91.88 337 GLU B CA 1
ATOM 5985 C C . GLU B 1 337 ? 17 2 -12.688 1 91.88 337 GLU B C 1
ATOM 5987 O O . GLU B 1 337 ? 17.469 1.965 -13.828 1 91.88 337 GLU B O 1
ATOM 5992 N N . ASP B 1 338 ? 17.656 1.728 -11.625 1 92.88 338 ASP B N 1
ATOM 5993 C CA . ASP B 1 338 ? 19.047 1.293 -11.711 1 92.88 338 ASP B CA 1
ATOM 5994 C C . ASP B 1 338 ? 19.156 0 -12.516 1 92.88 338 ASP B C 1
ATOM 5996 O O . ASP B 1 338 ? 20.016 -0.112 -13.398 1 92.88 338 ASP B O 1
ATOM 6000 N N . TRP B 1 339 ? 18.312 -0.942 -12.234 1 94.06 339 TRP B N 1
ATOM 6001 C CA . TRP B 1 339 ? 18.375 -2.254 -12.875 1 94.06 339 TRP B CA 1
ATOM 6002 C C . TRP B 1 339 ? 18.031 -2.15 -14.352 1 94.06 339 TRP B C 1
ATOM 6004 O O . TRP B 1 339 ? 18.594 -2.873 -15.18 1 94.06 339 TRP B O 1
ATOM 6014 N N . LEU B 1 340 ? 17.094 -1.323 -14.703 1 89 340 LEU B N 1
ATOM 6015 C CA . LEU B 1 340 ? 16.734 -1.12 -16.094 1 89 340 LEU B CA 1
ATOM 6016 C C . LEU B 1 340 ? 17.875 -0.486 -16.875 1 89 340 LEU B C 1
ATOM 6018 O O . LEU B 1 340 ? 18.078 -0.792 -18.062 1 89 340 LEU B O 1
ATOM 6022 N N . SER B 1 341 ? 18.641 0.343 -16.234 1 87.44 341 SER B N 1
ATOM 6023 C CA . SER B 1 341 ? 19.656 1.135 -16.906 1 87.44 341 SER B CA 1
ATOM 6024 C C . SER B 1 341 ? 20.953 0.337 -17.094 1 87.44 341 SER B C 1
ATOM 6026 O O . SER B 1 341 ? 21.734 0.605 -18 1 87.44 341 SER B O 1
ATOM 6028 N N . ASN B 1 342 ? 21.141 -0.675 -16.297 1 89.19 342 ASN B N 1
ATOM 6029 C CA . ASN B 1 342 ? 22.453 -1.334 -16.344 1 89.19 342 ASN B CA 1
ATOM 6030 C C . ASN B 1 342 ? 22.328 -2.793 -16.781 1 89.19 342 ASN B C 1
ATOM 6032 O O . ASN B 1 342 ? 23.266 -3.578 -16.594 1 89.19 342 ASN B O 1
ATOM 6036 N N . GLY B 1 343 ? 21.203 -3.227 -17.188 1 88.81 343 GLY B N 1
ATOM 6037 C CA . GLY B 1 343 ? 21.031 -4.547 -17.781 1 88.81 343 GLY B CA 1
ATOM 6038 C C . GLY B 1 343 ? 20.75 -5.629 -16.75 1 88.81 343 GLY B C 1
ATOM 6039 O O . GLY B 1 343 ? 20.625 -6.805 -17.109 1 88.81 343 GLY B O 1
ATOM 6040 N N . VAL B 1 344 ? 20.625 -5.305 -15.523 1 91.19 344 VAL B N 1
ATOM 6041 C CA . VAL B 1 344 ? 20.391 -6.258 -14.445 1 91.19 344 VAL B CA 1
ATOM 6042 C C . VAL B 1 344 ? 19.031 -6.926 -14.648 1 91.19 344 VAL B C 1
ATOM 6044 O O . VAL B 1 344 ? 18.859 -8.117 -14.359 1 91.19 344 VAL B O 1
ATOM 6047 N N . VAL B 1 345 ? 18.062 -6.23 -15.148 1 91.19 345 VAL B N 1
ATOM 6048 C CA . VAL B 1 345 ? 16.734 -6.77 -15.375 1 91.19 345 VAL B CA 1
ATOM 6049 C C . VAL B 1 345 ? 16.812 -7.98 -16.297 1 91.19 345 VAL B C 1
ATOM 6051 O O . VAL B 1 345 ? 16.281 -9.047 -15.992 1 91.19 345 VAL B O 1
ATOM 6054 N N . ALA B 1 346 ? 17.469 -7.812 -17.391 1 87.88 346 ALA B N 1
ATOM 6055 C CA . ALA B 1 346 ? 17.609 -8.898 -18.359 1 87.88 346 ALA B CA 1
ATOM 6056 C C . ALA B 1 346 ? 18.281 -10.109 -17.75 1 87.88 346 ALA B C 1
ATOM 6058 O O . ALA B 1 346 ? 17.875 -11.25 -18 1 87.88 346 ALA B O 1
ATOM 6059 N N . SER B 1 347 ? 19.266 -9.852 -16.984 1 91.12 347 SER B N 1
ATOM 6060 C CA . SER B 1 347 ? 20 -10.938 -16.328 1 91.12 347 SER B CA 1
ATOM 6061 C C . SER B 1 347 ? 19.109 -11.695 -15.344 1 91.12 347 SER B C 1
ATOM 6063 O O . SER B 1 347 ? 19.094 -12.922 -15.352 1 91.12 347 SER B O 1
ATOM 6065 N N . ILE B 1 348 ? 18.375 -10.969 -14.531 1 91.06 348 ILE B N 1
ATOM 6066 C CA . ILE B 1 348 ? 17.484 -11.586 -13.555 1 91.06 348 ILE B CA 1
ATOM 6067 C C . ILE B 1 348 ? 16.422 -12.414 -14.273 1 91.06 348 ILE B C 1
ATOM 6069 O O . ILE B 1 348 ? 16.156 -13.562 -13.898 1 91.06 348 ILE B O 1
ATOM 6073 N N . GLN B 1 349 ? 15.859 -11.898 -15.305 1 90.31 349 GLN B N 1
ATOM 6074 C CA . GLN B 1 349 ? 14.797 -12.586 -16.031 1 90.31 349 GLN B CA 1
ATOM 6075 C C . GLN B 1 349 ? 15.32 -13.844 -16.719 1 90.31 349 GLN B C 1
ATOM 6077 O O . GLN B 1 349 ? 14.625 -14.859 -16.797 1 90.31 349 GLN B O 1
ATOM 6082 N N . GLN B 1 350 ? 16.516 -13.742 -17.234 1 89.69 350 GLN B N 1
ATOM 6083 C CA . GLN B 1 350 ? 17.141 -14.93 -17.812 1 89.69 350 GLN B CA 1
ATOM 6084 C C . GLN B 1 350 ? 17.344 -16.016 -16.766 1 89.69 350 GLN B C 1
ATOM 6086 O O . GLN B 1 350 ? 17.062 -17.188 -17 1 89.69 350 GLN B O 1
ATOM 6091 N N . ASP B 1 351 ? 17.828 -15.586 -15.648 1 92.19 351 ASP B N 1
ATOM 6092 C CA . ASP B 1 351 ? 18.031 -16.531 -14.555 1 92.19 351 ASP B CA 1
ATOM 6093 C C . ASP B 1 351 ? 16.703 -17.156 -14.117 1 92.19 351 ASP B C 1
ATOM 6095 O O . ASP B 1 351 ? 16.641 -18.344 -13.836 1 92.19 351 ASP B O 1
ATOM 6099 N N . LEU B 1 352 ? 15.719 -16.375 -14.039 1 92.44 352 LEU B N 1
ATOM 6100 C CA . LEU B 1 352 ? 14.398 -16.844 -13.648 1 92.44 352 LEU B CA 1
ATOM 6101 C C . LEU B 1 352 ? 13.875 -17.875 -14.656 1 92.44 352 LEU B C 1
ATOM 6103 O O . LEU B 1 352 ? 13.359 -18.922 -14.266 1 92.44 352 LEU B O 1
ATOM 6107 N N . ARG B 1 353 ? 14 -17.609 -15.922 1 91.88 353 ARG B N 1
ATOM 6108 C CA . ARG B 1 353 ? 13.562 -18.531 -16.953 1 91.88 353 ARG B CA 1
ATOM 6109 C C . ARG B 1 353 ? 14.328 -19.859 -16.875 1 91.88 353 ARG B C 1
ATOM 6111 O O . ARG B 1 353 ? 13.742 -20.922 -16.984 1 91.88 353 ARG B O 1
ATOM 6118 N N . HIS B 1 354 ? 15.594 -19.719 -16.719 1 93.88 354 HIS B N 1
ATOM 6119 C CA . HIS B 1 354 ? 16.438 -20.906 -16.609 1 93.88 354 HIS B CA 1
ATOM 6120 C C . HIS B 1 354 ? 16 -21.766 -15.43 1 93.88 354 HIS B C 1
ATOM 6122 O O . HIS B 1 354 ? 15.867 -22.984 -15.57 1 93.88 354 HIS B O 1
ATOM 6128 N N . GLU B 1 355 ? 15.828 -21.109 -14.328 1 94.25 355 GLU B N 1
ATOM 6129 C CA . GLU B 1 355 ? 15.438 -21.844 -13.125 1 94.25 355 GLU B CA 1
ATOM 6130 C C . GLU B 1 355 ? 14.039 -22.438 -13.273 1 94.25 355 GLU B C 1
ATOM 6132 O O . GLU B 1 355 ? 13.773 -23.547 -12.828 1 94.25 355 GLU B O 1
ATOM 6137 N N . ALA B 1 356 ? 13.141 -21.703 -13.852 1 94.19 356 ALA B N 1
ATOM 6138 C CA . ALA B 1 356 ? 11.797 -22.203 -14.094 1 94.19 356 ALA B CA 1
ATOM 6139 C C . ALA B 1 356 ? 11.828 -23.469 -14.953 1 94.19 356 ALA B C 1
ATOM 6141 O O . ALA B 1 356 ? 11.164 -24.453 -14.633 1 94.19 356 ALA B O 1
ATOM 6142 N N . ARG B 1 357 ? 12.609 -23.453 -15.977 1 94.94 357 ARG B N 1
ATOM 6143 C CA . ARG B 1 357 ? 12.727 -24.594 -16.875 1 94.94 357 ARG B CA 1
ATOM 6144 C C . ARG B 1 357 ? 13.328 -25.812 -16.172 1 94.94 357 ARG B C 1
ATOM 6146 O O . ARG B 1 357 ? 12.875 -26.938 -16.359 1 94.94 357 ARG B O 1
ATOM 6153 N N . ARG B 1 358 ? 14.297 -25.5 -15.398 1 96.12 358 ARG B N 1
ATOM 6154 C CA . ARG B 1 358 ? 14.93 -26.562 -14.625 1 96.12 358 ARG B CA 1
ATOM 6155 C C . ARG B 1 358 ? 13.93 -27.234 -13.688 1 96.12 358 ARG B C 1
ATOM 6157 O O . ARG B 1 358 ? 13.867 -28.453 -13.609 1 96.12 358 ARG B O 1
ATOM 6164 N N . ARG B 1 359 ? 13.18 -26.469 -13.039 1 96.75 359 ARG B N 1
ATOM 6165 C CA . ARG B 1 359 ? 12.234 -26.969 -12.039 1 96.75 359 ARG B CA 1
ATOM 6166 C C . ARG B 1 359 ? 11.047 -27.656 -12.703 1 96.75 359 ARG B C 1
ATOM 6168 O O . ARG B 1 359 ? 10.547 -28.672 -12.203 1 96.75 359 ARG B O 1
ATOM 6175 N N . THR B 1 360 ? 10.594 -27.141 -13.789 1 95 360 THR B N 1
ATOM 6176 C CA . THR B 1 360 ? 9.508 -27.766 -14.531 1 95 360 THR B CA 1
ATOM 6177 C C . THR B 1 360 ? 9.945 -29.109 -15.102 1 95 360 THR B C 1
ATOM 6179 O O . THR B 1 360 ? 9.172 -30.062 -15.117 1 95 360 THR B O 1
ATOM 6182 N N . ARG B 1 361 ? 11.148 -29.172 -15.555 1 95.12 361 ARG B N 1
ATOM 6183 C CA . ARG B 1 361 ? 11.688 -30.438 -16.047 1 95.12 361 ARG B CA 1
ATOM 6184 C C . ARG B 1 361 ? 11.766 -31.469 -14.93 1 95.12 361 ARG B C 1
ATOM 6186 O O . ARG B 1 361 ? 11.445 -32.656 -15.141 1 95.12 361 ARG B O 1
ATOM 6193 N N . LEU B 1 362 ? 12.211 -31 -13.82 1 96 362 LEU B N 1
ATOM 6194 C CA . LEU B 1 362 ? 12.266 -31.891 -12.664 1 96 362 LEU B CA 1
ATOM 6195 C C . LEU B 1 362 ? 10.891 -32.469 -12.344 1 96 362 LEU B C 1
ATOM 6197 O O . LEU B 1 362 ? 10.75 -33.656 -12.078 1 96 362 LEU B O 1
ATOM 6201 N N . ALA B 1 363 ? 9.945 -31.609 -12.336 1 96.5 363 ALA B N 1
ATOM 6202 C CA . ALA B 1 363 ? 8.578 -32.031 -12.047 1 96.5 363 ALA B CA 1
ATOM 6203 C C . ALA B 1 363 ? 8.094 -33.062 -13.07 1 96.5 363 ALA B C 1
ATOM 6205 O O . ALA B 1 363 ? 7.469 -34.062 -12.719 1 96.5 363 ALA B O 1
ATOM 6206 N N . ALA B 1 364 ? 8.352 -32.812 -14.289 1 93.12 364 ALA B N 1
ATOM 6207 C CA . ALA B 1 364 ? 7.957 -33.719 -15.359 1 93.12 364 ALA B CA 1
ATOM 6208 C C . ALA B 1 364 ? 8.625 -35.094 -15.195 1 93.12 364 ALA B C 1
ATOM 6210 O O . ALA B 1 364 ? 8 -36.125 -15.43 1 93.12 364 ALA B O 1
ATOM 6211 N N . GLU B 1 365 ? 9.797 -35.031 -14.836 1 93.31 365 GLU B N 1
ATOM 6212 C CA . GLU B 1 365 ? 10.562 -36.25 -14.656 1 93.31 365 GLU B CA 1
ATOM 6213 C C . GLU B 1 365 ? 10.031 -37.062 -13.484 1 93.31 365 GLU B C 1
ATOM 6215 O O . GLU B 1 365 ? 9.875 -38.281 -13.586 1 93.31 365 GLU B O 1
ATOM 6220 N N . LEU B 1 366 ? 9.812 -36.406 -12.43 1 94.5 366 LEU B N 1
ATOM 6221 C CA . LEU B 1 366 ? 9.453 -37.125 -11.203 1 94.5 366 LEU B CA 1
ATOM 6222 C C . LEU B 1 366 ? 7.984 -37.5 -11.203 1 94.5 366 LEU B C 1
ATOM 6224 O O . LEU B 1 366 ? 7.605 -38.531 -10.625 1 94.5 366 LEU B O 1
ATOM 6228 N N . LEU B 1 367 ? 7.211 -36.719 -11.797 1 92.38 367 LEU B N 1
ATOM 6229 C CA . LEU B 1 367 ? 5.781 -37 -11.828 1 92.38 367 LEU B CA 1
ATOM 6230 C C . LEU B 1 367 ? 5.395 -37.719 -13.117 1 92.38 367 LEU B C 1
ATOM 6232 O O . LEU B 1 367 ? 4.211 -37.781 -13.461 1 92.38 367 LEU B O 1
ATOM 6236 N N . GLY B 1 368 ? 6.406 -38.188 -13.734 1 79.62 36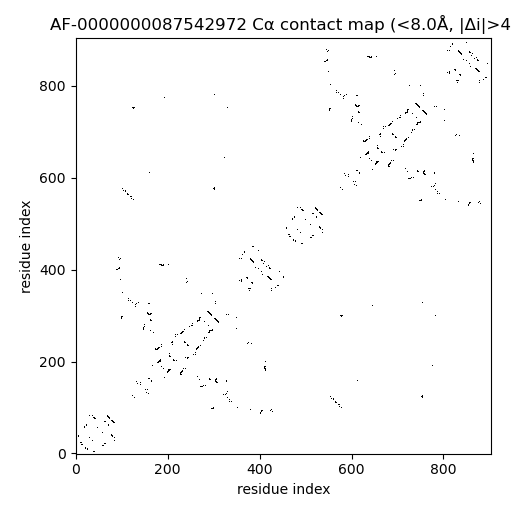8 GLY B N 1
ATOM 6237 C CA . GLY B 1 368 ? 6.184 -38.875 -14.984 1 79.62 368 GLY B CA 1
ATOM 6238 C C . GLY B 1 368 ? 5.039 -39.875 -14.922 1 79.62 368 GLY B C 1
ATOM 6239 O O . GLY B 1 368 ? 4.852 -40.562 -13.906 1 79.62 368 GLY B O 1
ATOM 6240 N N . GLY B 1 369 ? 4.062 -39.906 -15.922 1 77.56 369 GLY B N 1
ATOM 6241 C CA . GLY B 1 369 ? 2.938 -40.812 -16 1 77.56 369 GLY B CA 1
ATOM 6242 C C . GLY B 1 369 ? 1.624 -40.188 -15.578 1 77.56 369 GLY B C 1
ATOM 6243 O O . GLY B 1 369 ? 0.555 -40.75 -15.797 1 77.56 369 GLY B O 1
ATOM 6244 N N . VAL B 1 370 ? 1.804 -39.125 -14.891 1 80.81 370 VAL B N 1
ATOM 6245 C CA . VAL B 1 370 ? 0.612 -38.406 -14.477 1 80.81 370 VAL B CA 1
ATOM 6246 C C . VAL B 1 370 ? 0.326 -37.281 -15.469 1 80.81 370 VAL B C 1
ATOM 6248 O O . VAL B 1 370 ? 1.251 -36.656 -16.016 1 80.81 370 VAL B O 1
ATOM 6251 N N . GLU B 1 371 ? -0.898 -37.188 -15.789 1 83.5 371 GLU B N 1
ATOM 6252 C CA . GLU B 1 371 ? -1.283 -36.062 -16.656 1 83.5 371 GLU B CA 1
ATOM 6253 C C . GLU B 1 371 ? -1.01 -34.719 -15.977 1 83.5 371 GLU B C 1
ATOM 6255 O O . GLU B 1 371 ? -1.59 -34.438 -14.93 1 83.5 371 GLU B O 1
ATOM 6260 N N . CYS B 1 372 ? -0.027 -34.094 -16.453 1 89.25 372 CYS B N 1
ATOM 6261 C CA . CYS B 1 372 ? 0.357 -32.781 -15.945 1 89.25 372 CYS B CA 1
ATOM 6262 C C . CYS B 1 372 ? 0.429 -31.75 -17.062 1 89.25 372 CYS B C 1
ATOM 6264 O O . CYS B 1 372 ? 0.875 -32.062 -18.172 1 89.25 372 CYS B O 1
ATOM 6266 N N . VAL B 1 373 ? -0.114 -30.641 -16.812 1 92.94 373 VAL B N 1
ATOM 6267 C CA . VAL B 1 373 ? 0.005 -29.516 -17.734 1 92.94 373 VAL B CA 1
ATOM 6268 C C . VAL B 1 373 ? 1.05 -28.531 -17.219 1 92.94 373 VAL B C 1
ATOM 6270 O O . VAL B 1 373 ? 1.011 -28.141 -16.047 1 92.94 373 VAL B O 1
ATOM 6273 N N . SER B 1 374 ? 2.029 -28.234 -18.047 1 92.94 374 SER B N 1
ATOM 6274 C CA . SER B 1 374 ? 3.107 -27.359 -17.625 1 92.94 374 SER B CA 1
ATOM 6275 C C . SER B 1 374 ? 3.566 -26.453 -18.766 1 92.94 374 SER B C 1
ATOM 6277 O O . SER B 1 374 ? 3.221 -26.688 -19.922 1 92.94 374 SER B O 1
ATOM 6279 N N . HIS B 1 375 ? 4.152 -25.422 -18.469 1 93.25 375 HIS B N 1
ATOM 6280 C CA . HIS B 1 375 ? 4.855 -24.516 -19.359 1 93.25 375 HIS B CA 1
ATOM 6281 C C . HIS B 1 375 ? 6.266 -24.234 -18.859 1 93.25 375 HIS B C 1
ATOM 6283 O O . HIS B 1 375 ? 6.473 -24.016 -17.656 1 93.25 375 HIS B O 1
ATOM 6289 N N . PRO B 1 376 ? 7.246 -24.188 -19.719 1 91.88 376 PRO B N 1
ATOM 6290 C CA . PRO B 1 376 ? 8.641 -24.062 -19.281 1 91.88 376 PRO B CA 1
ATOM 6291 C C . PRO B 1 376 ? 8.906 -22.766 -18.531 1 91.88 376 PRO B C 1
ATOM 6293 O O . PRO B 1 376 ? 9.805 -22.719 -17.688 1 91.88 376 PRO B O 1
ATOM 6296 N N . ASP B 1 377 ? 8.117 -21.75 -18.781 1 91.5 377 ASP B N 1
ATOM 6297 C CA . ASP B 1 377 ? 8.391 -20.453 -18.172 1 91.5 377 ASP B CA 1
ATOM 6298 C C . ASP B 1 377 ? 7.523 -20.234 -16.938 1 91.5 377 ASP B C 1
ATOM 6300 O O . ASP B 1 377 ? 7.586 -19.172 -16.312 1 91.5 377 ASP B O 1
ATOM 6304 N N . ALA B 1 378 ? 6.723 -21.203 -16.609 1 94.38 378 ALA B N 1
ATOM 6305 C CA . ALA B 1 378 ? 5.828 -21.062 -15.461 1 94.38 378 ALA B CA 1
ATOM 6306 C C . ALA B 1 378 ? 6.527 -21.469 -14.164 1 94.38 378 ALA B C 1
ATOM 6308 O O . ALA B 1 378 ? 7.48 -22.25 -14.188 1 94.38 378 ALA B O 1
ATOM 6309 N N . TYR B 1 379 ? 6.039 -20.922 -13.055 1 95.19 379 TYR B N 1
ATOM 6310 C CA . TYR B 1 379 ? 6.551 -21.281 -11.734 1 95.19 379 TYR B CA 1
ATOM 6311 C C . TYR B 1 379 ? 5.664 -22.328 -11.078 1 95.19 379 TYR B C 1
ATOM 6313 O O . TYR B 1 379 ? 5.77 -22.578 -9.875 1 95.19 379 TYR B O 1
ATOM 6321 N N . HIS B 1 380 ? 4.742 -22.844 -11.789 1 97.06 380 HIS B N 1
ATOM 6322 C CA . HIS B 1 380 ? 3.818 -23.859 -11.289 1 97.06 380 HIS B CA 1
ATOM 6323 C C . HIS B 1 380 ? 3.459 -24.859 -12.383 1 97.06 380 HIS B C 1
ATOM 6325 O O . HIS B 1 380 ? 3.732 -24.625 -13.562 1 97.06 380 HIS B O 1
ATOM 6331 N N . ILE B 1 381 ? 2.912 -26 -11.969 1 96.81 381 ILE B N 1
ATOM 6332 C CA . ILE B 1 381 ? 2.322 -26.984 -12.867 1 96.81 381 ILE B CA 1
ATOM 6333 C C . ILE B 1 381 ? 0.906 -27.328 -12.406 1 96.81 381 ILE B C 1
ATOM 6335 O O . ILE B 1 381 ? 0.521 -27.016 -11.273 1 96.81 381 ILE B O 1
ATOM 6339 N N . TRP B 1 382 ? 0.172 -27.844 -13.344 1 96.94 382 TRP B N 1
ATOM 6340 C CA . TRP B 1 382 ? -1.24 -28.109 -13.102 1 96.94 382 TRP B CA 1
ATOM 6341 C C . TRP B 1 382 ? -1.546 -29.594 -13.289 1 96.94 382 TRP B C 1
ATOM 6343 O O . TRP B 1 382 ? -1.184 -30.188 -14.312 1 96.94 382 TRP B O 1
ATOM 6353 N N . LEU B 1 383 ? -2.178 -30.188 -12.258 1 95.31 383 LEU B N 1
ATOM 6354 C CA . LEU B 1 383 ? -2.658 -31.562 -12.305 1 95.31 383 LEU B CA 1
ATOM 6355 C C . LEU B 1 383 ? -4.184 -31.609 -12.328 1 95.31 383 LEU B C 1
ATOM 6357 O O . LEU B 1 383 ? -4.824 -31.578 -11.273 1 95.31 383 LEU B O 1
ATOM 6361 N N . PRO B 1 384 ? -4.719 -31.766 -13.516 1 94.69 384 PRO B N 1
ATOM 6362 C CA . PRO B 1 384 ? -6.18 -31.828 -13.57 1 94.69 384 PRO B CA 1
ATOM 6363 C C . PRO B 1 384 ? -6.738 -33.094 -12.898 1 94.69 384 PRO B C 1
ATOM 6365 O O . PRO B 1 384 ? -6.172 -34.188 -13.031 1 94.69 384 PRO B O 1
ATOM 6368 N N . MET B 1 385 ? -7.766 -32.938 -12.148 1 92.5 385 MET B N 1
ATOM 6369 C CA . MET B 1 385 ? -8.484 -34.062 -11.531 1 92.5 385 MET B CA 1
ATOM 6370 C C . MET B 1 385 ? -9.852 -33.625 -11.023 1 92.5 385 MET B C 1
ATOM 6372 O O . MET B 1 385 ? -10.172 -32.438 -11.055 1 92.5 385 MET B O 1
ATOM 6376 N N . THR B 1 386 ? -10.703 -34.562 -10.656 1 92.88 386 THR B N 1
ATOM 6377 C CA . THR B 1 386 ? -12.016 -34.25 -10.117 1 92.88 386 THR B CA 1
ATOM 6378 C C . THR B 1 386 ? -11.891 -33.531 -8.773 1 92.88 386 THR B C 1
ATOM 6380 O O . THR B 1 386 ? -10.859 -33.625 -8.109 1 92.88 386 THR B O 1
ATOM 6383 N N . HIS B 1 387 ? -12.875 -32.812 -8.492 1 93.19 387 HIS B N 1
ATOM 6384 C CA . HIS B 1 387 ? -12.898 -32.062 -7.234 1 93.19 387 HIS B CA 1
ATOM 6385 C C . HIS B 1 387 ? -12.641 -33 -6.051 1 93.19 387 HIS B C 1
ATOM 6387 O O . HIS B 1 387 ? -11.82 -32.688 -5.184 1 93.19 387 HIS B O 1
ATOM 6393 N N . ASP B 1 388 ? -13.32 -34.094 -5.992 1 89.5 388 ASP B N 1
ATOM 6394 C CA . ASP B 1 388 ? -13.172 -35.062 -4.898 1 89.5 388 ASP B CA 1
ATOM 6395 C C . ASP B 1 388 ? -11.75 -35.625 -4.832 1 89.5 388 ASP B C 1
ATOM 6397 O O . ASP B 1 388 ? -11.188 -35.75 -3.746 1 89.5 388 ASP B O 1
ATOM 6401 N N . ALA B 1 389 ? -11.242 -35.938 -5.98 1 91.88 389 ALA B N 1
ATOM 6402 C CA . ALA B 1 389 ? -9.875 -36.469 -6.035 1 91.88 389 ALA B CA 1
ATOM 6403 C C . ALA B 1 389 ? -8.875 -35.438 -5.551 1 91.88 389 ALA B C 1
ATOM 6405 O O . ALA B 1 389 ? -7.914 -35.75 -4.855 1 91.88 389 ALA B O 1
ATOM 6406 N N . ALA B 1 390 ? -9.117 -34.219 -5.961 1 94.62 390 ALA B N 1
ATOM 6407 C CA . ALA B 1 390 ? -8.234 -33.125 -5.566 1 94.62 390 ALA B CA 1
ATOM 6408 C C . ALA B 1 390 ? -8.25 -32.906 -4.055 1 94.62 390 ALA B C 1
ATOM 6410 O O . ALA B 1 390 ? -7.207 -32.688 -3.438 1 94.62 390 ALA B O 1
ATOM 6411 N N . GLU B 1 391 ? -9.398 -32.969 -3.488 1 91.5 391 GLU B N 1
ATOM 6412 C CA . GLU B 1 391 ? -9.531 -32.812 -2.041 1 91.5 391 GLU B CA 1
ATOM 6413 C C . GLU B 1 391 ? -8.812 -33.938 -1.305 1 91.5 391 GLU B C 1
ATOM 6415 O O . GLU B 1 391 ? -8.117 -33.688 -0.32 1 91.5 391 GLU B O 1
ATOM 6420 N N . ARG B 1 392 ? -9.016 -35.156 -1.772 1 90.5 392 ARG B N 1
ATOM 6421 C CA . ARG B 1 392 ? -8.352 -36.281 -1.175 1 90.5 392 ARG B CA 1
ATOM 6422 C C . ARG B 1 392 ? -6.832 -36.188 -1.297 1 90.5 392 ARG B C 1
ATOM 6424 O O . ARG B 1 392 ? -6.105 -36.469 -0.345 1 90.5 392 ARG B O 1
ATOM 6431 N N . PHE B 1 393 ? -6.484 -35.781 -2.432 1 93.06 393 PHE B N 1
ATOM 6432 C CA . PHE B 1 393 ? -5.055 -35.625 -2.674 1 93.06 393 PHE B CA 1
ATOM 6433 C C . PHE B 1 393 ? -4.453 -34.594 -1.737 1 93.06 393 PHE B C 1
ATOM 6435 O O . PHE B 1 393 ? -3.355 -34.781 -1.214 1 93.06 393 PHE B O 1
ATOM 6442 N N . THR B 1 394 ? -5.09 -33.469 -1.565 1 94.94 394 THR B N 1
ATOM 6443 C CA . THR B 1 394 ? -4.629 -32.375 -0.69 1 94.94 394 THR B CA 1
ATOM 6444 C C . THR B 1 394 ? -4.445 -32.906 0.736 1 94.94 394 THR B C 1
ATOM 6446 O O . THR B 1 394 ? -3.434 -32.594 1.379 1 94.94 394 THR B O 1
ATOM 6449 N N . LYS B 1 395 ? -5.344 -33.625 1.217 1 90.69 395 LYS B N 1
ATOM 6450 C CA . LYS B 1 395 ? -5.262 -34.188 2.557 1 90.69 395 LYS B CA 1
ATOM 6451 C C . LYS B 1 395 ? -4.102 -35.188 2.662 1 90.69 395 LYS B C 1
ATOM 6453 O O . LYS B 1 395 ? -3.359 -35.188 3.646 1 90.69 395 LYS B O 1
ATOM 6458 N N . ALA B 1 396 ? -4.008 -36.031 1.693 1 91.06 396 ALA B N 1
ATOM 6459 C CA . ALA B 1 396 ? -2.924 -37.031 1.667 1 91.06 396 ALA B CA 1
ATOM 6460 C C . ALA B 1 396 ? -1.563 -36.312 1.645 1 91.06 396 ALA B C 1
ATOM 6462 O O . ALA B 1 396 ? -0.626 -36.75 2.318 1 91.06 396 ALA B O 1
ATOM 6463 N N . ALA B 1 397 ? -1.437 -35.312 0.784 1 94.94 397 ALA B N 1
ATOM 6464 C CA . ALA B 1 397 ? -0.195 -34.562 0.699 1 94.94 397 ALA B CA 1
ATOM 6465 C C . ALA B 1 397 ? 0.18 -33.969 2.055 1 94.94 397 ALA B C 1
ATOM 6467 O O . ALA B 1 397 ? 1.345 -34 2.457 1 94.94 397 ALA B O 1
ATOM 6468 N N . ALA B 1 398 ? -0.803 -33.406 2.734 1 92.25 398 ALA B N 1
ATOM 6469 C CA . ALA B 1 398 ? -0.573 -32.812 4.055 1 92.25 398 ALA B CA 1
ATOM 6470 C C . ALA B 1 398 ? -0.026 -33.875 5.023 1 92.25 398 ALA B C 1
ATOM 6472 O O . ALA B 1 398 ? 0.831 -33.562 5.855 1 92.25 398 ALA B O 1
ATOM 6473 N N . HIS B 1 399 ? -0.511 -35.031 4.934 1 87.75 399 HIS B N 1
ATOM 6474 C CA . HIS B 1 399 ? -0.096 -36.125 5.816 1 87.75 399 HIS B CA 1
ATOM 6475 C C . HIS B 1 399 ? 1.378 -36.469 5.617 1 87.75 399 HIS B C 1
ATOM 6477 O O . HIS B 1 399 ? 2.039 -36.938 6.543 1 87.75 399 HIS B O 1
ATOM 6483 N N . VAL B 1 400 ? 1.81 -36.219 4.453 1 89.06 400 VAL B N 1
ATOM 6484 C CA . VAL B 1 400 ? 3.209 -36.562 4.199 1 89.06 400 VAL B CA 1
ATOM 6485 C C . VAL B 1 400 ? 4.059 -35.281 4.27 1 89.06 400 VAL B C 1
ATOM 6487 O O . VAL B 1 400 ? 5.172 -35.25 3.74 1 89.06 400 VAL B O 1
ATOM 6490 N N . GLY B 1 401 ? 3.5 -34.188 4.711 1 92.94 401 GLY B N 1
ATOM 6491 C CA . GLY B 1 401 ? 4.266 -33 5.02 1 92.94 401 GLY B CA 1
ATOM 6492 C C . GLY B 1 401 ? 4.375 -32.031 3.848 1 92.94 401 GLY B C 1
ATOM 6493 O O . GLY B 1 401 ? 5.336 -31.281 3.754 1 92.94 401 GLY B O 1
ATOM 6494 N N . ILE B 1 402 ? 3.475 -32.125 2.93 1 95.75 402 ILE B N 1
ATOM 6495 C CA . ILE B 1 402 ? 3.494 -31.266 1.763 1 95.75 402 ILE B CA 1
ATOM 6496 C C . ILE B 1 402 ? 2.207 -30.438 1.716 1 95.75 402 ILE B C 1
ATOM 6498 O O . ILE B 1 402 ? 1.107 -31 1.772 1 95.75 402 ILE B O 1
ATOM 6502 N N . ARG B 1 403 ? 2.375 -29.125 1.666 1 95.75 403 ARG B N 1
ATOM 6503 C CA . ARG B 1 403 ? 1.227 -28.25 1.484 1 95.75 403 ARG B CA 1
ATOM 6504 C C . ARG B 1 403 ? 1.035 -27.891 0.013 1 95.75 403 ARG B C 1
ATOM 6506 O O . ARG B 1 403 ? 1.978 -27.453 -0.654 1 95.75 403 ARG B O 1
ATOM 6513 N N . VAL B 1 404 ? -0.13 -28.141 -0.489 1 96.69 404 VAL B N 1
ATOM 6514 C CA . VAL B 1 404 ? -0.451 -27.797 -1.866 1 96.69 404 VAL B CA 1
ATOM 6515 C C . VAL B 1 404 ? -1.576 -26.766 -1.884 1 96.69 404 VAL B C 1
ATOM 6517 O O . VAL B 1 404 ? -2.205 -26.5 -0.854 1 96.69 404 VAL B O 1
ATOM 6520 N N . THR B 1 405 ? -1.762 -26.109 -2.975 1 96.25 405 THR B N 1
ATOM 6521 C CA . THR B 1 405 ? -2.838 -25.125 -3.094 1 96.25 405 THR B CA 1
ATOM 6522 C C . THR B 1 405 ? -4.199 -25.797 -2.906 1 96.25 405 THR B C 1
ATOM 6524 O O . THR B 1 405 ? -4.488 -26.812 -3.543 1 96.25 405 THR B O 1
ATOM 6527 N N . ALA B 1 406 ? -4.988 -25.219 -2.066 1 94.38 406 ALA B N 1
ATOM 6528 C CA . ALA B 1 406 ? -6.328 -25.766 -1.862 1 94.38 406 ALA B CA 1
ATOM 6529 C C . ALA B 1 406 ? -7.156 -25.688 -3.139 1 94.38 406 ALA B C 1
ATOM 6531 O O . ALA B 1 406 ? -7.309 -24.594 -3.713 1 94.38 406 ALA B O 1
ATOM 6532 N N . PRO B 1 407 ? -7.699 -26.812 -3.594 1 95.38 407 PRO B N 1
ATOM 6533 C CA . PRO B 1 407 ? -8.461 -26.797 -4.844 1 95.38 407 PRO B CA 1
ATOM 6534 C C . PRO B 1 407 ? -9.617 -25.812 -4.816 1 95.38 407 PRO B C 1
ATOM 6536 O O . PRO B 1 407 ? -9.898 -25.156 -5.824 1 95.38 407 PRO B O 1
ATOM 6539 N N . GLU B 1 408 ? -10.273 -25.641 -3.684 1 93.5 408 GLU B N 1
ATOM 6540 C CA . GLU B 1 408 ? -11.445 -24.781 -3.562 1 93.5 408 GLU B CA 1
ATOM 6541 C C . GLU B 1 408 ? -11.086 -23.312 -3.793 1 93.5 408 GLU B C 1
ATOM 6543 O O . GLU B 1 408 ? -11.922 -22.531 -4.238 1 93.5 408 GLU B O 1
ATOM 6548 N N . SER B 1 409 ? -9.836 -22.969 -3.516 1 94.56 409 SER B N 1
ATOM 6549 C CA . SER B 1 409 ? -9.414 -21.578 -3.639 1 94.56 409 SER B CA 1
ATOM 6550 C C . SER B 1 409 ? -9.289 -21.172 -5.102 1 94.56 409 SER B C 1
ATOM 6552 O O . SER B 1 409 ? -9.234 -19.969 -5.414 1 94.56 409 SER B O 1
ATOM 6554 N N . LEU B 1 410 ? -9.266 -22.141 -6.012 1 97.06 410 LEU B N 1
ATOM 6555 C CA . LEU B 1 410 ? -9.07 -21.891 -7.438 1 97.06 410 LEU B CA 1
ATOM 6556 C C . LEU B 1 410 ? -10.406 -21.828 -8.164 1 97.06 410 LEU B C 1
ATOM 6558 O O . LEU B 1 410 ? -10.461 -21.422 -9.336 1 97.06 410 LEU B O 1
ATOM 6562 N N . MET B 1 411 ? -11.469 -22.203 -7.484 1 96.94 411 MET B N 1
ATOM 6563 C CA . MET B 1 411 ? -12.773 -22.391 -8.109 1 96.94 411 MET B CA 1
ATOM 6564 C C . MET B 1 411 ? -13.633 -21.141 -7.965 1 96.94 411 MET B C 1
ATOM 6566 O O . MET B 1 411 ? -13.844 -20.656 -6.852 1 96.94 411 MET B O 1
ATOM 6570 N N . VAL B 1 412 ? -14.086 -20.641 -9.07 1 97.25 412 VAL B N 1
ATOM 6571 C CA . VAL B 1 412 ? -14.984 -19.484 -9.031 1 97.25 412 VAL B CA 1
ATOM 6572 C C . VAL B 1 412 ? -16.344 -19.906 -8.484 1 97.25 412 VAL B C 1
ATOM 6574 O O . VAL B 1 412 ? -16.875 -19.266 -7.57 1 97.25 412 VAL B O 1
ATOM 6577 N N . ASP B 1 413 ? -16.812 -21 -9.086 1 94 413 ASP B N 1
ATOM 6578 C CA . ASP B 1 413 ? -18.047 -21.594 -8.578 1 94 413 ASP B CA 1
ATOM 6579 C C . ASP B 1 413 ? -17.734 -22.734 -7.605 1 94 413 ASP B C 1
ATOM 6581 O O . ASP B 1 413 ? -16.938 -23.625 -7.914 1 94 413 ASP B O 1
ATOM 6585 N N . ARG B 1 414 ? -18.391 -22.797 -6.535 1 87.69 414 ARG B N 1
ATOM 6586 C CA . ARG B 1 414 ? -18.094 -23.734 -5.465 1 87.69 414 ARG B CA 1
ATOM 6587 C C . ARG B 1 414 ? -18.438 -25.156 -5.891 1 87.69 414 ARG B C 1
ATOM 6589 O O . ARG B 1 414 ? -17.891 -26.125 -5.348 1 87.69 414 ARG B O 1
ATOM 6596 N N . ASP B 1 415 ? -19.328 -25.266 -6.824 1 86.81 415 ASP B N 1
ATOM 6597 C CA . ASP B 1 415 ? -19.781 -26.594 -7.23 1 86.81 415 ASP B CA 1
ATOM 6598 C C . ASP B 1 415 ? -19.062 -27.062 -8.492 1 86.81 415 ASP B C 1
ATOM 6600 O O . ASP B 1 415 ? -19.531 -27.969 -9.188 1 86.81 415 ASP B O 1
ATOM 6604 N N . GLU B 1 416 ? -17.953 -26.547 -8.734 1 86.5 416 GLU B N 1
ATOM 6605 C CA . GLU B 1 416 ? -17.156 -26.938 -9.891 1 86.5 416 GLU B CA 1
ATOM 6606 C C . GLU B 1 416 ? -16.766 -28.422 -9.805 1 86.5 416 GLU B C 1
ATOM 6608 O O . GLU B 1 416 ? -16.078 -28.828 -8.859 1 86.5 416 GLU B O 1
ATOM 6613 N N . PRO B 1 417 ? -17.172 -29.219 -10.75 1 85.69 417 PRO B N 1
ATOM 6614 C CA . PRO B 1 417 ? -16.906 -30.656 -10.648 1 85.69 417 PRO B CA 1
ATOM 6615 C C . PRO B 1 417 ? -15.461 -31.016 -11 1 85.69 417 PRO B C 1
ATOM 6617 O O . PRO B 1 417 ? -14.922 -32 -10.484 1 85.69 417 PRO B O 1
ATOM 6620 N N . VAL B 1 418 ? -14.93 -30.281 -11.992 1 87.69 418 VAL B N 1
ATOM 6621 C CA . VAL B 1 418 ? -13.57 -30.578 -12.43 1 87.69 418 VAL B CA 1
ATOM 6622 C C . VAL B 1 418 ? -12.641 -29.422 -12.031 1 87.69 418 VAL B C 1
ATOM 6624 O O . VAL B 1 418 ? -12.906 -28.266 -12.352 1 87.69 418 VAL B O 1
ATOM 6627 N N . THR B 1 419 ? -11.664 -29.734 -11.266 1 93.62 419 THR B N 1
ATOM 6628 C CA . THR B 1 419 ? -10.625 -28.797 -10.852 1 93.62 419 THR B CA 1
ATOM 6629 C C . THR B 1 419 ? -9.242 -29.422 -10.984 1 93.62 419 THR B C 1
ATOM 6631 O O . THR B 1 419 ? -8.891 -29.953 -12.047 1 93.62 419 THR B O 1
ATOM 6634 N N . GLY B 1 420 ? -8.477 -29.438 -9.914 1 94.88 420 GLY B N 1
ATOM 6635 C CA . GLY B 1 420 ? -7.133 -30 -9.922 1 94.88 420 GLY B CA 1
ATOM 6636 C C . GLY B 1 420 ? -6.254 -29.453 -8.812 1 94.88 420 GLY B C 1
ATOM 6637 O O . GLY B 1 420 ? -6.758 -28.922 -7.824 1 94.88 420 GLY B O 1
ATOM 6638 N N . ILE B 1 421 ? -5.016 -29.828 -8.992 1 96.31 421 ILE B N 1
ATOM 6639 C CA . ILE B 1 421 ? -4.02 -29.391 -8.016 1 96.31 421 ILE B CA 1
ATOM 6640 C C . ILE B 1 421 ? -2.957 -28.547 -8.703 1 96.31 421 ILE B C 1
ATOM 6642 O O . ILE B 1 421 ? -2.371 -28.953 -9.703 1 96.31 421 ILE B O 1
ATOM 6646 N N . ARG B 1 422 ? -2.809 -27.375 -8.234 1 97.56 422 ARG B N 1
ATOM 6647 C CA . ARG B 1 422 ? -1.668 -26.547 -8.641 1 97.56 422 ARG B CA 1
ATOM 6648 C C . ARG B 1 422 ? -0.462 -26.812 -7.742 1 97.56 422 ARG B C 1
ATOM 6650 O O . ARG B 1 422 ? -0.562 -26.719 -6.52 1 97.56 422 ARG B O 1
ATOM 6657 N N . LEU B 1 423 ? 0.614 -27.188 -8.289 1 97.69 423 LEU B N 1
ATOM 6658 C CA . LEU B 1 423 ? 1.874 -27.312 -7.562 1 97.69 423 LEU B CA 1
ATOM 6659 C C . LEU B 1 423 ? 2.809 -26.156 -7.898 1 97.69 423 LEU B C 1
ATOM 6661 O O . LEU B 1 423 ? 3.221 -26 -9.047 1 97.69 423 LEU B O 1
ATOM 6665 N N . CYS B 1 424 ? 3.129 -25.406 -6.914 1 97.56 424 CYS B N 1
ATOM 6666 C CA . CYS B 1 424 ? 4.02 -24.266 -7.086 1 97.56 424 CYS B CA 1
ATOM 6667 C C . CYS B 1 424 ? 5.473 -24.672 -6.895 1 97.56 424 CYS B C 1
ATOM 6669 O O . CYS B 1 424 ? 5.844 -25.203 -5.84 1 97.56 424 CYS B O 1
ATOM 6671 N N . LEU B 1 425 ? 6.297 -24.359 -7.836 1 97.25 425 LEU B N 1
ATOM 6672 C CA . LEU B 1 425 ? 7.625 -24.953 -7.918 1 97.25 425 LEU B CA 1
ATOM 6673 C C . LEU B 1 425 ? 8.695 -23.953 -7.5 1 97.25 425 LEU B C 1
ATOM 6675 O O . LEU B 1 425 ? 9.844 -24.328 -7.262 1 97.25 425 LEU B O 1
ATOM 6679 N N . GLY B 1 426 ? 8.352 -22.719 -7.383 1 94.31 426 GLY B N 1
ATOM 6680 C CA . GLY B 1 426 ? 9.359 -21.672 -7.297 1 94.31 426 GLY B CA 1
ATOM 6681 C C . GLY B 1 426 ? 9.906 -21.484 -5.891 1 94.31 426 GLY B C 1
ATOM 6682 O O . GLY B 1 426 ? 11.078 -21.156 -5.715 1 94.31 426 GLY B O 1
ATOM 6683 N N . GLY B 1 427 ? 9.172 -21.703 -4.887 1 91.5 427 GLY B N 1
ATOM 6684 C CA . GLY B 1 427 ? 9.453 -21.312 -3.516 1 91.5 427 GLY B CA 1
ATOM 6685 C C . GLY B 1 427 ? 10.508 -22.172 -2.85 1 91.5 427 GLY B C 1
ATOM 6686 O O . GLY B 1 427 ? 11.5 -21.656 -2.324 1 91.5 427 GLY B O 1
ATOM 6687 N N . PRO B 1 428 ? 10.375 -23.484 -2.891 1 92.75 428 PRO B N 1
ATOM 6688 C CA . PRO B 1 428 ? 11.297 -24.375 -2.184 1 92.75 428 PRO B CA 1
ATOM 6689 C C . PRO B 1 428 ? 12.695 -24.375 -2.797 1 92.75 428 PRO B C 1
ATOM 6691 O O . PRO B 1 428 ? 12.859 -24.062 -3.98 1 92.75 428 PRO B O 1
ATOM 6694 N N . SER B 1 429 ? 13.664 -24.734 -1.946 1 91.19 429 SER B N 1
ATOM 6695 C CA . SER B 1 429 ? 14.969 -25.047 -2.518 1 91.19 429 SER B CA 1
ATOM 6696 C C . SER B 1 429 ? 14.875 -26.219 -3.492 1 91.19 429 SER B C 1
ATOM 6698 O O . SER B 1 429 ? 13.891 -26.953 -3.494 1 91.19 429 SER B O 1
ATOM 6700 N N . PHE B 1 430 ? 15.891 -26.297 -4.324 1 92.75 430 PHE B N 1
ATOM 6701 C CA . PHE B 1 430 ? 15.859 -27.375 -5.309 1 92.75 430 PHE B CA 1
ATOM 6702 C C . PHE B 1 430 ? 15.812 -28.734 -4.625 1 92.75 430 PHE B C 1
ATOM 6704 O O . PHE B 1 430 ? 15.125 -29.641 -5.098 1 92.75 430 PHE B O 1
ATOM 6711 N N . GLU B 1 431 ? 16.484 -28.844 -3.51 1 92.44 431 GLU B N 1
ATOM 6712 C CA . GLU B 1 431 ? 16.469 -30.078 -2.73 1 92.44 431 GLU B CA 1
ATOM 6713 C C . GLU B 1 431 ? 15.086 -30.344 -2.141 1 92.44 431 GLU B C 1
ATOM 6715 O O . GLU B 1 431 ? 14.578 -31.453 -2.229 1 92.44 431 GLU B O 1
ATOM 6720 N N . GLU B 1 432 ? 14.516 -29.344 -1.562 1 93.56 432 GLU B N 1
ATOM 6721 C CA . GLU B 1 432 ? 13.164 -29.469 -1.008 1 93.56 432 GLU B CA 1
ATOM 6722 C C . GLU B 1 432 ? 12.156 -29.828 -2.09 1 93.56 432 GLU B C 1
ATOM 6724 O O . GLU B 1 432 ? 11.266 -30.656 -1.865 1 93.56 432 GLU B O 1
ATOM 6729 N N . LEU B 1 433 ? 12.336 -29.203 -3.221 1 96.94 433 LEU B N 1
ATOM 6730 C CA . LEU B 1 433 ? 11.445 -29.484 -4.34 1 96.94 433 LEU B CA 1
ATOM 6731 C C . LEU B 1 433 ? 11.555 -30.938 -4.785 1 96.94 433 LEU B C 1
ATOM 6733 O O . LEU B 1 433 ? 10.539 -31.594 -5.023 1 96.94 433 LEU B O 1
ATOM 6737 N N . THR B 1 434 ? 12.75 -31.406 -4.891 1 96.38 434 THR B N 1
ATOM 6738 C CA . THR B 1 434 ? 12.984 -32.781 -5.289 1 96.38 434 THR B CA 1
ATOM 6739 C C . THR B 1 434 ? 12.32 -33.75 -4.305 1 96.38 434 THR B C 1
ATOM 6741 O O . THR B 1 434 ? 11.625 -34.688 -4.715 1 96.38 434 THR B O 1
ATOM 6744 N N . GLN B 1 435 ? 12.508 -33.438 -3.039 1 94.75 435 GLN B N 1
ATOM 6745 C CA . GLN B 1 435 ? 11.914 -34.281 -1.999 1 94.75 435 GLN B CA 1
ATOM 6746 C C . GLN B 1 435 ? 10.391 -34.25 -2.057 1 94.75 435 GLN B C 1
ATOM 6748 O O . GLN B 1 435 ? 9.727 -35.281 -1.986 1 94.75 435 GLN B O 1
ATOM 6753 N N . GLY B 1 436 ? 9.883 -33.062 -2.127 1 96.5 436 GLY B N 1
ATOM 6754 C CA . GLY B 1 436 ? 8.438 -32.875 -2.174 1 96.5 436 GLY B CA 1
ATOM 6755 C C . GLY B 1 436 ? 7.789 -33.594 -3.354 1 96.5 436 GLY B C 1
ATOM 6756 O O . GLY B 1 436 ? 6.797 -34.312 -3.193 1 96.5 436 GLY B O 1
ATOM 6757 N N . LEU B 1 437 ? 8.352 -33.438 -4.508 1 96.81 437 LEU B N 1
ATOM 6758 C CA . LEU B 1 437 ? 7.805 -34.031 -5.719 1 96.81 437 LEU B CA 1
ATOM 6759 C C . LEU B 1 437 ? 7.918 -35.562 -5.668 1 96.81 437 LEU B C 1
ATOM 6761 O O . LEU B 1 437 ? 7.047 -36.25 -6.172 1 96.81 437 LEU B O 1
ATOM 6765 N N . THR B 1 438 ? 8.992 -36.062 -5.121 1 95.06 438 THR B N 1
ATOM 6766 C CA . THR B 1 438 ? 9.156 -37.5 -4.965 1 95.06 438 THR B CA 1
ATOM 6767 C C . THR B 1 438 ? 8.055 -38.062 -4.074 1 95.06 438 THR B C 1
ATOM 6769 O O . THR 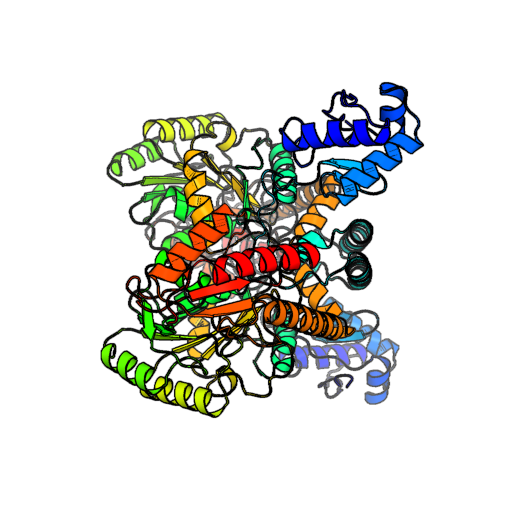B 1 438 ? 7.453 -39.094 -4.406 1 95.06 438 THR B O 1
ATOM 6772 N N . ARG B 1 439 ? 7.816 -37.406 -3.008 1 93.56 439 ARG B N 1
ATOM 6773 C CA . ARG B 1 439 ? 6.762 -37.844 -2.1 1 93.56 439 ARG B CA 1
ATOM 6774 C C . ARG B 1 439 ? 5.398 -37.812 -2.783 1 93.56 439 ARG B C 1
ATOM 6776 O O . ARG B 1 439 ? 4.582 -38.719 -2.615 1 93.56 439 ARG B O 1
ATOM 6783 N N . LEU B 1 440 ? 5.176 -36.812 -3.5 1 94.56 440 LEU B N 1
ATOM 6784 C CA . LEU B 1 440 ? 3.9 -36.688 -4.188 1 94.56 440 LEU B CA 1
ATOM 6785 C C . LEU B 1 440 ? 3.746 -37.75 -5.273 1 94.56 440 LEU B C 1
ATOM 6787 O O . LEU B 1 440 ? 2.643 -38.25 -5.504 1 94.56 440 LEU B O 1
ATOM 6791 N N . SER B 1 441 ? 4.824 -37.938 -5.961 1 92.5 441 SER B N 1
ATOM 6792 C CA . SER B 1 441 ? 4.801 -39 -6.977 1 92.5 441 SER B CA 1
ATOM 6793 C C . SER B 1 441 ? 4.379 -40.344 -6.383 1 92.5 441 SER B C 1
ATOM 6795 O O . SER B 1 441 ? 3.613 -41.062 -7 1 92.5 441 SER B O 1
ATOM 6797 N N . ASN B 1 442 ? 4.855 -40.625 -5.25 1 87.88 442 ASN B N 1
ATOM 6798 C CA . ASN B 1 442 ? 4.496 -41.844 -4.559 1 87.88 442 ASN B CA 1
ATOM 6799 C C . ASN B 1 442 ? 3.014 -41.875 -4.195 1 87.88 442 ASN B C 1
ATOM 6801 O O . ASN B 1 442 ? 2.371 -42.938 -4.262 1 87.88 442 ASN B O 1
ATOM 6805 N N . LEU B 1 443 ? 2.525 -40.781 -3.809 1 87.88 443 LEU B N 1
ATOM 6806 C CA . LEU B 1 443 ? 1.109 -40.688 -3.477 1 87.88 443 LEU B CA 1
ATOM 6807 C C . LEU B 1 443 ? 0.244 -40.906 -4.711 1 87.88 443 LEU B C 1
ATOM 6809 O O . LEU B 1 443 ? -0.807 -41.531 -4.633 1 87.88 443 LEU B O 1
ATOM 6813 N N . LEU B 1 444 ? 0.63 -40.375 -5.77 1 87.44 444 LEU B N 1
ATOM 6814 C CA . LEU B 1 444 ? -0.149 -40.438 -7.004 1 87.44 444 LEU B CA 1
ATOM 6815 C C . LEU B 1 444 ? -0.15 -41.844 -7.574 1 87.44 444 LEU B C 1
ATOM 6817 O O . LEU B 1 444 ? -1.106 -42.25 -8.242 1 87.44 444 LEU B O 1
ATOM 6821 N N . LYS B 1 445 ? 0.86 -42.562 -7.367 1 80.19 445 LYS B N 1
ATOM 6822 C CA . LYS B 1 445 ? 0.958 -43.938 -7.852 1 80.19 445 LYS B CA 1
ATOM 6823 C C . LYS B 1 445 ? 0.075 -44.875 -7.031 1 80.19 445 LYS B C 1
ATOM 6825 O O . LYS B 1 445 ? -0.475 -45.844 -7.562 1 80.19 445 LYS B O 1
ATOM 6830 N N . HIS B 1 446 ? -0.062 -44.688 -5.801 1 71.38 446 HIS B N 1
ATOM 6831 C CA . HIS B 1 446 ? -0.796 -45.594 -4.922 1 71.38 446 HIS B CA 1
ATOM 6832 C C . HIS B 1 446 ? -2.279 -45.25 -4.887 1 71.38 446 HIS B C 1
ATOM 6834 O O . HIS B 1 446 ? -3.105 -46.062 -4.48 1 71.38 446 HIS B O 1
ATOM 6840 N N . GLU B 1 447 ? -2.672 -44.094 -4.977 1 62.44 447 GLU B N 1
ATOM 6841 C CA . GLU B 1 447 ? -4.09 -43.75 -5.031 1 62.44 447 GLU B CA 1
ATOM 6842 C C . GLU B 1 447 ? -4.523 -43.406 -6.457 1 62.44 447 GLU B C 1
ATOM 6844 O O . GLU B 1 447 ? -4.266 -42.312 -6.949 1 62.44 447 GLU B O 1
ATOM 6849 N N . PRO B 1 448 ? -4.973 -44.469 -7.172 1 53.09 448 PRO B N 1
ATOM 6850 C CA . PRO B 1 448 ? -5.41 -44.219 -8.547 1 53.09 448 PRO B CA 1
ATOM 6851 C C . PRO B 1 448 ? -6.418 -43.062 -8.648 1 53.09 448 PRO B C 1
ATOM 6853 O O . PRO B 1 448 ? -7.41 -43.062 -7.914 1 53.09 448 PRO B O 1
ATOM 6856 N N . HIS B 1 449 ? -5.906 -41.906 -8.641 1 55.22 449 HIS B N 1
ATOM 6857 C CA . HIS B 1 449 ? -6.785 -40.75 -8.742 1 55.22 449 HIS B CA 1
ATOM 6858 C C . HIS B 1 449 ? -7.516 -40.719 -10.078 1 55.22 449 HIS B C 1
ATOM 6860 O O . HIS B 1 449 ? -7 -41.219 -11.078 1 55.22 449 HIS B O 1
ATOM 6866 N N . ALA B 1 450 ? -8.859 -40.844 -9.984 1 52.44 450 ALA B N 1
ATOM 6867 C CA . ALA B 1 450 ? -9.727 -40.75 -11.156 1 52.44 450 ALA B CA 1
ATOM 6868 C C . ALA B 1 450 ? -9.32 -39.562 -12.047 1 52.44 450 ALA B C 1
ATOM 6870 O O . ALA B 1 450 ? -9.273 -38.406 -11.586 1 52.44 450 ALA B O 1
ATOM 6871 N N . PRO B 1 451 ? -8.68 -39.969 -13.227 1 50.56 451 PRO B N 1
ATOM 6872 C CA . PRO B 1 451 ? -8.391 -38.906 -14.18 1 50.56 451 PRO B CA 1
ATOM 6873 C C . PRO B 1 451 ? -9.586 -37.969 -14.414 1 50.56 451 PRO B C 1
ATOM 6875 O O . PRO B 1 451 ? -10.734 -38.406 -14.234 1 50.56 451 PRO B O 1
ATOM 6878 N N . ALA B 1 452 ? -9.375 -36.656 -14.586 1 47.5 452 ALA B N 1
ATOM 6879 C CA . ALA B 1 452 ? -10.469 -35.75 -14.961 1 47.5 452 ALA B CA 1
ATOM 6880 C C . ALA B 1 452 ? -11.125 -36.219 -16.266 1 47.5 452 ALA B C 1
ATOM 6882 O O . ALA B 1 452 ? -10.477 -36.812 -17.125 1 47.5 452 ALA B O 1
#

Foldseek 3Di:
DQPDFLDDQDFAPDPDDRLVRRLCVLVVCLLVVVADAFGFDDDLVVSCVNHVHDSVSSVSNLVVCVVVQQWDDDPPHTIGGGHPPNPPLQQAEQADFFAADDDDPVNVVVLVVVCVVPPDCCLVVDDAALQGNLVLLVLVQVVVVQQVFHADSLQKGKFLFLLVQLLLCCCLAANQQGEEEEAQFADLSNLVSCVVVVHHYDHAYADLQGGDLVSVLVVLVVCLPTPAAEYEYEQALTVPAGHHHAQVRLLSNLVSCVVSVHAYEYEDALRQGHDPHDDNCVVCVQRYWYKYDCCNQARSVLRMIMIGHHPVRSVVSSVVSVVPRRHGRVVSSSSSSSCVVPVVSVVRSVVSLVVLQVQVVLLCVQLPPADKRDDSSGQKIWHKAFLVLQQVLQVVLVVSSYHWHRQCSRGSDNPDGITTTIGGRRPDDPVSSNVSSNVSSVVCVVPVGPHD/DQPDFLDDQDFAPDPDDRLVRRLCVLVVCLLVVVADFFGFDDDLVVSCVNHVHDSVSSVSNLVVCVVVQQWDDDPPHTIGGGHPPNPPLQQAEQADFFFADDDDPVNVVVLVVVCVVPPDCCLVVDDAALQGNLVLLVLVQVVVVQQVFHADSLQKGKFLFLLVQLLLCCCLAANQQGEEEEAQFADLSNLVSCVVVVHHYDHAYADLQGGDLVSVLVVLVVCLVTPAAEYEYEQALTVPAGHHHAQVRLLSNLVSCVVSVHAYEYEDALRLGHDPHDDNCVVCVQRYWYKYDCCNQARSVLRMIMIGHHPVRSVVSSVVSVVPRRHGRVVSSSSSSSCVVPVVSVVRSVVSLVVLQVQVVLLCVQLPPADKRDDSSGQKIWHKAFLVLQQVLQVVLVVSSYHWHRQCSRGSDNPDGITTTIGGRRPDDPVSSNVSSNVSSVVCVVPVGPHD

Solvent-accessible surface area (backbone atoms only — not comparable to full-atom values): 46001 Å² total; per-residue (Å²): 128,82,78,71,40,82,68,77,88,62,65,40,96,60,99,61,55,70,31,55,20,34,32,50,31,52,48,47,29,40,66,72,55,77,37,41,63,64,36,43,44,66,52,53,66,58,46,13,61,75,69,72,47,53,54,66,38,38,49,51,18,53,50,51,33,35,73,68,46,42,28,41,78,45,92,98,73,49,37,22,30,20,68,56,69,72,64,58,82,67,62,41,59,21,42,54,80,33,45,59,74,75,64,42,39,67,59,48,21,53,48,32,44,58,42,29,75,66,54,63,31,61,53,32,36,34,76,62,52,44,47,32,43,66,69,55,29,44,54,52,29,50,55,36,39,59,46,64,37,83,58,60,40,91,37,37,34,36,15,37,25,39,63,54,26,50,52,51,48,47,56,72,57,28,47,92,61,18,35,36,37,28,37,33,57,30,48,40,59,61,52,50,41,34,54,73,73,62,47,48,68,44,51,25,55,63,57,80,48,31,65,37,50,70,49,45,46,52,51,51,58,75,47,63,79,42,80,20,41,25,36,41,45,41,53,51,54,16,47,56,54,36,21,45,42,52,60,69,56,48,52,45,42,53,51,47,29,58,75,67,70,31,39,34,38,38,45,50,40,67,61,77,53,69,54,96,50,80,50,65,42,63,78,37,46,78,43,22,33,35,30,28,36,39,36,66,46,69,25,40,20,50,28,38,12,26,28,38,50,20,75,87,48,46,66,60,48,50,59,54,19,65,51,49,65,38,42,47,38,51,65,45,50,51,50,51,51,51,28,65,73,70,50,47,48,61,52,48,39,51,51,50,41,52,51,20,33,53,50,46,48,48,48,52,63,53,39,59,92,53,74,63,37,69,39,56,75,32,43,42,32,17,33,61,15,26,38,68,46,29,54,52,48,49,54,53,35,46,75,73,30,30,41,54,35,60,48,71,53,29,37,59,43,88,80,52,62,72,49,24,38,40,42,20,60,17,55,47,52,74,67,52,43,52,52,48,44,49,54,46,33,55,50,53,68,73,44,79,59,61,73,99,126,82,77,71,39,82,68,78,90,61,63,38,96,60,100,60,56,69,31,55,19,34,33,48,32,53,48,48,30,40,66,71,54,77,37,40,63,65,35,41,44,65,53,52,66,58,45,12,60,75,70,71,47,53,54,66,37,40,48,51,18,53,49,51,33,36,74,69,44,43,26,41,77,45,91,98,74,48,38,21,31,21,69,54,68,73,65,61,84,67,63,41,59,20,43,54,81,34,44,58,74,74,65,43,39,67,60,51,21,53,49,31,44,58,44,30,76,67,55,63,32,61,55,34,36,34,76,61,52,43,48,31,44,65,70,55,29,45,54,51,28,51,55,36,39,58,46,65,37,84,58,60,39,93,38,37,33,36,15,39,24,37,61,55,26,49,52,51,48,44,58,72,56,28,47,92,61,19,36,35,37,28,37,33,57,30,49,41,59,60,50,51,42,34,55,73,72,62,45,48,68,44,50,26,54,63,56,82,48,30,64,36,49,69,49,44,46,52,53,51,60,74,47,62,80,43,82,20,41,25,37,42,46,41,54,52,54,17,45,56,55,34,23,45,43,51,59,68,57,49,51,45,42,52,51,46,29,58,75,66,70,30,40,34,38,39,44,50,38,67,62,78,53,69,52,94,50,81,50,64,40,64,77,38,46,78,43,21,33,36,31,28,36,39,36,67,46,69,26,38,20,51,28,38,12,26,29,38,50,19,75,87,48,46,66,62,48,52,59,52,19,66,50,50,64,38,42,45,39,50,65,43,50,50,50,50,52,52,28,65,73,69,51,47,48,60,53,49,39,50,51,49,41,53,51,21,33,51,49,44,49,49,47,51,62,54,38,56,90,54,74,64,40,70,37,56,76,34,43,42,32,17,34,63,14,26,38,69,47,29,53,53,48,48,54,53,36,45,74,73,31,31,42,53,34,61,49,72,54,30,38,58,43,88,79,53,62,71,48,24,38,40,43,20,60,16,56,45,53,73,67,53,42,53,52,49,44,48,54,47,33,54,50,53,68,72,45,79,59,62,73,99

Nearest PDB structures (foldseek):
  8tn2-assembly1_A  TM=8.301E-01  e=1.428E-26  Streptomyces hygroscopicus
  2zc0-assembly1_A  TM=8.004E-01  e=4.648E-27  Thermococcus litoralis
  6hnb-assembly1_B  TM=8.513E-01  e=8.058E-18  Candida albicans WO-1
  2dou-assembly1_B  TM=8.144E-01  e=3.672E-18  Thermus thermophilus HB8
  9jwc-assembly1_A  TM=7.672E-01  e=4.340E-17  Lactobacillus delbrueckii subsp. lactis DSM 20072

Sequence (904 aa):
MRLQSPWTPRLADIEANASERLVYALADDIVEGRLKSGDRLPAHRQLAWQLGIGLGTVTKAYAALERRGLVRSVKGRATFVAILQAHGQQLIDLSSNVPPAMLTSRLLARTLTGIARRIDADHLNLYSPPAGHLEHRRLLARWLDALGIVVEPSHLVLTGSARQAISLAFDLACGPHGMILTERLTYPGAIALARRKGYRMQGVEIDEQGMLPKALAQALDHHAAAASKVVYLTPTLHNPTTATMDTARRQAIVEVCRQADAWIIEDGVYALGSAPVPALATLAPERVLHINGLSKSLGPGLRIGMLTLPAELHGAAQEHLQDIPLGPSPLSCAVVEDWLSNGVVASIQQDLRHEARRRTRLAAELLGGVECVSHPDAYHIWLPMTHDAAERFTKAAAHVGIRVTAPESLMVDRDEPVTGIRLCLGGPSFEELTQGLTRLSNLLKHEPHAPAMRLQSPWTPRLADIEANASERLVYALADDIVEGRLKSGDRLPAHRQLAWQLGIGLGTVTKAYAALERRGLVRSVKGRATFVAILQAHGQQLIDLSSNVPPAMLTSRLLARTLTGIARRIDADHLNLYSPPAGHLEHRRLLARWLDALGIVVEPSHLVLTGSARQAISLAFDLACGPHGMILTERLTYPGAIALARRKGYRMQGVEIDEQGMLPKALAQALDHHAAAASKVVYLTPTLHNPTTATMDTARRQAIVEVCRQADAWIIEDGVYALGSAPVPALATLAPERVLHINGLSKSLGPGLRIGMLTLPAELHGAAQEHLQDIPLGPSPLSCAVVEDWLSNGVVASIQQDLRHEARRRTRLAAELLGGVECVSHPDAYHIWLPMTHDAAERFTKAAAHVGIRVTAPESLMVDRDEPVTGIRLCLGGPSFEELTQGLTRLSNLLKHEPHAPA

InterPro domains:
  IPR000524 Transcription regulator HTH, GntR [PF00392] (19-81)
  IPR000524 Transcription regulator HTH, GntR [PS50949] (16-84)
  IPR000524 Transcription regulator HTH, GntR [SM00345] (22-81)
  IPR000524 Transcription regulator HTH, GntR [cd07377] (19-82)
  IPR004839 Aminotransferase, class I/classII, large domain [PF00155] (90-440)
  IPR015421 Pyridoxal phosphate-dependent transferase, major domain [G3DSA:3.40.640.10] (126-344)
  IPR015422 Pyridoxal phosphate-dependent transferase, small domain [G3DSA:3.90.1150.10] (88-443)
  IPR015424 Pyridoxal phosphate-dependent transferase [SSF53383] (83-445)
  IPR036388 Winged helix-like DNA-binding domain superfamily [G3DSA:1.10.10.10] (15-83)
  IPR036390 Winged helix DNA-binding domain superfamily [SSF46785] (18-85)
  IPR051446 HTH-type transcriptional regulator with aminotransferase domain [PTHR46577] (18-445)